Protein AF-A0A812S1U6-F1 (afdb_monomer_lite)

InterPro domains:
  IPR002081 Cryptochrome/DNA photolyase class 1 [PR00147] (109-125)
  IPR002081 Cryptochrome/DNA photolyase class 1 [PR00147] (294-310)
  IPR002081 Cryptochrome/DNA photolyase class 1 [PR00147] (314-332)
  IPR002081 Cryptochrome/DNA photolyase class 1 [PR00147] (353-367)
  IPR002081 Cryptochrome/DNA photolyase class 1 [PTHR11455] (5-426)
  IPR002347 Short-chain dehydrogenase/reductase SDR [PF00106] (707-896)
  IPR005101 Cryptochrome/DNA photolyase, FAD-binding domain [PF03441] (244-425)
  IPR006050 DNA photolyase, N-terminal [PF00875] (7-131)
  IPR006050 DNA photolyase, N-terminal [PS51645] (1-100)
  IPR006175 YjgF/YER057c/UK114 family [PF01042] (978-1086)
  IPR014729 Rossmann-like alpha/beta/alpha sandwich fold [G3DSA:3.40.50.620] (6-174)
  IPR018394 Cryptochrome/DNA photolyase class 1, conserved site, C-terminal [PS00394] (294-306)
  IPR019897 RidA, conserved site [PS01094] (1063-1081)
  IPR035959 RutC-like superfamily [G3DSA:3.30.1330.40] (964-1086)
  IPR035959 RutC-like superfamily [SSF55298] (967-1088)
  IPR036134 Cryptochrome/DNA photolyase, FAD-binding domain-like superfamily [SSF48173] (170-425)
  IPR036155 Cryptochrome/photolyase, N-terminal domain superfamily [SSF52425] (4-149)
  IPR036291 NAD(P)-binding domain superfamily [SSF51735] (706-931)

Organism: Symbiodinium pilosum (NCBI:txid2952)

Secondary structure (DSSP, 8-state):
--HHHHHHTT--HHHHHHHHHHHHHHHHHHHHTT-PPP----SSGGGHHHHHHHHHHHHT-SEEEEE---SHHHHHHHHHHHHHHHTTT-EEEEE--SSSS-TTTS--TTSS---SHHHHHHHHHHHHHHHHT-PPPPPPPPPPP---------SPPSEETTEETTTTTTTS--SHHHHHHHHHHHHHHTSTTHHHHTT-TTS--S---HHHHHHTSS-HHHHHHHHHHHHHH-SSSHHHHHHHHHHHHHHHHHHHHHHH-HHHHTT--SSGGGGG---B--HHHHHHHHHT-SS-HHHHHHHHHHHHHS---HHHHHHHHHIIIIIS-B-HHHHHHHHHHH-TT--HHHHHHHHHHHHT-STTPPPTT----HHHHHHHHSTTSHHHHHH-GGGTTS-GGGTT-GGGGT-SSSPPPSS-S-TTEETTEEEEEEETTTEEEEEEEEGGGTEEEEEEEEESS--EEPPPEEEEETTEEEEEEEEEEEEEEEEEEEEETTEEEEE-TTT-EEEEEEEEESS-TTPPPSS--S---S---EEEEEEEEE-SSEEEEEEEEEETT--EEEEEEEEEE-STTPPPEE-SEEEEEEEEPTTS--EEEEEEEEE-TTS-EEEEEEEEEEEEEEESSBTT-SSSBTT----SS--------GGG----TTEEEEEEEEEEEEETT--EEPPP---S--S--STTTTS-TTTTTT-EEEEETTTSHHHHHHHHHHHHTT-EEEEEES-HHHHHHHHHHHHHTT--EEEEE--TT-HHHHHHHHHHHHHHHS---EEEE---------GGG--HHHHHHHHIIIIIIHHHHHHHHHHHHHHTT-EEEEEE--GGGTTS--TT-HHHHHHHHHHHHHHHHHHHHHGGGTEEEEEEE--SB--HHIIIIITTT-SSTTHHHHHHHTSTTSSPBPHHHHHHHHHHHHHS--S--EEE-SSS---SSSTTS---PPPEEEE--HHHHHTT-SS-SEEEETTEEEEEEEESBPTTSS-BPSSSHHHHHHHHHHHHHHHHHHTT--GGGEEEEEEEES-GGGHHHHHHHHHHHTSS-PPEEEEEE-SS-GGG-SEEEEEEEEPP-

Foldseek 3Di:
DQQQACVVVLAALLQVLQLLLQVQQVQVVCVQLLHHAADFDQNHLVRLLVRVLVVCVQQVAQEDEEEDDFFDSSNVSVVSNCVSCVVVNHHYHYDHFLALDDFLPDADPVSHGDLAQPVLVVVSVVRLVVSLVDDDDDDHRDDNDDTRDDPDDRDRDCDDPNRGSCVQCVLNPYALVVLVVLLVCCLVPQLLCLVPQLLAQLDPNDSPNLLVSLSVRDHLSPSLSVLVVSCVVDVSSNVSSVVNNSVSSVVNSLSSCSNRPNVLSVVAQPQNVCSLQPADDDVVCLVCQCCLQQQFLLSSLQNLCLQVRLDGRLNSLLQSLLCVCPFNVHDLVSVLSSNSNRHSSRDNSNSSQSNSQSNVRGRNHDHNQDHDDSLVSCCPRVPQCSSSCVRVVVCVPPGSVCSRPVVVVVDDPGHHRNGDPQPAAFPQWGKADPDRQAKIWIWGDPVVQFKTWTKMWGFQFGWDKDDWDWDDQVPDTPDTKIKTKTKTFMFTWITGNRDIDGGDRVQGIDMDMDIDGSDDLADDDPDDDDDDDPDFDKDKDWDWADFPFWIKIWIFIGGPVRHTPDTWMKIFTGDDPTDIWTFPDKDKDFDADPPDNHGQKMWMWTATPVGKIKIKIKGFDDKDKDDDAEDQPPQRYHRHDPDDRDDDDDDDDPVPDDDDGRIDMDTDIFMWMDMDVHTTTGPPNPRDDPPPPFPLSVAAQQQQALAEEEFEVCLFFLNVLLQVSVLSSHYAYEYEEQDVVSRVVSQVSSVVSVHHYHYYNADLLDLVRLLVSVVVCCVVSVAHAEYEAPFADFAFDQPVPQDPVNLCVRLSGQAVSSVSNCVNNLVRLLVVLHHEYEYEAAPLLPPHADRRTNSSSVNRVNVLVVLLVVLVVCVRSHYAYEYEHEAAEDTPCCVPPHVVRDPDPCVLQVQLVQQPVSHHHYSSQVSSVSVVRGPDPDRYDYDYDRRHDPPPPVCVVDPPFFDKDFAADPLRVVVVDPGTQWIDGHQKTWGDKFWLADPSDPHHDDDALQSGLLSRLVVVQVSQVVQQHGLQQWAEKEKEFQDCVCVVNSVVSLCVSCVDHDHHYDYDYDHDDPPPTGMIMITMGGHDD

pLDDT: mean 84.88, std 14.78, range [29.39, 98.75]

Structure (mmCIF, N/CA/C/O backbone):
data_AF-A0A812S1U6-F1
#
_entry.id   AF-A0A812S1U6-F1
#
loop_
_atom_site.group_PDB
_atom_site.id
_atom_site.type_symbol
_atom_site.label_atom_id
_atom_site.label_alt_id
_atom_site.label_comp_id
_atom_site.label_asym_id
_atom_site.label_entity_id
_atom_site.label_seq_id
_atom_site.pdbx_PDB_ins_code
_atom_site.Cartn_x
_atom_site.Cartn_y
_atom_site.Cartn_z
_atom_site.occupancy
_atom_site.B_iso_or_equiv
_atom_site.auth_seq_id
_atom_site.auth_comp_id
_atom_site.auth_asym_id
_atom_site.auth_atom_id
_atom_site.pdbx_PDB_model_num
ATOM 1 N N . MET A 1 1 ? -35.216 -5.316 32.136 1.00 85.00 1 MET A N 1
ATOM 2 C CA . MET A 1 1 ? -34.779 -6.349 31.195 1.00 85.00 1 MET A CA 1
ATOM 3 C C . MET A 1 1 ? -35.297 -5.946 29.843 1.00 85.00 1 MET A C 1
ATOM 5 O O . MET A 1 1 ? -36.487 -5.712 29.728 1.00 85.00 1 MET A O 1
ATOM 9 N N . SER A 1 2 ? -34.408 -5.819 28.865 1.00 93.06 2 SER A N 1
ATOM 10 C CA . SER A 1 2 ? -34.763 -5.360 27.519 1.00 93.06 2 SER A CA 1
ATOM 11 C C . SER A 1 2 ? -34.349 -6.408 26.508 1.00 93.06 2 SER A C 1
ATOM 13 O O . SER A 1 2 ? -33.494 -6.173 25.661 1.00 93.06 2 SER A O 1
ATOM 15 N N . ALA A 1 3 ? -34.906 -7.610 26.670 1.00 91.38 3 ALA A N 1
ATOM 16 C CA . ALA A 1 3 ? -34.484 -8.787 25.921 1.00 91.38 3 ALA A CA 1
ATOM 17 C C . ALA A 1 3 ? -34.611 -8.584 24.403 1.00 91.38 3 ALA A C 1
ATOM 19 O O . ALA A 1 3 ? -33.665 -8.877 23.672 1.00 91.38 3 ALA A O 1
ATOM 20 N N . ALA A 1 4 ? -35.720 -7.995 23.940 1.00 94.62 4 ALA A N 1
ATOM 21 C CA . ALA A 1 4 ? -35.916 -7.695 22.523 1.00 94.62 4 ALA A CA 1
ATOM 22 C C . ALA A 1 4 ? -34.870 -6.690 22.007 1.00 94.62 4 ALA A C 1
ATOM 24 O O . ALA A 1 4 ? -34.263 -6.920 20.957 1.00 94.62 4 ALA A O 1
ATOM 25 N N . GLN A 1 5 ? -34.568 -5.636 22.780 1.00 96.25 5 GLN A N 1
ATOM 26 C CA . GLN A 1 5 ? -33.497 -4.699 22.430 1.00 96.25 5 GLN A CA 1
ATOM 27 C C . GLN A 1 5 ? -32.136 -5.395 22.341 1.00 96.25 5 GLN A C 1
ATOM 29 O O . GLN A 1 5 ? -31.415 -5.201 21.364 1.00 96.25 5 GLN A O 1
ATOM 34 N N . TRP A 1 6 ? -31.779 -6.213 23.333 1.00 95.19 6 TRP A N 1
ATOM 35 C CA . TRP A 1 6 ? -30.493 -6.911 23.365 1.00 95.19 6 TRP A CA 1
ATOM 36 C C . TRP A 1 6 ? -30.309 -7.819 22.147 1.00 95.19 6 TRP A C 1
ATOM 38 O O . TRP A 1 6 ? -29.231 -7.818 21.554 1.00 95.19 6 TRP A O 1
ATOM 48 N N . ARG A 1 7 ? -31.362 -8.519 21.708 1.00 94.00 7 ARG A N 1
ATOM 49 C CA . ARG A 1 7 ? -31.327 -9.311 20.468 1.00 94.00 7 ARG A CA 1
ATOM 50 C C . ARG A 1 7 ? -31.198 -8.457 19.217 1.00 94.00 7 ARG A C 1
ATOM 52 O O . ARG A 1 7 ? -30.423 -8.810 18.336 1.00 94.00 7 ARG A O 1
ATOM 59 N N . SER A 1 8 ? -31.883 -7.315 19.151 1.00 95.00 8 SER A N 1
ATOM 60 C CA . SER A 1 8 ? -31.707 -6.367 18.040 1.00 95.00 8 SER A CA 1
ATOM 61 C C . SER A 1 8 ? -30.284 -5.789 17.963 1.00 95.00 8 SER A C 1
ATOM 63 O O . SER A 1 8 ? -29.840 -5.382 16.894 1.00 95.00 8 SER A O 1
ATOM 65 N N . HIS A 1 9 ? -29.567 -5.775 19.093 1.00 95.62 9 HIS A N 1
ATOM 66 C CA . HIS A 1 9 ? -28.158 -5.391 19.210 1.00 95.62 9 HIS A CA 1
ATOM 67 C C . HIS A 1 9 ? -27.205 -6.588 19.077 1.00 95.62 9 HIS A C 1
ATOM 69 O O . HIS A 1 9 ? -26.040 -6.491 19.463 1.00 95.62 9 HIS A O 1
ATOM 75 N N . ASP A 1 10 ? -27.682 -7.714 18.537 1.00 96.12 10 ASP A N 1
ATOM 76 C CA . ASP A 1 10 ? -26.868 -8.890 18.243 1.00 96.12 10 ASP A CA 1
ATOM 77 C C . ASP A 1 10 ? -26.239 -9.543 19.502 1.00 96.12 10 ASP A C 1
ATOM 79 O O . ASP A 1 10 ? -25.242 -10.260 19.396 1.00 96.12 10 ASP A O 1
ATOM 83 N N . MET A 1 11 ? -26.795 -9.314 20.705 1.00 95.81 11 MET A N 1
ATOM 84 C CA . MET A 1 11 ? -26.271 -9.879 21.958 1.00 95.81 11 MET A CA 1
ATOM 85 C C . MET A 1 11 ? -26.411 -11.408 21.991 1.00 95.81 11 MET A C 1
ATOM 87 O O . MET A 1 11 ? -27.508 -11.968 21.882 1.00 95.81 11 MET A O 1
ATOM 91 N N . GLY A 1 12 ? -25.276 -12.075 22.204 1.00 94.44 12 GLY A N 1
ATOM 92 C CA . GLY A 1 12 ? -25.172 -13.526 22.310 1.00 94.44 12 GLY A CA 1
ATOM 93 C C . GLY A 1 12 ? -25.610 -14.141 23.640 1.00 94.44 12 GLY A C 1
ATOM 94 O O . GLY A 1 12 ? -25.616 -13.491 24.688 1.00 94.44 12 GLY A O 1
ATOM 95 N N . ASP A 1 13 ? -25.871 -15.449 23.609 1.00 96.19 13 ASP A N 1
ATOM 96 C CA . ASP A 1 13 ? -26.350 -16.223 24.764 1.00 96.19 13 ASP A CA 1
ATOM 97 C C . ASP A 1 13 ? -25.328 -16.266 25.911 1.00 96.19 13 ASP A C 1
ATOM 99 O O . ASP A 1 13 ? -25.693 -16.103 27.075 1.00 96.19 13 ASP A O 1
ATOM 103 N N . TRP A 1 14 ? -24.030 -16.400 25.600 1.00 96.88 14 TRP A N 1
ATOM 104 C CA . TRP A 1 14 ? -22.961 -16.379 26.608 1.00 96.88 14 TRP A CA 1
ATOM 105 C C . TRP A 1 14 ? -22.950 -15.070 27.409 1.00 96.88 14 TRP A C 1
ATOM 107 O O . TRP A 1 14 ? -22.846 -15.090 28.637 1.00 96.88 14 TRP A O 1
ATOM 117 N N . ARG A 1 15 ? -23.087 -13.929 26.717 1.00 96.69 15 ARG A N 1
ATOM 118 C CA . ARG A 1 15 ? -23.104 -12.589 27.322 1.00 96.69 15 ARG A CA 1
ATOM 119 C C . ARG A 1 15 ? -24.345 -12.378 28.183 1.00 96.69 15 ARG A C 1
ATOM 121 O O . ARG A 1 15 ? -24.223 -11.793 29.263 1.00 96.69 15 ARG A O 1
ATOM 128 N N . LEU A 1 16 ? -25.506 -12.842 27.716 1.00 96.12 16 LEU A N 1
ATOM 129 C CA . LEU A 1 16 ? -26.771 -12.741 28.442 1.00 96.12 16 LEU A CA 1
ATOM 130 C C . LEU A 1 16 ? -26.752 -13.599 29.712 1.00 96.12 16 LEU A C 1
ATOM 132 O O . LEU A 1 16 ? -27.008 -13.082 30.798 1.00 96.12 16 LEU A O 1
ATOM 136 N N . ALA A 1 17 ? -26.360 -14.872 29.613 1.00 96.62 17 ALA A N 1
ATOM 137 C CA . ALA A 1 17 ? -26.266 -15.760 30.770 1.00 96.62 17 ALA A CA 1
ATOM 138 C C . ALA A 1 17 ? -25.285 -15.221 31.826 1.00 96.62 17 ALA A C 1
ATOM 140 O O . ALA A 1 17 ? -25.606 -15.172 33.015 1.00 96.62 17 ALA A O 1
ATOM 141 N N . PHE A 1 18 ? -24.113 -14.734 31.398 1.00 97.81 18 PHE A N 1
ATOM 142 C CA . PHE A 1 18 ? -23.137 -14.112 32.295 1.00 97.81 18 PHE A CA 1
ATOM 143 C C . PHE A 1 18 ? -23.681 -12.846 32.979 1.00 97.81 18 PHE A C 1
ATOM 145 O O . PHE A 1 18 ? -23.430 -12.627 34.168 1.00 97.81 18 PHE A O 1
ATOM 152 N N . GLN A 1 19 ? -24.477 -12.038 32.269 1.00 96.25 19 GLN A N 1
ATOM 153 C CA . GLN A 1 19 ? -25.158 -10.876 32.845 1.00 96.25 19 GLN A CA 1
ATOM 154 C C . GLN A 1 19 ? -26.157 -11.273 33.930 1.00 96.25 19 GLN A C 1
ATOM 156 O O . GLN A 1 19 ? -26.154 -10.670 35.000 1.00 96.25 19 GLN A O 1
ATOM 161 N N . LEU A 1 20 ? -26.980 -12.295 33.680 1.00 95.81 20 LEU A N 1
ATOM 162 C CA . LEU A 1 20 ? -27.970 -12.780 34.645 1.00 95.81 20 LEU A CA 1
ATOM 163 C C . LEU A 1 20 ? -27.298 -13.324 35.910 1.00 95.81 20 LEU A C 1
ATOM 165 O O . LEU A 1 20 ? -27.711 -12.976 37.013 1.00 95.81 20 LEU A O 1
ATOM 169 N N . ARG A 1 21 ? -26.211 -14.096 35.778 1.00 97.00 21 ARG A N 1
ATOM 170 C CA . ARG A 1 21 ? -25.432 -14.551 36.947 1.00 97.00 21 ARG A CA 1
ATOM 171 C C . ARG A 1 21 ? -24.782 -13.396 37.704 1.00 97.00 21 ARG A C 1
ATOM 173 O O . ARG A 1 21 ? -24.730 -13.414 38.929 1.00 97.00 21 ARG A O 1
ATOM 180 N N . THR A 1 22 ? -24.298 -12.380 36.991 1.00 96.94 22 THR A N 1
ATOM 181 C CA . THR A 1 22 ? -23.740 -11.177 37.628 1.00 96.94 22 THR A CA 1
ATOM 182 C C . THR A 1 22 ? -24.820 -10.414 38.397 1.00 96.94 22 THR A C 1
ATOM 184 O O . THR A 1 22 ? -24.558 -9.926 39.493 1.00 96.94 22 THR A O 1
ATOM 187 N N . LEU A 1 23 ? -26.039 -10.352 37.859 1.00 95.56 23 LEU A N 1
ATOM 188 C CA . LEU A 1 23 ? -27.186 -9.720 38.505 1.00 95.56 23 LEU A CA 1
ATOM 189 C C . LEU A 1 23 ? -27.647 -10.487 39.754 1.00 95.56 23 LEU A C 1
ATOM 191 O O . LEU A 1 23 ? -27.971 -9.861 40.758 1.00 95.56 23 LEU A O 1
ATOM 195 N N . ASP A 1 24 ? -27.621 -11.821 39.719 1.00 95.19 24 ASP A N 1
ATOM 196 C CA . ASP A 1 24 ? -27.904 -12.692 40.873 1.00 95.19 24 ASP A CA 1
ATOM 197 C C . ASP A 1 24 ? -26.878 -12.472 42.001 1.00 95.19 24 ASP A C 1
ATOM 199 O O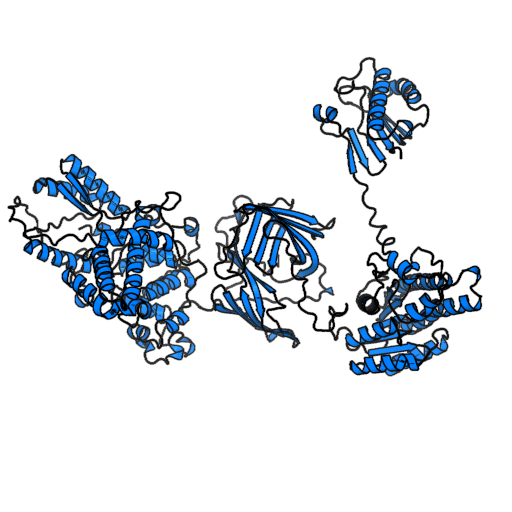 . ASP A 1 24 ? -27.241 -12.245 43.159 1.00 95.19 24 ASP A O 1
ATOM 203 N N . ALA A 1 25 ? -25.587 -12.399 41.653 1.00 95.69 25 ALA A N 1
ATOM 204 C CA . ALA A 1 25 ? -24.532 -12.046 42.601 1.00 95.69 25 ALA A CA 1
ATOM 205 C C . ALA A 1 25 ? -24.715 -10.627 43.177 1.00 95.69 25 ALA A C 1
ATOM 207 O O . ALA A 1 25 ? -24.569 -10.428 44.386 1.00 95.69 25 ALA A O 1
ATOM 208 N N . LEU A 1 26 ? -25.084 -9.651 42.337 1.00 95.56 26 LEU A N 1
ATOM 209 C CA . LEU A 1 26 ? -25.366 -8.278 42.762 1.00 95.56 26 LEU A CA 1
ATOM 210 C C . LEU A 1 26 ? -26.570 -8.214 43.711 1.00 95.56 26 LEU A C 1
ATOM 212 O O . LEU A 1 26 ? -26.511 -7.516 44.722 1.00 95.56 26 LEU A O 1
ATOM 216 N N . GLN A 1 27 ? -27.639 -8.967 43.439 1.00 95.31 27 GLN A N 1
ATOM 217 C CA . GLN A 1 27 ? -28.802 -9.054 44.322 1.00 95.31 27 GLN A CA 1
ATOM 218 C C . GLN A 1 27 ? -28.397 -9.512 45.726 1.00 95.31 27 GLN A C 1
ATOM 220 O O . GLN A 1 27 ? -28.757 -8.873 46.717 1.00 95.31 27 GLN A O 1
ATOM 225 N N . ALA A 1 28 ? -27.593 -10.573 45.817 1.00 94.31 28 ALA A N 1
ATOM 226 C CA . ALA A 1 28 ? -27.092 -11.071 47.093 1.00 94.31 28 ALA A CA 1
ATOM 227 C C . ALA A 1 28 ? -26.202 -10.042 47.819 1.00 94.31 28 ALA A C 1
ATOM 229 O O . ALA A 1 28 ? -26.248 -9.948 49.047 1.00 94.31 28 ALA A O 1
ATOM 230 N N . GLN A 1 29 ? -25.400 -9.255 47.092 1.00 93.94 29 GLN A N 1
ATOM 231 C CA . GLN A 1 29 ? -24.582 -8.184 47.674 1.00 93.94 29 GLN A CA 1
ATOM 232 C C . GLN A 1 29 ? -25.437 -7.022 48.203 1.00 93.94 29 GLN A C 1
ATOM 234 O O . GLN A 1 29 ? -25.225 -6.579 49.333 1.00 93.94 29 GLN A O 1
ATOM 239 N N . LEU A 1 30 ? -26.431 -6.564 47.438 1.00 93.38 30 LEU A N 1
ATOM 240 C CA . LEU A 1 30 ? -27.333 -5.478 47.837 1.00 93.38 30 LEU A CA 1
ATOM 241 C C . LEU A 1 30 ? -28.177 -5.854 49.062 1.00 93.38 30 LEU A C 1
ATOM 243 O O . LEU A 1 30 ? -28.321 -5.042 49.979 1.00 93.38 30 LEU A O 1
ATOM 247 N N . GLN A 1 31 ? -28.619 -7.110 49.161 1.00 92.25 31 GLN A N 1
ATOM 248 C CA . GLN A 1 31 ? -29.322 -7.617 50.344 1.00 92.25 31 GLN A CA 1
ATOM 249 C C . GLN A 1 31 ? -28.485 -7.488 51.628 1.00 92.25 31 GLN A C 1
ATOM 251 O O . GLN A 1 31 ? -29.019 -7.107 52.672 1.00 92.25 31 GLN A O 1
ATOM 256 N N . ARG A 1 32 ? -27.163 -7.724 51.570 1.00 93.06 32 ARG A N 1
ATOM 257 C CA . ARG A 1 32 ? -26.256 -7.516 52.725 1.00 93.06 32 ARG A CA 1
ATOM 258 C C . ARG A 1 32 ? -26.176 -6.043 53.144 1.00 93.06 32 ARG A C 1
ATOM 260 O O . ARG A 1 32 ? -25.856 -5.755 54.296 1.00 93.06 32 ARG A O 1
ATOM 267 N N . LEU A 1 33 ? -26.471 -5.122 52.227 1.00 93.62 33 LEU A N 1
ATOM 268 C CA . LEU A 1 33 ? -26.496 -3.679 52.456 1.00 93.62 33 LEU A CA 1
ATOM 269 C C . LEU A 1 33 ? -27.889 -3.146 52.826 1.00 93.62 33 LEU A C 1
ATOM 271 O O . LEU A 1 33 ? -28.038 -1.937 52.989 1.00 93.62 33 LEU A O 1
ATOM 275 N N . ASN A 1 34 ? -28.885 -4.024 52.994 1.00 92.50 34 ASN A N 1
ATOM 276 C CA . ASN A 1 34 ? -30.300 -3.674 53.157 1.00 92.50 34 ASN A CA 1
ATOM 277 C C . ASN A 1 34 ? -30.872 -2.861 51.976 1.00 92.50 34 ASN A C 1
ATOM 279 O O . ASN A 1 34 ? -31.746 -2.020 52.179 1.00 92.50 34 ASN A O 1
ATOM 283 N N . ILE A 1 35 ? -30.380 -3.102 50.757 1.00 91.50 35 ILE A N 1
ATOM 284 C CA . ILE A 1 35 ? -30.869 -2.478 49.523 1.00 91.50 35 ILE A CA 1
ATOM 285 C C . ILE A 1 35 ? -31.601 -3.544 48.700 1.00 91.50 35 ILE A C 1
ATOM 287 O O . ILE A 1 35 ? -31.062 -4.619 48.445 1.00 91.50 35 ILE A O 1
ATOM 291 N N . GLU A 1 36 ? -32.830 -3.245 48.289 1.00 90.50 36 GLU A N 1
ATOM 292 C CA . GLU A 1 36 ? -33.644 -4.132 47.454 1.00 90.50 36 GLU A CA 1
ATOM 293 C C . GLU A 1 36 ? -33.316 -3.919 45.967 1.00 90.50 36 GLU A C 1
ATOM 295 O O . GLU A 1 36 ? -33.215 -2.779 45.507 1.00 90.50 36 GLU A O 1
ATOM 300 N N . LEU A 1 37 ? -33.172 -5.007 45.203 1.00 92.25 37 LEU A N 1
ATOM 301 C CA . LEU A 1 37 ? -32.993 -4.956 43.750 1.00 92.25 37 LEU A CA 1
ATOM 302 C C . LEU A 1 37 ? -34.339 -5.163 43.049 1.00 92.25 37 LEU A C 1
ATOM 304 O O . LEU A 1 37 ? -34.934 -6.229 43.174 1.00 92.25 37 LEU A O 1
ATOM 308 N N . PHE A 1 38 ? -34.777 -4.183 42.259 1.00 92.38 38 PHE A N 1
ATOM 309 C CA . PHE A 1 38 ? -35.981 -4.294 41.434 1.00 92.38 38 PHE A CA 1
ATOM 310 C C . PHE A 1 38 ? -35.638 -4.711 40.002 1.00 92.38 38 PHE A C 1
ATOM 312 O O . PHE A 1 38 ? -34.837 -4.059 39.330 1.00 92.38 38 PHE A O 1
ATOM 319 N N . ILE A 1 39 ? -36.295 -5.764 39.509 1.00 91.06 39 ILE A N 1
ATOM 320 C CA . ILE A 1 39 ? -36.177 -6.225 38.121 1.00 91.06 39 ILE A CA 1
ATOM 321 C C . ILE A 1 39 ? -37.396 -5.747 37.335 1.00 91.06 39 ILE A C 1
ATOM 323 O O . ILE A 1 39 ? -38.483 -6.299 37.459 1.00 91.06 39 ILE A O 1
ATOM 327 N N . VAL A 1 40 ? -37.222 -4.699 36.531 1.00 91.56 40 VAL A N 1
ATOM 328 C CA . VAL A 1 40 ? -38.288 -4.130 35.689 1.00 91.56 40 VAL A CA 1
ATOM 329 C C . VAL A 1 40 ? -38.213 -4.735 34.300 1.00 91.56 40 VAL A C 1
ATOM 331 O O . VAL A 1 40 ? -37.145 -4.685 33.699 1.00 91.56 40 VAL A O 1
ATOM 334 N N . ASP A 1 41 ? -39.306 -5.274 33.769 1.00 89.81 41 ASP A N 1
ATOM 335 C CA . ASP A 1 41 ? -39.358 -5.750 32.384 1.00 89.81 41 ASP A CA 1
ATOM 336 C C . ASP A 1 41 ? -39.768 -4.620 31.426 1.00 89.81 41 ASP A C 1
ATOM 338 O O . ASP A 1 41 ? -40.722 -3.890 31.690 1.00 89.81 41 ASP A O 1
ATOM 342 N N . ALA A 1 42 ? -38.993 -4.435 30.360 1.00 95.00 42 ALA A N 1
ATOM 343 C CA . ALA A 1 42 ? -39.137 -3.360 29.378 1.00 95.00 42 ALA A CA 1
ATOM 344 C C . ALA A 1 42 ? -38.492 -3.829 28.060 1.00 95.00 42 ALA A C 1
ATOM 346 O O . ALA A 1 42 ? -37.295 -3.581 27.870 1.00 95.00 42 ALA A O 1
ATOM 347 N N . PRO A 1 43 ? -39.228 -4.563 27.201 1.00 94.31 43 PRO A N 1
ATOM 348 C CA . PRO A 1 43 ? -38.667 -5.321 26.081 1.00 94.31 43 PRO A CA 1
ATOM 349 C C . PRO A 1 43 ? -37.731 -4.516 25.173 1.00 94.31 43 PRO A C 1
ATOM 351 O O . PRO A 1 43 ? -36.640 -5.002 24.851 1.00 94.31 43 PRO A O 1
ATOM 354 N N . GLU A 1 44 ? -38.116 -3.290 24.817 1.00 97.19 44 GLU A N 1
ATOM 355 C CA . GLU A 1 44 ? -37.315 -2.356 24.025 1.00 97.19 44 GLU A CA 1
ATOM 356 C C . GLU A 1 44 ? -36.884 -1.131 24.847 1.00 97.19 44 GLU A C 1
ATOM 358 O O . GLU A 1 44 ? -37.488 -0.776 25.861 1.00 97.19 44 GLU A O 1
ATOM 363 N N . PHE A 1 45 ? -35.833 -0.429 24.408 1.00 97.88 45 PHE A N 1
ATOM 364 C CA . PHE A 1 45 ? -35.382 0.789 25.096 1.00 97.88 45 PHE A CA 1
ATOM 365 C C . PHE A 1 45 ? -36.421 1.915 25.090 1.00 97.88 45 PHE A C 1
ATOM 367 O O . PHE A 1 45 ? -36.414 2.745 25.999 1.00 97.88 45 PHE A O 1
ATOM 374 N N . SER A 1 46 ? -37.333 1.934 24.117 1.00 97.38 46 SER A N 1
ATOM 375 C CA . SER A 1 46 ? -38.460 2.871 24.082 1.00 97.38 46 SER A CA 1
ATOM 376 C C . SER A 1 46 ? -39.471 2.662 25.211 1.00 97.38 46 SER A C 1
ATOM 378 O O . SER A 1 46 ? -40.185 3.604 25.547 1.00 97.38 46 SER A O 1
ATOM 380 N N . ASP A 1 47 ? -39.517 1.473 25.818 1.00 97.81 47 ASP A N 1
ATOM 381 C CA . ASP A 1 47 ? -40.452 1.151 26.904 1.00 97.81 47 ASP A CA 1
ATOM 382 C C . ASP A 1 47 ? -39.911 1.571 28.281 1.00 97.81 47 ASP A C 1
ATOM 384 O O . ASP A 1 47 ? -40.670 1.761 29.236 1.00 97.81 47 ASP A O 1
ATOM 388 N N . VAL A 1 48 ? -38.589 1.749 28.392 1.00 97.81 48 VAL A N 1
ATOM 389 C CA . VAL A 1 48 ? -37.890 2.029 29.655 1.00 97.81 48 VAL A CA 1
ATOM 390 C C . VAL A 1 48 ? -38.376 3.316 30.341 1.00 97.81 48 VAL A C 1
ATOM 392 O O . VAL A 1 48 ? -38.622 3.251 31.548 1.00 97.81 48 VAL A O 1
ATOM 395 N N . PRO A 1 49 ? -38.577 4.461 29.649 1.00 97.75 49 PRO A N 1
ATOM 396 C CA . PRO A 1 49 ? -39.083 5.676 30.289 1.00 97.75 49 PRO A CA 1
ATOM 397 C C . PRO A 1 49 ? -40.431 5.459 30.983 1.00 97.75 49 PRO A C 1
ATOM 399 O O . PRO A 1 49 ? -40.584 5.818 32.147 1.00 97.75 49 PRO A O 1
ATOM 402 N N . GLY A 1 50 ? -41.388 4.809 30.310 1.00 97.06 50 GLY A N 1
ATOM 403 C CA . GLY A 1 50 ? -42.705 4.525 30.885 1.00 97.06 50 GLY A CA 1
ATOM 404 C C . GLY A 1 50 ? -42.621 3.582 32.086 1.00 97.06 50 GLY A C 1
ATOM 405 O O . GLY A 1 50 ? -43.163 3.883 33.151 1.00 97.06 50 GLY A O 1
ATOM 406 N N . ALA A 1 51 ? -41.870 2.487 31.945 1.00 95.88 51 ALA A N 1
ATOM 407 C CA . ALA A 1 51 ? -41.710 1.493 33.002 1.00 95.88 51 ALA A CA 1
ATOM 408 C C . ALA A 1 51 ? -41.034 2.069 34.263 1.00 95.88 51 ALA A C 1
ATOM 410 O O . ALA A 1 51 ? -41.455 1.773 35.387 1.00 95.88 51 ALA A O 1
ATOM 411 N N . LEU A 1 52 ? -40.019 2.927 34.099 1.00 96.31 52 LEU A N 1
ATOM 412 C CA . LEU A 1 52 ? -39.369 3.615 35.219 1.00 96.31 52 LEU A CA 1
ATOM 413 C C . LEU A 1 52 ? -40.266 4.688 35.836 1.00 96.31 52 LEU A C 1
ATOM 415 O O . LEU A 1 52 ? -40.339 4.760 37.060 1.00 96.31 52 LEU A O 1
ATOM 419 N N . THR A 1 53 ? -41.006 5.462 35.038 1.00 96.75 53 THR A N 1
ATOM 420 C CA . THR A 1 53 ? -41.991 6.428 35.551 1.00 96.75 53 THR A CA 1
ATOM 421 C C . THR A 1 53 ? -43.036 5.746 36.437 1.00 96.75 53 THR A C 1
ATOM 423 O O . THR A 1 53 ? -43.348 6.242 37.525 1.00 96.75 53 THR A O 1
ATOM 426 N N . ASP A 1 54 ? -43.550 4.587 36.024 1.00 94.19 54 ASP A N 1
ATOM 427 C CA . ASP A 1 54 ? -44.521 3.822 36.811 1.00 94.19 54 ASP A CA 1
ATOM 428 C C . ASP A 1 54 ? -43.907 3.239 38.090 1.00 94.19 54 ASP A C 1
ATOM 430 O O . ASP A 1 54 ? -44.536 3.264 39.154 1.00 94.19 54 ASP A O 1
ATOM 434 N N . LEU A 1 55 ? -42.663 2.755 38.032 1.00 93.38 55 LEU A N 1
ATOM 435 C CA . LEU A 1 55 ? -41.948 2.299 39.223 1.00 93.38 55 LEU A CA 1
ATOM 436 C C . LEU A 1 55 ? -41.693 3.452 40.208 1.00 93.38 55 LEU A C 1
ATOM 438 O O . LEU A 1 55 ? -42.009 3.315 41.391 1.00 93.38 55 LEU A O 1
ATOM 442 N N . CYS A 1 56 ? -41.190 4.593 39.734 1.00 94.31 56 CYS A N 1
ATOM 443 C CA . CYS A 1 56 ? -40.908 5.768 40.558 1.00 94.31 56 CYS A CA 1
ATOM 444 C C . CYS A 1 56 ? -42.163 6.286 41.269 1.00 94.31 56 CYS A C 1
ATOM 446 O O . CYS A 1 56 ? -42.098 6.601 42.458 1.00 94.31 56 CYS A O 1
ATOM 448 N N . LYS A 1 57 ? -43.324 6.301 40.597 1.00 92.69 57 LYS A N 1
ATOM 449 C CA . LYS A 1 57 ? -44.611 6.662 41.222 1.00 92.69 57 LYS A CA 1
ATOM 450 C C . LYS A 1 57 ? -45.020 5.688 42.325 1.00 92.69 57 LYS A C 1
ATOM 452 O O . LYS A 1 57 ? -45.444 6.127 43.394 1.00 92.69 57 LYS A O 1
ATOM 457 N N . ARG A 1 58 ? -44.902 4.375 42.081 1.00 90.94 58 ARG A N 1
ATOM 458 C CA . ARG A 1 58 ? -45.259 3.336 43.068 1.00 90.94 58 ARG A CA 1
ATOM 459 C C . ARG A 1 58 ? -44.367 3.398 44.305 1.00 90.94 58 ARG A C 1
ATOM 461 O O . ARG A 1 58 ? -44.868 3.305 45.423 1.00 90.94 58 ARG A O 1
ATOM 468 N N . LEU A 1 59 ? -43.067 3.593 44.099 1.00 91.19 59 LEU A N 1
ATOM 469 C CA . LEU A 1 59 ? -42.069 3.648 45.166 1.00 91.19 59 LEU A CA 1
ATOM 470 C C . LEU A 1 59 ? -41.928 5.029 45.819 1.00 91.19 59 LEU A C 1
ATOM 472 O O . LEU A 1 59 ? -41.308 5.121 46.873 1.00 91.19 59 LEU A O 1
ATOM 476 N N . ARG A 1 60 ? -42.529 6.079 45.238 1.00 91.56 60 ARG A N 1
ATOM 477 C CA . ARG A 1 60 ? -42.383 7.484 45.664 1.00 91.56 60 ARG A CA 1
ATOM 478 C C . ARG A 1 60 ? -40.916 7.922 45.697 1.00 91.56 60 ARG A C 1
ATOM 480 O O . ARG A 1 60 ? -40.431 8.423 46.703 1.00 91.56 60 ARG A O 1
ATOM 487 N N . VAL A 1 61 ? -40.213 7.670 44.598 1.00 93.88 61 VAL A N 1
ATOM 488 C CA . VAL A 1 61 ? -38.793 8.010 44.443 1.00 93.88 61 VAL A CA 1
ATOM 489 C C . VAL A 1 61 ? -38.627 9.526 44.338 1.00 93.88 61 VAL A C 1
ATOM 491 O O . VAL A 1 61 ? -39.321 10.145 43.541 1.00 93.88 61 VAL A O 1
ATOM 494 N N . ASP A 1 62 ? -37.692 10.106 45.092 1.00 94.38 62 ASP A N 1
ATOM 495 C CA . ASP A 1 62 ? -37.344 11.533 44.990 1.00 94.38 62 ASP A CA 1
ATOM 496 C C . ASP A 1 62 ? -36.272 11.797 43.917 1.00 94.38 62 ASP A C 1
ATOM 498 O O . ASP A 1 62 ? -36.302 12.822 43.232 1.00 94.38 62 ASP A O 1
ATOM 502 N N . ALA A 1 63 ? -35.323 10.867 43.756 1.00 96.88 63 ALA A N 1
ATOM 503 C CA . ALA A 1 63 ? -34.227 10.990 42.803 1.00 96.88 63 ALA A CA 1
ATOM 504 C C . ALA A 1 63 ? -33.802 9.644 42.191 1.00 96.88 63 ALA A C 1
ATOM 506 O O . ALA A 1 63 ? -33.801 8.615 42.867 1.00 96.88 63 ALA A O 1
ATOM 507 N N . LEU A 1 64 ? -33.397 9.675 40.920 1.00 97.00 64 LEU A N 1
ATOM 508 C CA . LEU A 1 64 ? -32.726 8.592 40.206 1.00 97.00 64 LEU A CA 1
ATOM 509 C C . LEU A 1 64 ? -31.239 8.930 40.047 1.00 97.00 64 LEU A C 1
ATOM 511 O O . LEU A 1 64 ? -30.890 9.927 39.418 1.00 97.00 64 LEU A O 1
ATOM 515 N N . GLU A 1 65 ? -30.374 8.061 40.561 1.00 95.88 65 GLU A N 1
ATOM 516 C CA . GLU A 1 65 ? -28.925 8.100 40.340 1.00 95.88 65 GLU A CA 1
ATOM 517 C C . GLU A 1 65 ? -28.566 7.084 39.245 1.00 95.88 65 GLU A C 1
ATOM 519 O O . GLU A 1 65 ? -28.864 5.897 39.389 1.00 95.88 65 GLU A O 1
ATOM 524 N N . THR A 1 66 ? -27.937 7.523 38.153 1.00 95.12 66 THR A N 1
ATOM 525 C CA . THR A 1 66 ? -27.582 6.646 37.021 1.00 95.12 66 THR A CA 1
ATOM 526 C C . THR A 1 66 ? -26.171 6.905 36.497 1.00 95.12 66 THR A C 1
ATOM 528 O O . THR A 1 66 ? -25.604 7.978 36.704 1.00 95.12 66 THR A O 1
ATOM 531 N N . ILE A 1 67 ? -25.596 5.918 35.811 1.00 93.56 67 ILE A N 1
ATOM 532 C CA . ILE A 1 67 ? -24.298 6.019 35.137 1.00 93.56 67 ILE A CA 1
ATOM 533 C C . ILE A 1 67 ? -24.541 6.153 33.636 1.00 93.56 67 ILE A C 1
ATOM 535 O O . ILE A 1 67 ? -25.355 5.421 33.080 1.00 93.56 67 ILE A O 1
ATOM 539 N N . ASP A 1 68 ? -23.813 7.057 32.985 1.00 92.44 68 ASP A N 1
ATOM 540 C CA . ASP A 1 68 ? -23.921 7.249 31.540 1.00 92.44 68 ASP A CA 1
ATOM 541 C C . ASP A 1 68 ? -23.386 6.056 30.742 1.00 92.44 68 ASP A C 1
ATOM 543 O O . ASP A 1 68 ? -22.254 5.600 30.942 1.00 92.44 68 ASP A O 1
ATOM 547 N N . GLU A 1 69 ? -24.177 5.625 29.760 1.00 93.88 69 GLU A N 1
ATOM 548 C CA . GLU A 1 69 ? -23.760 4.711 28.701 1.00 93.88 69 GLU A CA 1
ATOM 549 C C . GLU A 1 69 ? -23.537 5.481 27.389 1.00 93.88 69 GLU A C 1
ATOM 551 O O . GLU A 1 69 ? -24.294 6.376 27.017 1.00 93.88 69 GLU A O 1
ATOM 556 N N . TYR A 1 70 ? -22.460 5.156 26.672 1.00 94.50 70 TYR A N 1
ATOM 557 C CA . TYR A 1 70 ? -21.991 5.956 25.534 1.00 94.50 70 TYR A CA 1
ATOM 558 C C . TYR A 1 70 ? -22.544 5.618 24.143 1.00 94.50 70 TYR A C 1
ATOM 560 O O . TYR A 1 70 ? -22.577 6.540 23.316 1.00 94.50 70 TYR A O 1
ATOM 568 N N . PRO A 1 71 ? -22.934 4.370 23.814 1.00 95.75 71 PRO A N 1
ATOM 569 C CA . PRO A 1 71 ? -23.482 4.095 22.494 1.00 95.75 71 PRO A CA 1
ATOM 570 C C . PRO A 1 71 ? -24.807 4.838 22.257 1.00 95.75 71 PRO A C 1
ATOM 572 O O . PRO A 1 71 ? -25.495 5.280 23.179 1.00 95.75 71 PRO A O 1
ATOM 575 N N . LEU A 1 72 ? -25.133 5.063 20.983 1.00 96.62 72 LEU A N 1
ATOM 576 C CA . LEU A 1 72 ? -26.188 6.006 20.600 1.00 96.62 72 LEU A CA 1
ATOM 577 C C . LEU A 1 72 ? -27.567 5.659 21.184 1.00 96.62 72 LEU A C 1
ATOM 579 O O . LEU A 1 72 ? -28.254 6.566 21.652 1.00 96.62 72 LEU A O 1
ATOM 583 N N . ASN A 1 73 ? -27.973 4.391 21.142 1.00 97.31 73 ASN A N 1
ATOM 584 C CA . ASN A 1 73 ? -29.323 3.979 21.533 1.00 97.31 73 ASN A CA 1
ATOM 585 C C . ASN A 1 73 ? -29.534 4.112 23.048 1.00 97.31 73 ASN A C 1
ATOM 587 O O . ASN A 1 73 ? -30.583 4.574 23.489 1.00 97.31 73 ASN A O 1
ATOM 591 N N . GLU A 1 74 ? -28.513 3.793 23.832 1.00 96.88 74 GLU A N 1
ATOM 592 C CA . GLU A 1 74 ? -28.476 3.909 25.284 1.00 96.88 74 GLU A CA 1
ATOM 593 C C . GLU A 1 74 ? -28.527 5.381 25.711 1.00 96.88 74 GLU A C 1
ATOM 595 O O . GLU A 1 74 ? -29.350 5.746 26.544 1.00 96.88 74 GLU A O 1
ATOM 600 N N . ARG A 1 75 ? -27.775 6.277 25.053 1.00 95.56 75 ARG A N 1
ATOM 601 C CA . ARG A 1 75 ? -27.900 7.725 25.317 1.00 95.56 75 ARG A CA 1
ATOM 602 C C . ARG A 1 75 ? -29.299 8.258 25.016 1.00 95.56 75 ARG A C 1
ATOM 604 O O . ARG A 1 75 ? -29.802 9.111 25.744 1.00 95.56 75 ARG A O 1
ATOM 611 N N . LEU A 1 76 ? -29.917 7.805 23.921 1.00 97.12 76 LEU A N 1
ATOM 612 C CA . LEU A 1 76 ? -31.278 8.212 23.557 1.00 97.12 76 LEU A CA 1
ATOM 613 C C . LEU A 1 76 ? -32.297 7.715 24.587 1.00 97.12 76 LEU A C 1
ATOM 615 O O . LEU A 1 76 ? -33.169 8.486 24.987 1.00 97.12 76 LEU A O 1
ATOM 619 N N . ARG A 1 77 ? -32.148 6.468 25.051 1.00 97.81 77 ARG A N 1
ATOM 620 C CA . ARG A 1 77 ? -32.920 5.895 26.159 1.00 97.81 77 ARG A CA 1
ATOM 621 C C . ARG A 1 77 ? -32.775 6.745 27.420 1.00 97.81 77 ARG A C 1
ATOM 623 O O . ARG A 1 77 ? -33.783 7.160 27.980 1.00 97.81 77 ARG A O 1
ATOM 630 N N . ASP A 1 78 ? -31.549 7.049 27.831 1.00 96.88 78 ASP A N 1
ATOM 631 C CA . ASP A 1 78 ? -31.273 7.786 29.069 1.00 96.88 78 ASP A CA 1
ATOM 632 C C . ASP A 1 78 ? -31.843 9.206 29.027 1.00 96.88 78 ASP A C 1
ATOM 634 O O . ASP A 1 78 ? -32.477 9.648 29.982 1.00 96.88 78 ASP A O 1
ATOM 638 N N . ASN A 1 79 ? -31.711 9.894 27.888 1.00 96.88 79 ASN A N 1
ATOM 639 C CA . ASN A 1 79 ? -32.321 11.208 27.686 1.00 96.88 79 ASN A CA 1
ATOM 640 C C . ASN A 1 79 ? -33.856 11.147 27.770 1.00 96.88 79 ASN A C 1
ATOM 642 O O . ASN A 1 79 ? -34.477 12.054 28.319 1.00 96.88 79 ASN A O 1
ATOM 646 N N . ALA A 1 80 ? -34.479 10.097 27.227 1.00 97.94 80 ALA A N 1
ATOM 647 C CA . ALA A 1 80 ? -35.928 9.922 27.293 1.00 97.94 80 ALA A CA 1
ATOM 648 C C . ALA A 1 80 ? -36.408 9.619 28.723 1.00 97.94 80 ALA A C 1
ATOM 650 O O . ALA A 1 80 ? -37.433 10.153 29.144 1.00 97.94 80 ALA A O 1
ATOM 651 N N . VAL A 1 81 ? -35.653 8.817 29.482 1.00 98.06 81 VAL A N 1
ATOM 652 C CA . VAL A 1 81 ? -35.911 8.557 30.908 1.00 98.06 81 VAL A CA 1
ATOM 653 C C . VAL A 1 81 ? -35.802 9.849 31.714 1.00 98.06 81 VAL A C 1
ATOM 655 O O . VAL A 1 81 ? -36.702 10.160 32.488 1.00 98.06 81 VAL A O 1
ATOM 658 N N . GLU A 1 82 ? -34.734 10.622 31.509 1.00 97.62 82 GLU A N 1
ATOM 659 C CA . GLU A 1 82 ? -34.514 11.892 32.203 1.00 97.62 82 GLU A CA 1
ATOM 660 C C . GLU A 1 82 ? -35.680 12.861 31.987 1.00 97.62 82 GLU A C 1
ATOM 662 O O . GLU A 1 82 ? -36.237 13.381 32.953 1.00 97.62 82 GLU A O 1
ATOM 667 N N . GLN A 1 83 ? -36.122 13.036 30.738 1.00 97.31 83 GLN A N 1
ATOM 668 C CA . GLN A 1 83 ? -37.290 13.865 30.431 1.00 97.31 83 GLN A CA 1
ATOM 669 C C . GLN A 1 83 ? -38.568 13.341 31.107 1.00 97.31 83 GLN A C 1
ATOM 671 O O . GLN A 1 83 ? -39.258 14.105 31.779 1.00 97.31 83 GLN A O 1
ATOM 676 N N . ALA A 1 84 ? -38.859 12.041 30.994 1.00 97.69 84 ALA A N 1
ATOM 677 C CA . ALA A 1 84 ? -40.076 11.447 31.550 1.00 97.69 84 ALA A CA 1
ATOM 678 C C . ALA A 1 84 ? -40.149 11.521 33.088 1.00 97.69 84 ALA A C 1
ATOM 680 O O . ALA A 1 84 ? -41.237 11.652 33.654 1.00 97.69 84 ALA A O 1
ATOM 681 N N . LEU A 1 85 ? -39.007 11.445 33.775 1.00 97.56 85 LEU A N 1
ATOM 682 C CA . LEU A 1 85 ? -38.934 11.525 35.236 1.00 97.56 85 LEU A CA 1
ATOM 683 C C . LEU A 1 85 ? -38.982 12.968 35.753 1.00 97.56 85 LEU A C 1
ATOM 685 O O . LEU A 1 85 ? -39.637 13.229 36.766 1.00 97.56 85 LEU A O 1
ATOM 689 N N . LEU A 1 86 ? -38.389 13.922 35.028 1.00 95.25 86 LEU A N 1
ATOM 690 C CA . LEU A 1 86 ? -38.509 15.347 35.350 1.00 95.25 86 LEU A CA 1
ATOM 691 C C . LEU A 1 86 ? -39.970 15.824 35.299 1.00 95.25 86 LEU A C 1
ATOM 693 O O . LE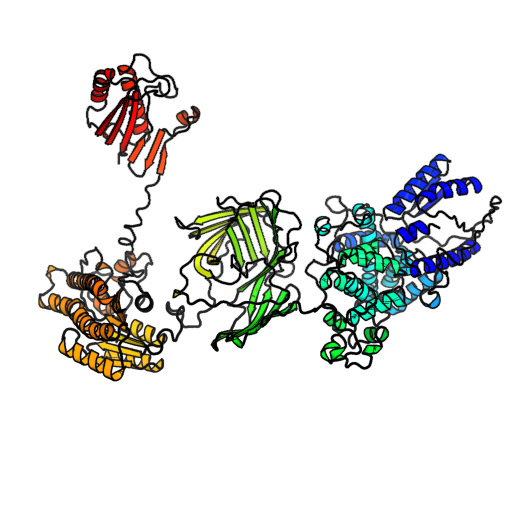U A 1 86 ? -40.384 16.616 36.146 1.00 95.25 86 LEU A O 1
ATOM 697 N N . GLU A 1 87 ? -40.778 15.304 34.368 1.00 96.06 87 GLU A N 1
ATOM 698 C CA . GLU A 1 87 ? -42.213 15.619 34.264 1.00 96.06 87 GLU A CA 1
ATOM 699 C C . GLU A 1 87 ? -43.025 15.214 35.504 1.00 96.06 87 GLU A C 1
ATOM 701 O O . GLU A 1 87 ? -44.041 15.843 35.811 1.00 96.06 87 GLU A O 1
ATOM 706 N N . ILE A 1 88 ? -42.582 14.191 36.239 1.00 96.81 88 ILE A N 1
ATOM 707 C CA . ILE A 1 88 ? -43.228 13.736 37.480 1.00 96.81 88 ILE A CA 1
ATOM 708 C C . ILE A 1 88 ? -42.515 14.237 38.744 1.00 96.81 88 ILE A C 1
ATOM 710 O O . ILE A 1 88 ? -42.862 13.814 39.845 1.00 96.81 88 ILE A O 1
ATOM 714 N N . GLY A 1 89 ? -41.558 15.159 38.595 1.00 95.94 89 GLY A N 1
ATOM 715 C CA . GLY A 1 89 ? -40.853 15.808 39.702 1.00 95.94 89 GLY A CA 1
ATOM 716 C C . GLY A 1 89 ? -39.740 14.975 40.340 1.00 95.94 89 GLY A C 1
ATOM 717 O O . GLY A 1 89 ? -39.301 15.322 41.433 1.00 95.94 89 GLY A O 1
ATOM 718 N N . VAL A 1 90 ? -39.282 13.906 39.685 1.00 97.88 90 VAL A N 1
ATOM 719 C CA . VAL A 1 90 ? -38.150 13.091 40.148 1.00 97.88 90 VAL A CA 1
ATOM 720 C C . VAL A 1 90 ? -36.853 13.702 39.624 1.00 97.88 90 VAL A C 1
ATOM 722 O O . VAL A 1 90 ? -36.702 13.913 38.420 1.00 97.88 90 VAL A O 1
ATOM 725 N N . GLN A 1 91 ? -35.903 13.987 40.514 1.00 97.25 91 GLN A N 1
ATOM 726 C CA . GLN A 1 91 ? -34.589 14.496 40.119 1.00 97.25 91 GLN A CA 1
ATOM 727 C C . GLN A 1 91 ? -33.769 13.381 39.460 1.00 97.25 91 GLN A C 1
ATOM 729 O O . GLN A 1 91 ? -33.698 12.278 39.987 1.00 97.25 91 GLN A O 1
ATOM 734 N N . VAL A 1 92 ? -33.106 13.655 38.337 1.00 97.38 92 VAL A N 1
ATOM 735 C CA . VAL A 1 92 ? -32.213 12.681 37.690 1.00 97.38 92 VAL A CA 1
ATOM 736 C C . VAL A 1 92 ? -30.779 13.187 37.756 1.00 97.38 92 VAL A C 1
ATOM 738 O O . VAL A 1 92 ? -30.474 14.282 37.290 1.00 97.38 92 VAL A O 1
ATOM 741 N N . ASN A 1 93 ? -29.906 12.385 38.358 1.00 96.56 93 ASN A N 1
ATOM 742 C CA . ASN A 1 93 ? -28.492 12.674 38.553 1.00 96.56 93 ASN A CA 1
ATOM 743 C C . ASN A 1 93 ? -27.666 11.650 37.765 1.00 96.56 93 ASN A C 1
ATOM 745 O O . ASN A 1 93 ? -27.732 10.444 38.017 1.00 96.56 93 ASN A O 1
ATOM 749 N N . ARG A 1 94 ? -26.902 12.136 36.785 1.00 93.94 94 ARG A N 1
ATOM 750 C CA . ARG A 1 94 ? -26.109 11.310 35.864 1.00 93.94 94 ARG A CA 1
ATOM 751 C C . ARG A 1 94 ? -24.630 11.377 36.227 1.00 93.94 94 ARG A C 1
ATOM 753 O O . ARG A 1 94 ? -24.106 12.458 36.499 1.00 93.94 94 ARG A O 1
ATOM 760 N N . HIS A 1 95 ? -23.961 10.226 36.217 1.00 92.00 95 HIS A N 1
ATOM 761 C CA . HIS A 1 95 ? -22.571 10.080 36.649 1.00 92.00 95 HIS A CA 1
ATOM 762 C C . HIS A 1 95 ? -21.690 9.433 35.587 1.00 92.00 95 HIS A C 1
ATOM 764 O O . HIS A 1 95 ? -22.083 8.495 34.896 1.00 92.00 95 HIS A O 1
ATOM 770 N N . VAL A 1 96 ? -20.428 9.856 35.549 1.00 88.75 96 VAL A N 1
ATOM 771 C CA . VAL A 1 96 ? -19.392 9.241 34.713 1.00 88.75 96 VAL A CA 1
ATOM 772 C C . VAL A 1 96 ? -18.578 8.257 35.549 1.00 88.75 96 VAL A C 1
ATOM 774 O O . VAL A 1 96 ? -17.739 8.650 36.364 1.00 88.75 96 VAL A O 1
ATOM 777 N N . ALA A 1 97 ? -18.813 6.962 35.339 1.00 85.62 97 ALA A N 1
ATOM 778 C CA . ALA A 1 97 ? -18.104 5.893 36.050 1.00 85.62 97 ALA A CA 1
ATOM 779 C C . ALA A 1 97 ? -17.497 4.825 35.128 1.00 85.62 97 ALA A C 1
ATOM 781 O O . ALA A 1 97 ? -16.534 4.158 35.509 1.00 85.62 97 ALA A O 1
ATOM 782 N N . ASP A 1 98 ? -18.033 4.681 33.918 1.00 88.19 98 ASP A N 1
ATOM 783 C CA . ASP A 1 98 ? -17.647 3.634 32.975 1.00 88.19 98 ASP A CA 1
ATOM 784 C C . ASP A 1 98 ? -16.262 3.860 32.328 1.00 88.19 98 ASP A C 1
ATOM 786 O O . ASP A 1 98 ? -15.520 2.907 32.079 1.00 88.19 98 ASP A O 1
ATOM 790 N N . VAL A 1 99 ? -15.868 5.118 32.119 1.00 92.50 99 VAL A N 1
ATOM 791 C CA . VAL A 1 99 ? -14.541 5.522 31.614 1.00 92.50 99 VAL A CA 1
ATOM 792 C C . VAL A 1 99 ? -13.772 6.312 32.673 1.00 92.50 99 VAL A C 1
ATOM 794 O O . VAL A 1 99 ? -14.363 6.927 33.564 1.00 92.50 99 VAL A O 1
ATOM 797 N N . LEU A 1 100 ? -12.438 6.332 32.586 1.00 92.38 100 LEU A N 1
ATOM 798 C CA . LEU A 1 100 ? -11.613 7.119 33.518 1.00 92.38 100 LEU A CA 1
ATOM 799 C C . LEU A 1 100 ? -11.633 8.613 33.203 1.00 92.38 100 LEU A C 1
ATOM 801 O O . LEU A 1 100 ? -11.450 9.438 34.097 1.00 92.38 100 LEU A O 1
ATOM 805 N N . VAL A 1 101 ? -11.806 8.954 31.930 1.00 92.88 101 VAL A N 1
ATOM 806 C CA . VAL A 1 101 ? -11.877 10.335 31.464 1.00 92.88 101 VAL A CA 1
ATOM 807 C C . VAL A 1 101 ? -13.110 10.465 30.593 1.00 92.88 101 VAL A C 1
ATOM 809 O O . VAL A 1 101 ? -13.264 9.711 29.641 1.00 92.88 101 VAL A O 1
ATOM 812 N N . GLU A 1 102 ? -13.976 11.417 30.912 1.00 92.69 102 GLU A N 1
ATOM 813 C CA . GLU A 1 102 ? -15.225 11.648 30.190 1.00 92.69 102 GLU A CA 1
ATOM 814 C C . GLU A 1 102 ? -14.979 12.054 28.717 1.00 92.69 102 GLU A C 1
ATOM 816 O O . GLU A 1 102 ? -14.049 12.829 28.434 1.00 92.69 102 GLU A O 1
ATOM 821 N N . PRO A 1 103 ? -15.786 11.566 27.753 1.00 93.75 103 PRO A N 1
ATOM 822 C CA . PRO A 1 103 ? -15.716 12.018 26.368 1.00 93.75 103 PRO A CA 1
ATOM 823 C C . PRO A 1 103 ? -15.915 13.533 26.237 1.00 93.75 103 PRO A C 1
ATOM 825 O O . PRO A 1 103 ? -16.727 14.145 26.916 1.00 93.75 103 PRO A O 1
ATOM 828 N N . GLY A 1 104 ? -15.151 14.169 25.347 1.00 91.38 104 GLY A N 1
ATOM 829 C CA . GLY A 1 104 ? -15.187 15.627 25.147 1.00 91.38 104 GLY A CA 1
ATOM 830 C C . GLY A 1 104 ? -14.275 16.434 26.079 1.00 91.38 104 GLY A C 1
ATOM 831 O O . GLY A 1 104 ? -13.920 17.567 25.737 1.00 91.38 104 GLY A O 1
ATOM 832 N N . VAL A 1 105 ? -13.810 15.850 27.189 1.00 93.06 105 VAL A N 1
ATOM 833 C CA . VAL A 1 105 ? -12.812 16.473 28.076 1.00 93.06 105 VAL A CA 1
ATOM 834 C C . VAL A 1 105 ? -11.425 16.508 27.430 1.00 93.06 105 VAL A C 1
ATOM 836 O O . VAL A 1 105 ? -10.697 17.497 27.555 1.00 93.06 105 VAL A O 1
ATOM 839 N N . LEU A 1 106 ? -11.046 15.438 26.728 1.00 93.94 106 LEU A N 1
ATOM 840 C CA . LEU A 1 106 ? -9.789 15.371 25.985 1.00 93.94 106 LEU A CA 1
ATOM 841 C C . LEU A 1 106 ? -9.982 15.970 24.590 1.00 93.94 106 LEU A C 1
ATOM 843 O O . LEU A 1 106 ? -10.772 15.467 23.793 1.00 93.94 106 LEU A O 1
ATOM 847 N N . LYS A 1 107 ? -9.229 17.033 24.292 1.00 92.75 107 LYS A N 1
ATOM 848 C CA . LYS A 1 107 ? -9.263 17.736 23.003 1.00 92.75 107 LYS A CA 1
ATOM 849 C C . LYS A 1 107 ? -7.873 17.816 22.377 1.00 92.75 107 LYS A C 1
ATOM 851 O O . LYS A 1 107 ? -6.862 17.862 23.087 1.00 92.75 107 LYS A O 1
ATOM 856 N N . THR A 1 108 ? -7.830 17.824 21.050 1.00 91.69 108 THR A N 1
ATOM 857 C CA . THR A 1 108 ? -6.619 18.067 20.259 1.00 91.69 108 THR A CA 1
ATOM 858 C C . THR A 1 108 ? -6.210 19.543 20.330 1.00 91.69 108 THR A C 1
ATOM 860 O O . THR A 1 108 ? -6.965 20.389 20.812 1.00 91.69 108 THR A O 1
ATOM 863 N N . GLY A 1 109 ? -5.029 19.886 19.801 1.00 83.94 109 GLY A N 1
ATOM 864 C CA . GLY A 1 109 ? -4.584 21.285 19.697 1.00 83.94 109 GLY A CA 1
ATOM 865 C C . GLY A 1 109 ? -5.508 22.180 18.855 1.00 83.94 109 GLY A C 1
ATOM 866 O O . GLY A 1 109 ? -5.519 23.389 19.051 1.00 83.94 109 GLY A O 1
ATOM 867 N N . SER A 1 110 ? -6.318 21.594 17.967 1.00 83.69 110 SER A N 1
ATOM 868 C CA . SER A 1 110 ? -7.345 22.289 17.180 1.00 83.69 110 SER A CA 1
ATOM 869 C C . SER A 1 110 ? -8.729 22.315 17.850 1.00 83.69 110 SER A C 1
ATOM 871 O O . SER A 1 110 ? -9.682 22.812 17.260 1.00 83.69 110 SER A O 1
ATOM 873 N N . GLY A 1 111 ? -8.863 21.782 19.071 1.00 89.75 111 GLY A N 1
ATOM 874 C CA . GLY A 1 111 ? -10.107 21.778 19.849 1.00 89.75 111 GLY A CA 1
ATOM 875 C C . GLY A 1 111 ? -11.081 20.631 19.544 1.00 89.75 111 GLY A C 1
ATOM 876 O O . GLY A 1 111 ? -12.109 20.533 20.213 1.00 89.75 111 GLY A O 1
ATOM 877 N N . GLY A 1 112 ? -10.768 19.761 18.578 1.00 91.50 112 GLY A N 1
ATOM 878 C CA . GLY A 1 112 ? -11.587 18.600 18.205 1.00 91.50 112 GLY A CA 1
ATOM 879 C C . GLY A 1 112 ? -11.304 17.334 19.033 1.00 91.50 112 GLY A C 1
ATOM 880 O O . GLY A 1 112 ? -10.375 17.323 19.846 1.00 91.50 112 GLY A O 1
ATOM 881 N N . PRO A 1 113 ? -12.087 16.256 18.836 1.00 94.25 113 PRO A N 1
ATOM 882 C CA . PRO A 1 113 ? -11.845 14.951 19.457 1.00 94.25 113 PRO A CA 1
ATOM 883 C C . PRO A 1 113 ? -10.565 14.285 18.930 1.00 94.25 113 PRO A C 1
ATOM 885 O O . PRO A 1 113 ? -10.124 14.553 17.810 1.00 94.25 113 PRO A O 1
ATOM 888 N N . TYR A 1 114 ? -9.971 13.386 19.719 1.00 94.94 114 TYR A N 1
ATOM 889 C CA . TYR A 1 114 ? -8.853 12.564 19.251 1.00 94.94 114 TYR A CA 1
ATOM 890 C C . TYR A 1 114 ? -9.342 11.423 18.354 1.00 94.94 114 TYR A C 1
ATOM 892 O O . TYR A 1 114 ? -10.281 10.714 18.694 1.00 94.94 114 TYR A O 1
ATOM 900 N N . THR A 1 115 ? -8.648 11.206 17.238 1.00 93.94 115 THR A N 1
ATOM 901 C CA . THR A 1 115 ? -8.925 10.123 16.272 1.00 93.94 115 THR A CA 1
ATOM 902 C C . THR A 1 115 ? -7.727 9.186 16.064 1.00 93.94 115 THR A C 1
ATOM 904 O O . THR A 1 115 ? -7.778 8.281 15.233 1.00 93.94 115 THR A O 1
ATOM 907 N N . VAL A 1 116 ? -6.650 9.395 16.832 1.00 94.00 116 VAL A N 1
ATOM 908 C CA . VAL A 1 116 ? -5.406 8.608 16.837 1.00 94.00 116 VAL A CA 1
ATOM 909 C C . VAL A 1 116 ? -5.079 8.238 18.285 1.00 94.00 116 VAL A C 1
ATOM 911 O O . VAL A 1 116 ? -5.148 9.107 19.162 1.00 94.00 116 VAL A O 1
ATOM 914 N N . PHE A 1 117 ? -4.708 6.980 18.548 1.00 95.94 117 PHE A N 1
ATOM 915 C CA . PHE A 1 117 ? -4.593 6.455 19.910 1.00 95.94 117 PHE A CA 1
ATOM 916 C C . PHE A 1 117 ? -3.388 7.006 20.666 1.00 95.94 117 PHE A C 1
ATOM 918 O O . PHE A 1 117 ? -3.520 7.404 21.815 1.00 95.94 117 PHE A O 1
ATOM 925 N N . THR A 1 118 ? -2.202 7.074 20.057 1.00 93.94 118 THR A N 1
ATOM 926 C CA . THR A 1 118 ? -0.987 7.524 20.765 1.00 93.94 118 THR A CA 1
ATOM 927 C C . THR A 1 118 ? -1.120 8.907 21.431 1.00 93.94 118 THR A C 1
ATOM 929 O O . THR A 1 118 ? -0.813 9.018 22.624 1.00 93.94 118 THR A O 1
ATOM 932 N N . PRO A 1 119 ? -1.579 9.973 20.739 1.00 94.50 119 PRO A N 1
ATOM 933 C CA . PRO A 1 119 ? -1.759 11.273 21.378 1.00 94.50 119 PRO A CA 1
ATOM 934 C C . PRO A 1 119 ? -2.935 11.286 22.368 1.00 94.50 119 PRO A C 1
ATOM 936 O O . PRO A 1 119 ? -2.836 11.963 23.394 1.00 94.50 119 PRO A O 1
ATOM 939 N N . PHE A 1 120 ? -3.991 10.498 22.120 1.00 96.44 120 PHE A N 1
ATOM 940 C CA . PHE A 1 120 ? -5.067 10.278 23.089 1.00 96.44 120 PHE A CA 1
ATOM 941 C C . PHE A 1 120 ? -4.522 9.667 24.381 1.00 96.44 120 PHE A C 1
ATOM 943 O O . PHE A 1 120 ? -4.681 10.261 25.439 1.00 96.44 120 PHE A O 1
ATOM 950 N N . TYR A 1 121 ? -3.807 8.543 24.296 1.00 96.44 121 TYR A N 1
ATOM 951 C CA . TYR A 1 121 ? -3.263 7.804 25.432 1.00 96.44 121 TYR A CA 1
ATOM 952 C C . TYR A 1 121 ? -2.348 8.670 26.291 1.00 96.44 121 TYR A C 1
ATOM 954 O O . TYR A 1 121 ? -2.461 8.658 27.514 1.00 96.44 121 TYR A O 1
ATOM 962 N N . LYS A 1 122 ? -1.482 9.480 25.667 1.00 94.06 122 LYS A N 1
ATOM 963 C CA . LYS A 1 122 ? -0.612 10.408 26.399 1.00 94.06 122 LYS A CA 1
ATOM 964 C C . LYS A 1 122 ? -1.424 11.354 27.290 1.00 94.06 122 LYS A C 1
ATOM 966 O O . LYS A 1 122 ? -1.082 11.526 28.456 1.00 94.06 122 LYS A O 1
ATOM 971 N N . LYS A 1 123 ? -2.500 11.941 26.756 1.00 94.25 123 LYS A N 1
ATOM 972 C CA . LYS A 1 123 ? -3.362 12.879 27.492 1.00 94.25 123 LYS A CA 1
ATOM 973 C C . LYS A 1 123 ? -4.344 12.204 28.436 1.00 94.25 123 LYS A C 1
ATOM 975 O O . LYS A 1 123 ? -4.621 12.737 29.507 1.00 94.25 123 LYS A O 1
ATOM 980 N N . TRP A 1 124 ? -4.829 11.033 28.059 1.00 96.00 124 TRP A N 1
ATOM 981 C CA . TRP A 1 124 ? -5.660 10.187 28.894 1.00 96.00 124 TRP A CA 1
ATOM 982 C C . TRP A 1 124 ? -4.890 9.768 30.146 1.00 96.00 124 TRP A C 1
ATOM 984 O O . TRP A 1 124 ? -5.396 9.970 31.242 1.00 96.00 124 TRP A O 1
ATOM 994 N N . ARG A 1 125 ? -3.633 9.319 30.015 1.00 93.06 125 ARG A N 1
ATOM 995 C CA . ARG A 1 125 ? -2.802 8.870 31.143 1.00 93.06 125 ARG A CA 1
ATOM 996 C C . ARG A 1 125 ? -2.577 9.965 32.188 1.00 93.06 125 ARG A C 1
ATOM 998 O O . ARG A 1 125 ? -2.794 9.711 33.366 1.00 93.06 125 ARG A O 1
ATOM 1005 N N . GLU A 1 126 ? -2.248 11.188 31.753 1.00 88.62 126 GLU A N 1
ATOM 1006 C CA . GLU A 1 126 ? -2.078 12.362 32.636 1.00 88.62 126 GLU A CA 1
ATOM 1007 C C . GLU A 1 126 ? -3.298 12.590 33.558 1.00 88.62 126 GLU A C 1
ATOM 1009 O O . GLU A 1 126 ? -3.159 13.058 34.688 1.00 88.62 126 GLU A O 1
ATOM 1014 N N . ARG A 1 127 ? -4.514 12.274 33.090 1.00 87.62 127 ARG A N 1
ATOM 1015 C CA . ARG A 1 127 ? -5.749 12.429 33.877 1.00 87.62 127 ARG A CA 1
ATOM 1016 C C . ARG A 1 127 ? -6.190 11.148 34.576 1.00 87.62 127 ARG A C 1
ATOM 1018 O O . ARG A 1 127 ? -6.710 11.221 35.687 1.00 87.62 127 ARG A O 1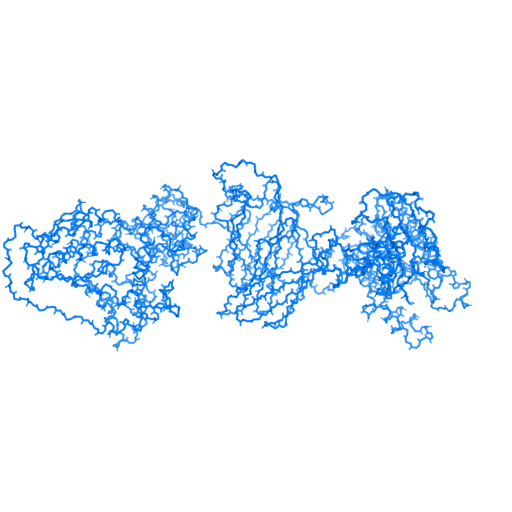
ATOM 1025 N N . ALA A 1 128 ? -5.964 10.000 33.948 1.00 85.38 128 ALA A N 1
ATOM 1026 C CA . ALA A 1 128 ? -6.312 8.687 34.466 1.00 85.38 128 ALA A CA 1
ATOM 1027 C C . ALA A 1 128 ? -5.598 8.392 35.788 1.00 85.38 128 ALA A C 1
ATOM 1029 O O . ALA A 1 128 ? -6.225 7.856 36.695 1.00 85.38 128 ALA A O 1
ATOM 1030 N N . GLU A 1 129 ? -4.336 8.805 35.940 1.00 83.81 129 GLU A N 1
ATOM 1031 C CA . GLU A 1 129 ? -3.591 8.663 37.201 1.00 83.81 129 GLU A CA 1
ATOM 1032 C C . GLU A 1 129 ? -4.280 9.398 38.364 1.00 83.81 129 GLU A C 1
ATOM 1034 O O . GLU A 1 129 ? -4.434 8.847 39.453 1.00 83.81 129 GLU A O 1
ATOM 1039 N N . ASN A 1 130 ? -4.788 10.610 38.122 1.00 81.44 130 ASN A N 1
ATOM 1040 C CA . ASN A 1 130 ? -5.530 11.368 39.131 1.00 81.44 130 ASN A CA 1
ATOM 1041 C C . ASN A 1 130 ? -6.886 10.726 39.452 1.00 81.44 130 ASN A C 1
ATOM 1043 O O . ASN A 1 130 ? -7.246 10.597 40.622 1.00 81.44 130 ASN A O 1
ATOM 1047 N N . ALA A 1 131 ? -7.623 10.291 38.427 1.00 78.44 131 ALA A N 1
ATOM 1048 C CA . ALA A 1 131 ? -8.911 9.620 38.601 1.00 78.44 131 ALA A CA 1
ATOM 1049 C C . ALA A 1 131 ? -8.769 8.278 39.344 1.00 78.44 131 ALA A C 1
ATOM 1051 O O . ALA A 1 131 ? -9.601 7.932 40.181 1.00 78.44 131 ALA A O 1
ATOM 1052 N N . ALA A 1 132 ? -7.692 7.535 39.087 1.00 78.00 132 ALA A N 1
ATOM 1053 C CA . ALA A 1 132 ? -7.404 6.253 39.723 1.00 78.00 132 ALA A CA 1
ATOM 1054 C C . ALA A 1 132 ? -7.075 6.373 41.222 1.00 78.00 132 ALA A C 1
ATOM 1056 O O . ALA A 1 132 ? -7.281 5.415 41.968 1.00 78.00 132 ALA A O 1
ATOM 1057 N N . ASN A 1 133 ? -6.632 7.545 41.683 1.00 74.44 133 ASN A N 1
ATOM 1058 C CA . ASN A 1 133 ? -6.444 7.836 43.108 1.00 74.44 133 ASN A CA 1
ATOM 1059 C C . ASN A 1 133 ? -7.760 8.166 43.838 1.00 74.44 133 ASN A C 1
ATOM 1061 O O . ASN A 1 133 ? -7.775 8.273 45.062 1.00 74.44 133 ASN A O 1
ATOM 1065 N N . GLN A 1 134 ? -8.870 8.302 43.108 1.00 73.19 134 GLN A N 1
ATOM 1066 C CA . GLN A 1 134 ? -10.194 8.639 43.633 1.00 73.19 134 GLN A CA 1
ATOM 1067 C C . GLN A 1 134 ? -11.154 7.448 43.482 1.00 73.19 134 GLN A C 1
ATOM 1069 O O . GLN A 1 134 ? -12.149 7.505 42.750 1.00 73.19 134 GLN A O 1
ATOM 1074 N N . THR A 1 135 ? -10.839 6.330 44.142 1.00 70.94 135 THR A N 1
ATOM 1075 C CA . THR A 1 135 ? -11.771 5.197 44.256 1.00 70.94 135 THR A CA 1
ATOM 1076 C C . THR A 1 135 ? -12.821 5.477 45.328 1.00 70.94 135 THR A C 1
ATOM 1078 O O . THR A 1 135 ? -12.480 5.932 46.420 1.00 70.94 135 THR A O 1
ATOM 1081 N N . CYS A 1 136 ? -14.087 5.178 45.037 1.00 76.75 136 CYS A N 1
ATOM 1082 C CA . CYS A 1 136 ? -15.169 5.283 46.012 1.00 76.75 136 CYS A CA 1
ATOM 1083 C C . CYS A 1 136 ? -15.007 4.233 47.120 1.00 76.75 136 CYS A C 1
ATOM 1085 O O . CYS A 1 136 ? -14.553 3.116 46.868 1.00 76.75 136 CYS A O 1
ATOM 1087 N N . ALA A 1 137 ? -15.379 4.594 48.348 1.00 78.94 137 ALA A N 1
ATOM 1088 C CA . ALA A 1 137 ? -15.446 3.639 49.446 1.00 78.94 137 ALA A CA 1
ATOM 1089 C C . ALA A 1 137 ? -16.593 2.644 49.219 1.00 78.94 137 ALA A C 1
ATOM 1091 O O . ALA A 1 137 ? -17.624 3.003 48.649 1.00 78.94 137 ALA A O 1
ATOM 1092 N N . VAL A 1 138 ? -16.426 1.412 49.708 1.00 80.88 138 VAL A N 1
ATOM 1093 C CA . VAL A 1 138 ? -17.507 0.419 49.719 1.00 80.88 138 VAL A CA 1
ATOM 1094 C C . VAL A 1 138 ? -18.665 0.969 50.566 1.00 80.88 138 VAL A C 1
ATOM 1096 O O . VAL A 1 138 ? -18.420 1.419 51.696 1.00 80.88 138 VAL A O 1
ATOM 1099 N N . PRO A 1 139 ? -19.908 0.973 50.049 1.00 86.88 139 PRO A N 1
ATOM 1100 C CA . PRO A 1 139 ? -21.059 1.473 50.789 1.00 86.88 139 PRO A CA 1
ATOM 1101 C C . PRO A 1 139 ? -21.265 0.679 52.082 1.00 86.88 139 PRO A C 1
ATOM 1103 O O . PRO A 1 139 ? -21.084 -0.537 52.129 1.00 86.88 139 PRO A O 1
ATOM 1106 N N . GLN A 1 140 ? -21.645 1.381 53.147 1.00 89.31 140 GLN A N 1
ATOM 1107 C CA . GLN A 1 140 ? -22.035 0.748 54.407 1.00 89.31 140 GLN A CA 1
ATOM 1108 C C . GLN A 1 140 ? -23.493 0.269 54.325 1.00 89.31 140 GLN A C 1
ATOM 1110 O O . GLN A 1 140 ? -24.276 0.880 53.590 1.00 89.31 140 GLN A O 1
ATOM 1115 N N . PRO A 1 141 ? -23.886 -0.776 55.081 1.00 91.56 141 PRO A N 1
ATOM 1116 C CA . PRO A 1 141 ? -25.281 -1.196 55.151 1.00 91.56 141 PRO A CA 1
ATOM 1117 C C . PRO A 1 141 ? -26.203 -0.034 55.530 1.00 91.56 141 PRO A C 1
ATOM 1119 O O . PRO A 1 141 ? -25.965 0.663 56.520 1.00 91.56 141 PRO A O 1
ATOM 1122 N N . GLN A 1 142 ? -27.255 0.171 54.741 1.00 88.88 142 GLN A N 1
ATOM 1123 C CA . GLN A 1 142 ? -28.236 1.225 54.971 1.00 88.88 142 GLN A CA 1
ATOM 1124 C C . GLN A 1 142 ? -29.225 0.822 56.071 1.00 88.88 142 GLN A C 1
ATOM 1126 O O . GLN A 1 142 ? -29.358 -0.356 56.421 1.00 88.88 142 GLN A O 1
ATOM 1131 N N . ALA A 1 143 ? -29.932 1.802 56.637 1.00 87.12 143 ALA A N 1
ATOM 1132 C CA . ALA A 1 143 ? -31.068 1.512 57.504 1.00 87.12 143 ALA A CA 1
ATOM 1133 C C . ALA A 1 143 ? -32.158 0.797 56.689 1.00 87.12 143 ALA A C 1
ATOM 1135 O O . ALA A 1 143 ? -32.420 1.176 55.550 1.00 87.12 143 ALA A O 1
ATOM 1136 N N . ARG A 1 144 ? -32.802 -0.224 57.269 1.00 80.06 144 ARG A N 1
ATOM 1137 C CA . ARG A 1 144 ? -33.919 -0.905 56.603 1.00 80.06 144 ARG A CA 1
ATOM 1138 C C . ARG A 1 144 ? -35.044 0.094 56.356 1.00 80.06 144 ARG A C 1
ATOM 1140 O O . ARG A 1 144 ? -35.584 0.658 57.305 1.00 80.06 144 ARG A O 1
ATOM 1147 N N . PHE A 1 145 ? -35.371 0.292 55.088 1.00 76.81 145 PHE A N 1
ATOM 1148 C CA . PHE A 1 145 ? -36.459 1.147 54.649 1.00 76.81 145 PHE A CA 1
ATOM 1149 C C . PHE A 1 145 ? -37.682 0.278 54.343 1.00 76.81 145 PHE A C 1
ATOM 1151 O O . PHE A 1 145 ? -37.583 -0.682 53.580 1.00 76.81 145 PHE A O 1
ATOM 1158 N N . GLU A 1 146 ? -38.829 0.585 54.953 1.00 79.06 146 GLU A N 1
ATOM 1159 C CA . GLU A 1 146 ? -40.088 -0.074 54.599 1.00 79.06 146 GLU A CA 1
ATOM 1160 C C . GLU A 1 146 ? -40.572 0.478 53.258 1.00 79.06 146 GLU A C 1
ATOM 1162 O O . GLU A 1 146 ? -41.121 1.577 53.171 1.00 79.06 146 GLU A O 1
ATOM 1167 N N . LEU A 1 147 ? -40.324 -0.287 52.197 1.00 78.12 147 LEU A N 1
ATOM 1168 C CA . LEU A 1 147 ? -40.818 0.032 50.866 1.00 78.12 147 LEU A CA 1
ATOM 1169 C C . LEU A 1 147 ? -42.357 -0.042 50.852 1.00 78.12 147 LEU A C 1
ATOM 1171 O O . LEU A 1 147 ? -42.934 -0.917 51.508 1.00 78.12 147 LEU A O 1
ATOM 1175 N N . PRO A 1 148 ? -43.044 0.834 50.093 1.00 80.12 148 PRO A N 1
ATOM 1176 C CA . PRO A 1 148 ? -44.462 0.655 49.799 1.00 80.12 148 PRO A CA 1
ATOM 1177 C C . PRO A 1 148 ? -44.713 -0.759 49.261 1.00 80.12 148 PRO A C 1
ATOM 1179 O O . PRO A 1 148 ? -43.881 -1.290 48.529 1.00 80.12 148 PRO A O 1
ATOM 1182 N N . VAL A 1 149 ? -45.846 -1.380 49.607 1.00 68.81 149 VAL A N 1
ATOM 1183 C CA . VAL A 1 149 ? -46.171 -2.721 49.096 1.00 68.81 149 VAL A CA 1
ATOM 1184 C C . VAL A 1 149 ? -46.306 -2.647 47.577 1.00 68.81 149 VAL A C 1
ATOM 1186 O O . VAL A 1 149 ? -47.233 -2.025 47.056 1.00 68.81 149 VAL A O 1
ATOM 1189 N N . VAL A 1 150 ? -45.369 -3.280 46.877 1.00 66.94 150 VAL A N 1
ATOM 1190 C CA . VAL A 1 150 ? -45.384 -3.442 45.427 1.00 66.94 150 VAL A CA 1
ATOM 1191 C C . VAL A 1 150 ? -45.533 -4.932 45.132 1.00 66.94 150 VAL A C 1
ATOM 1193 O O . VAL A 1 150 ? -44.669 -5.722 45.498 1.00 66.94 150 VAL A O 1
ATOM 1196 N N . GLU A 1 151 ? -46.630 -5.326 44.484 1.00 65.25 151 GLU A N 1
ATOM 1197 C CA . GLU A 1 151 ? -46.812 -6.692 43.978 1.00 65.25 151 GLU A CA 1
ATOM 1198 C C . GLU A 1 151 ? -45.912 -6.888 42.744 1.00 65.25 151 GLU A C 1
ATOM 1200 O O . GLU A 1 151 ? -46.317 -6.613 41.616 1.00 65.25 151 GLU A O 1
ATOM 1205 N N . GLN A 1 152 ? -44.651 -7.274 42.961 1.00 70.44 152 GLN A N 1
ATOM 1206 C CA . GLN A 1 152 ? -43.693 -7.589 41.897 1.00 70.44 152 GLN A CA 1
ATOM 1207 C C . GLN A 1 152 ? -42.702 -8.659 42.370 1.00 70.44 152 GLN A C 1
ATOM 1209 O O . GLN A 1 152 ? -42.178 -8.585 43.481 1.00 70.44 152 GLN A O 1
ATOM 1214 N N . GLU A 1 153 ? -42.438 -9.659 41.527 1.00 72.69 153 GLU A N 1
ATOM 1215 C CA . GLU A 1 153 ? -41.363 -10.622 41.767 1.00 72.69 153 GLU A CA 1
ATOM 1216 C C . GLU A 1 153 ? -40.013 -9.958 41.478 1.00 72.69 153 GLU A C 1
ATOM 1218 O O . GLU A 1 153 ? -39.690 -9.633 40.338 1.00 72.69 153 GLU A O 1
ATOM 1223 N N . ASN A 1 154 ? -39.219 -9.750 42.528 1.00 82.31 154 ASN A N 1
ATOM 1224 C CA . ASN A 1 154 ? -37.896 -9.129 42.434 1.00 82.31 154 ASN A CA 1
ATOM 1225 C C . ASN A 1 154 ? -36.766 -10.146 42.203 1.00 82.31 154 ASN A C 1
ATOM 1227 O O . ASN A 1 154 ? -35.596 -9.785 42.272 1.00 82.31 154 ASN A O 1
ATOM 1231 N N . GLN A 1 155 ? -37.069 -11.423 41.964 1.00 87.38 155 GLN A N 1
ATOM 1232 C CA . GLN A 1 155 ? -36.033 -12.436 41.747 1.00 87.38 155 GLN A CA 1
ATOM 1233 C C . GLN A 1 155 ? -35.438 -12.327 40.344 1.00 87.38 155 GLN A C 1
ATOM 1235 O O . GLN A 1 155 ? -36.146 -12.079 39.368 1.00 87.38 155 GLN A O 1
ATOM 1240 N N . VAL A 1 156 ? -34.125 -12.540 40.240 1.00 90.38 156 VAL A N 1
ATOM 1241 C CA . VAL A 1 156 ? -33.464 -12.639 38.937 1.00 90.38 156 VAL A CA 1
ATOM 1242 C C . VAL A 1 156 ? -33.983 -13.888 38.214 1.00 90.38 156 VAL A C 1
ATOM 1244 O O . VAL A 1 156 ? -33.904 -14.981 38.784 1.00 90.38 156 VAL A O 1
ATOM 1247 N N . PRO A 1 157 ? -34.494 -13.770 36.975 1.00 90.75 157 PRO A N 1
ATOM 1248 C CA . PRO A 1 157 ? -35.027 -14.916 36.252 1.00 90.75 157 PRO A CA 1
ATOM 1249 C C . PRO A 1 157 ? -33.984 -16.013 36.037 1.00 90.75 157 PRO A C 1
ATOM 1251 O O . PRO A 1 157 ? -32.801 -15.745 35.814 1.00 90.75 157 PRO A O 1
ATOM 1254 N N . VAL A 1 158 ? -34.446 -17.263 36.063 1.00 91.88 158 VAL A N 1
ATOM 1255 C CA . VAL A 1 158 ? -33.620 -18.431 35.717 1.00 91.88 158 VAL A CA 1
ATOM 1256 C C . VAL A 1 158 ? -33.328 -18.470 34.215 1.00 91.88 158 VAL A C 1
ATOM 1258 O O . VAL A 1 158 ? -32.249 -18.894 33.812 1.00 91.88 158 VAL A O 1
ATOM 1261 N N . GLU A 1 159 ? -34.260 -17.977 33.402 1.00 92.50 159 GLU A N 1
ATOM 1262 C CA . GLU A 1 159 ? -34.175 -17.961 31.946 1.00 92.50 159 GLU A CA 1
ATOM 1263 C C . GLU A 1 159 ? -34.700 -16.629 31.402 1.00 92.50 159 GLU A C 1
ATOM 1265 O O . GLU A 1 159 ? -35.693 -16.093 31.903 1.00 92.50 159 GLU A O 1
ATOM 1270 N N . VAL A 1 160 ? -34.042 -16.100 30.369 1.00 91.94 160 VAL A N 1
ATOM 1271 C CA . VAL A 1 160 ? -34.527 -14.959 29.580 1.00 91.94 160 VAL A CA 1
ATOM 1272 C C . VAL A 1 160 ? -34.323 -15.275 28.106 1.00 91.94 160 VAL A C 1
ATOM 1274 O O . VAL A 1 160 ? -33.217 -15.617 27.700 1.00 91.94 160 VAL A O 1
ATOM 1277 N N . ASP A 1 161 ? -35.386 -15.145 27.309 1.00 89.25 161 ASP A N 1
ATOM 1278 C CA . ASP A 1 161 ? -35.361 -15.365 25.856 1.00 89.25 161 ASP A CA 1
ATOM 1279 C C . ASP A 1 161 ? -34.725 -16.710 25.443 1.00 89.25 161 ASP A C 1
ATOM 1281 O O . ASP A 1 161 ? -33.851 -16.778 24.576 1.00 89.25 161 ASP A O 1
ATOM 1285 N N . GLY A 1 162 ? -35.123 -17.789 26.129 1.00 91.06 162 GLY A N 1
ATOM 1286 C CA . GLY A 1 162 ? -34.629 -19.146 25.876 1.00 91.06 162 GLY A CA 1
ATOM 1287 C C . GLY A 1 162 ? -33.223 -19.440 26.409 1.00 91.06 162 GLY A C 1
ATOM 1288 O O . GLY A 1 162 ? -32.718 -20.541 26.194 1.00 91.06 162 GLY A O 1
ATOM 1289 N N . VAL A 1 163 ? -32.567 -18.483 27.076 1.00 93.69 163 VAL A N 1
ATOM 1290 C CA . VAL A 1 163 ? -31.202 -18.639 27.600 1.00 93.69 163 VAL A CA 1
ATOM 1291 C C . VAL A 1 163 ? -31.227 -18.900 29.099 1.00 93.69 163 VAL A C 1
ATOM 1293 O O . VAL A 1 163 ? -31.560 -18.015 29.889 1.00 93.69 163 VAL A O 1
ATOM 1296 N N . ASP A 1 164 ? -30.815 -20.105 29.488 1.00 94.88 164 ASP A N 1
ATOM 1297 C CA . ASP A 1 164 ? -30.624 -20.493 30.886 1.00 94.88 164 ASP A CA 1
ATOM 1298 C C . ASP A 1 164 ? -29.414 -19.757 31.490 1.00 94.88 164 ASP A C 1
ATOM 1300 O O . ASP A 1 164 ? -28.302 -19.773 30.942 1.00 94.88 164 ASP A O 1
ATOM 1304 N N . ARG A 1 165 ? -29.607 -19.130 32.656 1.00 94.62 165 ARG A N 1
ATOM 1305 C CA . ARG A 1 165 ? -28.554 -18.392 33.368 1.00 94.62 165 ARG A CA 1
ATOM 1306 C C . ARG A 1 165 ? -27.343 -19.252 33.738 1.00 94.62 165 ARG A C 1
ATOM 1308 O O . ARG A 1 165 ? -26.271 -18.696 33.952 1.00 94.62 165 ARG A O 1
ATOM 1315 N N . SER A 1 166 ? -27.465 -20.574 33.823 1.00 94.56 166 SER A N 1
ATOM 1316 C CA . SER A 1 166 ? -26.365 -21.498 34.148 1.00 94.56 166 SER A CA 1
ATOM 1317 C C . SER A 1 166 ? -25.379 -21.723 32.991 1.00 94.56 166 SER A C 1
ATOM 1319 O O . SER A 1 166 ? -24.281 -22.247 33.203 1.00 94.56 166 SER A O 1
ATOM 1321 N N . LEU A 1 167 ? -25.702 -21.279 31.768 1.00 95.00 167 LEU A N 1
ATOM 1322 C CA . LEU A 1 167 ? -24.843 -21.448 30.593 1.00 95.00 167 LEU A CA 1
ATOM 1323 C C . LEU A 1 167 ? -23.435 -20.867 30.820 1.00 95.00 167 LEU A C 1
ATOM 1325 O O . LEU A 1 167 ? -23.244 -19.654 30.932 1.00 95.00 167 LEU A O 1
ATOM 1329 N N . GLY A 1 168 ? -22.421 -21.734 30.840 1.00 93.25 168 GLY A N 1
ATOM 1330 C CA . GLY A 1 168 ? -21.018 -21.327 30.967 1.00 93.25 168 GLY A CA 1
ATOM 1331 C C . GLY A 1 168 ? -20.581 -20.922 32.365 1.00 93.25 168 GLY A C 1
ATOM 1332 O O . GLY A 1 168 ? -19.545 -20.278 32.488 1.00 93.25 168 GLY A O 1
ATOM 1333 N N . GLU A 1 169 ? -21.332 -21.281 33.406 1.00 93.88 169 GLU A N 1
ATOM 1334 C CA . GLU A 1 169 ? -21.005 -20.959 34.801 1.00 93.88 169 GLU A CA 1
ATOM 1335 C C . GLU A 1 169 ? -19.584 -21.390 35.202 1.00 93.88 169 GLU A C 1
ATOM 1337 O O . GLU A 1 169 ? -18.871 -20.628 35.851 1.00 93.88 169 GLU A O 1
ATOM 1342 N N . SER A 1 170 ? -19.129 -22.562 34.746 1.00 93.81 170 SER A N 1
ATOM 1343 C CA . SER A 1 170 ? -17.778 -23.062 35.034 1.00 93.81 170 SER A CA 1
ATOM 1344 C C . SER A 1 170 ? -16.667 -22.343 34.265 1.00 93.81 170 SER A C 1
ATOM 1346 O O . SER A 1 170 ? -15.528 -22.323 34.721 1.00 93.81 170 SER A O 1
ATOM 1348 N N . LEU A 1 171 ? -16.972 -21.807 33.080 1.00 94.88 171 LEU A N 1
ATOM 1349 C CA . LEU A 1 171 ? -16.003 -21.101 32.234 1.00 94.88 171 LEU A CA 1
ATOM 1350 C C . LEU A 1 171 ? -15.899 -19.626 32.632 1.00 94.88 171 LEU A C 1
ATOM 1352 O O . LEU A 1 171 ? -14.807 -19.064 32.652 1.00 94.88 171 LEU A O 1
ATOM 1356 N N . TRP A 1 172 ? -17.040 -19.025 32.973 1.00 96.00 172 TRP A N 1
ATOM 1357 C CA . TRP A 1 172 ? -17.196 -17.605 33.267 1.00 96.00 172 TRP A CA 1
ATOM 1358 C C . TRP A 1 172 ? -17.941 -17.429 34.595 1.00 96.00 172 TRP A C 1
ATOM 1360 O O . TRP A 1 172 ? -19.149 -17.133 34.594 1.00 96.00 172 TRP A O 1
ATOM 1370 N N . PRO A 1 173 ? -17.244 -17.639 35.728 1.00 95.81 173 PRO A N 1
ATOM 1371 C CA . PRO A 1 173 ? -17.788 -17.349 37.047 1.00 95.81 173 PRO A CA 1
ATOM 1372 C C . PRO A 1 173 ? -18.074 -15.848 37.175 1.00 95.81 173 PRO A C 1
ATOM 1374 O O . PRO A 1 173 ? -17.262 -15.012 36.785 1.00 95.81 173 PRO A O 1
ATOM 1377 N N . ALA A 1 174 ? -19.253 -15.501 37.685 1.00 96.19 174 ALA A N 1
ATOM 1378 C CA . ALA A 1 174 ? -19.769 -14.133 37.679 1.00 96.19 174 ALA A CA 1
ATOM 1379 C C . ALA A 1 174 ? -19.640 -13.435 39.044 1.00 96.19 174 ALA A C 1
ATOM 1381 O O . ALA A 1 174 ? -19.432 -14.079 40.071 1.00 96.19 174 ALA A O 1
ATOM 1382 N N . GLY A 1 175 ? -19.816 -12.111 39.050 1.00 95.81 175 GLY A N 1
ATOM 1383 C CA . GLY A 1 175 ? -19.835 -11.286 40.263 1.00 95.81 175 GLY A CA 1
ATOM 1384 C C . GLY A 1 175 ? -18.541 -10.509 40.534 1.00 95.81 175 GLY A C 1
ATOM 1385 O O . GLY A 1 175 ? -17.479 -10.790 39.977 1.00 95.81 175 GLY A O 1
ATOM 1386 N N . GLU A 1 176 ? -18.646 -9.495 41.396 1.00 95.25 176 GLU A N 1
ATOM 1387 C CA . GLU A 1 176 ? -17.540 -8.586 41.730 1.00 95.25 176 GLU A CA 1
ATOM 1388 C C . GLU A 1 176 ? -16.404 -9.293 42.481 1.00 95.25 176 GLU A C 1
ATOM 1390 O O . GLU A 1 176 ? -15.238 -9.082 42.156 1.00 95.25 176 GLU A O 1
ATOM 1395 N N . GLU A 1 177 ? -16.719 -10.161 43.450 1.00 94.81 177 GLU A N 1
ATOM 1396 C CA . GLU A 1 177 ? -15.705 -10.870 44.250 1.00 94.81 177 GLU A CA 1
ATOM 1397 C C . GLU A 1 177 ? -14.768 -11.705 43.355 1.00 94.81 177 GLU A C 1
ATOM 1399 O O . GLU A 1 177 ? -13.548 -11.675 43.523 1.00 94.81 177 GLU A O 1
ATOM 1404 N N . VAL A 1 178 ? -15.327 -12.379 42.345 1.00 96.88 178 VAL A N 1
ATOM 1405 C CA . VAL A 1 178 ? -14.567 -13.137 41.339 1.00 96.88 178 VAL A CA 1
ATOM 1406 C C . VAL A 1 178 ? -13.708 -12.206 40.481 1.00 96.88 178 VAL A C 1
ATOM 1408 O O . VAL A 1 178 ? -12.529 -12.480 40.255 1.00 96.88 178 VAL A O 1
ATOM 1411 N N . ALA A 1 179 ? -14.265 -11.076 40.037 1.00 97.56 179 ALA A N 1
ATOM 1412 C CA . ALA A 1 179 ? -13.534 -10.101 39.235 1.00 97.56 179 ALA A CA 1
ATOM 1413 C C . ALA A 1 179 ? -12.315 -9.530 39.985 1.00 97.56 179 ALA A C 1
ATOM 1415 O O . ALA A 1 179 ? -11.239 -9.396 39.400 1.00 97.56 179 ALA A O 1
ATOM 1416 N N . GLN A 1 180 ? -12.456 -9.242 41.285 1.00 96.62 180 GLN A N 1
ATOM 1417 C CA . GLN A 1 180 ? -11.344 -8.791 42.129 1.00 96.62 180 GLN A CA 1
ATOM 1418 C C . GLN A 1 180 ? -10.271 -9.877 42.277 1.00 96.62 180 GLN A C 1
ATOM 1420 O O . GLN A 1 180 ? -9.091 -9.593 42.095 1.00 96.62 180 GLN A O 1
ATOM 1425 N N . GLN A 1 181 ? -10.660 -11.137 42.501 1.00 97.25 181 GLN A N 1
ATOM 1426 C CA . GLN A 1 181 ? -9.709 -12.255 42.581 1.00 97.25 181 GLN A CA 1
ATOM 1427 C C . GLN A 1 181 ? -8.919 -12.448 41.279 1.00 97.25 181 GLN A C 1
ATOM 1429 O O . GLN A 1 181 ? -7.712 -12.707 41.315 1.00 97.25 181 GLN A O 1
ATOM 1434 N N . LEU A 1 182 ? -9.575 -12.303 40.122 1.00 97.31 182 LEU A N 1
ATOM 1435 C CA . LEU A 1 182 ? -8.916 -12.357 38.815 1.00 97.31 182 LEU A CA 1
ATOM 1436 C C . LEU A 1 182 ? -7.920 -11.205 38.632 1.00 97.31 182 LEU A C 1
ATOM 1438 O O . LEU A 1 182 ? -6.810 -11.440 38.144 1.00 97.31 182 LEU A O 1
ATOM 1442 N N . LEU A 1 183 ? -8.292 -9.988 39.045 1.00 97.75 183 LEU A N 1
ATOM 1443 C CA . LEU A 1 183 ? -7.418 -8.815 39.013 1.00 97.75 183 LEU A CA 1
ATOM 1444 C C . LEU A 1 183 ? -6.187 -9.011 39.904 1.00 97.75 183 LEU A C 1
ATOM 1446 O O . LEU A 1 183 ? -5.064 -8.863 39.420 1.00 97.75 183 LEU A O 1
ATOM 1450 N N . ASP A 1 184 ? -6.387 -9.408 41.159 1.00 96.50 184 ASP A N 1
ATOM 1451 C CA . ASP A 1 184 ? -5.308 -9.644 42.120 1.00 96.50 184 ASP A CA 1
ATOM 1452 C C . ASP A 1 184 ? -4.364 -10.747 41.632 1.00 96.50 184 ASP A C 1
ATOM 1454 O O . ASP A 1 184 ? -3.141 -10.580 41.628 1.00 96.50 184 ASP A O 1
ATOM 1458 N N . THR A 1 185 ? -4.919 -11.855 41.131 1.00 96.50 185 THR A N 1
ATOM 1459 C CA . THR A 1 185 ? -4.129 -12.955 40.559 1.00 96.50 185 THR A CA 1
ATOM 1460 C C . THR A 1 185 ? -3.327 -12.479 39.353 1.00 96.50 185 THR A C 1
ATOM 1462 O O . THR A 1 185 ? -2.150 -12.806 39.223 1.00 96.50 185 THR A O 1
ATOM 1465 N N . PHE A 1 186 ? -3.929 -11.701 38.450 1.00 96.69 186 PHE A N 1
ATOM 1466 C CA . PHE A 1 186 ? -3.221 -11.165 37.289 1.00 96.69 186 PHE A CA 1
ATOM 1467 C C . PHE A 1 186 ? -2.057 -10.254 37.698 1.00 96.69 186 PHE A C 1
ATOM 1469 O O . PHE A 1 186 ? -0.935 -10.478 37.240 1.00 96.69 186 PHE A O 1
ATOM 1476 N N . ILE A 1 187 ? -2.306 -9.286 38.584 1.00 95.19 187 ILE A N 1
ATOM 1477 C CA . ILE A 1 187 ? -1.292 -8.337 39.063 1.00 95.19 187 ILE A CA 1
ATOM 1478 C C . ILE A 1 187 ? -0.119 -9.070 39.714 1.00 95.19 187 ILE A C 1
ATOM 1480 O O . ILE A 1 187 ? 1.029 -8.746 39.431 1.00 95.19 187 ILE A O 1
ATOM 1484 N N . THR A 1 188 ? -0.401 -10.072 40.547 1.00 92.25 188 THR A N 1
ATOM 1485 C CA . THR A 1 188 ? 0.625 -10.754 41.350 1.00 92.25 188 THR A CA 1
ATOM 1486 C C . THR A 1 188 ? 1.403 -11.835 40.602 1.00 92.25 188 THR A C 1
ATOM 1488 O O . THR A 1 188 ? 2.516 -12.148 41.009 1.00 92.25 188 THR A O 1
ATOM 1491 N N . THR A 1 189 ? 0.849 -12.427 39.536 1.00 92.12 189 THR A N 1
ATOM 1492 C CA . THR A 1 189 ? 1.454 -13.622 38.904 1.00 92.12 189 THR A CA 1
ATOM 1493 C C . THR A 1 189 ? 1.769 -13.487 37.417 1.00 92.12 189 THR A C 1
ATOM 1495 O O . THR A 1 189 ? 2.569 -14.264 36.901 1.00 92.12 189 THR A O 1
ATOM 1498 N N . ARG A 1 190 ? 1.136 -12.549 36.699 1.00 94.31 190 ARG A N 1
ATOM 1499 C CA . ARG A 1 190 ? 1.177 -12.500 35.222 1.00 94.31 190 ARG A CA 1
ATOM 1500 C C . ARG A 1 190 ? 1.525 -11.131 34.653 1.00 94.31 190 ARG A C 1
ATOM 1502 O O . ARG A 1 190 ? 2.043 -11.059 33.542 1.00 94.31 190 ARG A O 1
ATOM 1509 N N . ALA A 1 191 ? 1.251 -10.056 35.389 1.00 93.94 191 ALA A N 1
ATOM 1510 C CA . ALA A 1 191 ? 1.399 -8.696 34.888 1.00 93.94 191 ALA A CA 1
ATOM 1511 C C . ALA A 1 191 ? 2.839 -8.343 34.487 1.00 93.94 191 ALA A C 1
ATOM 1513 O O . ALA A 1 191 ? 3.015 -7.671 33.477 1.00 93.94 191 ALA A O 1
ATOM 1514 N N . GLU A 1 192 ? 3.850 -8.834 35.213 1.00 93.56 192 GLU A N 1
ATOM 1515 C CA . GLU A 1 192 ? 5.272 -8.609 34.900 1.00 93.56 192 GLU A CA 1
ATOM 1516 C C . GLU A 1 192 ? 5.623 -9.062 33.475 1.00 93.56 192 GLU A C 1
ATOM 1518 O O . GLU A 1 192 ? 6.144 -8.287 32.676 1.00 93.56 192 GLU A O 1
ATOM 1523 N N . ARG A 1 193 ? 5.246 -10.296 33.120 1.00 94.31 193 ARG A N 1
ATOM 1524 C CA . ARG A 1 193 ? 5.512 -10.898 31.805 1.00 94.31 193 ARG A CA 1
ATOM 1525 C C . ARG A 1 193 ? 4.460 -10.568 30.748 1.00 94.31 193 ARG A C 1
ATOM 1527 O O . ARG A 1 193 ? 4.535 -11.070 29.627 1.00 94.31 193 ARG A O 1
ATOM 1534 N N . TYR A 1 194 ? 3.489 -9.712 31.066 1.00 95.88 194 TYR A N 1
ATOM 1535 C CA . TYR A 1 194 ? 2.433 -9.328 30.133 1.00 95.88 194 TYR A CA 1
ATOM 1536 C C . TYR A 1 194 ? 2.962 -8.856 28.765 1.00 95.88 194 TYR A C 1
ATOM 1538 O O . TYR A 1 194 ? 2.382 -9.262 27.761 1.00 95.88 194 TYR A O 1
ATOM 1546 N N . PRO A 1 195 ? 4.045 -8.054 28.652 1.00 94.12 195 PRO A N 1
ATOM 1547 C CA . PRO A 1 195 ? 4.556 -7.620 27.352 1.00 94.12 195 PRO A CA 1
ATOM 1548 C C . PRO A 1 195 ? 4.939 -8.777 26.423 1.00 94.12 195 PRO A C 1
ATOM 1550 O O . PRO A 1 195 ? 4.697 -8.673 25.219 1.00 94.12 195 PRO A O 1
ATOM 1553 N N . ASP A 1 196 ? 5.474 -9.861 26.989 1.00 92.00 196 ASP A N 1
ATOM 1554 C CA . ASP A 1 196 ? 5.995 -11.015 26.256 1.00 92.00 196 ASP A CA 1
ATOM 1555 C C . ASP A 1 196 ? 4.921 -12.088 26.028 1.00 92.00 196 ASP A C 1
ATOM 1557 O O . ASP A 1 196 ? 4.793 -12.627 24.927 1.00 92.00 196 ASP A O 1
ATOM 1561 N N . ASP A 1 197 ? 4.114 -12.378 27.051 1.00 95.25 197 ASP A N 1
ATOM 1562 C CA . ASP A 1 197 ? 3.197 -13.521 27.038 1.00 95.25 197 ASP A CA 1
ATOM 1563 C C . ASP A 1 197 ? 1.828 -13.184 26.406 1.00 95.25 197 ASP A C 1
ATOM 1565 O O . ASP A 1 197 ? 1.144 -14.078 25.907 1.00 95.25 197 ASP A O 1
ATOM 1569 N N . ARG A 1 198 ? 1.421 -11.904 26.351 1.00 95.19 198 ARG A N 1
ATOM 1570 C CA . ARG A 1 198 ? 0.095 -11.465 25.841 1.00 95.19 198 ARG A CA 1
ATOM 1571 C C . ARG A 1 198 ? -0.189 -11.781 24.375 1.00 95.19 198 ARG A C 1
ATOM 1573 O O . ARG A 1 198 ? -1.311 -11.587 23.914 1.00 95.19 198 ARG A O 1
ATOM 1580 N N . ASP A 1 199 ? 0.839 -12.125 23.609 1.00 95.44 199 ASP A N 1
ATOM 1581 C CA . ASP A 1 199 ? 0.731 -12.427 22.186 1.00 95.44 199 ASP A CA 1
ATOM 1582 C C . ASP A 1 199 ? 0.642 -13.939 21.916 1.00 95.44 199 ASP A C 1
ATOM 1584 O O . ASP A 1 199 ? 0.381 -14.316 20.774 1.00 95.44 199 ASP A O 1
ATOM 1588 N N . LEU A 1 200 ? 0.820 -14.786 22.940 1.00 96.12 200 LEU A N 1
ATOM 1589 C CA . LEU A 1 200 ? 0.894 -16.247 22.844 1.00 96.12 200 LEU A CA 1
ATOM 1590 C C . LEU A 1 200 ? -0.425 -16.898 23.306 1.00 96.12 200 LEU A C 1
ATOM 1592 O O . LEU A 1 200 ? -0.646 -17.034 24.509 1.00 96.12 200 LEU A O 1
ATOM 1596 N N . PRO A 1 201 ? -1.302 -17.357 22.390 1.00 95.38 201 PRO A N 1
ATOM 1597 C CA . PRO A 1 201 ? -2.628 -17.867 22.755 1.00 95.38 201 PRO A CA 1
ATOM 1598 C C . PRO A 1 201 ? -2.605 -19.166 23.569 1.00 95.38 201 PRO A C 1
ATOM 1600 O O . PRO A 1 201 ? -3.581 -19.481 24.242 1.00 95.38 201 PRO A O 1
ATOM 1603 N N . SER A 1 202 ? -1.505 -19.922 23.514 1.00 93.38 202 SER A N 1
ATOM 1604 C CA . SER A 1 202 ? -1.309 -21.140 24.306 1.00 93.38 202 SER A CA 1
ATOM 1605 C C . SER A 1 202 ? -1.035 -20.861 25.788 1.00 93.38 202 SER A C 1
ATOM 1607 O O . SER A 1 202 ? -1.031 -21.792 26.590 1.00 93.38 202 SER A O 1
ATOM 1609 N N . LEU A 1 203 ? -0.749 -19.609 26.159 1.00 93.19 203 LEU A N 1
ATOM 1610 C CA . LEU A 1 203 ? -0.471 -19.206 27.533 1.00 93.19 203 LEU A CA 1
ATOM 1611 C C . LEU A 1 203 ? -1.654 -18.436 28.117 1.00 93.19 203 LEU A C 1
ATOM 1613 O O . LEU A 1 203 ? -2.272 -17.600 27.461 1.00 93.19 203 LEU A O 1
ATOM 1617 N N . ALA A 1 204 ? -1.905 -18.629 29.410 1.00 90.75 204 ALA A N 1
ATOM 1618 C CA . ALA A 1 204 ? -2.856 -17.820 30.169 1.00 90.75 204 ALA A CA 1
ATOM 1619 C C . ALA A 1 204 ? -2.275 -16.434 30.533 1.00 90.75 204 ALA A C 1
ATOM 1621 O O . ALA A 1 204 ? -2.378 -16.006 31.680 1.00 90.75 204 ALA A O 1
ATOM 1622 N N . GLY A 1 205 ? -1.645 -15.741 29.576 1.00 93.50 205 GLY A N 1
ATOM 1623 C CA . GLY A 1 205 ? -0.854 -14.519 29.788 1.00 93.50 205 GLY A CA 1
ATOM 1624 C C . GLY A 1 205 ? -1.652 -13.215 29.917 1.00 93.50 205 GLY A C 1
ATOM 1625 O O . GLY A 1 205 ? -1.070 -12.171 30.187 1.00 93.50 205 GLY A O 1
ATOM 1626 N N . THR A 1 206 ? -2.977 -13.242 29.736 1.00 96.56 206 THR A N 1
ATOM 1627 C CA . THR A 1 206 ? -3.850 -12.053 29.842 1.00 96.56 206 THR A CA 1
ATOM 1628 C C . THR A 1 206 ? -4.675 -12.056 31.132 1.00 96.56 206 THR A C 1
ATOM 1630 O O . THR A 1 206 ? -4.748 -13.070 31.823 1.00 96.56 206 THR A O 1
ATOM 1633 N N . SER A 1 207 ? -5.304 -10.929 31.486 1.00 96.94 207 SER A N 1
ATOM 1634 C CA . SER A 1 207 ? -6.024 -10.803 32.764 1.00 96.94 207 SER A CA 1
ATOM 1635 C C . SER A 1 207 ? -7.298 -11.647 32.861 1.00 96.94 207 SER A C 1
ATOM 1637 O O . SER A 1 207 ? -7.661 -12.057 33.958 1.00 96.94 207 SER A O 1
ATOM 1639 N N . GLY A 1 208 ? -7.973 -11.917 31.738 1.00 95.25 208 GLY A N 1
ATOM 1640 C CA . GLY A 1 208 ? -9.283 -12.585 31.726 1.00 95.25 208 GLY A CA 1
ATOM 1641 C C . GLY A 1 208 ? -10.446 -11.709 32.218 1.00 95.25 208 GLY A C 1
ATOM 1642 O O . GLY A 1 208 ? -11.534 -12.214 32.458 1.00 95.25 208 GLY A O 1
ATOM 1643 N N . LEU A 1 209 ? -10.241 -10.394 32.366 1.00 97.94 209 LEU A N 1
ATOM 1644 C CA . LEU A 1 209 ? -11.226 -9.471 32.956 1.00 97.94 209 LEU A CA 1
ATOM 1645 C C . LEU A 1 209 ? -12.234 -8.870 31.963 1.00 97.94 209 LEU A C 1
ATOM 1647 O O . LEU A 1 209 ? -13.089 -8.088 32.372 1.00 97.94 209 LEU A O 1
ATOM 1651 N N . SER A 1 210 ? -12.145 -9.180 30.667 1.00 97.69 210 SER A N 1
ATOM 1652 C CA . SER A 1 210 ? -12.934 -8.495 29.632 1.00 97.69 210 SER A CA 1
ATOM 1653 C C . SER A 1 210 ? -14.445 -8.669 29.812 1.00 97.69 210 SER A C 1
ATOM 1655 O O . SER A 1 210 ? -15.172 -7.687 29.701 1.00 97.69 210 SER A O 1
ATOM 1657 N N . ALA A 1 211 ? -14.913 -9.868 30.176 1.00 97.50 211 ALA A N 1
ATOM 1658 C CA . ALA A 1 211 ? -16.328 -10.119 30.464 1.00 97.50 211 ALA A CA 1
ATOM 1659 C C . ALA A 1 211 ? -16.825 -9.275 31.652 1.00 97.50 211 ALA A C 1
ATOM 1661 O O . ALA A 1 211 ? -17.852 -8.605 31.564 1.00 97.50 211 ALA A O 1
ATOM 1662 N N . HIS A 1 212 ? -16.050 -9.230 32.738 1.00 98.06 212 HIS A N 1
ATOM 1663 C CA . HIS A 1 212 ? -16.368 -8.445 33.934 1.00 98.06 212 HIS A CA 1
ATOM 1664 C C . HIS A 1 212 ? -16.384 -6.931 33.665 1.00 98.06 212 HIS A C 1
ATOM 1666 O O . HIS A 1 212 ? -17.261 -6.224 34.158 1.00 98.06 212 HIS A O 1
ATOM 1672 N N . LEU A 1 213 ? -15.453 -6.434 32.843 1.00 97.19 213 LEU A N 1
ATOM 1673 C CA . LEU A 1 213 ? -15.418 -5.034 32.403 1.00 97.19 213 LEU A CA 1
ATOM 1674 C C . LEU A 1 213 ? -16.583 -4.678 31.467 1.00 97.19 213 LEU A C 1
ATOM 1676 O O . LEU A 1 213 ? -17.024 -3.530 31.468 1.00 97.19 213 LEU A O 1
ATOM 1680 N N . ALA A 1 214 ? -17.066 -5.630 30.663 1.00 95.88 214 ALA A N 1
ATOM 1681 C CA . ALA A 1 214 ? -18.191 -5.431 29.748 1.00 95.88 214 ALA A CA 1
ATOM 1682 C C . ALA A 1 214 ? -19.548 -5.384 30.472 1.00 95.88 214 ALA A C 1
ATOM 1684 O O . ALA A 1 214 ? -20.471 -4.735 29.984 1.00 95.88 214 ALA A O 1
ATOM 1685 N N . VAL A 1 215 ? -19.681 -6.063 31.620 1.00 95.38 215 VAL A N 1
ATOM 1686 C CA . VAL A 1 215 ? -20.908 -6.044 32.449 1.00 95.38 215 VAL A CA 1
ATOM 1687 C C . VAL A 1 215 ? -20.846 -5.048 33.605 1.00 95.38 215 VAL A C 1
ATOM 1689 O O . VAL A 1 215 ? -21.846 -4.839 34.281 1.00 95.38 215 VAL A O 1
ATOM 1692 N N . GLY A 1 216 ? -19.672 -4.467 33.863 1.00 94.44 216 GLY A N 1
ATOM 1693 C CA . GLY A 1 216 ? -19.464 -3.508 34.945 1.00 94.44 216 GLY A CA 1
ATOM 1694 C C . GLY A 1 216 ? -19.316 -4.126 36.339 1.00 94.44 216 GLY A C 1
ATOM 1695 O O . GLY A 1 216 ? -19.400 -3.398 37.321 1.00 94.44 216 GLY A O 1
ATOM 1696 N N . SER A 1 217 ? -19.048 -5.435 36.465 1.00 95.38 217 SER A N 1
ATOM 1697 C CA . SER A 1 217 ? -18.782 -6.054 37.780 1.00 95.38 217 SER A CA 1
ATOM 1698 C C . SER A 1 217 ? -17.401 -5.693 38.340 1.00 95.38 217 SER A C 1
ATOM 1700 O O . SER A 1 217 ? -17.079 -6.031 39.473 1.00 95.38 217 SER A O 1
ATOM 1702 N N . ILE A 1 218 ? -16.558 -5.055 37.527 1.00 95.00 218 ILE A N 1
ATOM 1703 C CA . ILE A 1 218 ? -15.346 -4.360 37.949 1.00 95.00 218 ILE A CA 1
ATOM 1704 C C . ILE A 1 218 ? -15.186 -3.107 37.095 1.00 95.00 218 ILE A C 1
ATOM 1706 O O . ILE A 1 218 ? -15.419 -3.132 35.885 1.00 95.00 218 ILE A O 1
ATOM 1710 N N . SER A 1 219 ? -14.776 -2.000 37.708 1.00 93.50 219 SER A N 1
ATOM 1711 C CA . SER A 1 219 ? -14.542 -0.753 36.979 1.00 93.50 219 SER A CA 1
ATOM 1712 C C . SER A 1 219 ? -13.132 -0.693 36.387 1.00 93.50 219 SER A C 1
ATOM 1714 O O . SER A 1 219 ? -12.150 -1.161 36.978 1.00 93.50 219 SER A O 1
ATOM 1716 N N . ALA A 1 220 ? -12.995 -0.007 35.249 1.00 93.88 220 ALA A N 1
ATOM 1717 C CA . ALA A 1 220 ? -11.685 0.326 34.689 1.00 93.88 220 ALA A CA 1
ATOM 1718 C C . ALA A 1 220 ? -10.838 1.147 35.685 1.00 93.88 220 ALA A C 1
ATOM 1720 O O . ALA A 1 220 ? -9.620 0.980 35.760 1.00 93.88 220 ALA A O 1
ATOM 1721 N N . ARG A 1 221 ? -11.483 1.983 36.514 1.00 93.06 221 ARG A N 1
ATOM 1722 C CA . ARG A 1 221 ? -10.822 2.761 37.571 1.00 93.06 221 ARG A CA 1
ATOM 1723 C C . ARG A 1 221 ? -10.180 1.865 38.632 1.00 93.06 221 ARG A C 1
ATOM 1725 O O . ARG A 1 221 ? -9.042 2.126 39.011 1.00 93.06 221 ARG A O 1
ATOM 1732 N N . GLN A 1 222 ? -10.859 0.805 39.080 1.00 93.44 222 GLN A N 1
ATOM 1733 C CA . GLN A 1 222 ? -10.281 -0.183 40.004 1.00 93.44 222 GLN A CA 1
ATOM 1734 C C . GLN A 1 222 ? -9.070 -0.885 39.379 1.00 93.44 222 GLN A C 1
ATOM 1736 O O . GLN A 1 222 ? -8.033 -0.983 40.030 1.00 93.44 222 GLN A O 1
ATOM 1741 N N . CYS A 1 223 ? -9.164 -1.280 38.106 1.00 95.19 223 CYS A N 1
ATOM 1742 C CA . CYS A 1 223 ? -8.064 -1.915 37.375 1.00 95.19 223 CYS A CA 1
ATOM 1743 C C . CYS A 1 223 ? -6.810 -1.025 37.323 1.00 95.19 223 CYS A C 1
ATOM 1745 O O . CYS A 1 223 ? -5.717 -1.459 37.685 1.00 95.19 223 CYS A O 1
ATOM 1747 N N . VAL A 1 224 ? -6.967 0.240 36.917 1.00 94.50 224 VAL A N 1
ATOM 1748 C CA . VAL A 1 224 ? -5.848 1.192 36.824 1.00 94.50 224 VAL A CA 1
ATOM 1749 C C . VAL A 1 224 ? -5.320 1.564 38.210 1.00 94.50 224 VAL A C 1
ATOM 1751 O O . VAL A 1 224 ? -4.110 1.641 38.392 1.00 94.50 224 VAL A O 1
ATOM 1754 N N . SER A 1 225 ? -6.191 1.738 39.208 1.00 92.81 225 SER A N 1
ATOM 1755 C CA . SER A 1 225 ? -5.772 2.015 40.589 1.00 92.81 225 SER A CA 1
ATOM 1756 C C . SER A 1 225 ? -4.932 0.873 41.163 1.00 92.81 225 SER A C 1
ATOM 1758 O O . SER A 1 225 ? -3.881 1.116 41.753 1.00 92.81 225 SER A O 1
ATOM 1760 N N . ALA A 1 226 ? -5.349 -0.377 40.944 1.00 92.81 226 ALA A N 1
ATOM 1761 C CA . ALA A 1 226 ? -4.599 -1.548 41.378 1.00 92.81 226 ALA A CA 1
ATOM 1762 C C . ALA A 1 226 ? -3.245 -1.656 40.655 1.00 92.81 226 ALA A C 1
ATOM 1764 O O . ALA A 1 226 ? -2.226 -1.882 41.308 1.00 92.81 226 ALA A O 1
ATOM 1765 N N . ALA A 1 227 ? -3.208 -1.395 39.343 1.00 93.38 227 ALA A N 1
ATOM 1766 C CA . ALA A 1 227 ? -1.964 -1.364 38.576 1.00 93.38 227 ALA A CA 1
ATOM 1767 C C . ALA A 1 227 ? -0.991 -0.286 39.084 1.00 93.38 227 ALA A C 1
ATOM 1769 O O . ALA A 1 227 ? 0.169 -0.593 39.340 1.00 93.38 227 ALA A O 1
ATOM 1770 N N . LEU A 1 228 ? -1.459 0.948 39.305 1.00 89.75 228 LEU A N 1
ATOM 1771 C CA . LEU A 1 228 ? -0.623 2.041 39.816 1.00 89.75 228 LEU A CA 1
ATOM 1772 C C . LEU A 1 228 ? -0.068 1.739 41.211 1.00 89.75 228 LEU A C 1
ATOM 1774 O O . LEU A 1 228 ? 1.111 1.977 41.465 1.00 89.75 228 LEU A O 1
ATOM 1778 N N . ARG A 1 229 ? -0.890 1.177 42.108 1.00 89.19 229 ARG A N 1
ATOM 1779 C CA . ARG A 1 229 ? -0.429 0.747 43.437 1.00 89.19 229 ARG A CA 1
ATOM 1780 C C . ARG A 1 229 ? 0.647 -0.326 43.333 1.00 89.19 229 ARG A C 1
ATOM 1782 O O . ARG A 1 229 ? 1.679 -0.199 43.983 1.00 89.19 229 ARG A O 1
ATOM 1789 N N . ALA A 1 230 ? 0.439 -1.342 42.500 1.00 89.94 230 ALA A N 1
ATOM 1790 C CA . ALA A 1 230 ? 1.417 -2.404 42.304 1.00 89.94 230 ALA A CA 1
ATOM 1791 C C . ALA A 1 230 ? 2.736 -1.873 41.711 1.00 89.94 230 ALA A C 1
ATOM 1793 O O . ALA A 1 230 ? 3.802 -2.201 42.224 1.00 89.94 230 ALA A O 1
ATOM 1794 N N . SER A 1 231 ? 2.678 -0.971 40.724 1.00 87.50 231 SER A N 1
ATOM 1795 C CA . SER A 1 231 ? 3.873 -0.355 40.122 1.00 87.50 231 SER A CA 1
ATOM 1796 C C . SER A 1 231 ? 4.692 0.505 41.095 1.00 87.50 231 SER A C 1
ATOM 1798 O O . SER A 1 231 ? 5.886 0.687 40.879 1.00 87.50 231 SER A O 1
ATOM 1800 N N . MET A 1 232 ? 4.089 1.036 42.168 1.00 83.50 232 MET A N 1
ATOM 1801 C CA . MET A 1 232 ? 4.832 1.749 43.221 1.00 83.50 232 MET A CA 1
ATOM 1802 C C . MET A 1 232 ? 5.611 0.810 44.150 1.00 83.50 232 MET A C 1
ATOM 1804 O O . MET A 1 232 ? 6.588 1.237 44.766 1.00 83.50 232 MET A O 1
ATOM 1808 N N . HIS A 1 233 ? 5.168 -0.440 44.287 1.00 78.00 233 HIS A N 1
ATOM 1809 C CA . HIS A 1 233 ? 5.764 -1.421 45.194 1.00 78.00 233 HIS A CA 1
ATOM 1810 C C . HIS A 1 233 ? 6.760 -2.355 44.499 1.00 78.00 233 HIS A C 1
ATOM 1812 O O . HIS A 1 233 ? 7.700 -2.810 45.148 1.00 78.00 233 HIS A O 1
ATOM 1818 N N . ASP A 1 234 ? 6.577 -2.606 43.203 1.00 76.12 234 ASP A N 1
ATOM 1819 C CA . ASP A 1 234 ? 7.415 -3.498 42.406 1.00 76.12 234 ASP A CA 1
ATOM 1820 C C . ASP A 1 234 ? 7.809 -2.838 41.076 1.00 76.12 234 ASP A C 1
ATOM 1822 O O . ASP A 1 234 ? 6.999 -2.676 40.158 1.00 76.12 234 ASP A O 1
ATOM 1826 N N . THR A 1 235 ? 9.082 -2.452 40.973 1.00 72.06 235 THR A N 1
ATOM 1827 C CA . THR A 1 235 ? 9.635 -1.818 39.773 1.00 72.06 235 THR A CA 1
ATOM 1828 C C . THR A 1 235 ? 9.858 -2.797 38.622 1.00 72.06 235 THR A C 1
ATOM 1830 O O . THR A 1 235 ? 9.920 -2.342 37.482 1.00 72.06 235 THR A O 1
ATOM 1833 N N . GLN A 1 236 ? 9.954 -4.110 38.873 1.00 72.00 236 GLN A N 1
ATOM 1834 C CA . GLN A 1 236 ? 10.109 -5.113 37.810 1.00 72.00 236 GLN A CA 1
ATOM 1835 C C . GLN A 1 236 ? 8.791 -5.318 37.056 1.00 72.00 236 GLN A C 1
ATOM 1837 O O . GLN A 1 236 ? 8.784 -5.373 35.828 1.00 72.00 236 GLN A O 1
ATOM 1842 N N . ALA A 1 237 ? 7.660 -5.319 37.768 1.00 79.19 237 ALA A N 1
ATOM 1843 C CA . ALA A 1 237 ? 6.335 -5.447 37.159 1.00 79.19 237 ALA A CA 1
ATOM 1844 C C . ALA A 1 237 ? 5.810 -4.154 36.497 1.00 79.19 237 ALA A C 1
ATOM 1846 O O . ALA A 1 237 ? 4.798 -4.189 35.789 1.00 79.19 237 ALA A O 1
ATOM 1847 N N . ALA A 1 238 ? 6.468 -3.009 36.714 1.00 85.94 238 ALA A N 1
ATOM 1848 C CA . ALA A 1 238 ? 5.986 -1.696 36.286 1.00 85.94 238 ALA A CA 1
ATOM 1849 C C . ALA A 1 238 ? 5.791 -1.584 34.762 1.00 85.94 238 ALA A C 1
ATOM 1851 O O . ALA A 1 238 ? 4.748 -1.099 34.316 1.00 85.94 238 ALA A O 1
ATOM 1852 N N . ASP A 1 239 ? 6.733 -2.088 33.961 1.00 86.62 239 ASP A N 1
ATOM 1853 C CA . ASP A 1 239 ? 6.643 -2.037 32.494 1.00 86.62 239 ASP A CA 1
ATOM 1854 C C . ASP A 1 239 ? 5.469 -2.875 31.965 1.00 86.62 239 ASP A C 1
ATOM 1856 O O . ASP A 1 239 ? 4.718 -2.443 31.080 1.00 86.62 239 ASP A O 1
ATOM 1860 N N . GLY A 1 240 ? 5.268 -4.061 32.544 1.00 92.00 240 GLY A N 1
ATOM 1861 C CA . GLY A 1 240 ? 4.172 -4.954 32.186 1.00 92.00 240 GLY A CA 1
ATOM 1862 C C . GLY A 1 240 ? 2.799 -4.401 32.561 1.00 92.00 240 GLY A C 1
ATOM 1863 O O . GLY A 1 240 ? 1.883 -4.386 31.729 1.00 92.00 240 GLY A O 1
ATOM 1864 N N . LEU A 1 241 ? 2.678 -3.825 33.758 1.00 94.12 241 LEU A N 1
ATOM 1865 C CA . LEU A 1 241 ? 1.476 -3.123 34.212 1.00 94.12 241 LEU A CA 1
ATOM 1866 C C . LEU A 1 241 ? 1.178 -1.889 33.359 1.00 94.12 241 LEU A C 1
ATOM 1868 O O . LEU A 1 241 ? 0.037 -1.704 32.934 1.00 94.12 241 LEU A O 1
ATOM 1872 N N . GLN A 1 242 ? 2.186 -1.078 33.029 1.00 92.88 242 GLN A N 1
ATOM 1873 C CA . GLN A 1 242 ? 2.018 0.069 32.137 1.00 92.88 242 GLN A CA 1
ATOM 1874 C C . GLN A 1 242 ? 1.530 -0.372 30.752 1.00 92.88 242 GLN A C 1
ATOM 1876 O O . GLN A 1 242 ? 0.672 0.285 30.147 1.00 92.88 242 GLN A O 1
ATOM 1881 N N . LYS A 1 243 ? 2.048 -1.494 30.237 1.00 94.94 243 LYS A N 1
ATOM 1882 C CA . LYS A 1 243 ? 1.580 -2.050 28.969 1.00 94.94 243 LYS A CA 1
ATOM 1883 C C . LYS A 1 243 ? 0.125 -2.504 29.062 1.00 94.94 243 LYS A C 1
ATOM 1885 O O . LYS A 1 243 ? -0.646 -2.202 28.153 1.00 94.94 243 LYS A O 1
ATOM 1890 N N . TRP A 1 244 ? -0.270 -3.161 30.147 1.00 96.88 244 TRP A N 1
ATOM 1891 C CA . TRP A 1 244 ? -1.656 -3.570 30.373 1.00 96.88 244 TRP A CA 1
ATOM 1892 C C . TRP A 1 244 ? -2.615 -2.378 30.534 1.00 96.88 244 TRP A C 1
ATOM 1894 O O . TRP A 1 244 ? -3.671 -2.356 29.904 1.00 96.88 244 TRP A O 1
ATOM 1904 N N . VAL A 1 245 ? -2.218 -1.328 31.261 1.00 96.06 245 VAL A N 1
ATOM 1905 C CA . VAL A 1 245 ? -2.989 -0.075 31.389 1.00 96.06 245 VAL A CA 1
ATOM 1906 C C . VAL A 1 245 ? -3.234 0.577 30.026 1.00 96.06 245 VAL A C 1
ATOM 1908 O O . VAL A 1 245 ? -4.311 1.125 29.796 1.00 96.06 245 VAL A O 1
ATOM 1911 N N . SER A 1 246 ? -2.290 0.476 29.083 1.00 96.69 246 SER A N 1
ATOM 1912 C CA . SER A 1 246 ? -2.519 0.970 27.718 1.00 96.69 246 SER A CA 1
ATOM 1913 C C . SER A 1 246 ? -3.644 0.228 26.982 1.00 96.69 246 SER A C 1
ATOM 1915 O O . SER A 1 246 ? -4.324 0.831 26.159 1.00 96.69 246 SER A O 1
ATOM 1917 N N . GLU A 1 247 ? -3.910 -1.039 27.313 1.00 97.25 247 GLU A N 1
ATOM 1918 C CA . GLU A 1 247 ? -5.036 -1.798 26.750 1.00 97.25 247 GLU A CA 1
ATOM 1919 C C . GLU A 1 247 ? -6.379 -1.367 27.373 1.00 97.25 247 GLU A C 1
ATOM 1921 O O . GLU A 1 247 ? -7.389 -1.290 26.677 1.00 97.25 247 GLU A O 1
ATOM 1926 N N . ILE A 1 248 ? -6.395 -0.973 28.655 1.00 96.94 248 ILE A N 1
ATOM 1927 C CA . ILE A 1 248 ? -7.566 -0.312 29.266 1.00 96.94 248 ILE A CA 1
ATOM 1928 C C . ILE A 1 248 ? -7.818 1.054 28.611 1.00 96.94 248 ILE A C 1
ATOM 1930 O O . ILE A 1 248 ? -8.962 1.419 28.348 1.00 96.94 248 ILE A O 1
ATOM 1934 N N . ALA A 1 249 ? -6.762 1.792 28.269 1.00 97.19 249 ALA A N 1
ATOM 1935 C CA . ALA A 1 249 ? -6.910 3.040 27.530 1.00 97.19 249 ALA A CA 1
ATOM 1936 C C . ALA A 1 249 ? -7.475 2.827 26.114 1.00 97.19 249 ALA A C 1
ATOM 1938 O O . ALA A 1 249 ? -8.184 3.700 25.620 1.00 97.19 249 ALA A O 1
ATOM 1939 N N . TRP A 1 250 ? -7.197 1.693 25.455 1.00 97.75 250 TRP A N 1
ATOM 1940 C CA . TRP A 1 250 ? -7.818 1.349 24.166 1.00 97.75 250 TRP A CA 1
ATOM 1941 C C . TRP A 1 250 ? -9.333 1.158 24.290 1.00 97.75 250 TRP A C 1
ATOM 1943 O O . TRP A 1 250 ? -10.073 1.643 23.434 1.00 97.75 250 TRP A O 1
ATOM 1953 N N . ARG A 1 251 ? -9.804 0.523 25.372 1.00 97.31 251 ARG A N 1
ATOM 1954 C CA . ARG A 1 251 ? -11.240 0.432 25.693 1.00 97.31 251 ARG A CA 1
ATOM 1955 C C . ARG A 1 251 ? -11.862 1.825 25.806 1.00 97.31 251 ARG A C 1
ATOM 1957 O O . ARG A 1 251 ? -12.859 2.104 25.143 1.00 97.31 251 ARG A O 1
ATOM 1964 N N . ASP A 1 252 ? -11.261 2.709 26.603 1.00 96.75 252 ASP A N 1
ATOM 1965 C CA . ASP A 1 252 ? -11.750 4.084 26.760 1.00 96.75 252 ASP A CA 1
ATOM 1966 C C . ASP A 1 252 ? -11.695 4.858 25.434 1.00 96.75 252 ASP A C 1
ATOM 1968 O O . ASP A 1 252 ? -12.640 5.567 25.100 1.00 96.75 252 ASP A O 1
ATOM 1972 N N . PHE A 1 253 ? -10.639 4.683 24.635 1.00 97.62 253 PHE A N 1
ATOM 1973 C CA . PHE A 1 253 ? -10.522 5.309 23.318 1.00 97.62 253 PHE A CA 1
ATOM 1974 C C . PHE A 1 253 ? -11.705 4.947 22.418 1.00 97.62 253 PHE A C 1
ATOM 1976 O O . PHE A 1 253 ? -12.350 5.842 21.875 1.00 97.62 253 PHE A O 1
ATOM 1983 N N . TYR A 1 254 ? -12.051 3.661 22.303 1.00 97.69 254 TYR A N 1
ATOM 1984 C CA . TYR A 1 254 ? -13.198 3.250 21.492 1.00 97.69 254 TYR A CA 1
ATOM 1985 C C . TYR A 1 254 ? -14.532 3.777 22.036 1.00 97.69 254 TYR A C 1
ATOM 1987 O O . TYR A 1 254 ? -15.382 4.187 21.243 1.00 97.69 254 TYR A O 1
ATOM 1995 N N . ARG A 1 255 ? -14.702 3.864 23.364 1.00 96.75 255 ARG A N 1
ATOM 1996 C CA . ARG A 1 255 ? -15.883 4.499 23.984 1.00 96.75 255 ARG A CA 1
ATOM 1997 C C . ARG A 1 255 ? -15.989 5.988 23.643 1.00 96.75 255 ARG A C 1
ATOM 1999 O O . ARG A 1 255 ? -17.076 6.470 23.332 1.00 96.75 255 ARG A O 1
ATOM 2006 N N . HIS A 1 256 ? -14.865 6.705 23.609 1.00 96.88 256 HIS A N 1
ATOM 2007 C CA . HIS A 1 256 ? -14.825 8.104 23.161 1.00 96.88 256 HIS A CA 1
ATOM 2008 C C . HIS A 1 256 ? -15.215 8.234 21.689 1.00 96.88 256 HIS A C 1
ATOM 2010 O O . HIS A 1 256 ? -15.988 9.129 21.349 1.00 96.88 256 HIS A O 1
ATOM 2016 N N . ILE A 1 257 ? -14.748 7.326 20.823 1.00 96.88 257 ILE A N 1
ATOM 2017 C CA . ILE A 1 257 ? -15.124 7.337 19.404 1.00 96.88 257 ILE A CA 1
ATOM 2018 C C . ILE A 1 257 ? -16.638 7.165 19.237 1.00 96.88 257 ILE A C 1
ATOM 2020 O O . ILE A 1 257 ? -17.271 7.993 18.582 1.00 96.88 257 ILE A O 1
ATOM 2024 N N . VAL A 1 258 ? -17.256 6.152 19.849 1.00 96.31 258 VAL A N 1
ATOM 2025 C CA . VAL A 1 258 ? -18.708 5.951 19.683 1.00 96.31 258 VAL A CA 1
ATOM 2026 C C . VAL A 1 258 ? -19.533 7.085 20.300 1.00 96.31 258 VAL A C 1
ATOM 2028 O O . VAL A 1 258 ? -20.557 7.453 19.729 1.00 96.31 258 VAL A O 1
ATOM 2031 N N . ALA A 1 259 ? -19.066 7.704 21.391 1.00 95.50 259 ALA A N 1
ATOM 2032 C CA . ALA A 1 259 ? -19.740 8.843 22.015 1.00 95.50 259 ALA A CA 1
ATOM 2033 C C . ALA A 1 259 ? -19.716 10.110 21.140 1.00 95.50 259 ALA A C 1
ATOM 2035 O O . ALA A 1 259 ? -20.652 10.911 21.170 1.00 95.50 259 ALA A O 1
ATOM 2036 N N . GLN A 1 260 ? -18.635 10.321 20.385 1.00 95.06 260 GLN A N 1
ATOM 2037 C CA . GLN A 1 260 ? -18.393 11.561 19.638 1.00 95.06 260 GLN A CA 1
ATOM 2038 C C . GLN A 1 260 ? -18.768 11.463 18.153 1.00 95.06 260 GLN A C 1
ATOM 2040 O O . GLN A 1 260 ? -18.875 12.491 17.483 1.00 95.06 260 GLN A O 1
ATOM 2045 N N . PHE A 1 261 ? -18.982 10.252 17.630 1.00 96.12 261 PHE A N 1
ATOM 2046 C CA . PHE A 1 261 ? -19.226 10.007 16.209 1.00 96.12 261 PHE A CA 1
ATOM 2047 C C . PHE A 1 261 ? -20.442 9.094 15.979 1.00 96.12 261 PHE A C 1
ATOM 2049 O O . PHE A 1 261 ? -20.315 7.905 15.693 1.00 96.12 261 PHE A O 1
ATOM 2056 N N . ASP A 1 262 ? -21.647 9.671 16.007 1.00 95.25 262 ASP A N 1
ATOM 2057 C CA . ASP A 1 262 ? -22.925 8.949 15.859 1.00 95.25 262 ASP A CA 1
ATOM 2058 C C . ASP A 1 262 ? -23.007 8.021 14.639 1.00 95.25 262 ASP A C 1
ATOM 2060 O O . ASP A 1 262 ? -23.666 6.988 14.694 1.00 95.25 262 ASP A O 1
ATOM 2064 N N . HIS A 1 263 ? -22.361 8.367 13.524 1.00 95.19 263 HIS A N 1
ATOM 2065 C CA . HIS A 1 263 ? -22.406 7.545 12.313 1.00 95.19 263 HIS A CA 1
ATOM 2066 C C . HIS A 1 263 ? -21.748 6.169 12.500 1.00 95.19 263 HIS A C 1
ATOM 2068 O O . HIS A 1 263 ? -22.192 5.212 11.871 1.00 95.19 263 HIS A O 1
ATOM 2074 N N . VAL A 1 264 ? -20.758 6.051 13.391 1.00 96.25 264 VAL A N 1
ATOM 2075 C CA . VAL A 1 264 ? -20.119 4.772 13.738 1.00 96.25 264 VAL A CA 1
ATOM 2076 C C . VAL A 1 264 ? -21.124 3.823 14.392 1.00 96.25 264 VAL A C 1
ATOM 2078 O O . VAL A 1 264 ? -21.177 2.646 14.054 1.00 96.25 264 VAL A O 1
ATOM 2081 N N . ASN A 1 265 ? -22.006 4.358 15.242 1.00 95.75 265 ASN A N 1
ATOM 2082 C CA . ASN A 1 265 ? -23.099 3.606 15.868 1.00 95.75 265 ASN A CA 1
ATOM 2083 C C . ASN A 1 265 ? -24.144 3.115 14.852 1.00 95.75 265 ASN A C 1
ATOM 2085 O O . ASN A 1 265 ? -24.910 2.205 15.137 1.00 95.75 265 ASN A O 1
ATOM 2089 N N . LYS A 1 266 ? -24.193 3.719 13.659 1.00 95.38 266 LYS A N 1
ATOM 2090 C CA . LYS A 1 266 ? -25.183 3.431 12.608 1.00 95.38 266 LYS A CA 1
ATOM 2091 C C . LYS A 1 266 ? -24.628 2.488 11.534 1.00 95.38 266 LYS A C 1
ATOM 2093 O O . LYS A 1 266 ? -25.061 2.537 10.385 1.00 95.38 266 LYS A O 1
ATOM 2098 N N . GLY A 1 267 ? -23.626 1.682 11.887 1.00 92.00 267 GLY A N 1
ATOM 2099 C CA . GLY A 1 267 ? -22.997 0.709 10.994 1.00 92.00 267 GLY A CA 1
ATOM 2100 C C . GLY A 1 267 ? -22.119 1.319 9.896 1.00 92.00 267 GLY A C 1
ATOM 2101 O O . GLY A 1 267 ? -21.681 0.596 9.001 1.00 92.00 267 GLY A O 1
ATOM 2102 N N . ALA A 1 268 ? -21.844 2.625 9.916 1.00 95.00 268 ALA A N 1
ATOM 2103 C CA . ALA A 1 268 ? -20.920 3.226 8.960 1.00 95.00 268 ALA A CA 1
ATOM 2104 C C . ALA A 1 268 ? -19.464 3.016 9.393 1.00 95.00 268 ALA A C 1
ATOM 2106 O O . ALA A 1 268 ? -19.144 3.029 10.583 1.00 95.00 268 ALA A O 1
ATOM 2107 N N . ALA A 1 269 ? -18.571 2.893 8.415 1.00 93.50 269 ALA A N 1
ATOM 2108 C CA . ALA A 1 269 ? -17.147 3.051 8.648 1.00 93.50 269 ALA A CA 1
ATOM 2109 C C . ALA A 1 269 ? -16.867 4.441 9.243 1.00 93.50 269 ALA A C 1
ATOM 2111 O O . ALA A 1 269 ? -17.464 5.439 8.828 1.00 93.50 269 ALA A O 1
ATOM 2112 N N . PHE A 1 270 ? -15.920 4.518 10.179 1.00 95.19 270 PHE A N 1
ATOM 2113 C CA . PHE A 1 270 ? -15.418 5.792 10.692 1.00 95.19 270 PHE A CA 1
ATOM 2114 C C . PHE A 1 270 ? -14.843 6.633 9.544 1.00 95.19 270 PHE A C 1
ATOM 2116 O O . PHE A 1 270 ? -15.136 7.818 9.391 1.00 95.19 270 PHE A O 1
ATOM 2123 N N . ARG A 1 271 ? -14.047 5.990 8.685 1.00 89.12 271 ARG A N 1
ATOM 2124 C CA . ARG A 1 271 ? -13.584 6.545 7.414 1.00 89.12 271 ARG A CA 1
ATOM 2125 C C . ARG A 1 271 ? -14.664 6.353 6.358 1.00 89.12 271 ARG A C 1
ATOM 2127 O O . ARG A 1 271 ? -14.720 5.312 5.704 1.00 89.12 271 ARG A O 1
ATOM 2134 N N . ARG A 1 272 ? -15.535 7.350 6.210 1.00 87.00 272 ARG A N 1
ATOM 2135 C CA . ARG A 1 272 ? -16.727 7.318 5.340 1.00 87.00 272 ARG A CA 1
ATOM 2136 C C . ARG A 1 272 ? -16.429 6.903 3.900 1.00 87.00 272 ARG A C 1
ATOM 2138 O O . ARG A 1 272 ? -17.226 6.214 3.277 1.00 87.00 272 ARG A O 1
ATOM 2145 N N . GLU A 1 273 ? -15.267 7.259 3.369 1.00 77.56 273 GLU A N 1
ATOM 2146 C CA . GLU A 1 273 ? -14.835 6.858 2.030 1.00 77.56 273 GLU A CA 1
ATOM 2147 C C . GLU A 1 273 ? -14.656 5.337 1.865 1.00 77.56 273 GLU A C 1
ATOM 2149 O O . GLU A 1 273 ? -14.670 4.835 0.740 1.00 77.56 273 GLU A O 1
ATOM 2154 N N . LYS A 1 274 ? -14.497 4.597 2.970 1.00 78.31 274 LYS A N 1
ATOM 2155 C CA . LYS A 1 274 ? -14.348 3.137 2.996 1.00 78.31 274 LYS A CA 1
ATOM 2156 C C . LYS A 1 274 ? -15.680 2.387 3.083 1.00 78.31 274 LYS A C 1
ATOM 2158 O O . LYS A 1 274 ? -15.676 1.169 2.929 1.00 78.31 274 LYS A O 1
ATOM 2163 N N . ASP A 1 275 ? -16.809 3.079 3.254 1.00 78.81 275 ASP A N 1
ATOM 2164 C CA . ASP A 1 275 ? -18.137 2.448 3.166 1.00 78.81 275 ASP A CA 1
ATOM 2165 C C . ASP A 1 275 ? -18.408 1.849 1.778 1.00 78.81 275 ASP A C 1
ATOM 2167 O O . ASP A 1 275 ? -19.205 0.927 1.645 1.00 78.81 275 ASP A O 1
ATOM 2171 N N . HIS A 1 276 ? -17.712 2.343 0.751 1.00 76.12 276 HIS A N 1
ATOM 2172 C CA . HIS A 1 276 ? -17.865 1.925 -0.641 1.00 76.12 276 HIS A CA 1
ATOM 2173 C C . HIS A 1 276 ? -16.853 0.858 -1.085 1.00 76.12 276 HIS A C 1
ATOM 2175 O O . HIS A 1 276 ? -16.673 0.656 -2.286 1.00 76.12 276 HIS A O 1
ATOM 2181 N N . LEU A 1 277 ? -16.152 0.205 -0.151 1.00 67.44 277 LEU A N 1
ATOM 2182 C CA . LEU A 1 277 ? -15.281 -0.919 -0.496 1.00 67.44 277 LEU A CA 1
ATOM 2183 C C . LEU A 1 277 ? -16.115 -2.072 -1.098 1.00 67.44 277 LEU A C 1
ATOM 2185 O O . LEU A 1 277 ? -17.179 -2.390 -0.564 1.00 67.44 277 LEU A O 1
ATOM 2189 N N . PRO A 1 278 ? -15.655 -2.704 -2.195 1.00 63.97 278 PRO A N 1
ATOM 2190 C CA . PRO A 1 278 ? -16.401 -3.747 -2.898 1.00 63.97 278 PRO A CA 1
ATOM 2191 C C . PRO A 1 278 ? -16.288 -5.099 -2.173 1.00 63.97 278 PRO A C 1
ATOM 2193 O O . PRO A 1 278 ? -15.565 -5.996 -2.610 1.00 63.97 278 PRO A O 1
ATOM 2196 N N . TRP A 1 279 ? -16.974 -5.252 -1.043 1.00 77.06 279 TRP A N 1
ATOM 2197 C CA . TRP A 1 279 ? -16.979 -6.514 -0.301 1.00 77.06 279 TRP A CA 1
ATOM 2198 C C . TRP A 1 279 ? -17.602 -7.652 -1.126 1.00 77.06 279 TRP A C 1
ATOM 2200 O O . TRP A 1 279 ? -18.630 -7.476 -1.784 1.00 77.06 279 TRP A O 1
ATOM 2210 N N . ARG A 1 280 ? -16.991 -8.838 -1.076 1.00 80.94 280 ARG A N 1
ATOM 2211 C CA . ARG A 1 280 ? -17.511 -10.065 -1.685 1.00 80.94 280 ARG A CA 1
ATOM 2212 C C . ARG A 1 280 ? -18.713 -10.573 -0.902 1.00 80.94 280 ARG A C 1
ATOM 2214 O O . ARG A 1 280 ? -18.684 -10.691 0.322 1.00 80.94 280 ARG A O 1
ATOM 2221 N N . HIS A 1 281 ? -19.749 -10.953 -1.639 1.00 85.12 281 HIS A N 1
ATOM 2222 C CA . HIS A 1 281 ? -20.841 -11.747 -1.100 1.00 85.12 281 HIS A CA 1
ATOM 2223 C C . HIS A 1 281 ? -20.529 -13.234 -1.306 1.00 85.12 281 HIS A C 1
ATOM 2225 O O . HIS A 1 281 ? -20.717 -13.760 -2.399 1.00 85.12 281 HIS A O 1
ATOM 2231 N N . ALA A 1 282 ? -20.011 -13.886 -0.264 1.00 85.75 282 ALA A N 1
ATOM 2232 C CA . ALA A 1 282 ? -19.616 -15.295 -0.279 1.00 85.75 282 ALA A CA 1
ATOM 2233 C C . ALA A 1 282 ? -20.170 -16.011 0.972 1.00 85.75 282 ALA A C 1
ATOM 2235 O O . ALA A 1 282 ? -19.451 -16.165 1.962 1.00 85.75 282 ALA A O 1
ATOM 2236 N N . PRO A 1 283 ? -21.464 -16.388 0.979 1.00 93.69 283 PRO A N 1
ATOM 2237 C CA . PRO A 1 283 ? -22.118 -16.956 2.161 1.00 93.69 283 PRO A CA 1
ATOM 2238 C C . PRO A 1 283 ? -21.487 -18.277 2.625 1.00 93.69 283 PRO A C 1
ATOM 2240 O O . PRO A 1 283 ? -21.333 -18.469 3.829 1.00 93.69 283 PRO A O 1
ATOM 2243 N N . ASP A 1 284 ? -21.050 -19.134 1.700 1.00 95.69 284 ASP A N 1
ATOM 2244 C CA . ASP A 1 284 ? -20.432 -20.426 2.033 1.00 95.69 284 ASP A CA 1
ATOM 2245 C C . ASP A 1 284 ? -19.057 -20.246 2.702 1.00 95.69 284 ASP A C 1
ATOM 2247 O O . ASP A 1 284 ? -18.740 -20.910 3.687 1.00 95.69 284 ASP A O 1
ATOM 2251 N N . GLU A 1 285 ? -18.250 -19.290 2.228 1.00 92.25 285 GLU A N 1
ATOM 2252 C CA . GLU A 1 285 ? -16.956 -18.958 2.840 1.00 92.25 285 GLU A CA 1
ATOM 2253 C C . GLU A 1 285 ? -17.124 -18.271 4.200 1.00 92.25 285 GLU A C 1
ATOM 2255 O O . GLU A 1 285 ? -16.364 -18.550 5.131 1.00 92.25 285 GLU A O 1
ATOM 2260 N N . LEU A 1 286 ? -18.138 -17.406 4.346 1.00 97.75 286 LEU A N 1
ATOM 2261 C CA . LEU A 1 286 ? -18.505 -16.837 5.644 1.00 97.75 286 LEU A CA 1
ATOM 2262 C C . LEU A 1 286 ? -18.887 -17.951 6.622 1.00 97.75 286 LEU A C 1
ATOM 2264 O O . LEU A 1 286 ? -18.420 -17.941 7.758 1.00 97.75 286 LEU A O 1
ATOM 2268 N N . GLN A 1 287 ? -19.697 -18.918 6.190 1.00 98.31 287 GLN A N 1
ATOM 2269 C CA . GLN A 1 287 ? -20.091 -20.054 7.016 1.00 98.31 287 GLN A CA 1
ATOM 2270 C C . GLN A 1 287 ? -18.883 -20.927 7.392 1.00 98.31 287 GLN A C 1
ATOM 2272 O O . GLN A 1 287 ? -18.741 -21.293 8.559 1.00 98.31 287 GLN A O 1
ATOM 2277 N N . ALA A 1 288 ? -17.979 -21.204 6.448 1.00 98.00 288 ALA A N 1
ATOM 2278 C CA . ALA A 1 288 ? -16.746 -21.947 6.712 1.00 98.00 288 ALA A CA 1
ATOM 2279 C C . ALA A 1 288 ? -15.851 -21.232 7.739 1.00 98.00 288 ALA A C 1
ATOM 2281 O O . ALA A 1 288 ? -15.304 -21.868 8.643 1.00 98.00 288 ALA A O 1
ATOM 2282 N N . TRP A 1 289 ? -15.744 -19.902 7.646 1.00 98.50 289 TRP A N 1
ATOM 2283 C CA . TRP A 1 289 ? -15.068 -19.081 8.649 1.00 98.50 289 TRP A CA 1
ATOM 2284 C C . TRP A 1 289 ? -15.770 -19.151 10.009 1.00 98.50 289 TRP A C 1
ATOM 2286 O O . TRP A 1 289 ? -15.121 -19.441 11.008 1.00 98.50 289 TRP A O 1
ATOM 2296 N N . GLN A 1 290 ? -17.094 -18.979 10.062 1.00 98.62 290 GLN A N 1
ATOM 2297 C CA . GLN A 1 290 ? -17.878 -19.061 11.303 1.00 98.62 290 GLN A CA 1
ATOM 2298 C C . GLN A 1 290 ? -17.711 -20.411 12.015 1.00 98.62 290 GLN A C 1
ATOM 2300 O O . GLN A 1 290 ? -17.631 -20.451 13.242 1.00 98.62 290 GLN A O 1
ATOM 2305 N N . GLN A 1 291 ? -17.629 -21.506 11.258 1.00 98.06 291 GLN A N 1
ATOM 2306 C CA . GLN A 1 291 ? -17.493 -22.870 11.778 1.00 98.06 291 GLN A CA 1
ATOM 2307 C C . GLN A 1 291 ? -16.046 -23.272 12.108 1.00 98.06 291 GLN A C 1
ATOM 2309 O O . GLN A 1 291 ? -15.842 -24.266 12.802 1.00 98.06 291 GLN A O 1
ATOM 2314 N N . GLY A 1 292 ? -15.043 -22.524 11.639 1.00 98.00 292 GLY A N 1
ATOM 2315 C CA . GLY A 1 292 ? -13.635 -22.900 11.787 1.00 98.00 292 GLY A CA 1
ATOM 2316 C C . GLY A 1 292 ? -13.258 -24.121 10.943 1.00 98.00 292 GLY A C 1
ATOM 2317 O O . GLY A 1 292 ? -12.703 -25.093 11.465 1.00 98.00 292 GLY A O 1
ATOM 2318 N N . VAL A 1 293 ? -13.602 -24.077 9.651 1.00 97.44 293 VAL A N 1
ATOM 2319 C CA . VAL A 1 293 ? -13.269 -25.093 8.630 1.00 97.44 293 VAL A CA 1
ATOM 2320 C C . VAL A 1 293 ? -12.699 -24.459 7.350 1.00 97.44 293 VAL A C 1
ATOM 2322 O O . VAL A 1 293 ? -12.958 -24.901 6.234 1.00 97.44 293 VAL A O 1
ATOM 2325 N N . THR A 1 294 ? -11.917 -23.393 7.502 1.00 96.25 294 THR A N 1
ATOM 2326 C CA . THR A 1 294 ? -11.292 -22.631 6.409 1.00 96.25 294 THR A CA 1
ATOM 2327 C C . THR A 1 294 ? -10.084 -23.329 5.783 1.00 96.25 294 THR A C 1
ATOM 2329 O O . THR A 1 294 ? -9.587 -22.885 4.746 1.00 96.25 294 THR A O 1
ATOM 2332 N N . GLY A 1 295 ? -9.560 -24.379 6.420 1.00 94.88 295 GLY A N 1
ATOM 2333 C CA . GLY A 1 295 ? -8.313 -25.024 6.005 1.00 94.88 295 GLY A CA 1
ATOM 2334 C C . GLY A 1 295 ? -7.057 -24.250 6.430 1.00 94.88 295 GLY A C 1
ATOM 2335 O O . GLY A 1 295 ? -5.946 -24.623 6.041 1.00 94.88 295 GLY A O 1
ATOM 2336 N N . TYR A 1 296 ? -7.213 -23.193 7.240 1.00 95.62 296 TYR A N 1
ATOM 2337 C CA . TYR A 1 296 ? -6.128 -22.463 7.896 1.00 95.62 296 TYR A CA 1
ATOM 2338 C C . TYR A 1 296 ? -6.114 -22.770 9.401 1.00 95.62 296 TYR A C 1
ATOM 2340 O O . TYR A 1 296 ? -6.883 -22.165 10.149 1.00 95.62 296 TYR A O 1
ATOM 2348 N N . PRO A 1 297 ? -5.200 -23.635 9.881 1.00 97.00 297 PRO A N 1
ATOM 2349 C CA . PRO A 1 297 ? -5.267 -24.214 11.226 1.00 97.00 297 PRO A CA 1
ATOM 2350 C C . PRO A 1 297 ? -5.414 -23.216 12.373 1.00 97.00 297 PRO A C 1
ATOM 2352 O O . PRO A 1 297 ? -6.264 -23.403 13.236 1.00 97.00 297 PRO A O 1
ATOM 2355 N N . LEU A 1 298 ? -4.650 -22.116 12.369 1.00 97.50 298 LEU A N 1
ATOM 2356 C CA . LEU A 1 298 ? -4.756 -21.115 13.436 1.00 97.50 298 LEU A CA 1
ATOM 2357 C C . LEU A 1 298 ? -6.080 -20.329 13.382 1.00 97.50 298 LEU A C 1
ATOM 2359 O O . LEU A 1 298 ? -6.611 -19.956 14.426 1.00 97.50 298 LEU A O 1
ATOM 2363 N N . VAL A 1 299 ? -6.612 -20.064 12.183 1.00 98.06 299 VAL A N 1
ATOM 2364 C CA . VAL A 1 299 ? -7.915 -19.393 12.011 1.00 98.06 299 VAL A CA 1
ATOM 2365 C C . VAL A 1 299 ? -9.027 -20.322 12.483 1.00 98.06 299 VAL A C 1
ATOM 2367 O O . VAL A 1 299 ? -9.894 -19.904 13.243 1.00 98.06 299 VAL A O 1
ATOM 2370 N N . ASP A 1 300 ? -8.958 -21.594 12.106 1.00 98.44 300 ASP A N 1
ATOM 2371 C CA . ASP A 1 300 ? -9.936 -22.603 12.502 1.00 98.44 300 ASP A CA 1
ATOM 2372 C C . ASP A 1 300 ? -9.926 -22.830 14.015 1.00 98.44 300 ASP A C 1
ATOM 2374 O O . ASP A 1 300 ? -10.980 -22.785 14.645 1.00 98.44 300 ASP A O 1
ATOM 2378 N N . ALA A 1 301 ? -8.741 -22.951 14.621 1.00 98.44 301 ALA A N 1
ATOM 2379 C CA . ALA A 1 301 ? -8.583 -23.037 16.070 1.00 98.44 301 ALA A CA 1
ATOM 2380 C C . ALA A 1 301 ? -9.153 -21.806 16.791 1.00 98.44 301 ALA A C 1
ATOM 2382 O O . ALA A 1 301 ? -9.830 -21.942 17.807 1.00 98.44 301 ALA A O 1
ATOM 2383 N N . ALA A 1 302 ? -8.922 -20.604 16.254 1.00 98.44 302 ALA A N 1
ATOM 2384 C CA . ALA A 1 302 ? -9.478 -19.371 16.805 1.00 98.44 302 ALA A CA 1
ATOM 2385 C C . ALA A 1 302 ? -11.011 -19.373 16.781 1.00 98.44 302 ALA A C 1
ATOM 2387 O O . ALA A 1 302 ? -11.651 -19.084 17.793 1.00 98.44 302 ALA A O 1
ATOM 2388 N N . MET A 1 303 ? -11.607 -19.717 15.639 1.00 98.75 303 MET A N 1
ATOM 2389 C CA . MET A 1 303 ? -13.061 -19.726 15.474 1.00 98.75 303 MET A CA 1
ATOM 2390 C C . MET A 1 303 ? -13.725 -20.815 16.320 1.00 98.75 303 MET A C 1
ATOM 2392 O O . MET A 1 303 ? -14.773 -20.570 16.918 1.00 98.75 303 MET A O 1
ATOM 2396 N N . ARG A 1 304 ? -13.083 -21.977 16.471 1.00 98.56 304 ARG A N 1
ATOM 2397 C CA . ARG A 1 304 ? -13.529 -23.030 17.394 1.00 98.56 304 ARG A CA 1
ATOM 2398 C C . ARG A 1 304 ? -13.425 -22.598 18.857 1.00 98.56 304 ARG A C 1
ATOM 2400 O O . ARG A 1 304 ? -14.404 -22.755 19.577 1.00 98.56 304 ARG A O 1
ATOM 2407 N N . GLN A 1 305 ? -12.342 -21.927 19.268 1.00 98.12 305 GLN A N 1
ATOM 2408 C CA . GLN A 1 305 ? -12.240 -21.334 20.610 1.00 98.12 305 GLN A CA 1
ATOM 2409 C C . GLN A 1 305 ? -13.414 -20.389 20.899 1.00 98.12 305 GLN A C 1
ATOM 2411 O O . GLN A 1 305 ? -14.049 -20.501 21.951 1.00 98.12 305 GLN A O 1
ATOM 2416 N N . LEU A 1 306 ? -13.732 -19.489 19.963 1.00 98.44 306 LEU A N 1
ATOM 2417 C CA . LEU A 1 306 ? -14.865 -18.573 20.101 1.00 98.44 306 LEU A CA 1
ATOM 2418 C C . LEU A 1 306 ? -16.189 -19.323 20.260 1.00 98.44 306 LEU A C 1
ATOM 2420 O O . LEU A 1 306 ? -16.988 -18.980 21.128 1.00 98.44 306 LEU A O 1
ATOM 2424 N N . ASN A 1 307 ? -16.427 -20.335 19.429 1.00 98.19 307 ASN A N 1
ATOM 2425 C CA . ASN A 1 307 ? -17.685 -21.073 19.430 1.00 98.19 307 ASN A CA 1
ATOM 2426 C C . ASN A 1 307 ? -17.865 -21.935 20.687 1.00 98.19 307 ASN A C 1
ATOM 2428 O O . ASN A 1 307 ? -18.972 -22.000 21.216 1.00 98.19 307 ASN A O 1
ATOM 2432 N N . GLU A 1 308 ? -16.795 -22.576 21.157 1.00 96.88 308 GLU A N 1
ATOM 2433 C CA . GLU A 1 308 ? -16.823 -23.505 22.291 1.00 96.88 308 GLU A CA 1
ATOM 2434 C C . GLU A 1 308 ? -16.799 -22.793 23.645 1.00 96.88 308 GLU A C 1
ATOM 2436 O O . GLU A 1 308 ? -17.396 -23.279 24.604 1.00 96.88 308 GLU A O 1
ATOM 2441 N N . THR A 1 309 ? -16.117 -21.647 23.738 1.00 96.62 309 THR A N 1
ATOM 2442 C CA . THR A 1 309 ? -15.900 -20.961 25.022 1.00 96.62 309 THR A CA 1
ATOM 2443 C C . THR A 1 309 ? -16.622 -19.627 25.135 1.00 96.62 309 THR A C 1
ATOM 2445 O O . THR A 1 309 ? -16.717 -19.081 26.228 1.00 96.62 309 THR A O 1
ATOM 2448 N N . GLY A 1 310 ? -17.105 -19.061 24.029 1.00 97.12 310 GLY A N 1
ATOM 2449 C CA . GLY A 1 310 ? -17.638 -17.702 24.003 1.00 97.12 310 GLY A CA 1
ATOM 2450 C C . GLY A 1 310 ? -16.569 -16.617 24.172 1.00 97.12 310 GLY A C 1
ATOM 2451 O O . GLY A 1 310 ? -16.898 -15.453 24.360 1.00 97.12 310 GLY A O 1
ATOM 2452 N N . TRP A 1 311 ? -15.280 -16.946 24.114 1.00 98.06 311 TRP A N 1
ATOM 2453 C CA . TRP A 1 311 ? -14.192 -15.974 24.189 1.00 98.06 311 TRP A CA 1
ATOM 2454 C C . TRP A 1 311 ? -13.111 -16.313 23.175 1.00 98.06 311 TRP A C 1
ATOM 2456 O O . TRP A 1 311 ? -12.916 -17.464 22.805 1.00 98.06 311 TRP A O 1
ATOM 2466 N N . MET A 1 312 ? -12.383 -15.301 22.718 1.00 98.19 312 MET A N 1
ATOM 2467 C CA . MET A 1 312 ? -11.247 -15.497 21.824 1.00 98.19 312 MET A CA 1
ATOM 2468 C C . MET A 1 312 ? -10.086 -14.611 22.261 1.00 98.19 312 MET A C 1
ATOM 2470 O O . MET A 1 312 ? -10.284 -13.430 22.569 1.00 98.19 312 MET A O 1
ATOM 2474 N N . HIS A 1 313 ? -8.870 -15.155 22.243 1.00 98.00 313 HIS A N 1
ATOM 2475 C CA . HIS A 1 313 ? -7.660 -14.394 22.548 1.00 98.00 313 HIS A CA 1
ATOM 2476 C C . HIS A 1 313 ? -7.489 -13.205 21.584 1.00 98.00 313 HIS A C 1
ATOM 2478 O O . HIS A 1 313 ? -7.704 -13.346 20.381 1.00 98.00 313 HIS A O 1
ATOM 2484 N N . ASN A 1 314 ? -7.053 -12.033 22.066 1.00 97.19 314 ASN A N 1
ATOM 2485 C CA . ASN A 1 314 ? -7.006 -10.807 21.250 1.00 97.19 314 ASN A CA 1
ATOM 2486 C C . ASN A 1 314 ? -6.181 -10.966 19.956 1.00 97.19 314 ASN A C 1
ATOM 2488 O O . ASN A 1 314 ? -6.637 -10.601 18.874 1.00 97.19 314 ASN A O 1
ATOM 2492 N N . ARG A 1 315 ? -4.998 -11.594 20.039 1.00 96.44 315 ARG A N 1
ATOM 2493 C CA . ARG A 1 315 ? -4.173 -11.906 18.854 1.00 96.44 315 ARG A CA 1
ATOM 2494 C C . ARG A 1 315 ? -4.948 -12.712 17.805 1.00 96.44 315 ARG A C 1
ATOM 2496 O O . ARG A 1 315 ? -4.803 -12.458 16.613 1.00 96.44 315 ARG A O 1
ATOM 2503 N N . LEU A 1 316 ? -5.777 -13.653 18.246 1.00 97.94 316 LEU A N 1
ATOM 2504 C CA . LEU A 1 316 ? -6.586 -14.494 17.372 1.00 97.94 316 LEU A CA 1
ATOM 2505 C C . LEU A 1 316 ? -7.783 -13.734 16.798 1.00 97.94 316 LEU A C 1
ATOM 2507 O O . LEU A 1 316 ? -8.064 -13.902 15.617 1.00 97.94 316 LEU A O 1
ATOM 2511 N N . ARG A 1 317 ? -8.403 -12.821 17.565 1.00 98.38 317 ARG A N 1
ATOM 2512 C CA . ARG A 1 317 ? -9.446 -11.912 17.047 1.00 98.38 317 ARG A CA 1
ATOM 2513 C C . ARG A 1 317 ? -8.930 -11.119 15.852 1.00 98.38 317 ARG A C 1
ATOM 2515 O O . ARG A 1 317 ? -9.580 -11.086 14.813 1.00 98.38 317 ARG A O 1
ATOM 2522 N N . MET A 1 318 ? -7.726 -10.553 15.968 1.00 97.31 318 MET A N 1
ATOM 2523 C CA . MET A 1 318 ? -7.075 -9.823 14.872 1.00 97.31 318 MET A CA 1
ATOM 2524 C C . MET A 1 318 ? -6.832 -10.718 13.648 1.00 97.31 318 MET A C 1
ATOM 2526 O O . MET A 1 318 ? -7.063 -10.295 12.519 1.00 97.31 318 MET A O 1
ATOM 2530 N N . ILE A 1 319 ? -6.362 -11.952 13.860 1.00 96.75 319 ILE A N 1
ATOM 2531 C CA . ILE A 1 319 ? -6.068 -12.911 12.785 1.00 96.75 319 ILE A CA 1
ATOM 2532 C C . ILE A 1 319 ? -7.352 -13.349 12.077 1.00 96.75 319 ILE A C 1
ATOM 2534 O O . ILE A 1 319 ? -7.415 -13.271 10.853 1.00 96.75 319 ILE A O 1
ATOM 2538 N N . ALA A 1 320 ? -8.382 -13.747 12.824 1.00 98.19 320 ALA A N 1
ATOM 2539 C CA . ALA A 1 320 ? -9.664 -14.177 12.278 1.00 98.19 320 ALA A CA 1
ATOM 2540 C C . ALA A 1 320 ? -10.386 -13.035 11.544 1.00 98.19 320 ALA A C 1
ATOM 2542 O O . ALA A 1 320 ? -10.893 -13.246 10.441 1.00 98.19 320 ALA A O 1
ATOM 2543 N N . ALA A 1 321 ? -10.379 -11.819 12.102 1.00 97.81 321 ALA A N 1
ATOM 2544 C CA . ALA A 1 321 ? -10.994 -10.647 11.479 1.00 97.81 321 ALA A CA 1
ATOM 2545 C C . ALA A 1 321 ? -10.254 -10.197 10.209 1.00 97.81 321 ALA A C 1
ATOM 2547 O O . ALA A 1 321 ? -10.889 -9.878 9.199 1.00 97.81 321 ALA A O 1
ATOM 2548 N N . MET A 1 322 ? -8.915 -10.199 10.212 1.00 93.00 322 MET A N 1
ATOM 2549 C CA . MET A 1 322 ? -8.139 -9.914 9.000 1.00 93.00 322 MET A CA 1
ATOM 2550 C C . MET A 1 322 ? -8.296 -11.013 7.952 1.00 93.00 322 MET A C 1
ATOM 2552 O O . MET A 1 322 ? -8.369 -10.688 6.775 1.00 93.00 322 MET A O 1
ATOM 2556 N N . PHE A 1 323 ? -8.408 -12.281 8.346 1.00 94.25 323 PHE A N 1
ATOM 2557 C CA . PHE A 1 323 ? -8.691 -13.355 7.397 1.00 94.25 323 PHE A CA 1
ATOM 2558 C C . PHE A 1 323 ? -10.028 -13.125 6.679 1.00 94.25 323 PHE A C 1
ATOM 2560 O O . PHE A 1 323 ? -10.078 -13.111 5.449 1.00 94.25 323 PHE A O 1
ATOM 2567 N N . LEU A 1 324 ? -11.094 -12.826 7.429 1.00 95.25 324 LEU A N 1
ATOM 2568 C CA . LEU A 1 324 ? -12.406 -12.532 6.846 1.00 95.25 324 LEU A CA 1
ATOM 2569 C C . LEU A 1 324 ? -12.361 -11.320 5.896 1.00 95.25 324 LEU A C 1
ATOM 2571 O O . LEU A 1 324 ? -12.844 -11.382 4.767 1.00 95.25 324 LEU A O 1
ATOM 2575 N N . THR A 1 325 ? -11.748 -10.220 6.333 1.00 87.50 325 THR A N 1
ATOM 2576 C CA . THR A 1 325 ? -11.810 -8.935 5.613 1.00 87.50 325 THR A CA 1
ATOM 2577 C C . THR A 1 325 ? -10.747 -8.770 4.529 1.00 87.50 325 THR A C 1
ATOM 2579 O O . THR A 1 325 ? -10.950 -7.995 3.597 1.00 87.50 325 THR A O 1
ATOM 2582 N N . LYS A 1 326 ? -9.604 -9.460 4.622 1.00 80.44 326 LYS A N 1
ATOM 2583 C CA . LYS A 1 326 ? -8.455 -9.280 3.716 1.00 80.44 326 LYS A CA 1
ATOM 2584 C C . LYS A 1 326 ? -8.160 -10.497 2.848 1.00 80.44 326 LYS A C 1
ATOM 2586 O O . LYS A 1 326 ? -7.578 -10.310 1.784 1.00 80.44 326 LYS A O 1
ATOM 2591 N N . HIS A 1 327 ? -8.552 -11.703 3.265 1.00 79.62 327 HIS A N 1
ATOM 2592 C CA . HIS A 1 327 ? -8.380 -12.915 2.453 1.00 79.62 327 HIS A CA 1
ATOM 2593 C C . HIS A 1 327 ? -9.672 -13.283 1.746 1.00 79.62 327 HIS A C 1
ATOM 2595 O O . HIS A 1 327 ? -9.669 -13.456 0.532 1.00 79.62 327 HIS A O 1
ATOM 2601 N N . LEU A 1 328 ? -10.784 -13.333 2.480 1.00 81.25 328 LEU A N 1
ATOM 2602 C CA . LEU A 1 328 ? -12.096 -13.622 1.890 1.00 81.25 328 LEU A CA 1
ATOM 2603 C C . LEU A 1 328 ? -12.747 -12.372 1.275 1.00 81.25 328 LEU A C 1
ATOM 2605 O O . LEU A 1 328 ? -13.632 -12.480 0.429 1.00 81.25 328 LEU A O 1
ATOM 2609 N N . LEU A 1 329 ? -12.269 -11.180 1.659 1.00 81.38 329 LEU A N 1
ATOM 2610 C CA . LEU A 1 329 ? -12.812 -9.878 1.255 1.00 81.38 329 LEU A CA 1
ATOM 2611 C C . LEU A 1 329 ? -14.308 -9.738 1.595 1.00 81.38 329 LEU A C 1
ATOM 2613 O O . LEU A 1 329 ? -15.052 -9.079 0.874 1.00 81.38 329 LEU A O 1
ATOM 2617 N N . ILE A 1 330 ? -14.758 -10.359 2.685 1.00 88.12 330 ILE A N 1
ATOM 2618 C CA . ILE A 1 330 ? -16.147 -10.303 3.158 1.00 88.12 330 ILE A CA 1
ATOM 2619 C C . ILE A 1 330 ? -16.324 -9.083 4.071 1.00 88.12 330 ILE A C 1
ATOM 2621 O O . ILE A 1 330 ? -15.400 -8.702 4.794 1.00 88.12 330 ILE A O 1
ATOM 2625 N N . ASP A 1 331 ? -17.508 -8.459 4.026 1.00 94.50 331 ASP A N 1
ATOM 2626 C CA . ASP A 1 331 ? -17.810 -7.254 4.808 1.00 94.50 331 ASP A CA 1
ATOM 2627 C C . ASP A 1 331 ? -17.592 -7.510 6.307 1.00 94.50 331 ASP A C 1
ATOM 2629 O O . ASP A 1 331 ? -18.156 -8.435 6.901 1.00 94.50 331 ASP A O 1
ATOM 2633 N N . TRP A 1 332 ? -16.778 -6.652 6.921 1.00 96.94 332 TRP A N 1
ATOM 2634 C CA . TRP A 1 332 ? -16.412 -6.706 8.333 1.00 96.94 332 TRP A CA 1
ATOM 2635 C C . TRP A 1 332 ? -17.624 -6.691 9.267 1.00 96.94 332 TRP A C 1
ATOM 2637 O O . TRP A 1 332 ? -17.560 -7.289 10.337 1.00 96.94 332 TRP A O 1
ATOM 2647 N N . ARG A 1 333 ? -18.744 -6.086 8.855 1.00 97.44 333 ARG A N 1
ATOM 2648 C CA . ARG A 1 333 ? -19.995 -6.043 9.633 1.00 97.44 333 ARG A CA 1
ATOM 2649 C C . ARG A 1 333 ? -20.604 -7.424 9.858 1.00 97.44 333 ARG A C 1
ATOM 2651 O O . ARG A 1 333 ? -21.243 -7.664 10.878 1.00 97.44 333 ARG A O 1
ATOM 2658 N N . ALA A 1 334 ? -20.416 -8.351 8.915 1.00 97.88 334 ALA A N 1
ATOM 2659 C CA . ALA A 1 334 ? -20.877 -9.728 9.081 1.00 97.88 334 ALA A CA 1
ATOM 2660 C C . ALA A 1 334 ? -20.085 -10.443 10.187 1.00 97.88 334 ALA A C 1
ATOM 2662 O O . ALA A 1 334 ? -20.656 -11.167 11.003 1.00 97.88 334 ALA A O 1
ATOM 2663 N N . GLY A 1 335 ? -18.776 -10.194 10.237 1.00 98.00 335 GLY A N 1
ATOM 2664 C CA . GLY A 1 335 ? -17.905 -10.687 11.294 1.00 98.00 335 GLY A CA 1
ATOM 2665 C C . GLY A 1 335 ? -18.165 -10.016 12.643 1.00 98.00 335 GLY A C 1
ATOM 2666 O O . GLY A 1 335 ? -18.242 -10.708 13.656 1.00 98.00 335 GLY A O 1
ATOM 2667 N N . GLU A 1 336 ? -18.374 -8.697 12.652 1.00 98.31 336 GLU A N 1
ATOM 2668 C CA . GLU A 1 336 ? -18.744 -7.911 13.836 1.00 98.31 336 GLU A CA 1
ATOM 2669 C C . GLU A 1 336 ? -19.986 -8.476 14.517 1.00 98.31 336 GLU A C 1
ATOM 2671 O O . GLU A 1 336 ? -19.944 -8.777 15.714 1.00 98.31 336 GLU A O 1
ATOM 2676 N N . ARG A 1 337 ? -21.049 -8.690 13.734 1.00 97.88 337 ARG A N 1
ATOM 2677 C CA . ARG A 1 337 ? -22.292 -9.310 14.192 1.00 97.88 337 ARG A CA 1
ATOM 2678 C C . ARG A 1 337 ? -22.053 -10.700 14.763 1.00 97.88 337 ARG A C 1
ATOM 2680 O O . ARG A 1 337 ? -22.535 -11.003 15.851 1.00 97.88 337 ARG A O 1
ATOM 2687 N N . TYR A 1 338 ? -21.302 -11.542 14.050 1.00 98.50 338 TYR A N 1
ATOM 2688 C CA . TYR A 1 338 ? -21.021 -12.906 14.501 1.00 98.50 338 TYR A CA 1
ATOM 2689 C C . TYR A 1 338 ? -20.247 -12.927 15.823 1.00 98.50 338 TYR A C 1
ATOM 2691 O O . TYR A 1 338 ? -20.569 -13.701 16.721 1.00 98.50 338 TYR A O 1
ATOM 2699 N N . PHE A 1 339 ? -19.259 -12.043 15.971 1.00 98.50 339 PHE A N 1
ATOM 2700 C CA . PHE A 1 339 ? -18.527 -11.882 17.223 1.00 98.50 339 PHE A CA 1
ATOM 2701 C C . PHE A 1 339 ? -19.458 -11.436 18.350 1.00 98.50 339 PHE A C 1
ATOM 2703 O O . PHE A 1 339 ? -19.406 -12.023 19.424 1.00 98.50 339 PHE A O 1
ATOM 2710 N N . MET A 1 340 ? -20.362 -10.484 18.113 1.00 97.94 340 MET A N 1
ATOM 2711 C CA . MET A 1 340 ? -21.305 -10.037 19.146 1.00 97.94 340 MET A CA 1
ATOM 2712 C C . MET A 1 340 ? -22.263 -11.139 19.617 1.00 97.94 340 MET A C 1
ATOM 2714 O O . MET A 1 340 ? -22.517 -11.270 20.815 1.00 97.94 340 MET A O 1
ATOM 2718 N N . HIS A 1 341 ? -22.669 -12.022 18.703 1.00 96.88 341 HIS A N 1
ATOM 2719 C CA . HIS A 1 341 ? -23.496 -13.189 19.023 1.00 96.88 341 HIS A CA 1
ATOM 2720 C C . HIS A 1 341 ? -22.766 -14.278 19.816 1.00 96.88 341 HIS A C 1
ATOM 2722 O O . HIS A 1 341 ? -23.411 -15.151 20.400 1.00 96.88 341 HIS A O 1
ATOM 2728 N N . LYS A 1 342 ? -21.430 -14.304 19.794 1.00 97.62 342 LYS A N 1
ATOM 2729 C CA . LYS A 1 342 ? -20.640 -15.378 20.413 1.00 97.62 342 LYS A CA 1
ATOM 2730 C C . LYS A 1 342 ? -19.862 -14.926 21.638 1.00 97.62 342 LYS A C 1
ATOM 2732 O O . LYS A 1 342 ? -19.613 -15.743 22.514 1.00 97.62 342 LYS A O 1
ATOM 2737 N N . LEU A 1 343 ? -19.475 -13.660 21.718 1.00 98.38 343 LEU A N 1
ATOM 2738 C CA . LEU A 1 343 ? -18.585 -13.174 22.762 1.00 98.38 343 LEU A CA 1
ATOM 2739 C C . LEU A 1 343 ? -19.308 -12.983 24.098 1.00 98.38 343 LEU A C 1
ATOM 2741 O O . LEU A 1 343 ? -20.211 -12.161 24.209 1.00 98.38 343 LEU A O 1
ATOM 2745 N N . VAL A 1 344 ? -18.824 -13.646 25.149 1.00 98.19 344 VAL A N 1
ATOM 2746 C CA . VAL A 1 344 ? -19.181 -13.380 26.553 1.00 98.19 344 VAL A CA 1
ATOM 2747 C C . VAL A 1 344 ? -18.779 -11.969 26.990 1.00 98.19 344 VAL A C 1
ATOM 2749 O O . VAL A 1 344 ? -19.408 -11.384 27.865 1.00 98.19 344 VAL A O 1
ATOM 2752 N N . ASP A 1 345 ? -17.749 -11.409 26.353 1.00 97.94 345 ASP A N 1
ATOM 2753 C CA . ASP A 1 345 ? -17.275 -10.038 26.539 1.00 97.94 345 ASP A CA 1
ATOM 2754 C C . ASP A 1 345 ? -17.733 -9.089 25.426 1.00 97.94 345 ASP A C 1
ATOM 2756 O O . ASP A 1 345 ? -17.091 -8.067 25.180 1.00 97.94 345 ASP A O 1
ATOM 2760 N N . GLY A 1 346 ? -18.840 -9.427 24.753 1.00 97.12 346 GLY A N 1
ATOM 2761 C CA . GLY A 1 346 ? -19.458 -8.592 23.732 1.00 97.12 346 GLY A CA 1
ATOM 2762 C C . GLY A 1 346 ? -19.736 -7.178 24.250 1.00 97.12 346 GLY A C 1
ATOM 2763 O O . GLY A 1 346 ? -20.652 -6.964 25.044 1.00 97.12 346 GLY A O 1
ATOM 2764 N N . ASP A 1 347 ? -18.918 -6.229 23.796 1.00 96.38 347 ASP A N 1
ATOM 2765 C CA . ASP A 1 347 ? -19.004 -4.789 24.045 1.00 96.38 347 ASP A CA 1
ATOM 2766 C C . ASP A 1 347 ? -18.992 -4.069 22.695 1.00 96.38 347 ASP A C 1
ATOM 2768 O O . ASP A 1 347 ? -18.070 -4.264 21.897 1.00 96.38 347 ASP A O 1
ATOM 2772 N N . PHE A 1 348 ? -20.008 -3.242 22.431 1.00 97.06 348 PHE A N 1
ATOM 2773 C CA . PHE A 1 348 ? -20.188 -2.609 21.122 1.00 97.06 348 PHE A CA 1
ATOM 2774 C C . PHE A 1 348 ? -18.969 -1.775 20.709 1.00 97.06 348 PHE A C 1
ATOM 2776 O O . PHE A 1 348 ? -18.434 -1.972 19.620 1.00 97.06 348 PHE A O 1
ATOM 2783 N N . ALA A 1 349 ? -18.490 -0.886 21.584 1.00 97.19 349 ALA A N 1
ATOM 2784 C CA . ALA A 1 349 ? -17.396 0.027 21.264 1.00 97.19 349 ALA A CA 1
ATOM 2785 C C . ALA A 1 349 ? -16.097 -0.727 20.941 1.00 97.19 349 ALA A C 1
ATOM 2787 O O . ALA A 1 349 ? -15.470 -0.480 19.909 1.00 97.19 349 ALA A O 1
ATOM 2788 N N . SER A 1 350 ? -15.713 -1.678 21.794 1.00 96.88 350 SER A N 1
ATOM 2789 C CA . SER A 1 350 ? -14.479 -2.450 21.630 1.00 96.88 350 SER A CA 1
ATOM 2790 C C . SER A 1 350 ? -14.551 -3.407 20.437 1.00 96.88 350 SER A C 1
ATOM 2792 O O . SER A 1 350 ? -13.570 -3.542 19.703 1.00 96.88 350 SER A O 1
ATOM 2794 N N . ASN A 1 351 ? -15.703 -4.048 20.205 1.00 97.94 351 ASN A N 1
ATOM 2795 C CA . ASN A 1 351 ? -15.897 -4.941 19.062 1.00 97.94 351 ASN A CA 1
ATOM 2796 C C . ASN A 1 351 ? -15.897 -4.160 17.743 1.00 97.94 351 ASN A C 1
ATOM 2798 O O . ASN A 1 351 ? -15.111 -4.484 16.852 1.00 97.94 351 ASN A O 1
ATOM 2802 N N . ASN A 1 352 ? -16.694 -3.091 17.640 1.00 98.00 352 ASN A N 1
ATOM 2803 C CA . ASN A 1 352 ? -16.732 -2.229 16.461 1.00 98.00 352 ASN A CA 1
ATOM 2804 C C . ASN A 1 352 ? -15.343 -1.654 16.158 1.00 98.00 352 ASN A C 1
ATOM 2806 O O . ASN A 1 352 ? -14.844 -1.778 15.039 1.00 98.00 352 ASN A O 1
ATOM 2810 N N . GLY A 1 353 ? -14.672 -1.110 17.177 1.00 96.75 353 GLY A N 1
ATOM 2811 C CA . GLY A 1 353 ? -13.312 -0.595 17.074 1.00 96.75 353 GLY A CA 1
ATOM 2812 C C . GLY A 1 353 ? -12.315 -1.631 16.549 1.00 96.75 353 GLY A C 1
ATOM 2813 O O . GLY A 1 353 ? -11.586 -1.358 15.596 1.00 96.75 353 GLY A O 1
ATOM 2814 N N . GLY A 1 354 ? -12.321 -2.845 17.108 1.00 97.00 354 GLY A N 1
ATOM 2815 C CA . GLY A 1 354 ? -11.443 -3.940 16.682 1.00 97.00 354 GLY A CA 1
ATOM 2816 C C . GLY A 1 354 ? -11.702 -4.429 15.251 1.00 97.00 354 GLY A C 1
ATOM 2817 O O . GLY A 1 354 ? -10.753 -4.686 14.496 1.00 97.00 354 GLY A O 1
ATOM 2818 N N . TRP A 1 355 ? -12.969 -4.516 14.839 1.00 98.19 355 TRP A N 1
ATOM 2819 C CA . TRP A 1 355 ? -13.342 -4.876 13.468 1.00 98.19 355 TRP A CA 1
ATOM 2820 C C . TRP A 1 355 ? -12.954 -3.792 12.470 1.00 98.19 355 TRP A C 1
ATOM 2822 O O . TRP A 1 355 ? -12.319 -4.090 11.456 1.00 98.19 355 TRP A O 1
ATOM 2832 N N . GLN A 1 356 ? -13.233 -2.529 12.787 1.00 97.00 356 GLN A N 1
ATOM 2833 C CA . GLN A 1 356 ? -12.835 -1.406 11.948 1.00 97.00 356 GLN A CA 1
ATOM 2834 C C . GLN A 1 356 ? -11.311 -1.231 11.873 1.00 97.00 356 GLN A C 1
ATOM 2836 O O . GLN A 1 356 ? -10.777 -0.855 10.822 1.00 97.00 356 GLN A O 1
ATOM 2841 N N . TRP A 1 357 ? -10.590 -1.549 12.953 1.00 95.62 357 TRP A N 1
ATOM 2842 C CA . TRP A 1 357 ? -9.130 -1.608 12.959 1.00 95.62 357 TRP A CA 1
ATOM 2843 C C . TRP A 1 357 ? -8.614 -2.671 11.983 1.00 95.62 357 TRP A C 1
ATOM 2845 O O . TRP A 1 357 ? -7.745 -2.373 11.161 1.00 95.62 357 TRP A O 1
ATOM 2855 N N . SER A 1 358 ? -9.181 -3.881 12.030 1.00 92.50 358 SER A N 1
ATOM 2856 C CA . SER A 1 358 ? -8.777 -5.018 11.187 1.00 92.50 358 SER A CA 1
ATOM 2857 C C . SER A 1 358 ? -9.122 -4.799 9.710 1.00 92.50 358 SER A C 1
ATOM 2859 O O . SER A 1 358 ? -8.325 -5.117 8.826 1.00 92.50 358 SER A O 1
ATOM 2861 N N . ALA A 1 359 ? -10.281 -4.194 9.439 1.00 87.69 359 ALA A N 1
ATOM 2862 C CA . ALA A 1 359 ? -10.776 -3.901 8.097 1.00 87.69 359 ALA A CA 1
ATOM 2863 C C . ALA A 1 359 ? -10.133 -2.658 7.457 1.00 87.69 359 ALA A C 1
ATOM 2865 O O . ALA A 1 359 ? -10.274 -2.446 6.249 1.00 87.69 359 ALA A O 1
ATOM 2866 N N . SER A 1 360 ? -9.382 -1.862 8.228 1.00 88.94 360 SER A N 1
ATOM 2867 C CA . SER A 1 360 ? -8.790 -0.583 7.798 1.00 88.94 360 SER A CA 1
ATOM 2868 C C . SER A 1 360 ? -9.818 0.518 7.516 1.00 88.94 360 SER A C 1
ATOM 2870 O O . SER A 1 360 ? -9.577 1.411 6.698 1.00 88.94 360 SER A O 1
ATOM 2872 N N . THR A 1 361 ? -10.969 0.446 8.180 1.00 90.56 361 THR A N 1
ATOM 2873 C CA . THR A 1 361 ? -12.093 1.383 8.042 1.00 90.56 361 THR A CA 1
ATOM 2874 C C . THR A 1 361 ? -12.206 2.350 9.229 1.00 90.56 361 THR A C 1
ATOM 2876 O O . THR A 1 361 ? -12.904 3.357 9.128 1.00 90.56 361 THR A O 1
ATOM 2879 N N . GLY A 1 362 ? -11.480 2.080 10.321 1.00 89.25 362 GLY A N 1
ATOM 2880 C CA . GLY A 1 362 ? -11.574 2.781 11.606 1.00 89.25 362 GLY A CA 1
ATOM 2881 C C . GLY A 1 362 ? -10.627 3.964 11.838 1.00 89.25 362 GLY A C 1
ATOM 2882 O O . GLY A 1 362 ? -9.825 4.364 10.979 1.00 89.25 362 GLY A O 1
ATOM 2883 N N . THR A 1 363 ? -10.693 4.489 13.064 1.00 87.44 363 THR A N 1
ATOM 2884 C CA . THR A 1 363 ? -9.674 5.358 13.675 1.00 87.44 363 THR A CA 1
ATOM 2885 C C . THR A 1 363 ? -8.410 4.572 13.973 1.00 87.44 363 THR A C 1
ATOM 2887 O O . THR A 1 363 ? -8.486 3.425 14.401 1.00 87.44 363 THR A O 1
ATOM 2890 N N . ASP A 1 364 ? -7.245 5.177 13.727 1.00 86.25 364 ASP A N 1
ATOM 2891 C CA . ASP A 1 364 ? -5.929 4.552 13.959 1.00 86.25 364 ASP A CA 1
ATOM 2892 C C . ASP A 1 364 ? -5.821 3.085 13.478 1.00 86.25 364 ASP A C 1
ATOM 2894 O O . ASP A 1 364 ? -5.160 2.233 14.076 1.00 86.25 364 ASP A O 1
ATOM 2898 N N . ALA A 1 365 ? -6.558 2.774 12.407 1.00 80.75 365 ALA A N 1
ATOM 2899 C CA . ALA A 1 365 ? -6.747 1.416 11.936 1.00 80.75 365 ALA A CA 1
ATOM 2900 C C . ALA A 1 365 ? -5.468 0.863 11.303 1.00 80.75 365 ALA A C 1
ATOM 2902 O O . ALA A 1 365 ? -4.618 1.615 10.812 1.00 80.75 365 ALA A O 1
ATOM 2903 N N . ALA A 1 366 ? -5.358 -0.468 11.242 1.00 69.06 366 ALA A N 1
ATOM 2904 C CA . ALA A 1 366 ? -4.311 -1.100 10.457 1.00 69.06 366 ALA A CA 1
ATOM 2905 C C . ALA A 1 366 ? -4.355 -0.540 9.024 1.00 69.06 366 ALA A C 1
ATOM 2907 O O . ALA A 1 366 ? -5.439 -0.483 8.438 1.00 69.06 366 ALA A O 1
ATOM 2908 N N . PRO A 1 367 ? -3.220 -0.135 8.431 1.00 61.78 367 PRO A N 1
ATOM 2909 C CA . PRO A 1 367 ? -3.221 0.332 7.052 1.00 61.78 367 PRO A CA 1
ATOM 2910 C C . PRO A 1 367 ? -3.802 -0.727 6.109 1.00 61.78 367 PRO A C 1
ATOM 2912 O O . PRO A 1 367 ? -3.580 -1.917 6.323 1.00 61.78 367 PRO A O 1
ATOM 2915 N N . TYR A 1 368 ? -4.515 -0.317 5.056 1.00 53.94 368 TYR A N 1
ATOM 2916 C CA . TYR A 1 368 ? -5.267 -1.241 4.187 1.00 53.94 368 TYR A CA 1
ATOM 2917 C C . TYR A 1 368 ? -4.435 -2.404 3.627 1.00 53.94 368 TYR A C 1
ATOM 2919 O O . TYR A 1 368 ? -4.926 -3.527 3.538 1.00 53.94 368 TYR A O 1
ATOM 2927 N N . PHE A 1 369 ? -3.166 -2.143 3.315 1.00 54.66 369 PHE A N 1
ATOM 2928 C CA . PHE A 1 369 ? -2.197 -3.106 2.786 1.00 54.66 369 PHE A CA 1
ATOM 2929 C C . PHE A 1 369 ? -1.609 -4.065 3.838 1.00 54.66 369 PHE A C 1
ATOM 2931 O O . PHE A 1 369 ? -0.839 -4.961 3.487 1.00 54.66 369 PHE A O 1
ATOM 2938 N N . ARG A 1 370 ? -1.895 -3.876 5.131 1.00 65.62 370 ARG A N 1
ATOM 2939 C CA . ARG A 1 370 ? -1.412 -4.753 6.202 1.00 65.62 370 ARG A CA 1
ATOM 2940 C C . ARG A 1 370 ? -2.285 -6.004 6.250 1.00 65.62 370 ARG A C 1
ATOM 2942 O O . ARG A 1 370 ? -3.327 -6.015 6.893 1.00 65.62 370 ARG A O 1
ATOM 2949 N N . ILE A 1 371 ? -1.825 -7.059 5.584 1.00 70.62 371 ILE A N 1
ATOM 2950 C CA . ILE A 1 371 ? -2.499 -8.359 5.523 1.00 70.62 371 ILE A CA 1
ATOM 2951 C C . ILE A 1 371 ? -1.675 -9.371 6.320 1.00 70.62 371 ILE A C 1
ATOM 2953 O O . ILE A 1 371 ? -0.483 -9.551 6.068 1.00 70.62 371 ILE A O 1
ATOM 2957 N N . PHE A 1 372 ? -2.288 -10.021 7.307 1.00 79.88 372 PHE A N 1
ATOM 2958 C CA . PHE A 1 372 ? -1.625 -11.075 8.072 1.00 79.88 372 PHE A CA 1
ATOM 2959 C C . PHE A 1 372 ? -1.522 -12.356 7.251 1.00 79.88 372 PHE A C 1
ATOM 2961 O O . PHE A 1 372 ? -2.512 -12.849 6.735 1.00 79.88 372 PHE A O 1
ATOM 2968 N N . ASN A 1 373 ? -0.327 -12.932 7.158 1.00 81.88 373 ASN A N 1
ATOM 2969 C CA . ASN A 1 373 ? -0.171 -14.287 6.644 1.00 81.88 373 ASN A CA 1
ATOM 2970 C C . ASN A 1 373 ? -0.573 -15.277 7.753 1.00 81.88 373 ASN A C 1
ATOM 2972 O O . ASN A 1 373 ? 0.144 -15.341 8.754 1.00 81.88 373 ASN A O 1
ATOM 2976 N N . PRO A 1 374 ? -1.683 -16.032 7.625 1.00 85.50 374 PRO A N 1
ATOM 2977 C CA . PRO A 1 374 ? -2.181 -16.874 8.712 1.00 85.50 374 PRO A CA 1
ATOM 2978 C C . PRO A 1 374 ? -1.158 -17.932 9.140 1.00 85.50 374 PRO A C 1
ATOM 2980 O O . PRO A 1 374 ? -0.994 -18.185 10.332 1.00 85.50 374 PRO A O 1
ATOM 2983 N N . THR A 1 375 ? -0.397 -18.474 8.185 1.00 85.94 375 THR A N 1
ATOM 2984 C CA . THR A 1 375 ? 0.680 -19.435 8.437 1.00 85.94 375 THR A CA 1
ATOM 2985 C C . THR A 1 375 ? 1.813 -18.814 9.249 1.00 85.94 375 THR A C 1
ATOM 2987 O O . THR A 1 375 ? 2.230 -19.381 10.259 1.00 85.94 375 THR A O 1
ATOM 2990 N N . SER A 1 376 ? 2.299 -17.628 8.861 1.00 84.81 376 SER A N 1
ATOM 2991 C CA . SER A 1 376 ? 3.395 -16.971 9.588 1.00 84.81 376 SER A CA 1
ATOM 2992 C C . SER A 1 376 ? 2.963 -16.482 10.970 1.00 84.81 376 SER A C 1
ATOM 2994 O O . SER A 1 376 ? 3.760 -16.528 11.909 1.00 84.81 376 SER A O 1
ATOM 2996 N N . GLN A 1 377 ? 1.701 -16.063 11.126 1.00 91.25 377 GLN A N 1
ATOM 2997 C CA . GLN A 1 377 ? 1.124 -15.777 12.440 1.00 91.25 377 GLN A CA 1
ATOM 2998 C C . GLN A 1 377 ? 1.092 -17.045 13.307 1.00 91.25 377 GLN A C 1
ATOM 3000 O O . GLN A 1 377 ? 1.527 -16.984 14.453 1.00 91.25 377 GLN A O 1
ATOM 3005 N N . GLY A 1 378 ? 0.685 -18.189 12.746 1.00 90.69 378 GLY A N 1
ATOM 3006 C CA . GLY A 1 378 ? 0.799 -19.513 13.371 1.00 90.69 378 GLY A CA 1
ATOM 3007 C C . GLY A 1 378 ? 2.202 -19.810 13.874 1.00 90.69 378 GLY A C 1
ATOM 3008 O O . GLY A 1 378 ? 2.419 -19.977 15.071 1.00 90.69 378 GLY A O 1
ATOM 3009 N N . THR A 1 379 ? 3.186 -19.778 12.976 1.00 88.69 379 THR A N 1
ATOM 3010 C CA . THR A 1 379 ? 4.584 -20.078 13.325 1.00 88.69 379 THR A CA 1
ATOM 3011 C C . THR A 1 379 ? 5.138 -19.146 14.407 1.00 88.69 379 THR A C 1
ATOM 3013 O O . THR A 1 379 ? 5.958 -19.573 15.221 1.00 88.69 379 THR A O 1
ATOM 3016 N N . LYS A 1 380 ? 4.708 -17.877 14.419 1.00 90.56 380 LYS A N 1
ATOM 3017 C CA . LYS A 1 380 ? 5.189 -16.869 15.367 1.00 90.56 380 LYS A CA 1
ATOM 3018 C C . LYS A 1 380 ? 4.526 -16.965 16.743 1.00 90.56 380 LYS A C 1
ATOM 3020 O O . LYS A 1 380 ? 5.230 -16.833 17.739 1.00 90.56 380 LYS A O 1
ATOM 3025 N N . PHE A 1 381 ? 3.207 -17.135 16.797 1.00 93.31 381 PHE A N 1
ATOM 3026 C CA . PHE A 1 381 ? 2.424 -16.976 18.030 1.00 93.31 381 PHE A CA 1
ATOM 3027 C C . PHE A 1 381 ? 1.953 -18.296 18.644 1.00 93.31 381 PHE A C 1
ATOM 3029 O O . PHE A 1 381 ? 1.635 -18.328 19.826 1.00 93.31 381 PHE A O 1
ATOM 3036 N N . ASP A 1 382 ? 1.957 -19.384 17.878 1.00 94.38 382 ASP A N 1
ATOM 3037 C CA . ASP A 1 382 ? 1.644 -20.734 18.348 1.00 94.38 382 ASP A CA 1
ATOM 3038 C C . ASP A 1 382 ? 2.724 -21.712 17.863 1.00 94.38 382 ASP A C 1
ATOM 3040 O O . ASP A 1 382 ? 2.491 -22.665 17.119 1.00 94.38 382 ASP A O 1
ATOM 3044 N N . ARG A 1 383 ? 3.979 -21.423 18.224 1.00 88.50 383 ARG A N 1
ATOM 3045 C CA . ARG A 1 383 ? 5.132 -22.198 17.760 1.00 88.50 383 ARG A CA 1
ATOM 3046 C C . ARG A 1 383 ? 4.982 -23.670 18.162 1.00 88.50 383 ARG A C 1
ATOM 3048 O O . ARG A 1 383 ? 5.011 -24.002 19.339 1.00 88.50 383 ARG A O 1
ATOM 3055 N N . GLY A 1 384 ? 4.886 -24.549 17.166 1.00 84.56 384 GLY A N 1
ATOM 3056 C CA . GLY A 1 384 ? 4.677 -25.986 17.370 1.00 84.56 384 GLY A CA 1
ATOM 3057 C C . GLY A 1 384 ? 3.209 -26.425 17.410 1.00 84.56 384 GLY A C 1
ATOM 3058 O O . GLY A 1 384 ? 2.965 -27.625 17.379 1.00 84.56 384 GLY A O 1
ATOM 3059 N N . GLY A 1 385 ? 2.246 -25.496 17.407 1.00 92.88 385 GLY A N 1
ATOM 3060 C CA . GLY A 1 385 ? 0.821 -25.808 17.267 1.00 92.88 385 GLY A CA 1
ATOM 3061 C C . GLY A 1 385 ? 0.109 -26.237 18.545 1.00 92.88 385 GLY A C 1
ATOM 3062 O O . GLY A 1 385 ? -0.898 -26.937 18.456 1.00 92.88 385 GLY A O 1
ATOM 3063 N N . ALA A 1 386 ? 0.622 -25.897 19.728 1.00 94.00 386 ALA A N 1
ATOM 3064 C CA . ALA A 1 386 ? 0.037 -26.350 20.991 1.00 94.00 386 ALA A CA 1
ATOM 3065 C C . ALA A 1 386 ? -1.397 -25.828 21.176 1.00 94.00 386 ALA A C 1
ATOM 3067 O O . ALA A 1 386 ? -2.295 -26.598 21.505 1.00 94.00 386 ALA A O 1
ATOM 3068 N N . PHE A 1 387 ? -1.630 -24.541 20.901 1.00 96.56 387 PHE A N 1
ATOM 3069 C CA . PHE A 1 387 ? -2.978 -23.975 20.916 1.00 96.56 387 PHE A CA 1
ATOM 3070 C C . PHE A 1 387 ? -3.829 -24.542 19.774 1.00 96.56 387 PHE A C 1
ATOM 3072 O O . PHE A 1 387 ? -4.977 -24.929 19.975 1.00 96.56 387 PHE A O 1
ATOM 3079 N N . THR A 1 388 ? -3.265 -24.626 18.570 1.00 96.69 388 THR A N 1
ATOM 3080 C CA . THR A 1 388 ? -3.989 -25.092 17.383 1.00 96.69 388 THR A CA 1
ATOM 3081 C C . THR A 1 388 ? -4.507 -26.513 17.564 1.00 96.69 388 THR A C 1
ATOM 3083 O O . THR A 1 388 ? -5.673 -26.773 17.297 1.00 96.69 388 THR A O 1
ATOM 3086 N N . THR A 1 389 ? -3.687 -27.423 18.085 1.00 96.25 389 THR A N 1
ATOM 3087 C CA . THR A 1 389 ? -4.072 -28.825 18.322 1.00 96.25 389 THR A CA 1
ATOM 3088 C C . THR A 1 389 ? -5.052 -29.009 19.478 1.00 96.25 389 THR A C 1
ATOM 3090 O O . THR A 1 389 ? -5.744 -30.022 19.511 1.00 96.25 389 THR A O 1
ATOM 3093 N N . GLN A 1 390 ? -5.171 -28.038 20.390 1.00 96.44 390 GLN A N 1
ATOM 3094 C CA . GLN A 1 390 ? -6.206 -28.054 21.425 1.00 96.44 390 GLN A CA 1
ATOM 3095 C C . GLN A 1 390 ? -7.612 -27.916 20.819 1.00 96.44 390 GLN A C 1
ATOM 3097 O O . GLN A 1 390 ? -8.521 -28.622 21.247 1.00 96.44 390 GLN A O 1
ATOM 3102 N N . TYR A 1 391 ? -7.783 -27.037 19.826 1.00 97.62 391 TYR A N 1
ATOM 3103 C CA . TYR A 1 391 ? -9.084 -26.756 19.195 1.00 97.62 391 TYR A CA 1
ATOM 3104 C C . TYR A 1 391 ? -9.269 -27.446 17.833 1.00 97.62 391 TYR A C 1
ATOM 3106 O O . TYR A 1 391 ? -10.384 -27.581 17.333 1.00 97.62 391 TYR A O 1
ATOM 3114 N N . VAL A 1 392 ? -8.184 -27.928 17.229 1.00 97.12 392 VAL A N 1
ATOM 3115 C CA . VAL A 1 392 ? -8.172 -28.714 15.988 1.00 97.12 392 VAL A CA 1
ATOM 3116 C C . VAL A 1 392 ? -7.462 -30.049 16.264 1.00 97.12 392 VAL A C 1
ATOM 3118 O O . VAL A 1 392 ? -6.353 -30.288 15.772 1.00 97.12 392 VAL A O 1
ATOM 3121 N N . PRO A 1 393 ? -8.050 -30.918 17.113 1.00 96.50 393 PRO A N 1
ATOM 3122 C CA . PRO A 1 393 ? -7.405 -32.144 17.588 1.00 96.50 393 PRO A CA 1
ATOM 3123 C C . PRO A 1 393 ? -7.073 -33.133 16.468 1.00 96.50 393 PRO A C 1
ATOM 3125 O O . PRO A 1 393 ? -6.149 -33.937 16.615 1.00 96.50 393 PRO A O 1
ATOM 3128 N N . GLU A 1 394 ? -7.757 -33.052 15.326 1.00 95.19 394 GLU A N 1
ATOM 3129 C CA . GLU A 1 394 ? -7.437 -33.832 14.132 1.00 95.19 394 GLU A CA 1
ATOM 3130 C C . GLU A 1 394 ? -6.014 -33.570 13.592 1.00 95.19 394 GLU A C 1
ATOM 3132 O O . GLU A 1 394 ? -5.450 -34.441 12.934 1.00 95.19 394 GLU A O 1
ATOM 3137 N N . LEU A 1 395 ? -5.382 -32.432 13.920 1.00 95.12 395 LEU A N 1
ATOM 3138 C CA . LEU A 1 395 ? -4.000 -32.102 13.536 1.00 95.12 395 LEU A CA 1
ATOM 3139 C C . LEU A 1 395 ? -2.938 -32.556 14.555 1.00 95.12 395 LEU A C 1
ATOM 3141 O O . LEU A 1 395 ? -1.747 -32.392 14.301 1.00 95.12 395 LEU A O 1
ATOM 3145 N N . SER A 1 396 ? -3.326 -33.145 15.691 1.00 91.88 396 SER A N 1
ATOM 3146 C CA . SER A 1 396 ? -2.404 -33.501 16.790 1.00 91.88 396 SER A CA 1
ATOM 3147 C C . SER A 1 396 ? -1.277 -34.470 16.399 1.00 91.88 396 SER A C 1
ATOM 3149 O O . SER A 1 396 ? -0.190 -34.412 16.970 1.00 91.88 396 SER A O 1
ATOM 3151 N N . GLY A 1 397 ? -1.508 -35.339 15.410 1.00 87.50 397 GLY A N 1
ATOM 3152 C CA . GLY A 1 397 ? -0.510 -36.280 14.883 1.00 87.50 397 GLY A CA 1
ATOM 3153 C C . GLY A 1 397 ? 0.372 -35.721 13.761 1.00 87.50 397 GLY A C 1
ATOM 3154 O O . GLY A 1 397 ? 1.219 -36.447 13.238 1.00 87.50 397 GLY A O 1
ATOM 3155 N N . LEU A 1 398 ? 0.160 -34.469 13.344 1.00 91.44 398 LEU A N 1
ATOM 3156 C CA . LEU A 1 398 ? 0.889 -33.858 12.238 1.00 91.44 398 LEU A CA 1
ATOM 3157 C C . LEU A 1 398 ? 2.256 -33.343 12.704 1.00 91.44 398 LEU A C 1
ATOM 3159 O O . LEU A 1 398 ? 2.375 -32.704 13.746 1.00 91.44 398 LEU A O 1
ATOM 3163 N N . ASP A 1 399 ? 3.297 -33.582 11.902 1.00 89.00 399 ASP A N 1
ATOM 3164 C CA . ASP A 1 399 ? 4.624 -33.013 12.151 1.00 89.00 399 ASP A CA 1
ATOM 3165 C C . ASP A 1 399 ? 4.528 -31.481 12.256 1.00 89.00 399 ASP A C 1
ATOM 3167 O O . ASP A 1 399 ? 3.942 -30.823 11.389 1.00 89.00 399 ASP A O 1
ATOM 3171 N N . ALA A 1 400 ? 5.139 -30.910 13.298 1.00 87.38 400 ALA A N 1
ATOM 3172 C CA . ALA A 1 400 ? 5.125 -29.480 13.586 1.00 87.38 400 ALA A CA 1
ATOM 3173 C C . ALA A 1 400 ? 5.545 -28.614 12.384 1.00 87.38 400 ALA A C 1
ATOM 3175 O O . ALA A 1 400 ? 5.065 -27.486 12.252 1.00 87.38 400 ALA A O 1
ATOM 3176 N N . LYS A 1 401 ? 6.387 -29.130 11.471 1.00 88.00 401 LYS A N 1
ATOM 3177 C CA . LYS A 1 401 ? 6.763 -28.412 10.236 1.00 88.00 401 LYS A CA 1
ATOM 3178 C C . LYS A 1 401 ? 5.586 -28.148 9.287 1.00 88.00 401 LYS A C 1
ATOM 3180 O O . LYS A 1 401 ? 5.651 -27.206 8.506 1.00 88.00 401 LYS A O 1
ATOM 3185 N N . TYR A 1 402 ? 4.543 -28.979 9.333 1.00 91.00 402 TYR A N 1
ATOM 3186 C CA . TYR A 1 402 ? 3.348 -28.881 8.489 1.00 91.00 402 TYR A CA 1
ATOM 3187 C C . TYR A 1 402 ? 2.122 -28.367 9.249 1.00 91.00 402 TYR A C 1
ATOM 3189 O O . TYR A 1 402 ? 1.081 -28.175 8.630 1.00 91.00 402 TYR A O 1
ATOM 3197 N N . MET A 1 403 ? 2.237 -28.102 10.556 1.00 92.88 403 MET A N 1
ATOM 3198 C CA . MET A 1 403 ? 1.132 -27.693 11.435 1.00 92.88 403 MET A CA 1
ATOM 3199 C C . MET A 1 403 ? 0.248 -26.591 10.843 1.00 92.88 403 MET A C 1
ATOM 3201 O O . MET A 1 403 ? -0.968 -26.672 10.925 1.00 92.88 403 MET A O 1
ATOM 3205 N N . PHE A 1 404 ? 0.857 -25.575 10.228 1.00 92.56 404 PHE A N 1
ATOM 3206 C CA . PHE A 1 404 ? 0.150 -24.417 9.670 1.00 92.56 404 PHE A CA 1
ATOM 3207 C C . PHE A 1 404 ? -0.027 -24.467 8.147 1.00 92.56 404 PHE A C 1
ATOM 3209 O O . PHE A 1 404 ? -0.518 -23.505 7.556 1.00 92.56 404 PHE A O 1
ATOM 3216 N N . GLU A 1 405 ? 0.375 -25.571 7.513 1.00 90.81 405 GLU A N 1
ATOM 3217 C CA . GLU A 1 405 ? 0.190 -25.858 6.085 1.00 90.81 405 GLU A CA 1
ATOM 3218 C C . GLU A 1 405 ? -0.071 -27.366 5.866 1.00 90.81 405 GLU A C 1
ATOM 3220 O O . GLU A 1 405 ? 0.683 -28.031 5.148 1.00 90.81 405 GLU A O 1
ATOM 3225 N N . PRO A 1 406 ? -1.125 -27.940 6.481 1.00 91.44 406 PRO A N 1
ATOM 3226 C CA . PRO A 1 406 ? -1.356 -29.387 6.506 1.00 91.44 406 PRO A CA 1
ATOM 3227 C C . PRO A 1 406 ? -1.496 -29.990 5.106 1.00 91.44 406 PRO A C 1
ATOM 3229 O O . PRO A 1 406 ? -1.001 -31.085 4.848 1.00 91.44 406 PRO A O 1
ATOM 3232 N N . HIS A 1 407 ? -2.071 -29.241 4.163 1.00 87.25 407 HIS A N 1
ATOM 3233 C CA . HIS A 1 407 ? -2.189 -29.639 2.760 1.00 87.25 407 HIS A CA 1
ATOM 3234 C C . HIS A 1 407 ? -0.832 -29.992 2.113 1.00 87.25 407 HIS A C 1
ATOM 3236 O O . HIS A 1 407 ? -0.781 -30.870 1.253 1.00 87.25 407 HIS A O 1
ATOM 3242 N N . LYS A 1 408 ? 0.291 -29.396 2.555 1.00 86.69 408 LYS A N 1
ATOM 3243 C CA . LYS A 1 408 ? 1.642 -29.730 2.053 1.00 86.69 408 LYS A CA 1
ATOM 3244 C C . LYS A 1 408 ? 2.147 -31.095 2.515 1.00 86.69 408 LYS A C 1
ATOM 3246 O O . LYS A 1 408 ? 3.068 -31.635 1.908 1.00 86.69 408 LYS A O 1
ATOM 3251 N N . ALA A 1 409 ? 1.555 -31.656 3.566 1.00 87.44 409 ALA A N 1
ATOM 3252 C CA . ALA A 1 409 ? 1.796 -33.031 3.987 1.00 87.44 409 ALA A CA 1
ATOM 3253 C C . ALA A 1 409 ? 0.920 -34.047 3.228 1.00 87.44 409 ALA A C 1
ATOM 3255 O O . ALA A 1 409 ? 1.048 -35.245 3.465 1.00 87.44 409 ALA A O 1
ATOM 3256 N N . GLY A 1 410 ? 0.035 -33.591 2.331 1.00 84.44 410 GLY A N 1
ATOM 3257 C CA . GLY A 1 410 ? -0.872 -34.457 1.574 1.00 84.44 410 GLY A CA 1
ATOM 3258 C C . GLY A 1 410 ? -1.986 -35.078 2.420 1.00 84.44 410 GLY A C 1
ATOM 3259 O O . GLY A 1 410 ? -2.510 -36.130 2.057 1.00 84.44 410 GLY A O 1
ATOM 3260 N N . VAL A 1 411 ? -2.333 -34.469 3.560 1.00 86.88 411 VAL A N 1
ATOM 3261 C CA . VAL A 1 411 ? -3.417 -34.970 4.414 1.00 86.88 411 VAL A CA 1
ATOM 3262 C C . VAL A 1 411 ? -4.783 -34.668 3.802 1.00 86.88 411 VAL A C 1
ATOM 3264 O O . VAL A 1 411 ? -4.999 -33.593 3.249 1.00 86.88 411 VAL A O 1
ATOM 3267 N N . THR A 1 412 ? -5.714 -35.611 3.930 1.00 87.50 412 THR A N 1
ATOM 3268 C CA . THR A 1 412 ? -7.097 -35.491 3.431 1.00 87.50 412 THR A CA 1
ATOM 3269 C C . THR A 1 412 ? -8.141 -35.420 4.546 1.00 87.50 412 THR A C 1
ATOM 3271 O O . THR A 1 412 ? -9.314 -35.198 4.271 1.00 87.50 412 THR A O 1
ATOM 3274 N N . PHE A 1 413 ? -7.731 -35.610 5.805 1.00 90.81 413 PHE A N 1
ATOM 3275 C CA . PHE A 1 413 ? -8.621 -35.596 6.972 1.00 90.81 413 PHE A CA 1
ATOM 3276 C C . PHE A 1 413 ? -8.949 -34.183 7.482 1.00 90.81 413 PHE A C 1
ATOM 3278 O O . PHE A 1 413 ? -9.789 -34.037 8.363 1.00 90.81 413 PHE A O 1
ATOM 3285 N N . TYR A 1 414 ? -8.281 -33.155 6.956 1.00 94.62 414 TYR A N 1
ATOM 3286 C CA . TYR A 1 414 ? -8.475 -31.752 7.311 1.00 94.62 414 TYR A CA 1
ATOM 3287 C C . TYR A 1 414 ? -8.790 -30.950 6.035 1.00 94.62 414 TYR A C 1
ATOM 3289 O O . TYR A 1 414 ? -8.231 -31.287 4.984 1.00 94.62 414 TYR A O 1
ATOM 3297 N N . PRO A 1 415 ? -9.676 -29.933 6.081 1.00 92.38 415 PRO A N 1
ATOM 3298 C CA . PRO A 1 415 ? -10.094 -29.199 4.890 1.00 92.38 415 PRO A CA 1
ATOM 3299 C C . PRO A 1 415 ? -8.921 -28.594 4.116 1.00 92.38 415 PRO A C 1
ATOM 3301 O O . PRO A 1 415 ? -7.946 -28.107 4.695 1.00 92.38 415 PRO A O 1
ATOM 3304 N N . ALA A 1 416 ? -9.036 -28.593 2.788 1.00 90.06 416 ALA A N 1
ATOM 3305 C CA . ALA A 1 416 ? -8.145 -27.802 1.952 1.00 90.06 416 ALA A CA 1
ATOM 3306 C C . ALA A 1 416 ? -8.383 -26.299 2.213 1.00 90.06 416 ALA A C 1
ATOM 3308 O O . ALA A 1 416 ? -9.516 -25.918 2.519 1.00 90.06 416 ALA A O 1
ATOM 3309 N N . PRO A 1 417 ? -7.353 -25.440 2.084 1.00 90.69 417 PRO A N 1
ATOM 3310 C CA . PRO A 1 417 ? -7.522 -23.994 2.201 1.00 90.69 417 PRO A CA 1
ATOM 3311 C C . PRO A 1 417 ? -8.629 -23.473 1.272 1.00 90.69 417 PRO A C 1
ATOM 3313 O O . PRO A 1 417 ? -8.560 -23.678 0.062 1.00 90.69 417 PRO A O 1
ATOM 3316 N N . ILE A 1 418 ? -9.632 -22.782 1.826 1.00 87.38 418 ILE A N 1
ATOM 3317 C CA . ILE A 1 418 ? -10.782 -22.248 1.061 1.00 87.38 418 ILE A CA 1
ATOM 3318 C C . ILE A 1 418 ? -10.418 -21.062 0.158 1.00 87.38 418 ILE A C 1
ATOM 3320 O O . ILE A 1 418 ? -11.187 -20.667 -0.708 1.00 87.38 418 ILE A O 1
ATOM 3324 N N . VAL A 1 419 ? -9.244 -20.480 0.380 1.00 78.38 419 VAL A N 1
ATOM 3325 C CA . VAL A 1 419 ? -8.653 -19.410 -0.421 1.00 78.38 419 VAL A CA 1
ATOM 3326 C C . VAL A 1 419 ? -7.152 -19.644 -0.443 1.00 78.38 419 VAL A C 1
ATOM 3328 O O . VAL A 1 419 ? -6.593 -20.052 0.577 1.00 78.38 419 VAL A O 1
ATOM 3331 N N . ASP A 1 420 ? -6.478 -19.400 -1.562 1.00 66.81 420 ASP A N 1
ATOM 3332 C CA . ASP A 1 420 ? -5.019 -19.478 -1.603 1.00 66.81 420 ASP A CA 1
ATOM 3333 C C . ASP A 1 420 ? -4.409 -18.214 -0.973 1.00 66.81 420 ASP A C 1
ATOM 3335 O O . ASP A 1 420 ? -4.697 -17.085 -1.372 1.00 66.81 420 ASP A O 1
ATOM 3339 N N . HIS A 1 421 ? -3.555 -18.382 0.039 1.00 59.19 421 HIS A N 1
ATOM 3340 C CA . HIS A 1 421 ? -2.797 -17.266 0.598 1.00 59.19 421 HIS A CA 1
ATOM 3341 C C . HIS A 1 421 ? -1.699 -16.797 -0.372 1.00 59.19 421 HIS A C 1
ATOM 3343 O O . HIS A 1 421 ? -1.242 -15.652 -0.289 1.00 59.19 421 HIS A O 1
ATOM 3349 N N . GLN A 1 422 ? -1.289 -17.653 -1.315 1.00 50.03 422 GLN A N 1
ATOM 3350 C CA . GLN A 1 422 ? -0.390 -17.313 -2.406 1.00 50.03 422 GLN A CA 1
ATOM 3351 C C . GLN A 1 422 ? -1.111 -16.507 -3.493 1.00 50.03 422 GLN A C 1
ATOM 3353 O O . GLN A 1 422 ? -1.151 -16.896 -4.653 1.00 50.03 422 GLN A O 1
ATOM 3358 N N . PHE A 1 423 ? -1.445 -15.250 -3.204 1.00 50.94 423 PHE A N 1
ATOM 3359 C CA . PHE A 1 423 ? -1.484 -14.210 -4.253 1.00 50.94 423 PHE A CA 1
ATOM 3360 C C . PHE A 1 423 ? -0.074 -13.881 -4.799 1.00 50.94 423 PHE A C 1
ATOM 3362 O O . PHE A 1 423 ? 0.222 -12.766 -5.223 1.00 50.94 423 PHE A O 1
ATOM 3369 N N . ALA A 1 424 ? 0.833 -14.851 -4.734 1.00 54.75 424 ALA A N 1
ATOM 3370 C CA . ALA A 1 424 ? 2.261 -14.727 -4.912 1.00 54.75 424 ALA A CA 1
ATOM 3371 C C . ALA A 1 424 ? 2.747 -15.529 -6.111 1.00 54.75 424 ALA A C 1
ATOM 3373 O O . ALA A 1 424 ? 3.953 -15.586 -6.292 1.00 54.75 424 ALA A O 1
ATOM 3374 N N . ARG A 1 425 ? 1.879 -16.175 -6.901 1.00 62.72 425 ARG A N 1
ATOM 3375 C CA . ARG A 1 425 ? 2.300 -16.865 -8.120 1.00 62.72 425 ARG A CA 1
ATOM 3376 C C . ARG A 1 425 ? 1.252 -16.752 -9.220 1.00 62.72 425 ARG A C 1
ATOM 3378 O O . ARG A 1 425 ? 0.091 -17.067 -9.004 1.00 62.72 425 ARG A O 1
ATOM 3385 N N . VAL A 1 426 ? 1.686 -16.319 -10.398 1.00 67.06 426 VAL A N 1
ATOM 3386 C CA . VAL A 1 426 ? 0.886 -16.263 -11.626 1.00 67.06 426 VAL A CA 1
ATOM 3387 C C . VAL A 1 426 ? 1.754 -16.855 -12.733 1.00 67.06 426 VAL A C 1
ATOM 3389 O O . VAL A 1 426 ? 2.790 -16.292 -13.093 1.00 67.06 426 VAL A O 1
ATOM 3392 N N . GLY A 1 427 ? 1.390 -18.051 -13.200 1.00 74.88 427 GLY A N 1
ATOM 3393 C CA . GLY A 1 427 ? 2.205 -18.830 -14.133 1.00 74.88 427 GLY A CA 1
ATOM 3394 C C . GLY A 1 427 ? 3.661 -19.021 -13.645 1.00 74.88 427 GLY A C 1
ATOM 3395 O O . GLY A 1 427 ? 3.882 -19.563 -12.550 1.00 74.88 427 GLY A O 1
ATOM 3396 N N . PRO A 1 428 ? 4.674 -18.602 -14.431 1.00 83.31 428 PRO A N 1
ATOM 3397 C CA . PRO A 1 428 ? 6.086 -18.736 -14.069 1.00 83.31 428 PRO A CA 1
ATOM 3398 C C . PRO A 1 428 ? 6.588 -17.658 -13.094 1.00 83.31 428 PRO A C 1
ATOM 3400 O O . PRO A 1 428 ? 7.734 -17.725 -12.655 1.00 83.31 428 PRO A O 1
ATOM 3403 N N . ILE A 1 429 ? 5.771 -16.656 -12.763 1.00 84.19 429 ILE A N 1
ATOM 3404 C CA . ILE A 1 429 ? 6.171 -15.498 -11.958 1.00 84.19 429 ILE A CA 1
ATOM 3405 C C . ILE A 1 429 ? 5.702 -15.702 -10.524 1.00 84.19 429 ILE A C 1
ATOM 3407 O O . ILE A 1 429 ? 4.540 -16.029 -10.302 1.00 84.19 429 ILE A O 1
ATOM 3411 N N . SER A 1 430 ? 6.571 -15.455 -9.545 1.00 78.94 430 SER A N 1
ATOM 3412 C CA . SER A 1 430 ? 6.212 -15.459 -8.132 1.00 78.94 430 SER A CA 1
ATOM 3413 C C . SER A 1 430 ? 6.785 -14.282 -7.342 1.00 78.94 430 SER A C 1
ATOM 3415 O O . SER A 1 430 ? 7.884 -13.810 -7.615 1.00 78.94 430 SER A O 1
ATOM 3417 N N . VAL A 1 431 ? 6.034 -13.790 -6.356 1.00 78.62 431 VAL A N 1
ATOM 3418 C CA . VAL A 1 431 ? 6.384 -12.645 -5.509 1.00 78.62 431 VAL A CA 1
ATOM 3419 C C . VAL A 1 431 ? 6.253 -13.021 -4.039 1.00 78.62 431 VAL A C 1
ATOM 3421 O O . VAL A 1 431 ? 5.156 -13.169 -3.511 1.00 78.62 431 VAL A O 1
ATOM 3424 N N . GLN A 1 432 ? 7.374 -13.096 -3.336 1.00 68.75 432 GLN A N 1
ATOM 3425 C CA . GLN A 1 432 ? 7.433 -13.307 -1.898 1.00 68.75 432 GLN A CA 1
ATOM 3426 C C . GLN A 1 432 ? 7.615 -11.970 -1.171 1.00 68.75 432 GLN A C 1
ATOM 3428 O O . GLN A 1 432 ? 8.592 -11.253 -1.384 1.00 68.75 432 GLN A O 1
ATO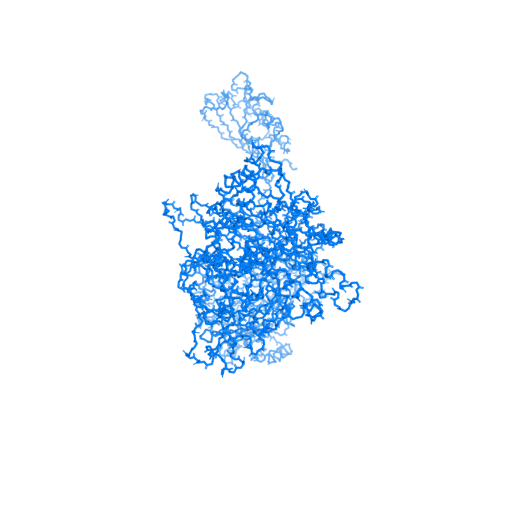M 3433 N N . VAL A 1 433 ? 6.707 -11.635 -0.257 1.00 68.88 433 VAL A N 1
ATOM 3434 C CA . VAL A 1 433 ? 6.898 -10.495 0.651 1.00 68.88 433 VAL A CA 1
ATOM 3435 C C . VAL A 1 433 ? 7.864 -10.917 1.761 1.00 68.88 433 VAL A C 1
ATOM 3437 O O . VAL A 1 433 ? 7.520 -11.769 2.577 1.00 68.88 433 VAL A O 1
ATOM 3440 N N . LEU A 1 434 ? 9.070 -10.342 1.782 1.00 67.00 434 LEU A N 1
ATOM 3441 C CA . LEU A 1 434 ? 10.087 -10.621 2.806 1.00 67.00 434 LEU A CA 1
ATOM 3442 C C . LEU A 1 434 ? 9.878 -9.741 4.043 1.00 67.00 434 LEU A C 1
ATOM 3444 O O . LEU A 1 434 ? 9.893 -10.228 5.168 1.00 67.00 434 LEU A O 1
ATOM 3448 N N . GLU A 1 435 ? 9.621 -8.452 3.819 1.00 66.44 435 GLU A N 1
ATOM 3449 C CA . GLU A 1 435 ? 9.256 -7.477 4.845 1.00 66.44 435 GLU A CA 1
ATOM 3450 C C . GLU A 1 435 ? 8.111 -6.613 4.291 1.00 66.44 435 GLU A C 1
ATOM 3452 O O . GLU A 1 435 ? 8.289 -5.960 3.253 1.00 66.44 435 GLU A O 1
ATOM 3457 N N . PRO A 1 436 ? 6.920 -6.605 4.919 1.00 64.88 436 PRO A N 1
ATOM 3458 C CA . PRO A 1 436 ? 5.766 -5.865 4.413 1.00 64.88 436 PRO A CA 1
ATOM 3459 C C . PRO A 1 436 ? 6.100 -4.404 4.114 1.00 64.88 436 PRO A C 1
ATOM 3461 O O . PRO A 1 436 ? 6.667 -3.710 4.950 1.00 64.88 436 PRO A O 1
ATOM 3464 N N . LEU A 1 437 ? 5.758 -3.953 2.903 1.00 68.56 437 LEU A N 1
ATOM 3465 C CA . LEU A 1 437 ? 6.062 -2.611 2.394 1.00 68.56 437 LEU A CA 1
ATOM 3466 C C . LEU A 1 437 ? 7.533 -2.177 2.416 1.00 68.56 437 LEU A C 1
ATOM 3468 O O . LEU A 1 437 ? 7.811 -1.042 2.051 1.00 68.56 437 LEU A O 1
ATOM 3472 N N . GLN A 1 438 ? 8.480 -3.067 2.697 1.00 77.25 438 GLN A N 1
ATOM 3473 C CA . GLN A 1 438 ? 9.900 -2.720 2.729 1.00 77.25 438 GLN A CA 1
ATOM 3474 C C . GLN A 1 438 ? 10.718 -3.590 1.781 1.00 77.25 438 GLN A C 1
ATOM 3476 O O . GLN A 1 438 ? 11.500 -3.066 0.992 1.00 77.25 438 GLN A O 1
ATOM 3481 N N . LYS A 1 439 ? 10.485 -4.904 1.776 1.00 82.38 439 LYS A N 1
ATOM 3482 C CA . LYS A 1 439 ? 11.307 -5.853 1.026 1.00 82.38 439 LYS A CA 1
ATOM 3483 C C . LYS A 1 439 ? 10.465 -6.946 0.379 1.00 82.38 439 LYS A C 1
ATOM 3485 O O . LYS A 1 439 ? 9.624 -7.560 1.034 1.00 82.38 439 LYS A O 1
ATOM 3490 N N . LEU A 1 440 ? 10.676 -7.200 -0.909 1.00 84.12 440 LEU A N 1
ATOM 3491 C CA . LEU A 1 440 ? 10.055 -8.325 -1.619 1.00 84.12 440 LEU A CA 1
ATOM 3492 C C . LEU A 1 440 ? 11.076 -9.049 -2.484 1.00 84.12 440 LEU A C 1
ATOM 3494 O O . LEU A 1 440 ? 12.073 -8.458 -2.888 1.00 84.12 440 LEU A O 1
ATOM 3498 N N . ARG A 1 441 ? 10.808 -10.316 -2.771 1.00 87.38 441 ARG A N 1
ATOM 3499 C CA . ARG A 1 441 ? 11.565 -11.144 -3.698 1.00 87.38 441 ARG A CA 1
ATOM 3500 C C . ARG A 1 441 ? 10.658 -11.548 -4.853 1.00 87.38 441 ARG A C 1
ATOM 3502 O O . ARG A 1 441 ? 9.588 -12.093 -4.622 1.00 87.38 441 ARG A O 1
ATOM 3509 N N . LEU A 1 442 ? 11.073 -11.252 -6.073 1.00 88.56 442 LEU A N 1
ATOM 3510 C CA . LEU A 1 442 ? 10.444 -11.641 -7.325 1.00 88.56 442 LEU A CA 1
ATOM 3511 C C . LEU A 1 442 ? 11.261 -12.787 -7.922 1.00 88.56 442 LEU A C 1
ATOM 3513 O O . LEU A 1 442 ? 12.458 -12.630 -8.152 1.00 88.56 442 LEU A O 1
ATOM 3517 N N . GLN A 1 443 ? 10.623 -13.917 -8.189 1.00 90.50 443 GLN A N 1
ATOM 3518 C CA . GLN A 1 443 ? 11.237 -15.029 -8.902 1.00 90.50 443 GLN A CA 1
ATOM 3519 C C . GLN A 1 443 ? 10.463 -15.294 -10.187 1.00 90.50 443 GLN A C 1
ATOM 3521 O O . GLN A 1 443 ? 9.236 -15.344 -10.175 1.00 90.50 443 GLN A O 1
ATOM 3526 N N . ILE A 1 444 ? 11.180 -15.469 -11.289 1.00 92.06 444 ILE A N 1
ATOM 3527 C CA . ILE A 1 444 ? 10.617 -15.857 -12.581 1.00 92.06 444 ILE A CA 1
ATOM 3528 C C . ILE A 1 444 ? 11.292 -17.164 -12.976 1.00 92.06 444 ILE A C 1
ATOM 3530 O O . ILE A 1 444 ? 12.519 -17.249 -12.956 1.00 92.06 444 ILE A O 1
ATOM 3534 N N . ASP A 1 445 ? 10.505 -18.172 -13.323 1.00 90.50 445 ASP A N 1
ATOM 3535 C CA . ASP A 1 445 ? 10.993 -19.438 -13.869 1.00 90.50 445 ASP A CA 1
ATOM 3536 C C . ASP A 1 445 ? 10.155 -19.837 -15.086 1.00 90.50 445 ASP A C 1
ATOM 3538 O O . ASP A 1 445 ? 9.298 -20.719 -15.034 1.00 90.50 445 ASP A O 1
ATOM 3542 N N . ASP A 1 446 ? 10.376 -19.124 -16.189 1.00 88.75 446 ASP A N 1
ATOM 3543 C CA . ASP A 1 446 ? 9.780 -19.410 -17.488 1.00 88.75 446 ASP A CA 1
ATOM 3544 C C . ASP A 1 446 ? 10.812 -20.093 -18.388 1.00 88.75 446 ASP A C 1
ATOM 3546 O O . ASP A 1 446 ? 11.334 -19.535 -19.359 1.00 88.75 446 ASP A O 1
ATOM 3550 N N . THR A 1 447 ? 11.142 -21.334 -18.033 1.00 83.81 447 THR A N 1
ATOM 3551 C CA . THR A 1 447 ? 12.109 -22.141 -18.787 1.00 83.81 447 THR A CA 1
ATOM 3552 C C . THR A 1 447 ? 11.666 -22.350 -20.245 1.00 83.81 447 THR A C 1
ATOM 3554 O O . THR A 1 447 ? 12.515 -22.403 -21.133 1.00 83.81 447 THR A O 1
ATOM 3557 N N . ALA A 1 448 ? 10.355 -22.398 -20.519 1.00 84.44 448 ALA A N 1
ATOM 3558 C CA . ALA A 1 448 ? 9.815 -22.556 -21.872 1.00 84.44 448 ALA A CA 1
ATOM 3559 C C . ALA A 1 448 ? 10.172 -21.375 -22.789 1.00 84.44 448 ALA A C 1
ATOM 3561 O O . ALA A 1 448 ? 10.426 -21.572 -23.977 1.00 84.44 448 ALA A O 1
ATOM 3562 N N . ARG A 1 449 ? 10.235 -20.160 -22.232 1.00 84.62 449 ARG A N 1
ATOM 3563 C CA . ARG A 1 449 ? 10.596 -18.927 -22.951 1.00 84.62 449 ARG A CA 1
ATOM 3564 C C . ARG A 1 449 ? 12.035 -18.475 -22.679 1.00 84.62 449 ARG A C 1
ATOM 3566 O O . ARG A 1 449 ? 12.471 -17.433 -23.161 1.00 84.62 449 ARG A O 1
ATOM 3573 N N . GLY A 1 450 ? 12.794 -19.276 -21.928 1.00 88.19 450 GLY A N 1
ATOM 3574 C CA . GLY A 1 450 ? 14.185 -19.018 -21.574 1.00 88.19 450 GLY A CA 1
ATOM 3575 C C . GLY A 1 450 ? 14.382 -17.827 -20.635 1.00 88.19 450 GLY A C 1
ATOM 3576 O O . GLY A 1 450 ? 15.469 -17.259 -20.645 1.00 88.19 450 GLY A O 1
ATOM 3577 N N . LEU A 1 451 ? 13.370 -17.425 -19.860 1.00 91.38 451 LEU A N 1
ATOM 3578 C CA . LEU A 1 451 ? 13.450 -16.302 -18.923 1.00 91.38 451 LEU A CA 1
ATOM 3579 C C . LEU A 1 451 ? 13.447 -16.816 -17.483 1.00 91.38 451 LEU A C 1
ATOM 3581 O O . LEU A 1 451 ? 12.485 -17.433 -17.030 1.00 91.38 451 LEU A O 1
ATOM 3585 N N . ARG A 1 452 ? 14.514 -16.523 -16.744 1.00 94.62 452 ARG A N 1
ATOM 3586 C CA . ARG A 1 452 ? 14.631 -16.826 -15.317 1.00 94.62 452 ARG A CA 1
ATOM 3587 C C . ARG A 1 452 ? 15.107 -15.594 -14.568 1.00 94.62 452 ARG A C 1
ATOM 3589 O O . ARG A 1 452 ? 15.923 -14.840 -15.080 1.00 94.62 452 ARG A O 1
ATOM 3596 N N . ALA A 1 453 ? 14.621 -15.367 -13.362 1.00 95.25 453 ALA A N 1
ATOM 3597 C CA . ALA A 1 453 ? 15.093 -14.264 -12.538 1.00 95.25 453 ALA A CA 1
ATOM 3598 C C . ALA A 1 453 ? 14.926 -14.585 -11.059 1.00 95.25 453 ALA A C 1
ATOM 3600 O O . ALA A 1 453 ? 13.979 -15.264 -10.665 1.00 95.25 453 ALA A O 1
ATOM 3601 N N . ASP A 1 454 ? 15.818 -14.042 -10.244 1.00 95.38 454 ASP A N 1
ATOM 3602 C CA . ASP A 1 454 ? 15.676 -14.016 -8.795 1.00 95.38 454 ASP A CA 1
ATOM 3603 C C . ASP A 1 454 ? 16.133 -12.649 -8.307 1.00 95.38 454 ASP A C 1
ATOM 3605 O O . ASP A 1 454 ? 17.326 -12.342 -8.289 1.00 95.38 454 ASP A O 1
ATOM 3609 N N . LEU A 1 455 ? 15.161 -11.802 -7.996 1.00 95.31 455 LEU A N 1
ATOM 3610 C CA . LEU A 1 455 ? 15.360 -10.392 -7.718 1.00 95.31 455 LEU A CA 1
ATOM 3611 C C . LEU A 1 455 ? 14.790 -10.050 -6.355 1.00 95.31 455 LEU A C 1
ATOM 3613 O O . LEU A 1 455 ? 13.670 -10.415 -6.027 1.00 95.31 455 LEU A O 1
ATOM 3617 N N . THR A 1 456 ? 15.529 -9.291 -5.563 1.00 94.19 456 THR A N 1
ATOM 3618 C CA . THR A 1 456 ? 15.049 -8.711 -4.312 1.00 94.19 456 THR A CA 1
ATOM 3619 C C . THR A 1 456 ? 14.977 -7.202 -4.457 1.00 94.19 456 THR A C 1
ATOM 3621 O O . THR A 1 456 ? 15.976 -6.565 -4.777 1.00 94.19 456 THR A O 1
ATOM 3624 N N . PHE A 1 457 ? 13.806 -6.635 -4.189 1.00 92.88 457 PHE A N 1
ATOM 3625 C CA . PHE A 1 457 ? 13.606 -5.196 -4.065 1.00 92.88 457 PHE A CA 1
ATOM 3626 C C . PHE A 1 457 ? 13.667 -4.791 -2.595 1.00 92.88 457 PHE A C 1
ATOM 3628 O O . PHE A 1 457 ? 12.982 -5.401 -1.768 1.00 92.88 457 PHE A O 1
ATOM 3635 N N . THR A 1 458 ? 14.407 -3.726 -2.289 1.00 91.69 458 THR A N 1
ATOM 3636 C CA . THR A 1 458 ? 14.451 -3.088 -0.965 1.00 91.69 458 THR A CA 1
ATOM 3637 C C . THR A 1 458 ? 14.088 -1.610 -1.093 1.00 91.69 458 THR A C 1
ATOM 3639 O O . THR A 1 458 ? 14.745 -0.862 -1.814 1.00 91.69 458 THR A O 1
ATOM 3642 N N . GLY A 1 459 ? 13.038 -1.172 -0.399 1.00 88.81 459 GLY A N 1
ATOM 3643 C CA . GLY A 1 459 ? 12.583 0.216 -0.406 1.00 88.81 459 GLY A CA 1
ATOM 3644 C C . GLY A 1 459 ? 13.600 1.161 0.238 1.00 88.81 459 GLY A C 1
ATOM 3645 O O . GLY A 1 459 ? 14.107 0.890 1.323 1.00 88.81 459 GLY A O 1
ATOM 3646 N N . ARG A 1 460 ? 13.876 2.298 -0.407 1.00 88.50 460 ARG A N 1
ATOM 3647 C CA . ARG A 1 460 ? 14.690 3.391 0.165 1.00 88.50 460 ARG A CA 1
ATOM 3648 C C . ARG A 1 460 ? 13.866 4.330 1.045 1.00 88.50 460 ARG A C 1
ATOM 3650 O O . ARG A 1 460 ? 14.407 5.022 1.899 1.00 88.50 460 ARG A O 1
ATOM 3657 N N . ILE A 1 461 ? 12.562 4.351 0.803 1.00 85.06 461 ILE A N 1
ATOM 3658 C CA . ILE A 1 461 ? 11.558 5.156 1.493 1.00 85.06 461 ILE A CA 1
ATOM 3659 C C . ILE A 1 461 ? 10.350 4.279 1.815 1.00 85.06 461 ILE A C 1
ATOM 3661 O O . ILE A 1 461 ? 10.191 3.224 1.204 1.00 85.06 461 ILE A O 1
ATOM 3665 N N . ALA A 1 462 ? 9.467 4.719 2.712 1.00 81.06 462 ALA A N 1
ATOM 3666 C CA . ALA A 1 462 ? 8.167 4.076 2.900 1.00 81.06 462 ALA A CA 1
ATOM 3667 C C . ALA A 1 462 ? 7.327 4.130 1.608 1.00 81.06 462 ALA A C 1
ATOM 3669 O O . ALA A 1 462 ? 7.463 5.066 0.814 1.00 81.06 462 ALA A O 1
ATOM 3670 N N . ALA A 1 463 ? 6.455 3.139 1.396 1.00 81.94 463 ALA A N 1
ATOM 3671 C CA . ALA A 1 463 ? 5.524 3.156 0.270 1.00 81.94 463 ALA A CA 1
ATOM 3672 C C . ALA A 1 463 ? 4.551 4.336 0.389 1.00 81.94 463 ALA A C 1
ATOM 3674 O O . ALA A 1 463 ? 3.991 4.578 1.458 1.00 81.94 463 ALA A O 1
ATOM 3675 N N . GLN A 1 464 ? 4.355 5.045 -0.715 1.00 82.94 464 GLN A N 1
ATOM 3676 C CA . GLN A 1 464 ? 3.543 6.250 -0.797 1.00 82.94 464 GLN A CA 1
ATOM 3677 C C . GLN A 1 464 ? 2.216 5.945 -1.469 1.00 82.94 464 GLN A C 1
ATOM 3679 O O . GLN A 1 464 ? 2.195 5.420 -2.581 1.00 82.94 464 GLN A O 1
ATOM 3684 N N . GLU A 1 465 ? 1.118 6.287 -0.801 1.00 77.75 465 GLU A N 1
ATOM 3685 C CA . GLU A 1 465 ? -0.202 6.318 -1.426 1.00 77.75 465 GLU A CA 1
ATOM 3686 C C . GLU A 1 465 ? -0.319 7.591 -2.261 1.00 77.75 465 GLU A C 1
ATOM 3688 O O . GLU A 1 465 ? -0.237 8.708 -1.749 1.00 77.75 465 GLU A O 1
ATOM 3693 N N . GLU A 1 466 ? -0.464 7.417 -3.570 1.00 71.25 466 GLU A N 1
ATOM 3694 C CA . GLU A 1 466 ? -0.799 8.515 -4.461 1.00 71.25 466 GLU A CA 1
ATOM 3695 C C . GLU A 1 466 ? -2.258 8.937 -4.238 1.00 71.25 466 GLU A C 1
ATOM 3697 O O . GLU A 1 466 ? -3.094 8.094 -3.904 1.00 71.25 466 GLU A O 1
ATOM 3702 N N . PRO A 1 467 ? -2.613 10.217 -4.445 1.00 66.94 467 PRO A N 1
ATOM 3703 C CA . PRO A 1 467 ? -4.004 10.634 -4.379 1.00 66.94 467 PRO A CA 1
ATOM 3704 C C . PRO A 1 467 ? -4.881 9.794 -5.300 1.00 66.94 467 PRO A C 1
ATOM 3706 O O . PRO A 1 467 ? -4.519 9.507 -6.443 1.00 66.94 467 PRO A O 1
ATOM 3709 N N . ARG A 1 468 ? -6.064 9.437 -4.801 1.00 66.94 468 ARG A N 1
ATOM 3710 C CA . ARG A 1 468 ? -7.090 8.778 -5.603 1.00 66.94 468 ARG A CA 1
ATOM 3711 C C . ARG A 1 468 ? -7.487 9.689 -6.760 1.00 66.94 468 ARG A C 1
ATOM 3713 O O . ARG A 1 468 ? -7.877 10.833 -6.536 1.00 66.94 468 ARG A O 1
ATOM 3720 N N . PHE A 1 469 ? -7.460 9.162 -7.976 1.00 71.12 469 PHE A N 1
ATOM 3721 C CA . PHE A 1 469 ? -7.925 9.868 -9.163 1.00 71.12 469 PHE A CA 1
ATOM 3722 C C . PHE A 1 469 ? -9.181 9.201 -9.706 1.00 71.12 469 PHE A C 1
ATOM 3724 O O . PHE A 1 469 ? -9.260 7.978 -9.840 1.00 71.12 469 PHE A O 1
ATOM 3731 N N . THR A 1 470 ? -10.173 10.034 -10.019 1.00 68.25 470 THR A N 1
ATOM 3732 C CA . THR A 1 470 ? -11.425 9.600 -10.636 1.00 68.25 470 THR A CA 1
ATOM 3733 C C . THR A 1 470 ? -11.660 10.396 -11.913 1.00 68.25 470 THR A C 1
ATOM 3735 O O . THR A 1 470 ? -11.481 11.613 -11.923 1.00 68.25 470 THR A O 1
ATOM 3738 N N . ARG A 1 471 ? -12.047 9.723 -13.002 1.00 69.00 471 ARG A N 1
ATOM 3739 C CA . ARG A 1 471 ? -12.461 10.371 -14.254 1.00 69.00 471 ARG A CA 1
ATOM 3740 C C . ARG A 1 471 ? -13.799 9.823 -14.706 1.00 69.00 471 ARG A C 1
ATOM 3742 O O . ARG A 1 471 ? -14.031 8.616 -14.672 1.00 69.00 471 ARG A O 1
ATOM 3749 N N . ARG A 1 472 ? -14.674 10.732 -15.131 1.00 66.75 472 ARG A N 1
ATOM 3750 C CA . ARG A 1 472 ? -15.984 10.412 -15.693 1.00 66.75 472 ARG A CA 1
ATOM 3751 C C . ARG A 1 472 ? -16.076 10.894 -17.135 1.00 66.75 472 ARG A C 1
ATOM 3753 O O . ARG A 1 472 ? -15.527 11.942 -17.471 1.00 66.75 472 ARG A O 1
ATOM 3760 N N . VAL A 1 473 ? -16.790 10.139 -17.962 1.00 62.00 473 VAL A N 1
ATOM 3761 C CA . VAL A 1 473 ? -17.227 10.536 -19.306 1.00 62.00 473 VAL A CA 1
ATOM 3762 C C . VAL A 1 473 ? -18.750 10.436 -19.311 1.00 62.00 473 VAL A C 1
ATOM 3764 O O . VAL A 1 473 ? -19.308 9.343 -19.232 1.00 62.00 473 VAL A O 1
ATOM 3767 N N . GLY A 1 474 ? -19.434 11.583 -19.311 1.00 66.81 474 GLY A N 1
ATOM 3768 C CA . GLY A 1 474 ? -20.868 11.629 -19.011 1.00 66.81 474 GLY A CA 1
ATOM 3769 C C . GLY A 1 474 ? -21.157 11.150 -17.581 1.00 66.81 474 GLY A C 1
ATOM 3770 O O . GLY A 1 474 ? -20.498 11.577 -16.631 1.00 66.81 474 GLY A O 1
ATOM 3771 N N . SER A 1 475 ? -22.130 10.251 -17.418 1.00 60.94 475 SER A N 1
ATOM 3772 C CA . SER A 1 475 ? -22.424 9.600 -16.131 1.00 60.94 475 SER A CA 1
ATOM 3773 C C . SER A 1 475 ? -21.469 8.446 -15.798 1.00 60.94 475 SER A C 1
ATOM 3775 O O . SER A 1 475 ? -21.345 8.091 -14.623 1.00 60.94 475 SER A O 1
ATOM 3777 N N . ALA A 1 476 ? -20.771 7.889 -16.793 1.00 56.09 476 ALA A N 1
ATOM 3778 C CA . ALA A 1 476 ? -19.917 6.717 -16.636 1.00 56.09 476 ALA A CA 1
ATOM 3779 C C . ALA A 1 476 ? -18.588 7.068 -15.953 1.00 56.09 476 ALA A C 1
ATOM 3781 O O . ALA A 1 476 ? -17.914 8.029 -16.326 1.00 56.09 476 ALA A O 1
ATOM 3782 N N . LEU A 1 477 ? -18.198 6.271 -14.959 1.00 62.12 477 LEU A N 1
ATOM 3783 C CA . LEU A 1 477 ? -16.887 6.345 -14.314 1.00 62.12 477 LEU A CA 1
ATOM 3784 C C . LEU A 1 477 ? -15.893 5.517 -15.133 1.00 62.12 477 LEU A C 1
ATOM 3786 O O . LEU A 1 477 ? -15.996 4.295 -15.166 1.00 62.12 477 LEU A O 1
ATOM 3790 N N . THR A 1 478 ? -14.951 6.179 -15.804 1.00 60.97 478 THR A N 1
ATOM 3791 C CA . THR A 1 478 ? -13.987 5.526 -16.704 1.00 60.97 478 THR A CA 1
ATOM 3792 C C . THR A 1 478 ? -12.666 5.195 -16.020 1.00 60.97 478 THR A C 1
ATOM 3794 O O . THR A 1 478 ? -11.992 4.255 -16.425 1.00 60.97 478 THR A O 1
ATOM 3797 N N . MET A 1 479 ? -12.300 5.923 -14.961 1.00 64.25 479 MET A N 1
ATOM 3798 C CA . MET A 1 479 ? -11.147 5.610 -14.112 1.00 64.25 479 MET A CA 1
ATOM 3799 C C . MET A 1 479 ? -11.484 5.894 -12.649 1.00 64.25 479 MET A C 1
ATOM 3801 O O . MET A 1 479 ? -12.067 6.933 -12.343 1.00 64.25 479 MET A O 1
ATOM 3805 N N . ASP A 1 480 ? -11.104 4.978 -11.760 1.00 67.31 480 ASP A N 1
ATOM 3806 C CA . ASP A 1 480 ? -11.170 5.133 -10.305 1.00 67.31 480 ASP A CA 1
ATOM 3807 C C . ASP A 1 480 ? -10.099 4.265 -9.649 1.00 67.31 480 ASP A C 1
ATOM 3809 O O . ASP A 1 480 ? -10.287 3.066 -9.408 1.00 67.31 480 ASP A O 1
ATOM 3813 N N . SER A 1 481 ? -8.946 4.874 -9.405 1.00 63.50 481 SER A N 1
ATOM 3814 C CA . SER A 1 481 ? -7.807 4.163 -8.843 1.00 63.50 481 SER A CA 1
ATOM 3815 C C . SER A 1 481 ? -6.981 5.035 -7.915 1.00 63.50 481 SER A C 1
ATOM 3817 O O . SER A 1 481 ? -6.919 6.258 -8.033 1.00 63.50 481 SER A O 1
ATOM 3819 N N . THR A 1 482 ? -6.337 4.360 -6.976 1.00 64.44 482 THR A N 1
ATOM 3820 C CA . THR A 1 482 ? -5.236 4.863 -6.163 1.00 64.44 482 THR A CA 1
ATOM 3821 C C . THR A 1 482 ? -4.027 3.963 -6.405 1.00 64.44 482 THR A C 1
ATOM 3823 O O . THR A 1 482 ? -4.173 2.820 -6.845 1.00 64.44 482 THR A O 1
ATOM 3826 N N . ARG A 1 483 ? -2.812 4.452 -6.169 1.00 70.12 483 ARG A N 1
ATOM 3827 C CA . ARG A 1 483 ? -1.590 3.665 -6.386 1.00 70.12 483 ARG A CA 1
ATOM 3828 C C . ARG A 1 483 ? -0.710 3.716 -5.156 1.00 70.12 483 ARG A C 1
ATOM 3830 O O . ARG A 1 483 ? -0.641 4.739 -4.485 1.00 70.12 483 ARG A O 1
ATOM 3837 N N . LEU A 1 484 ? -0.033 2.608 -4.875 1.00 75.12 484 LEU A N 1
ATOM 3838 C CA . LEU A 1 484 ? 1.093 2.598 -3.951 1.00 75.12 484 LEU A CA 1
ATOM 3839 C C . LEU A 1 484 ? 2.375 2.618 -4.764 1.00 75.12 484 LEU A C 1
ATOM 3841 O O . LEU A 1 484 ? 2.625 1.673 -5.506 1.00 75.12 484 LEU A O 1
ATOM 3845 N N . THR A 1 485 ? 3.183 3.650 -4.581 1.00 81.94 485 THR A N 1
ATOM 3846 C CA . THR A 1 485 ? 4.455 3.838 -5.276 1.00 81.94 485 THR A CA 1
ATOM 3847 C C . THR A 1 485 ? 5.591 3.844 -4.267 1.00 81.94 485 THR A C 1
ATOM 3849 O O . THR A 1 485 ? 5.491 4.439 -3.195 1.00 81.94 485 THR A O 1
ATOM 3852 N N . GLN A 1 486 ? 6.696 3.179 -4.586 1.00 86.62 486 GLN A N 1
ATOM 3853 C CA . GLN A 1 486 ? 7.860 3.147 -3.714 1.00 86.62 486 GLN A CA 1
ATOM 3854 C C . GLN A 1 486 ? 9.150 3.008 -4.506 1.00 86.62 486 GLN A C 1
ATOM 3856 O O . GLN A 1 486 ? 9.320 2.071 -5.285 1.00 86.62 486 GLN A O 1
ATOM 3861 N N . ASN A 1 487 ? 10.095 3.901 -4.237 1.00 89.94 487 ASN A N 1
ATOM 3862 C CA . ASN A 1 487 ? 11.431 3.822 -4.806 1.00 89.94 487 ASN A CA 1
ATOM 3863 C C . ASN A 1 487 ? 12.349 2.989 -3.909 1.00 89.94 487 ASN A C 1
ATOM 3865 O O . ASN A 1 487 ? 12.250 3.013 -2.678 1.00 89.94 487 ASN A O 1
ATOM 3869 N N . GLY A 1 488 ? 13.244 2.241 -4.537 1.00 89.00 488 GLY A N 1
ATOM 3870 C CA . GLY A 1 488 ? 14.123 1.294 -3.876 1.00 89.00 488 GLY A CA 1
ATOM 3871 C C . GLY A 1 488 ? 15.310 0.898 -4.737 1.00 89.00 488 GLY A C 1
ATOM 3872 O O . GLY A 1 488 ? 15.550 1.472 -5.799 1.00 89.00 488 GLY A O 1
ATOM 3873 N N . SER A 1 489 ? 16.041 -0.096 -4.260 1.00 90.62 489 SER A N 1
ATOM 3874 C CA . SER A 1 489 ? 17.121 -0.753 -4.983 1.00 90.62 489 SER A CA 1
ATOM 3875 C C . SER A 1 489 ? 16.774 -2.214 -5.249 1.00 90.62 489 SER A C 1
ATOM 3877 O O . SER A 1 489 ? 16.049 -2.855 -4.479 1.00 90.62 489 SER A O 1
ATOM 3879 N N . TRP A 1 490 ? 17.289 -2.735 -6.355 1.00 92.25 490 TRP A N 1
ATOM 3880 C CA . TRP A 1 490 ? 17.165 -4.129 -6.753 1.00 92.25 490 TRP A CA 1
ATOM 3881 C C . TRP A 1 490 ? 18.498 -4.855 -6.585 1.00 92.25 490 TRP A C 1
ATOM 3883 O O . TRP A 1 490 ? 19.563 -4.278 -6.782 1.00 92.25 490 TRP A O 1
ATOM 3893 N N . GLN A 1 491 ? 18.440 -6.143 -6.260 1.00 95.06 491 GLN A N 1
ATOM 3894 C CA . GLN A 1 491 ? 19.600 -7.032 -6.248 1.00 95.06 491 GLN A CA 1
ATOM 3895 C C . GLN A 1 491 ? 19.229 -8.443 -6.697 1.00 95.06 491 GLN A C 1
ATOM 3897 O O . GLN A 1 491 ? 18.079 -8.845 -6.535 1.00 95.06 491 GLN A O 1
ATOM 3902 N N . GLY A 1 492 ? 20.196 -9.216 -7.180 1.00 95.75 492 GLY A N 1
ATOM 3903 C CA . GLY A 1 492 ? 20.001 -10.599 -7.606 1.00 95.75 492 GLY A CA 1
ATOM 3904 C C . GLY A 1 492 ? 20.455 -10.802 -9.043 1.00 95.75 492 GLY A C 1
ATOM 3905 O O . GLY A 1 492 ? 21.508 -10.302 -9.422 1.00 95.75 492 GLY A O 1
ATOM 3906 N N . TRP A 1 493 ? 19.689 -11.529 -9.849 1.00 96.12 493 TRP A N 1
ATOM 3907 C CA . TRP A 1 493 ? 20.072 -11.814 -11.232 1.00 96.12 493 TRP A CA 1
ATOM 3908 C C . TRP A 1 493 ? 18.865 -12.006 -12.150 1.00 96.12 493 TRP A C 1
ATOM 3910 O O . TRP A 1 493 ? 17.784 -12.417 -11.724 1.00 96.12 493 TRP A O 1
ATOM 3920 N N . ILE A 1 494 ? 19.087 -11.735 -13.434 1.00 95.00 494 ILE A N 1
ATOM 3921 C CA . ILE A 1 494 ? 18.158 -12.011 -14.533 1.00 95.00 494 ILE A CA 1
ATOM 3922 C C . ILE A 1 494 ? 18.905 -12.853 -15.559 1.00 95.00 494 ILE A C 1
ATOM 3924 O O . ILE A 1 494 ? 20.033 -12.538 -15.923 1.00 95.00 494 ILE A O 1
ATOM 3928 N N . GLU A 1 495 ? 18.287 -13.914 -16.046 1.00 93.00 495 GLU A N 1
ATOM 3929 C CA . GLU A 1 495 ? 18.786 -14.743 -17.127 1.00 93.00 495 GLU A CA 1
ATOM 3930 C C . GLU A 1 495 ? 17.755 -14.794 -18.254 1.00 93.00 495 GLU A C 1
ATOM 3932 O O . GLU A 1 495 ? 16.593 -15.125 -18.033 1.00 93.00 495 GLU A O 1
ATOM 3937 N N . HIS A 1 496 ? 18.180 -14.479 -19.473 1.00 90.31 496 HIS A N 1
ATOM 3938 C CA . HIS A 1 496 ? 17.339 -14.567 -20.659 1.00 90.31 496 HIS A CA 1
ATOM 3939 C C . HIS A 1 496 ? 18.090 -15.300 -21.772 1.00 90.31 496 HIS A C 1
ATOM 3941 O O . HIS A 1 496 ? 19.207 -14.921 -22.130 1.00 90.31 496 HIS A O 1
ATOM 3947 N N . LYS A 1 497 ? 17.491 -16.374 -22.297 1.00 88.06 497 LYS A N 1
ATOM 3948 C CA . LYS A 1 497 ? 18.037 -17.243 -23.354 1.00 88.06 497 LYS A CA 1
ATOM 3949 C C . LYS A 1 497 ? 19.491 -17.672 -23.075 1.00 88.06 497 LYS A C 1
ATOM 3951 O O . LYS A 1 497 ? 20.339 -17.658 -23.960 1.00 88.06 497 LYS A O 1
ATOM 3956 N N . GLY A 1 498 ? 19.779 -18.030 -21.819 1.00 84.75 498 GLY A N 1
ATOM 3957 C CA . GLY A 1 498 ? 21.093 -18.498 -21.356 1.00 84.75 498 GLY A CA 1
ATOM 3958 C C . GLY A 1 498 ? 22.113 -17.399 -21.028 1.00 84.75 498 GLY A C 1
ATOM 3959 O O . GLY A 1 498 ? 23.195 -17.711 -20.532 1.00 84.75 498 GLY A O 1
ATOM 3960 N N . ARG A 1 499 ? 21.791 -16.118 -21.254 1.00 89.44 499 ARG A N 1
ATOM 3961 C CA . ARG A 1 499 ? 22.636 -14.985 -20.854 1.00 89.44 499 ARG A CA 1
ATOM 3962 C C . ARG A 1 499 ? 22.187 -14.443 -19.504 1.00 89.44 499 ARG A C 1
ATOM 3964 O O . ARG A 1 499 ? 21.051 -13.995 -19.373 1.00 89.44 499 ARG A O 1
ATOM 3971 N N . ARG A 1 500 ? 23.097 -14.429 -18.529 1.00 89.88 500 ARG A N 1
ATOM 3972 C CA . ARG A 1 500 ? 22.849 -13.945 -17.167 1.00 89.88 500 ARG A CA 1
ATOM 3973 C C . ARG A 1 500 ? 23.421 -12.543 -16.935 1.00 89.88 500 ARG A C 1
ATOM 3975 O O . ARG A 1 500 ? 24.553 -12.262 -17.322 1.00 89.88 500 ARG A O 1
ATOM 3982 N N . THR A 1 501 ? 22.637 -11.697 -16.277 1.00 90.75 501 THR A N 1
ATOM 3983 C CA . THR A 1 501 ? 22.961 -10.330 -15.861 1.00 90.75 501 THR A CA 1
ATOM 3984 C C . THR A 1 501 ? 22.794 -10.229 -14.351 1.00 90.75 501 THR A C 1
ATOM 3986 O O . THR A 1 501 ? 21.719 -10.520 -13.824 1.00 90.75 501 THR A O 1
ATOM 3989 N N . GLU A 1 502 ? 23.849 -9.811 -13.657 1.00 91.62 502 GLU A N 1
ATOM 3990 C CA . GLU A 1 502 ? 23.797 -9.551 -12.217 1.00 91.62 502 GLU A CA 1
ATOM 3991 C C . GLU A 1 502 ? 23.193 -8.168 -11.936 1.00 91.62 502 GLU A C 1
ATOM 3993 O O . GLU A 1 502 ? 23.448 -7.190 -12.646 1.00 91.62 502 GLU A O 1
ATOM 3998 N N . VAL A 1 503 ? 22.388 -8.101 -10.882 1.00 90.19 503 VAL A N 1
ATOM 3999 C CA . VAL A 1 503 ? 21.663 -6.918 -10.423 1.00 90.19 503 VAL A CA 1
ATOM 4000 C C . VAL A 1 503 ? 22.205 -6.555 -9.046 1.00 90.19 503 VAL A C 1
ATOM 4002 O O . VAL A 1 503 ? 22.185 -7.381 -8.132 1.00 90.19 503 VAL A O 1
ATOM 4005 N N . THR A 1 504 ? 22.697 -5.328 -8.886 1.00 86.31 504 THR A N 1
ATOM 4006 C CA . THR A 1 504 ? 23.295 -4.846 -7.632 1.00 86.31 504 THR A CA 1
ATOM 4007 C C . THR A 1 504 ? 22.614 -3.571 -7.120 1.00 86.31 504 THR A C 1
ATOM 4009 O O . THR A 1 504 ? 22.227 -2.720 -7.930 1.00 86.31 504 THR A O 1
ATOM 4012 N N . PRO A 1 505 ? 22.478 -3.391 -5.792 1.00 79.62 505 PRO A N 1
ATOM 4013 C CA . PRO A 1 505 ? 21.742 -2.264 -5.218 1.00 79.62 505 PRO A CA 1
ATOM 4014 C C . PRO A 1 505 ? 22.255 -0.879 -5.621 1.00 79.62 505 PRO A C 1
ATOM 4016 O O . PRO A 1 505 ? 21.480 0.076 -5.649 1.00 79.62 505 PRO A O 1
ATOM 4019 N N . GLU A 1 506 ? 23.553 -0.764 -5.904 1.00 75.50 506 GLU A N 1
ATOM 4020 C CA . GLU A 1 506 ? 24.241 0.498 -6.188 1.00 75.50 506 GLU A CA 1
ATOM 4021 C C . GLU A 1 506 ? 23.933 1.008 -7.598 1.00 75.50 506 GLU A C 1
ATOM 4023 O O . GLU A 1 506 ? 23.916 2.213 -7.833 1.00 75.50 506 GLU A O 1
ATOM 4028 N N . LEU A 1 507 ? 23.687 0.087 -8.534 1.00 70.69 507 LEU A N 1
ATOM 4029 C CA . LEU A 1 507 ? 23.504 0.388 -9.955 1.00 70.69 507 LEU A CA 1
ATOM 4030 C C . LEU A 1 507 ? 22.041 0.266 -10.395 1.00 70.69 507 LEU A C 1
ATOM 4032 O O . LEU A 1 507 ? 21.654 0.848 -11.407 1.00 70.69 507 LEU A O 1
ATOM 4036 N N . TRP A 1 508 ? 21.225 -0.477 -9.644 1.00 82.44 508 TRP A N 1
ATOM 4037 C CA . TRP A 1 508 ? 19.854 -0.822 -10.013 1.00 82.44 508 TRP A CA 1
ATOM 4038 C C . TRP A 1 508 ? 18.849 -0.196 -9.054 1.00 82.44 508 TRP A C 1
ATOM 4040 O O . TRP A 1 508 ? 18.148 -0.872 -8.297 1.00 82.44 508 TRP A O 1
ATOM 4050 N N . LEU A 1 509 ? 18.765 1.131 -9.104 1.00 83.38 509 LEU A N 1
ATOM 4051 C CA . LEU A 1 509 ? 17.666 1.865 -8.491 1.00 83.38 509 LEU A CA 1
ATOM 4052 C C . LEU A 1 509 ? 16.410 1.708 -9.344 1.00 83.38 509 LEU A C 1
ATOM 4054 O O . LEU A 1 509 ? 16.461 1.747 -10.571 1.00 83.38 509 LEU A O 1
ATOM 4058 N N . GLY A 1 510 ? 15.267 1.558 -8.692 1.00 83.31 510 GLY A N 1
ATOM 4059 C CA . GLY A 1 510 ? 14.006 1.399 -9.393 1.00 83.31 510 GLY A CA 1
ATOM 4060 C C . GLY A 1 510 ? 12.821 1.842 -8.563 1.00 83.31 510 GLY A C 1
ATOM 4061 O O . GLY A 1 510 ? 12.928 2.157 -7.376 1.00 83.31 510 GLY A O 1
ATOM 4062 N N . THR A 1 511 ? 11.671 1.837 -9.213 1.00 83.81 511 THR A N 1
ATOM 4063 C CA . THR A 1 511 ? 10.387 2.088 -8.577 1.00 83.81 511 THR A CA 1
ATOM 4064 C C . THR A 1 511 ? 9.561 0.820 -8.681 1.00 83.81 511 THR A C 1
ATOM 4066 O O . THR A 1 511 ? 9.517 0.193 -9.737 1.00 83.81 511 THR A O 1
ATOM 4069 N N . ARG A 1 512 ? 8.926 0.433 -7.576 1.00 82.12 512 ARG A N 1
ATOM 4070 C CA . ARG A 1 512 ? 7.794 -0.487 -7.604 1.00 82.12 512 ARG A CA 1
ATOM 4071 C C . ARG A 1 512 ? 6.521 0.322 -7.444 1.00 82.12 512 ARG A C 1
ATOM 4073 O O . ARG A 1 512 ? 6.450 1.187 -6.570 1.00 82.12 512 ARG A O 1
ATOM 4080 N N . ASP A 1 513 ? 5.518 0.009 -8.239 1.00 72.88 513 ASP A N 1
ATOM 4081 C CA . ASP A 1 513 ? 4.184 0.556 -8.090 1.00 72.88 513 ASP A CA 1
ATOM 4082 C C . ASP A 1 513 ? 3.131 -0.557 -8.129 1.00 72.88 513 ASP A C 1
ATOM 4084 O O . ASP A 1 513 ? 3.312 -1.612 -8.737 1.00 72.88 513 ASP A O 1
ATOM 4088 N N . ARG A 1 514 ? 2.038 -0.350 -7.396 1.00 65.75 514 ARG A N 1
ATOM 4089 C CA . ARG A 1 514 ? 0.858 -1.216 -7.408 1.00 65.75 514 ARG A CA 1
ATOM 4090 C C . ARG A 1 514 ? -0.377 -0.352 -7.574 1.00 65.75 514 ARG A C 1
ATOM 4092 O O . ARG A 1 514 ? -0.711 0.429 -6.681 1.00 65.75 514 ARG A O 1
ATOM 4099 N N . SER A 1 515 ? -1.072 -0.539 -8.689 1.00 52.97 515 SER A N 1
ATOM 4100 C CA . SER A 1 515 ? -2.368 0.085 -8.931 1.00 52.97 515 SER A CA 1
ATOM 4101 C C . SER A 1 515 ? -3.464 -0.653 -8.164 1.00 52.97 515 SER A C 1
ATOM 4103 O O . SER A 1 515 ? -3.644 -1.859 -8.321 1.00 52.97 515 SER A O 1
ATOM 4105 N N . TRP A 1 516 ? -4.190 0.072 -7.317 1.00 41.97 516 TRP A N 1
ATOM 4106 C CA . TRP A 1 516 ? -5.384 -0.392 -6.618 1.00 41.97 516 TRP A CA 1
ATOM 4107 C C . TRP A 1 516 ? -6.599 0.316 -7.222 1.00 41.97 516 TRP A C 1
ATOM 4109 O O . TRP A 1 516 ? -6.780 1.522 -7.059 1.00 41.97 516 TRP A O 1
ATOM 4119 N N . GLY A 1 517 ? -7.444 -0.427 -7.930 1.00 36.97 517 GLY A N 1
ATOM 4120 C CA . GLY A 1 517 ? -8.794 0.033 -8.247 1.00 36.97 517 GLY A CA 1
ATOM 4121 C C . GLY A 1 517 ? -9.713 -0.172 -7.044 1.00 36.97 517 GLY A C 1
ATOM 4122 O O . GLY A 1 517 ? -9.556 -1.138 -6.300 1.00 36.97 517 GLY A O 1
ATOM 4123 N N . VAL A 1 518 ? -10.707 0.702 -6.859 1.00 35.34 518 VAL A N 1
ATOM 4124 C CA . VAL A 1 518 ? -11.840 0.441 -5.937 1.00 35.34 518 VAL A CA 1
ATOM 4125 C C . VAL A 1 518 ? -12.784 -0.634 -6.504 1.00 35.34 518 VAL A C 1
ATOM 4127 O O . VAL A 1 518 ? -13.717 -1.068 -5.845 1.00 35.34 518 VAL A O 1
ATOM 4130 N N . ARG A 1 519 ? -12.503 -1.130 -7.710 1.00 42.84 519 ARG A N 1
ATOM 4131 C CA . ARG A 1 519 ? -13.053 -2.359 -8.279 1.00 42.84 519 ARG A CA 1
ATOM 4132 C C . ARG A 1 519 ? -11.925 -3.380 -8.390 1.00 42.84 519 ARG A C 1
ATOM 4134 O O . ARG A 1 519 ? -10.782 -2.991 -8.644 1.00 42.84 519 ARG A O 1
ATOM 4141 N N . ASN A 1 520 ? -12.247 -4.672 -8.290 1.00 39.47 520 ASN A N 1
ATOM 4142 C CA . ASN A 1 520 ? -11.358 -5.687 -8.854 1.00 39.47 520 ASN A CA 1
ATOM 4143 C C . ASN A 1 520 ? -11.038 -5.264 -10.293 1.00 39.47 520 ASN A C 1
ATOM 4145 O O . ASN A 1 520 ? -11.943 -4.836 -11.018 1.00 39.47 520 ASN A O 1
ATOM 4149 N N . ILE A 1 521 ? -9.761 -5.331 -10.675 1.00 38.50 521 ILE A N 1
ATOM 4150 C CA . ILE A 1 521 ? -9.341 -5.158 -12.070 1.00 38.50 521 ILE A CA 1
ATOM 4151 C C . ILE A 1 521 ? -10.313 -5.987 -12.925 1.00 38.50 521 ILE A C 1
ATOM 4153 O O . ILE A 1 521 ? -10.511 -7.155 -12.615 1.00 38.50 521 ILE A O 1
ATOM 4157 N N . GLY A 1 522 ? -10.993 -5.351 -13.890 1.00 42.84 522 GLY A N 1
ATOM 4158 C CA . GLY A 1 522 ? -11.982 -5.955 -14.796 1.00 42.84 522 GLY A CA 1
ATOM 4159 C C . GLY A 1 522 ? -13.401 -6.278 -14.284 1.00 42.84 522 GLY A C 1
ATOM 4160 O O . GLY A 1 522 ? -14.133 -6.950 -15.007 1.00 42.84 522 GLY A O 1
ATOM 4161 N N . ALA A 1 523 ? -13.855 -5.806 -13.115 1.00 41.06 523 ALA A N 1
ATOM 4162 C CA . ALA A 1 523 ? -15.280 -5.922 -12.756 1.00 41.06 523 ALA A CA 1
ATOM 4163 C C . ALA A 1 523 ? -16.162 -4.993 -13.622 1.00 41.06 523 ALA A C 1
ATOM 4165 O O . ALA A 1 523 ? -15.922 -3.782 -13.687 1.00 41.06 523 ALA A O 1
ATOM 4166 N N . ALA A 1 524 ? -17.189 -5.559 -14.270 1.00 43.62 524 ALA A N 1
ATOM 4167 C CA . ALA A 1 524 ? -18.100 -4.832 -15.155 1.00 43.62 524 ALA A CA 1
ATOM 4168 C C . ALA A 1 524 ? -18.854 -3.711 -14.419 1.00 43.62 524 ALA A C 1
ATOM 4170 O O . ALA A 1 524 ? -19.270 -3.869 -13.269 1.00 43.62 524 ALA A O 1
ATOM 4171 N N . ASP A 1 525 ? -19.051 -2.573 -15.090 1.00 49.22 525 ASP A N 1
ATOM 4172 C CA . ASP A 1 525 ? -19.911 -1.515 -14.566 1.00 49.22 525 ASP A CA 1
ATOM 4173 C C . ASP A 1 525 ? -21.375 -1.979 -14.620 1.00 49.22 525 ASP A C 1
ATOM 4175 O O . ASP A 1 525 ? -21.888 -2.323 -15.682 1.00 49.22 525 ASP A O 1
ATOM 4179 N N . SER A 1 526 ? -22.042 -2.025 -13.465 1.00 50.81 526 SER A N 1
ATOM 4180 C CA . SER A 1 526 ? -23.440 -2.473 -13.358 1.00 50.81 526 SER A CA 1
ATOM 4181 C C . SER A 1 526 ? -24.448 -1.521 -14.017 1.00 50.81 526 SER A C 1
ATOM 4183 O O . SER A 1 526 ? -25.619 -1.873 -14.160 1.00 50.81 526 SER A O 1
ATOM 4185 N N . GLN A 1 527 ? -24.023 -0.312 -14.400 1.00 51.88 527 GLN A N 1
ATOM 4186 C CA . GLN A 1 527 ? -24.893 0.657 -15.058 1.00 51.88 527 GLN A CA 1
ATOM 4187 C C . GLN A 1 527 ? -24.911 0.436 -16.581 1.00 51.88 527 GLN A C 1
ATOM 4189 O O . GLN A 1 527 ? -23.853 0.462 -17.213 1.00 51.88 527 GLN A O 1
ATOM 4194 N N . PRO A 1 528 ? -26.089 0.275 -17.212 1.00 48.06 528 PRO A N 1
ATOM 4195 C CA . PRO A 1 528 ? -26.184 0.272 -18.667 1.00 48.06 528 PRO A CA 1
ATOM 4196 C C . PRO A 1 528 ? -25.775 1.648 -19.208 1.00 48.06 528 PRO A C 1
ATOM 4198 O O . PRO A 1 528 ? -26.320 2.670 -18.793 1.00 48.06 528 PRO A O 1
ATOM 4201 N N . ASN A 1 529 ? -24.801 1.674 -20.121 1.00 52.41 529 ASN A N 1
ATOM 4202 C CA . ASN A 1 529 ? -24.196 2.906 -20.625 1.00 52.41 529 ASN A CA 1
ATOM 4203 C C . ASN A 1 529 ? -24.654 3.205 -22.066 1.00 52.41 529 ASN A C 1
ATOM 4205 O O . ASN A 1 529 ? -24.174 2.561 -23.003 1.00 52.41 529 ASN A O 1
ATOM 4209 N N . PRO A 1 530 ? -25.571 4.162 -22.284 1.00 49.47 530 PRO A N 1
ATOM 4210 C CA . PRO A 1 530 ? -25.914 4.606 -23.621 1.00 49.47 530 PRO A CA 1
ATOM 4211 C C . PRO A 1 530 ? -24.841 5.593 -24.104 1.00 49.47 530 PRO A C 1
ATOM 4213 O O . PRO A 1 530 ? -24.807 6.740 -23.675 1.00 49.47 530 PRO A O 1
ATOM 4216 N N . MET A 1 531 ? -23.988 5.143 -25.029 1.00 52.12 531 MET A N 1
ATOM 4217 C CA . MET A 1 531 ? -23.073 5.977 -25.829 1.00 52.12 531 MET A CA 1
ATOM 4218 C C . MET A 1 531 ? -21.947 6.691 -25.052 1.00 52.12 531 MET A C 1
ATOM 4220 O O . MET A 1 531 ? -21.933 7.916 -24.939 1.00 52.12 531 MET A O 1
ATOM 4224 N N . ALA A 1 532 ? -20.924 5.957 -24.605 1.00 48.84 532 ALA A N 1
ATOM 4225 C CA . ALA A 1 532 ? -19.606 6.578 -24.433 1.00 48.84 532 ALA A CA 1
ATOM 4226 C C . ALA A 1 532 ? -18.913 6.680 -25.811 1.00 48.84 532 ALA A C 1
ATOM 4228 O O . ALA A 1 532 ? -18.971 5.711 -26.570 1.00 48.84 532 ALA A O 1
ATOM 4229 N N . PRO A 1 533 ? -18.285 7.817 -26.169 1.00 51.88 533 PRO A N 1
ATOM 4230 C CA . PRO A 1 533 ? -17.543 7.941 -27.423 1.00 51.88 533 PRO A CA 1
ATOM 4231 C C . PRO A 1 533 ? -16.365 6.954 -27.478 1.00 51.88 533 PRO A C 1
ATOM 4233 O O . PRO A 1 533 ? -15.725 6.689 -26.462 1.00 51.88 533 PRO A O 1
ATOM 4236 N N . GLU A 1 534 ? -16.072 6.436 -28.676 1.00 52.94 534 GLU A N 1
ATOM 4237 C CA . GLU A 1 534 ? -15.146 5.312 -28.923 1.00 52.94 534 GLU A CA 1
ATOM 4238 C C . GLU A 1 534 ? -13.668 5.583 -28.582 1.00 52.94 534 GLU A C 1
ATOM 4240 O O . GLU A 1 534 ? -12.866 4.650 -28.557 1.00 52.94 534 GLU A O 1
ATOM 4245 N N . HIS A 1 535 ? -13.274 6.827 -28.290 1.00 53.53 535 HIS A N 1
ATOM 4246 C CA . HIS A 1 535 ? -11.865 7.182 -28.115 1.00 53.53 535 HIS A CA 1
ATOM 4247 C C . HIS A 1 535 ? -11.617 7.981 -26.833 1.00 53.53 535 HIS A C 1
ATOM 4249 O O . HIS A 1 535 ? -11.929 9.166 -26.727 1.00 53.53 535 HIS A O 1
ATOM 4255 N N . PHE A 1 536 ? -11.019 7.304 -25.852 1.00 60.38 536 PHE A N 1
ATOM 4256 C CA . PHE A 1 536 ? -10.472 7.888 -24.634 1.00 60.38 536 PHE A CA 1
ATOM 4257 C C . PHE A 1 536 ? -8.980 8.174 -24.851 1.00 60.38 536 PHE A C 1
ATOM 4259 O O . PHE A 1 536 ? -8.175 7.246 -24.898 1.00 60.38 536 PHE A O 1
ATOM 4266 N N . GLN A 1 537 ? -8.609 9.449 -25.002 1.00 63.41 537 GLN A N 1
ATOM 4267 C CA . GLN A 1 537 ? -7.212 9.878 -25.102 1.00 63.41 537 GLN A CA 1
ATOM 4268 C C . GLN A 1 537 ? -6.876 10.811 -23.934 1.00 63.41 537 GLN A C 1
ATOM 4270 O O . GLN A 1 537 ? -7.551 11.806 -23.691 1.00 63.41 537 GLN A O 1
ATOM 4275 N N . PHE A 1 538 ? -5.836 10.475 -23.180 1.00 70.38 538 PHE A N 1
ATOM 4276 C CA . PHE A 1 538 ? -5.280 11.314 -22.122 1.00 70.38 538 PHE A CA 1
ATOM 4277 C C . PHE A 1 538 ? -3.783 11.033 -22.042 1.00 70.38 538 PHE A C 1
ATOM 4279 O O . PHE A 1 538 ? -3.362 9.916 -22.360 1.00 70.38 538 PHE A O 1
ATOM 4286 N N . TYR A 1 539 ? -2.979 12.014 -21.639 1.00 76.31 539 TYR A N 1
ATOM 4287 C CA . TYR A 1 539 ? -1.560 11.767 -21.412 1.00 76.31 539 TYR A CA 1
ATOM 4288 C C . TYR A 1 539 ? -1.301 11.621 -19.926 1.00 76.31 539 TYR A C 1
ATOM 4290 O O . TYR A 1 539 ? -1.927 12.255 -19.075 1.00 76.31 539 TYR A O 1
ATOM 4298 N N . TRP A 1 540 ? -0.383 10.718 -19.617 1.00 78.62 540 TRP A N 1
ATOM 4299 C CA . TRP A 1 540 ? 0.023 10.444 -18.260 1.00 78.62 540 TRP A CA 1
ATOM 4300 C C . TRP A 1 540 ? 1.531 10.598 -18.161 1.00 78.62 540 TRP A C 1
ATOM 4302 O O . TRP A 1 540 ? 2.305 9.858 -18.764 1.00 78.62 540 TRP A O 1
ATOM 4312 N N . LEU A 1 541 ? 1.931 11.612 -17.408 1.00 81.94 541 LEU A N 1
ATOM 4313 C CA . LEU A 1 541 ? 3.310 11.943 -17.126 1.00 81.94 541 LEU A CA 1
ATOM 4314 C C . LEU A 1 541 ? 3.597 11.581 -15.677 1.00 81.94 541 LEU A C 1
ATOM 4316 O O . LEU A 1 541 ? 2.877 1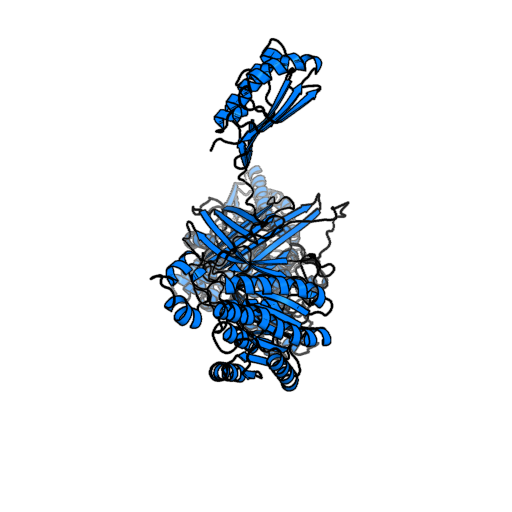1.984 -14.763 1.00 81.94 541 LEU A O 1
ATOM 4320 N N . TRP A 1 542 ? 4.648 10.800 -15.472 1.00 85.44 542 TRP A N 1
ATOM 4321 C CA . TRP A 1 542 ? 5.047 10.312 -14.163 1.00 85.44 542 TRP A CA 1
ATOM 4322 C C . TRP A 1 542 ? 6.564 10.379 -14.050 1.00 85.44 542 TRP A C 1
ATOM 4324 O O . TRP A 1 542 ? 7.278 9.874 -14.914 1.00 85.44 542 TRP A O 1
ATOM 4334 N N . ALA A 1 543 ? 7.052 11.043 -13.005 1.00 88.75 543 ALA A N 1
ATOM 4335 C CA . ALA A 1 543 ? 8.476 11.251 -12.779 1.00 88.75 543 ALA A CA 1
ATOM 4336 C C . ALA A 1 543 ? 8.852 10.847 -11.346 1.00 88.75 543 ALA A C 1
ATOM 4338 O O . ALA A 1 543 ? 8.819 11.683 -10.438 1.00 88.75 543 ALA A O 1
ATOM 4339 N N . PRO A 1 544 ? 9.198 9.567 -11.122 1.00 88.62 544 PRO A N 1
ATOM 4340 C CA . PRO A 1 544 ? 9.852 9.134 -9.899 1.00 88.62 544 PRO A CA 1
ATOM 4341 C C . PRO A 1 544 ? 11.347 9.475 -9.960 1.00 88.62 544 PRO A C 1
ATOM 4343 O O . PRO A 1 544 ? 12.048 9.088 -10.893 1.00 88.62 544 PRO A O 1
ATOM 4346 N N . ILE A 1 545 ? 11.855 10.189 -8.957 1.00 89.19 545 ILE A N 1
ATOM 4347 C CA . ILE A 1 545 ? 13.237 10.679 -8.930 1.00 89.19 545 ILE A CA 1
ATOM 4348 C C . ILE A 1 545 ? 13.905 10.273 -7.621 1.00 89.19 545 ILE A C 1
ATOM 4350 O O . ILE A 1 545 ? 13.391 10.533 -6.536 1.00 89.19 545 ILE A O 1
ATOM 4354 N N . ASN A 1 546 ? 15.071 9.642 -7.736 1.00 87.12 546 ASN A N 1
ATOM 4355 C CA . ASN A 1 546 ? 15.917 9.267 -6.611 1.00 87.12 546 ASN A CA 1
ATOM 4356 C C . ASN A 1 546 ? 16.961 10.363 -6.353 1.00 87.12 546 ASN A C 1
ATOM 4358 O O . ASN A 1 546 ? 17.812 10.610 -7.205 1.00 87.12 546 ASN A O 1
ATOM 4362 N N . TRP A 1 547 ? 16.928 10.962 -5.165 1.00 87.44 547 TRP A N 1
ATOM 4363 C CA . TRP A 1 547 ? 17.976 11.842 -4.643 1.00 87.44 547 TRP A CA 1
ATOM 4364 C C . TRP A 1 547 ? 18.835 11.082 -3.630 1.00 87.44 547 TRP A C 1
ATOM 4366 O O . TRP A 1 547 ? 18.513 9.948 -3.260 1.00 87.44 547 TRP A O 1
ATOM 4376 N N . GLU A 1 548 ? 19.937 11.681 -3.189 1.00 83.56 548 GLU A N 1
ATOM 4377 C CA . GLU A 1 548 ? 20.790 11.109 -2.140 1.00 83.56 548 GLU A CA 1
ATOM 4378 C C . GLU A 1 548 ? 20.032 10.995 -0.809 1.00 83.56 548 GLU A C 1
ATOM 4380 O O . GLU A 1 548 ? 19.994 9.920 -0.215 1.00 83.56 548 GLU A O 1
ATOM 4385 N N . ASP A 1 549 ? 19.344 12.069 -0.417 1.00 86.56 549 ASP A N 1
ATOM 4386 C CA . ASP A 1 549 ? 18.660 12.247 0.869 1.00 86.56 549 ASP A CA 1
ATOM 4387 C C . ASP A 1 549 ? 17.127 12.149 0.784 1.00 86.56 549 ASP A C 1
ATOM 4389 O O . ASP A 1 549 ? 16.415 12.482 1.733 1.00 86.56 549 ASP A O 1
ATOM 4393 N N . GLY A 1 550 ? 16.585 11.711 -0.353 1.00 88.75 550 GLY A N 1
ATOM 4394 C CA . GLY A 1 550 ? 15.142 11.644 -0.538 1.00 88.75 550 GLY A CA 1
ATOM 4395 C C . GLY A 1 550 ? 14.695 11.118 -1.892 1.00 88.75 550 GLY A C 1
ATOM 4396 O O . GLY A 1 550 ? 15.487 10.718 -2.743 1.00 88.75 550 GLY A O 1
ATOM 4397 N N . VAL A 1 551 ? 13.385 11.133 -2.098 1.00 90.31 551 VAL A N 1
ATOM 4398 C CA . VAL A 1 551 ? 12.713 10.743 -3.337 1.00 90.31 551 VAL A CA 1
ATOM 4399 C C . VAL A 1 551 ? 11.648 11.784 -3.649 1.00 90.31 551 VAL A C 1
ATOM 4401 O O . VAL A 1 551 ? 10.833 12.102 -2.786 1.00 90.31 551 VAL A O 1
ATOM 4404 N N . SER A 1 552 ? 11.620 12.276 -4.886 1.00 91.06 552 SER A N 1
ATOM 4405 C CA . SER A 1 552 ? 10.484 13.054 -5.392 1.00 91.06 552 SER A CA 1
ATOM 4406 C C . SER A 1 552 ? 9.613 12.170 -6.268 1.00 91.06 552 SER A C 1
ATOM 4408 O O . SER A 1 552 ? 10.130 11.472 -7.139 1.00 91.06 552 SER A O 1
ATOM 4410 N N . LEU A 1 553 ? 8.299 12.236 -6.087 1.00 89.75 553 LEU A N 1
ATOM 4411 C CA . LEU A 1 553 ? 7.340 11.660 -7.025 1.00 89.75 553 LEU A CA 1
ATOM 4412 C C . LEU A 1 553 ? 6.495 12.796 -7.588 1.00 89.75 553 LEU A C 1
ATOM 4414 O O . LEU A 1 553 ? 5.989 13.622 -6.832 1.00 89.75 553 LEU A O 1
ATOM 4418 N N . TYR A 1 554 ? 6.348 12.827 -8.905 1.00 90.31 554 TYR A N 1
ATOM 4419 C CA . TYR A 1 554 ? 5.484 13.763 -9.614 1.00 90.31 554 TYR A CA 1
ATOM 4420 C C . TYR A 1 554 ? 4.555 12.995 -10.549 1.00 90.31 554 TYR A C 1
ATOM 4422 O O . TYR A 1 554 ? 5.004 12.078 -11.244 1.00 90.31 554 TYR A O 1
ATOM 4430 N N . HIS A 1 555 ? 3.283 13.387 -10.596 1.00 87.38 555 HIS A N 1
ATOM 4431 C CA . HIS A 1 555 ? 2.374 12.953 -11.648 1.00 87.38 555 HIS A CA 1
ATOM 4432 C C . HIS A 1 555 ? 1.602 14.119 -12.263 1.00 87.38 555 HIS A C 1
ATOM 4434 O O . HIS A 1 555 ? 1.326 15.130 -11.611 1.00 87.38 555 HIS A O 1
ATOM 4440 N N . LEU A 1 556 ? 1.202 13.920 -13.514 1.00 85.94 556 LEU A N 1
ATOM 4441 C CA . LEU A 1 556 ? 0.268 14.752 -14.252 1.00 85.94 556 LEU A CA 1
ATOM 4442 C C . LEU A 1 556 ? -0.557 13.871 -15.192 1.00 85.94 556 LEU A C 1
ATOM 4444 O O . LEU A 1 556 ? -0.005 13.094 -15.973 1.00 85.94 556 LEU A O 1
ATOM 4448 N N . ASN A 1 557 ? -1.875 14.023 -15.135 1.00 83.31 557 ASN A N 1
ATOM 4449 C CA . ASN A 1 557 ? -2.785 13.596 -16.179 1.00 83.31 557 ASN A CA 1
ATOM 4450 C C . ASN A 1 557 ? -3.424 14.827 -16.813 1.00 83.31 557 ASN A C 1
ATOM 4452 O O . ASN A 1 557 ? -4.067 15.629 -16.127 1.00 83.31 557 ASN A O 1
ATOM 4456 N N . ASP A 1 558 ? -3.274 14.950 -18.125 1.00 83.00 558 ASP A N 1
ATOM 4457 C CA . ASP A 1 558 ? -3.939 15.964 -18.930 1.00 83.00 558 ASP A CA 1
ATOM 4458 C C . ASP A 1 558 ? -4.839 15.311 -19.988 1.00 83.00 558 ASP A C 1
ATOM 4460 O O . ASP A 1 558 ? -4.813 14.098 -20.220 1.00 83.00 558 ASP A O 1
ATOM 4464 N N . ASP A 1 559 ? -5.756 16.095 -20.537 1.00 78.50 559 ASP A N 1
ATOM 4465 C CA . ASP A 1 559 ? -6.599 15.664 -21.648 1.00 78.50 559 ASP A CA 1
ATOM 4466 C C . ASP A 1 559 ? -5.889 15.838 -23.002 1.00 78.50 559 ASP A C 1
ATOM 4468 O O . ASP A 1 559 ? -4.738 16.272 -23.090 1.00 78.50 559 ASP A O 1
ATOM 4472 N N . GLU A 1 560 ? -6.571 15.497 -24.089 1.00 73.19 560 GLU A N 1
ATOM 4473 C CA . GLU A 1 560 ? -6.058 15.622 -25.452 1.00 73.19 560 GLU A CA 1
ATOM 4474 C C . GLU A 1 560 ? -5.622 17.056 -25.822 1.00 73.19 560 GLU A C 1
ATOM 4476 O O . GLU A 1 560 ? -4.733 17.235 -26.662 1.00 73.19 560 GLU A O 1
ATOM 4481 N N . LEU A 1 561 ? -6.181 18.072 -25.151 1.00 75.00 561 LEU A N 1
ATOM 4482 C CA . LEU A 1 561 ? -5.843 19.488 -25.319 1.00 75.00 561 LEU A CA 1
ATOM 4483 C C . LEU A 1 561 ? -4.705 19.946 -24.390 1.00 75.00 561 LEU A C 1
ATOM 4485 O O . LEU A 1 561 ? -4.311 21.111 -24.433 1.00 75.00 561 LEU A O 1
ATOM 4489 N N . GLY A 1 562 ? -4.145 19.047 -23.576 1.00 74.56 562 GLY A N 1
ATOM 4490 C CA . GLY A 1 562 ? -3.086 19.351 -22.617 1.00 74.56 562 GLY A CA 1
ATOM 4491 C C . GLY A 1 562 ? -3.573 20.074 -21.360 1.00 74.56 562 GLY A C 1
ATOM 4492 O O . GLY A 1 562 ? -2.769 20.704 -20.672 1.00 74.56 562 GLY A O 1
ATOM 4493 N N . ARG A 1 563 ? -4.876 20.029 -21.052 1.00 79.44 563 ARG A N 1
ATOM 4494 C CA . ARG A 1 563 ? -5.414 20.626 -19.822 1.00 79.44 563 ARG A CA 1
ATOM 4495 C C . ARG A 1 563 ? -5.255 19.639 -18.663 1.00 79.44 563 ARG A C 1
ATOM 4497 O O . ARG A 1 563 ? -5.816 18.542 -18.735 1.00 79.44 563 ARG A O 1
ATOM 4504 N N . PRO A 1 564 ? -4.523 20.001 -17.594 1.00 82.38 564 PRO A N 1
ATOM 4505 C CA . PRO A 1 564 ? -4.346 19.130 -16.441 1.00 82.38 564 PRO A CA 1
ATOM 4506 C C . PRO A 1 564 ? -5.683 18.931 -15.721 1.00 82.38 564 PRO A C 1
ATOM 4508 O O . PRO A 1 564 ? -6.387 19.898 -15.432 1.00 82.38 564 PRO A O 1
ATOM 4511 N N . TRP A 1 565 ? -6.016 17.687 -15.396 1.00 77.75 565 TRP A N 1
ATOM 4512 C CA . TRP A 1 565 ? -7.179 17.343 -14.564 1.00 77.75 565 TRP A CA 1
ATOM 4513 C C . TRP A 1 565 ? -6.787 16.558 -13.309 1.00 77.75 565 TRP A C 1
ATOM 4515 O O . TRP A 1 565 ? -7.593 16.436 -12.389 1.00 77.75 565 TRP A O 1
ATOM 4525 N N . ASN A 1 566 ? -5.547 16.066 -13.244 1.00 80.25 566 ASN A N 1
ATOM 4526 C CA . ASN A 1 566 ? -4.958 15.493 -12.042 1.00 80.25 566 ASN A CA 1
ATOM 4527 C C . ASN A 1 566 ? -3.458 15.820 -11.998 1.00 80.25 566 ASN A C 1
ATOM 4529 O O . ASN A 1 566 ? -2.725 15.444 -12.909 1.00 80.25 566 ASN A O 1
ATOM 4533 N N . THR A 1 567 ? -3.000 16.503 -10.952 1.00 86.50 567 THR A N 1
ATOM 4534 C CA . THR A 1 567 ? -1.589 16.867 -10.767 1.00 86.50 567 THR A CA 1
ATOM 4535 C C . THR A 1 567 ? -1.249 16.739 -9.294 1.00 86.50 567 THR A C 1
ATOM 4537 O O . THR A 1 567 ? -1.942 17.316 -8.459 1.00 86.50 567 THR A O 1
ATOM 4540 N N . ASN A 1 568 ? -0.165 16.038 -8.971 1.00 87.19 568 ASN A N 1
ATOM 4541 C CA . ASN A 1 568 ? 0.327 15.963 -7.603 1.00 87.19 568 ASN A CA 1
ATOM 4542 C C . ASN A 1 568 ? 1.843 15.770 -7.557 1.00 87.19 568 ASN A C 1
ATOM 4544 O O . ASN A 1 568 ? 2.471 15.322 -8.521 1.00 87.19 568 ASN A O 1
ATOM 4548 N N . GLY A 1 569 ? 2.424 16.083 -6.406 1.00 90.06 569 GLY A N 1
ATOM 4549 C CA . GLY A 1 569 ? 3.827 15.862 -6.124 1.00 90.06 569 GLY A CA 1
ATOM 4550 C C . GLY A 1 569 ? 4.075 15.666 -4.639 1.00 90.06 569 GLY A C 1
ATOM 4551 O O . GLY A 1 569 ? 3.383 16.221 -3.789 1.00 90.06 569 GLY A O 1
ATOM 4552 N N . VAL A 1 570 ? 5.080 14.859 -4.333 1.00 90.81 570 VAL A N 1
ATOM 4553 C CA . VAL A 1 570 ? 5.489 14.539 -2.966 1.00 90.81 570 VAL A CA 1
ATOM 4554 C C . VAL A 1 570 ? 7.008 14.456 -2.906 1.00 90.81 570 VAL A C 1
ATOM 4556 O O . VAL A 1 570 ? 7.652 13.987 -3.849 1.00 90.81 570 VAL A O 1
ATOM 4559 N N . PHE A 1 571 ? 7.572 14.906 -1.790 1.00 90.94 571 PHE A N 1
ATOM 4560 C CA . PHE A 1 571 ? 8.963 14.678 -1.429 1.00 90.94 571 PHE A CA 1
ATOM 4561 C C . PHE A 1 571 ? 9.020 13.792 -0.185 1.00 90.94 571 PHE A C 1
ATOM 4563 O O . PHE A 1 571 ? 8.360 14.055 0.821 1.00 90.94 571 PHE A O 1
ATOM 4570 N N . VAL A 1 572 ? 9.810 12.727 -0.253 1.00 90.38 572 VAL A N 1
ATOM 4571 C CA . VAL A 1 572 ? 9.973 11.755 0.828 1.00 90.38 572 VAL A CA 1
ATOM 4572 C C . VAL A 1 572 ? 11.445 11.713 1.220 1.00 90.38 572 VAL A C 1
ATOM 4574 O O . VAL A 1 572 ? 12.244 11.173 0.453 1.00 90.38 572 VAL A O 1
ATOM 4577 N N . PRO A 1 573 ? 11.837 12.265 2.378 1.00 88.50 573 PRO A N 1
ATOM 4578 C CA . PRO A 1 573 ? 13.220 12.190 2.827 1.00 88.50 573 PRO A CA 1
ATOM 4579 C C . PRO A 1 573 ? 13.609 10.745 3.174 1.00 88.50 573 PRO A C 1
ATOM 4581 O O . PRO A 1 573 ? 12.778 9.952 3.622 1.00 88.50 573 PRO A O 1
ATOM 4584 N N . THR A 1 574 ? 14.880 10.396 2.987 1.00 84.44 574 THR A N 1
ATOM 4585 C CA . THR A 1 574 ? 15.443 9.125 3.466 1.00 84.44 574 THR A CA 1
ATOM 4586 C C . THR A 1 574 ? 15.906 9.266 4.914 1.00 84.44 574 THR A C 1
ATOM 4588 O O . THR A 1 574 ? 16.530 10.266 5.261 1.00 84.44 574 THR A O 1
ATOM 4591 N N . GLY A 1 575 ? 15.658 8.256 5.749 1.00 75.62 575 GLY A N 1
ATOM 4592 C CA . GLY A 1 575 ? 16.098 8.233 7.148 1.00 75.62 575 GLY A CA 1
ATOM 4593 C C . GLY A 1 575 ? 15.010 7.744 8.100 1.00 75.62 575 GLY A C 1
ATOM 4594 O O . GLY A 1 575 ? 13.816 7.833 7.815 1.00 75.62 575 GLY A O 1
ATOM 4595 N N . GLU A 1 576 ? 15.424 7.198 9.238 1.00 64.81 576 GLU A N 1
ATOM 4596 C CA . GLU A 1 576 ? 14.502 6.681 10.247 1.00 64.81 576 GLU A CA 1
ATOM 4597 C C . GLU A 1 576 ? 13.720 7.842 10.892 1.00 64.81 576 GLU A C 1
ATOM 4599 O O . GLU A 1 576 ? 14.306 8.815 11.362 1.00 64.81 576 GLU A O 1
ATOM 4604 N N . GLY A 1 577 ? 12.384 7.782 10.860 1.00 63.91 577 GLY A N 1
ATOM 4605 C CA . GLY A 1 577 ? 11.517 8.860 11.360 1.00 63.91 577 GLY A CA 1
ATOM 4606 C C . GLY A 1 577 ? 11.303 10.044 10.404 1.00 63.91 577 GLY A C 1
ATOM 4607 O O . GLY A 1 577 ? 10.659 11.018 10.796 1.00 63.91 577 GLY A O 1
ATOM 4608 N N . ALA A 1 578 ? 11.795 9.976 9.161 1.00 74.19 578 ALA A N 1
ATOM 4609 C CA . ALA A 1 578 ? 11.528 10.990 8.143 1.00 74.19 578 ALA A CA 1
ATOM 4610 C C . ALA A 1 578 ? 10.026 11.096 7.816 1.00 74.19 578 ALA A C 1
ATOM 4612 O O . ALA A 1 578 ? 9.337 10.093 7.615 1.00 74.19 578 ALA A O 1
ATOM 4613 N N . VAL A 1 579 ? 9.516 12.327 7.739 1.00 79.44 579 VAL A N 1
ATOM 4614 C CA . VAL A 1 579 ? 8.102 12.608 7.456 1.00 79.44 579 VAL A CA 1
ATOM 4615 C C . VAL A 1 579 ? 7.933 12.927 5.975 1.00 79.44 579 VAL A C 1
ATOM 4617 O O . VAL A 1 579 ? 8.653 13.752 5.420 1.00 79.44 579 VAL A O 1
ATOM 4620 N N . THR A 1 580 ? 6.970 12.267 5.336 1.00 87.19 580 THR A N 1
ATOM 4621 C CA . THR A 1 580 ? 6.576 12.548 3.949 1.00 87.19 580 THR A CA 1
ATOM 4622 C C . THR A 1 580 ? 5.973 13.947 3.838 1.00 87.19 580 THR A C 1
ATOM 4624 O O . THR A 1 580 ? 5.064 14.286 4.595 1.00 87.19 580 THR A O 1
ATOM 4627 N N . GLU A 1 581 ? 6.425 14.735 2.863 1.00 88.06 581 GLU A N 1
ATOM 4628 C CA . GLU A 1 581 ? 5.889 16.064 2.576 1.00 88.06 581 GLU A CA 1
ATOM 4629 C C . GLU A 1 581 ? 5.103 16.040 1.258 1.00 88.06 581 GLU A C 1
ATOM 4631 O O . GLU A 1 581 ? 5.678 15.899 0.178 1.00 88.06 581 GLU A O 1
ATOM 4636 N N . GLN A 1 582 ? 3.778 16.183 1.340 1.00 89.19 582 GLN A N 1
ATOM 4637 C CA . GLN A 1 582 ? 2.937 16.441 0.166 1.00 89.19 582 GLN A CA 1
ATOM 4638 C C . GLN A 1 582 ? 3.122 17.892 -0.281 1.00 89.19 582 GLN A C 1
ATOM 4640 O O . GLN A 1 582 ? 3.304 18.779 0.550 1.00 89.19 582 GLN A O 1
ATOM 4645 N N . MET A 1 583 ? 3.103 18.149 -1.583 1.00 90.62 583 MET A N 1
ATOM 4646 C CA . MET A 1 583 ? 3.242 19.511 -2.093 1.00 90.62 583 MET A CA 1
ATOM 4647 C C . MET A 1 583 ? 1.880 20.214 -2.101 1.00 90.62 583 MET A C 1
ATOM 4649 O O . MET A 1 583 ? 0.879 19.636 -2.515 1.00 90.62 583 MET A O 1
ATOM 4653 N N . VAL A 1 584 ? 1.846 21.478 -1.670 1.00 88.38 584 VAL A N 1
ATOM 4654 C CA . VAL A 1 584 ? 0.634 22.321 -1.634 1.00 88.38 584 VAL A CA 1
ATOM 4655 C C . VAL A 1 584 ? 0.117 22.577 -3.039 1.00 88.38 584 VAL A C 1
ATOM 4657 O O . VAL A 1 584 ? -1.082 22.538 -3.303 1.00 88.38 584 VAL A O 1
ATOM 4660 N N . GLN A 1 585 ? 1.049 22.871 -3.936 1.00 88.31 585 GLN A N 1
ATOM 4661 C CA . GLN A 1 585 ? 0.778 23.140 -5.329 1.00 88.31 585 GLN A CA 1
ATOM 4662 C C . GLN A 1 585 ? 1.903 22.555 -6.161 1.00 88.31 585 GLN A C 1
ATOM 4664 O O . GLN A 1 585 ? 3.078 22.595 -5.787 1.00 88.31 585 GLN A O 1
ATOM 4669 N N . VAL A 1 586 ? 1.521 22.010 -7.309 1.00 90.50 586 VAL A N 1
ATOM 4670 C CA . VAL A 1 586 ? 2.451 21.446 -8.268 1.00 90.50 586 VAL A CA 1
ATOM 4671 C C . VAL A 1 586 ? 2.083 21.925 -9.658 1.00 90.50 586 VAL A C 1
ATOM 4673 O O . VAL A 1 586 ? 0.915 21.930 -10.041 1.00 90.50 586 VAL A O 1
ATOM 4676 N N . SER A 1 587 ? 3.089 22.326 -10.425 1.00 90.31 587 SER A N 1
ATOM 4677 C CA . SER A 1 587 ? 2.932 22.674 -11.835 1.00 90.31 587 SER A CA 1
ATOM 4678 C C . SER A 1 587 ? 4.119 22.171 -12.643 1.00 90.31 587 SER A C 1
ATOM 4680 O O . SER A 1 587 ? 5.185 21.894 -12.094 1.00 90.31 587 SER A O 1
ATOM 4682 N N . SER A 1 588 ? 3.947 22.054 -13.956 1.00 90.12 588 SER A N 1
ATOM 4683 C CA . SER A 1 588 ? 5.050 21.744 -14.857 1.00 90.12 588 SER A CA 1
ATOM 4684 C C . SER A 1 588 ? 4.977 22.568 -16.127 1.00 90.12 588 SER A C 1
ATOM 4686 O O . SER A 1 588 ? 3.898 22.749 -16.688 1.00 90.12 588 SER A O 1
ATOM 4688 N N . LEU A 1 589 ? 6.135 22.979 -16.625 1.00 89.56 589 LEU A N 1
ATOM 4689 C CA . LEU A 1 589 ? 6.314 23.460 -17.983 1.00 89.56 589 LEU A CA 1
ATOM 4690 C C . LEU A 1 589 ? 7.067 22.390 -18.766 1.00 89.56 589 LEU A C 1
ATOM 4692 O O . LEU A 1 589 ? 8.221 22.090 -18.457 1.00 89.56 589 LEU A O 1
ATOM 4696 N N . ILE A 1 590 ? 6.416 21.813 -19.768 1.00 86.62 590 ILE A N 1
ATOM 4697 C CA . ILE A 1 590 ? 7.010 20.771 -20.602 1.00 86.62 590 ILE A CA 1
ATOM 4698 C C . ILE A 1 590 ? 7.215 21.346 -21.988 1.00 86.62 590 ILE A C 1
ATOM 4700 O O . ILE A 1 590 ? 6.278 21.767 -22.661 1.00 86.62 590 ILE A O 1
ATOM 4704 N N . ASP A 1 591 ? 8.471 21.370 -22.394 1.00 86.06 591 ASP A N 1
ATOM 4705 C CA . ASP A 1 591 ? 8.888 21.798 -23.711 1.00 86.06 591 ASP A CA 1
ATOM 4706 C C . ASP A 1 591 ? 8.927 20.567 -24.611 1.00 86.06 591 ASP A C 1
ATOM 4708 O O . ASP A 1 591 ? 9.809 19.718 -24.477 1.00 86.06 591 ASP A O 1
ATOM 4712 N N . PHE A 1 592 ? 7.938 20.424 -25.486 1.00 81.38 592 PHE A N 1
ATOM 4713 C CA . PHE A 1 592 ? 7.842 19.292 -26.402 1.00 81.38 592 PHE A CA 1
ATOM 4714 C C . PHE A 1 592 ? 8.647 19.539 -27.683 1.00 81.38 592 PHE A C 1
ATOM 4716 O O . PHE A 1 592 ? 8.742 20.657 -28.187 1.00 81.38 592 PHE A O 1
ATOM 4723 N N . LYS A 1 593 ? 9.201 18.475 -28.272 1.00 77.75 593 LYS A N 1
ATOM 4724 C CA . LYS A 1 593 ? 9.777 18.547 -29.621 1.00 77.75 593 LYS A CA 1
ATOM 4725 C C . LYS A 1 593 ? 8.644 18.847 -30.619 1.00 77.75 593 LYS A C 1
ATOM 4727 O O . LYS A 1 593 ? 7.654 18.109 -30.598 1.00 77.75 593 LYS A O 1
ATOM 4732 N N . PRO A 1 594 ? 8.780 19.861 -31.498 1.00 74.62 594 PRO A N 1
ATOM 4733 C CA . PRO A 1 594 ? 7.723 20.255 -32.430 1.00 74.62 594 PRO A CA 1
ATOM 4734 C C . PRO A 1 594 ? 7.140 19.073 -33.210 1.00 74.62 594 PRO A C 1
ATOM 4736 O O . PRO A 1 594 ? 7.882 18.215 -33.687 1.00 74.62 594 PRO A O 1
ATOM 4739 N N . GLY A 1 595 ? 5.811 19.024 -33.317 1.00 68.31 595 GLY A N 1
ATOM 4740 C CA . GLY A 1 595 ? 5.089 17.940 -33.993 1.00 68.31 595 GLY A CA 1
ATOM 4741 C C . GLY A 1 595 ? 5.025 16.616 -33.219 1.00 68.31 595 GLY A C 1
ATOM 4742 O O . GLY A 1 595 ? 4.513 15.637 -33.749 1.00 68.31 595 GLY A O 1
ATOM 4743 N N . THR A 1 596 ? 5.524 16.559 -31.979 1.00 70.94 596 THR A N 1
ATOM 4744 C CA . THR A 1 596 ? 5.493 15.351 -31.138 1.00 70.94 596 THR A CA 1
ATOM 4745 C C . THR A 1 596 ? 5.088 15.685 -29.701 1.00 70.94 596 THR A C 1
ATOM 4747 O O . THR A 1 596 ? 5.156 16.836 -29.280 1.00 70.94 596 THR A O 1
ATOM 4750 N N . ARG A 1 597 ? 4.748 14.662 -28.908 1.00 70.94 597 ARG A N 1
ATOM 4751 C CA . ARG A 1 597 ? 4.625 14.762 -27.441 1.00 70.94 597 ARG A CA 1
ATOM 4752 C C . ARG A 1 597 ? 5.867 14.247 -26.703 1.00 70.94 597 ARG A C 1
ATOM 4754 O O . ARG A 1 597 ? 5.805 13.905 -25.529 1.00 70.94 597 ARG A O 1
ATOM 4761 N N . HIS A 1 598 ? 7.024 14.223 -27.366 1.00 76.19 598 HIS A N 1
ATOM 4762 C CA . HIS A 1 598 ? 8.292 13.913 -26.708 1.00 76.19 598 HIS A CA 1
ATOM 4763 C C . HIS A 1 598 ? 8.835 15.153 -26.007 1.00 76.19 598 HIS A C 1
ATOM 4765 O O . HIS A 1 598 ? 9.113 16.157 -26.666 1.00 76.19 598 HIS A O 1
ATOM 4771 N N . ALA A 1 599 ? 9.036 15.080 -24.692 1.00 79.88 599 ALA A N 1
ATOM 4772 C CA . ALA A 1 599 ? 9.689 16.154 -23.959 1.00 79.88 599 ALA A CA 1
ATOM 4773 C C . ALA A 1 599 ? 11.123 16.361 -24.493 1.00 79.88 599 ALA A C 1
ATOM 4775 O O . ALA A 1 599 ? 11.919 15.428 -24.616 1.00 79.88 599 ALA A O 1
ATOM 4776 N N . ARG A 1 600 ? 11.447 17.600 -24.855 1.00 83.56 600 ARG A N 1
ATOM 4777 C CA . ARG A 1 600 ? 12.811 18.099 -25.061 1.00 83.56 600 ARG A CA 1
ATOM 4778 C C . ARG A 1 600 ? 13.421 18.516 -23.725 1.00 83.56 600 ARG A C 1
ATOM 4780 O O . ARG A 1 600 ? 14.595 18.248 -23.493 1.00 83.56 600 ARG A O 1
ATOM 4787 N N . ALA A 1 601 ? 12.614 19.125 -22.865 1.00 89.75 601 ALA A N 1
ATOM 4788 C CA . ALA A 1 601 ? 12.930 19.434 -21.480 1.00 89.75 601 ALA A CA 1
ATOM 4789 C C . ALA A 1 601 ? 11.626 19.534 -20.676 1.00 89.75 601 ALA A C 1
ATOM 4791 O O . ALA A 1 601 ? 10.553 19.759 -21.238 1.00 89.75 601 ALA A O 1
ATOM 4792 N N . ALA A 1 602 ? 11.714 19.388 -19.361 1.00 90.94 602 ALA A N 1
ATOM 4793 C CA . ALA A 1 602 ? 10.610 19.668 -18.456 1.00 90.94 602 ALA A CA 1
ATOM 4794 C C . ALA A 1 602 ? 11.117 20.435 -17.236 1.00 90.94 602 ALA A C 1
ATOM 4796 O O . ALA A 1 602 ? 12.237 20.224 -16.777 1.00 90.94 602 ALA A O 1
ATOM 4797 N N . LYS A 1 603 ? 10.285 21.323 -16.708 1.00 94.50 603 LYS A N 1
ATOM 4798 C CA . LYS A 1 603 ? 10.487 21.978 -15.419 1.00 94.50 603 LYS A CA 1
ATOM 4799 C C . LYS A 1 603 ? 9.279 21.701 -14.553 1.00 94.50 603 LYS A C 1
ATOM 4801 O O . LYS A 1 603 ? 8.169 21.998 -14.976 1.00 94.50 603 LYS A O 1
ATOM 4806 N N . ILE A 1 604 ? 9.486 21.157 -13.367 1.00 94.81 604 ILE A N 1
ATOM 4807 C CA . ILE A 1 604 ? 8.438 20.904 -12.379 1.00 94.81 604 ILE A CA 1
ATOM 4808 C C . ILE A 1 604 ? 8.643 21.890 -11.234 1.00 94.81 604 ILE A C 1
ATOM 4810 O O . ILE A 1 604 ? 9.759 22.020 -10.741 1.00 94.81 604 ILE A O 1
ATOM 4814 N N . ARG A 1 605 ? 7.583 22.573 -10.807 1.00 94.75 605 ARG A N 1
ATOM 4815 C CA . ARG A 1 605 ? 7.594 23.436 -9.623 1.00 94.75 605 ARG A CA 1
ATOM 4816 C C . ARG A 1 605 ? 6.739 22.837 -8.528 1.00 94.75 605 ARG A C 1
ATOM 4818 O O . ARG A 1 605 ? 5.582 22.495 -8.770 1.00 94.75 605 ARG A O 1
ATOM 4825 N N . PHE A 1 606 ? 7.326 22.735 -7.347 1.00 94.06 606 PHE A N 1
ATOM 4826 C CA . PHE A 1 606 ? 6.738 22.212 -6.123 1.00 94.06 606 PHE A CA 1
ATOM 4827 C C . PHE A 1 606 ? 6.665 23.332 -5.086 1.00 94.06 606 PHE A C 1
ATOM 4829 O O . PHE A 1 606 ? 7.688 23.917 -4.733 1.00 94.06 606 PHE A O 1
ATOM 4836 N N . THR A 1 607 ? 5.470 23.600 -4.571 1.00 93.19 607 THR A N 1
ATOM 4837 C CA . THR A 1 607 ? 5.242 24.540 -3.468 1.00 93.19 607 THR A CA 1
ATOM 4838 C C . THR A 1 607 ? 5.059 23.759 -2.171 1.00 93.19 607 THR A C 1
ATOM 4840 O O . THR A 1 607 ? 4.212 22.867 -2.094 1.00 93.19 607 THR A O 1
ATOM 4843 N N . ARG A 1 608 ? 5.848 24.081 -1.145 1.00 90.25 608 ARG A N 1
ATOM 4844 C CA . ARG A 1 608 ? 5.937 23.328 0.120 1.00 90.25 608 ARG A CA 1
ATOM 4845 C C . ARG A 1 608 ? 4.970 23.830 1.195 1.00 90.25 608 ARG A C 1
ATOM 4847 O O . ARG A 1 608 ? 4.586 24.998 1.190 1.00 90.25 608 ARG A O 1
ATOM 4854 N N . HIS A 1 609 ? 4.625 22.980 2.170 1.00 79.06 609 HIS A N 1
ATOM 4855 C CA . HIS A 1 609 ? 3.748 23.366 3.293 1.00 79.06 609 HIS A CA 1
ATOM 4856 C C . HIS A 1 609 ? 4.460 24.240 4.331 1.00 79.06 609 HIS A C 1
ATOM 4858 O O . HIS A 1 609 ? 3.850 25.138 4.905 1.00 79.06 609 HIS A O 1
ATOM 4864 N N . GLN A 1 610 ? 5.742 23.971 4.593 1.00 66.25 610 GLN A N 1
ATOM 4865 C CA . GLN A 1 610 ? 6.517 24.624 5.658 1.00 66.25 610 GLN A CA 1
ATOM 4866 C C . GLN A 1 610 ? 7.250 25.901 5.186 1.00 66.25 610 GLN A C 1
ATOM 4868 O O . GLN A 1 610 ? 8.138 26.385 5.881 1.00 66.25 610 GLN A O 1
ATOM 4873 N N . ALA A 1 611 ? 6.785 26.468 4.059 1.00 65.75 611 ALA A N 1
ATOM 4874 C CA . ALA A 1 611 ? 7.297 27.598 3.272 1.00 65.75 611 ALA A CA 1
ATOM 4875 C C . ALA A 1 611 ? 8.419 27.248 2.275 1.00 65.75 611 ALA A C 1
ATOM 4877 O O . ALA A 1 611 ? 9.390 26.574 2.620 1.00 65.75 611 ALA A O 1
ATOM 4878 N N . GLY A 1 612 ? 8.256 27.727 1.033 1.00 80.88 612 GLY A N 1
ATOM 4879 C CA . GLY A 1 612 ? 9.262 27.638 -0.023 1.00 80.88 612 GLY A CA 1
ATOM 4880 C C . GLY A 1 612 ? 8.808 27.054 -1.367 1.00 80.88 612 GLY A C 1
ATOM 4881 O O . GLY A 1 612 ? 7.772 26.386 -1.449 1.00 80.88 612 GLY A O 1
ATOM 4882 N N . GLU A 1 613 ? 9.610 27.270 -2.411 1.00 90.12 613 GLU A N 1
ATOM 4883 C CA . GLU A 1 613 ? 9.456 26.662 -3.741 1.00 90.12 613 GLU A CA 1
ATOM 4884 C C . GLU A 1 613 ? 10.684 25.822 -4.112 1.00 90.12 613 GLU A C 1
ATOM 4886 O O . GLU A 1 613 ? 11.831 26.149 -3.801 1.00 90.12 613 GLU A O 1
ATOM 4891 N N . ILE A 1 614 ? 10.434 24.721 -4.814 1.00 93.06 614 ILE A N 1
ATOM 4892 C CA . ILE A 1 614 ? 11.459 23.886 -5.435 1.00 93.06 614 ILE A CA 1
ATOM 4893 C C . ILE A 1 614 ? 11.179 23.843 -6.936 1.00 93.06 614 ILE A C 1
ATOM 4895 O O . ILE A 1 614 ? 10.048 23.586 -7.350 1.00 93.06 614 ILE A O 1
ATOM 4899 N N . GLU A 1 615 ? 12.209 24.029 -7.758 1.00 95.62 615 GLU A N 1
ATOM 4900 C CA . GLU A 1 615 ? 12.158 23.784 -9.200 1.00 95.62 615 GLU A CA 1
ATOM 4901 C C . GLU A 1 615 ? 13.033 22.570 -9.540 1.00 95.62 615 GLU A C 1
ATOM 4903 O O . GLU A 1 615 ? 14.214 22.529 -9.203 1.00 95.62 615 GLU A O 1
ATOM 4908 N N . ILE A 1 616 ? 12.457 21.578 -10.218 1.00 95.44 616 ILE A N 1
ATOM 4909 C CA . ILE A 1 616 ? 13.158 20.414 -10.762 1.00 95.44 616 ILE A CA 1
ATOM 4910 C C . ILE A 1 616 ? 13.198 20.566 -12.281 1.00 95.44 616 ILE A C 1
ATOM 4912 O O . ILE A 1 616 ? 12.179 20.449 -12.959 1.00 95.44 616 ILE A O 1
ATOM 4916 N N . SER A 1 617 ? 14.381 20.813 -12.829 1.00 94.56 617 SER A N 1
ATOM 4917 C CA . SER A 1 617 ? 14.642 20.780 -14.266 1.00 94.56 617 SER A CA 1
ATOM 4918 C C . SER A 1 617 ? 15.020 19.366 -14.698 1.00 94.56 617 SER A C 1
ATOM 4920 O O . SER A 1 617 ? 15.857 18.721 -14.072 1.00 94.56 617 SER A O 1
ATOM 4922 N N . MET A 1 618 ? 14.430 18.895 -15.791 1.00 92.69 618 MET A N 1
ATOM 4923 C CA . MET A 1 618 ? 14.638 17.568 -16.358 1.00 92.69 618 MET A CA 1
ATOM 4924 C C . MET A 1 618 ? 14.980 17.684 -17.842 1.00 92.69 618 MET A C 1
ATOM 4926 O O . MET A 1 618 ? 14.274 18.350 -18.601 1.00 92.69 618 MET A O 1
ATOM 4930 N N . THR A 1 619 ? 16.039 17.004 -18.271 1.00 90.25 619 THR A N 1
ATOM 4931 C CA . THR A 1 619 ? 16.437 16.920 -19.682 1.00 90.25 619 THR A CA 1
ATOM 4932 C C . THR A 1 619 ? 16.545 15.454 -20.096 1.00 90.25 619 THR A C 1
ATOM 4934 O O . THR A 1 619 ? 17.479 14.773 -19.665 1.00 90.25 619 THR A O 1
ATOM 4937 N N . PRO A 1 620 ? 15.618 14.943 -20.926 1.00 85.12 620 PRO A N 1
ATOM 4938 C CA . PRO A 1 620 ? 15.691 13.587 -21.459 1.00 85.12 620 PRO A CA 1
ATOM 4939 C C . PRO A 1 620 ? 17.012 13.317 -22.191 1.00 85.12 620 PRO A C 1
ATOM 4941 O O . PRO A 1 620 ? 17.365 14.012 -23.145 1.00 85.12 620 PRO A O 1
ATOM 4944 N N . ARG A 1 621 ? 17.728 12.275 -21.764 1.00 79.69 621 ARG A N 1
ATOM 4945 C CA . ARG A 1 621 ? 18.965 11.779 -22.386 1.00 79.69 621 ARG A CA 1
ATOM 4946 C C . ARG A 1 621 ? 18.703 10.624 -23.329 1.00 79.69 621 ARG A C 1
ATOM 4948 O O . ARG A 1 621 ? 19.137 10.644 -24.478 1.00 79.69 621 ARG A O 1
ATOM 4955 N N . TYR A 1 622 ? 17.948 9.648 -22.845 1.00 77.25 622 TYR A N 1
ATOM 4956 C CA . TYR A 1 622 ? 17.616 8.432 -23.570 1.00 77.25 622 TYR A CA 1
ATOM 4957 C C . TYR A 1 622 ? 16.115 8.224 -23.516 1.00 77.25 622 TYR A C 1
ATOM 4959 O O . TYR A 1 622 ? 15.503 8.455 -22.478 1.00 77.25 622 TYR A O 1
ATOM 4967 N N . HIS A 1 623 ? 15.536 7.807 -24.637 1.00 74.00 623 HIS A N 1
ATOM 4968 C CA . HIS A 1 623 ? 14.154 7.351 -24.690 1.00 74.00 623 HIS A CA 1
ATOM 4969 C C . HIS A 1 623 ? 14.180 5.840 -24.874 1.00 74.00 623 HIS A C 1
ATOM 4971 O O . HIS A 1 623 ? 14.908 5.338 -25.733 1.00 74.00 623 HIS A O 1
ATOM 4977 N N . TRP A 1 624 ? 13.389 5.137 -24.079 1.00 74.00 624 TRP A N 1
ATOM 4978 C CA . TRP A 1 624 ? 13.105 3.726 -24.260 1.00 74.00 624 TRP A CA 1
ATOM 4979 C C . TRP A 1 624 ? 11.634 3.583 -24.641 1.00 74.00 624 TRP A C 1
ATOM 4981 O O . TRP A 1 624 ? 10.737 4.076 -23.960 1.00 74.00 624 TRP A O 1
ATOM 4991 N N . TYR A 1 625 ? 11.418 2.926 -25.774 1.00 74.00 625 TYR A N 1
ATOM 4992 C CA . TYR A 1 625 ? 10.115 2.570 -26.301 1.00 74.00 625 TYR A CA 1
ATOM 4993 C C . TYR A 1 625 ? 9.764 1.147 -25.869 1.00 74.00 625 TYR A C 1
ATOM 4995 O O . TYR A 1 625 ? 10.488 0.203 -26.191 1.00 74.00 625 TYR A O 1
ATOM 5003 N N . MET A 1 626 ? 8.665 1.000 -25.142 1.00 73.44 626 MET A N 1
ATOM 5004 C CA . MET A 1 626 ? 8.106 -0.289 -24.757 1.00 73.44 626 MET A CA 1
ATOM 5005 C C . MET A 1 626 ? 6.851 -0.549 -25.579 1.00 73.44 626 MET A C 1
ATOM 5007 O O . MET A 1 626 ? 5.912 0.247 -25.548 1.00 73.44 626 MET A O 1
ATOM 5011 N N . LYS A 1 627 ? 6.845 -1.671 -26.295 1.00 77.69 627 LYS A N 1
ATOM 5012 C CA . LYS A 1 627 ? 5.680 -2.210 -26.995 1.00 77.69 627 LYS A CA 1
ATOM 5013 C C . LYS A 1 627 ? 5.422 -3.613 -26.461 1.00 77.69 627 LYS A C 1
ATOM 5015 O O . LYS A 1 627 ? 6.370 -4.380 -26.296 1.00 77.69 627 LYS A O 1
ATOM 5020 N N . GLY A 1 628 ? 4.161 -3.910 -26.175 1.00 77.75 628 GLY A N 1
ATOM 5021 C CA . GLY A 1 628 ? 3.708 -5.238 -25.788 1.00 77.75 628 GLY A CA 1
ATOM 5022 C C . GLY A 1 628 ? 2.536 -5.219 -24.810 1.00 77.75 628 GLY A C 1
ATOM 5023 O O . GLY A 1 628 ? 1.859 -4.201 -24.659 1.00 77.75 628 GLY A O 1
ATOM 5024 N N . VAL A 1 629 ? 2.321 -6.356 -24.149 1.00 78.88 629 VAL A N 1
ATOM 5025 C CA . VAL A 1 629 ? 1.341 -6.601 -23.074 1.00 78.88 629 VAL A CA 1
ATOM 5026 C C . VAL A 1 629 ? 1.183 -5.391 -22.138 1.00 78.88 629 VAL A C 1
ATOM 5028 O O . VAL A 1 629 ? 2.161 -4.901 -21.568 1.00 78.88 629 VAL A O 1
ATOM 5031 N N . GLY A 1 630 ? -0.054 -4.925 -21.932 1.00 75.69 630 GLY A N 1
ATOM 5032 C CA . GLY A 1 630 ? -0.358 -3.784 -21.065 1.00 75.69 630 GLY A CA 1
ATOM 5033 C C . GLY A 1 630 ? -1.084 -2.636 -21.772 1.00 75.69 630 GLY A C 1
ATOM 5034 O O . GLY A 1 630 ? -2.186 -2.807 -22.282 1.00 75.69 630 GLY A O 1
ATOM 5035 N N . TYR A 1 631 ? -0.551 -1.413 -21.696 1.00 67.81 631 TYR A N 1
ATOM 5036 C CA . TYR A 1 631 ? -1.279 -0.183 -22.053 1.00 67.81 631 TYR A CA 1
ATOM 5037 C C . TYR A 1 631 ? -1.753 -0.162 -23.516 1.00 67.81 631 TYR A C 1
ATOM 5039 O O . TYR A 1 631 ? -0.956 0.017 -24.430 1.00 67.81 631 TYR A O 1
ATOM 5047 N N . GLY A 1 632 ? -3.069 -0.302 -23.710 1.00 68.06 632 GLY A N 1
ATOM 5048 C CA . GLY A 1 632 ? -3.733 -0.305 -25.018 1.00 68.06 632 GLY A CA 1
ATOM 5049 C C . GLY A 1 632 ? -3.706 -1.648 -25.763 1.00 68.06 632 GLY A C 1
ATOM 5050 O O . GLY A 1 632 ? -4.339 -1.765 -26.811 1.00 68.06 632 GLY A O 1
ATOM 5051 N N . HIS A 1 633 ? -3.019 -2.668 -25.236 1.00 80.00 633 HIS A N 1
ATOM 5052 C CA . HIS A 1 633 ? -2.953 -3.995 -25.853 1.00 80.00 633 HIS A CA 1
ATOM 5053 C C . HIS A 1 633 ? -4.371 -4.544 -26.134 1.00 80.00 633 HIS A C 1
ATOM 5055 O O . HIS A 1 633 ? -5.219 -4.472 -25.241 1.00 80.00 633 HIS A O 1
ATOM 5061 N N . PRO A 1 634 ? -4.650 -5.091 -27.338 1.00 76.62 634 PRO A N 1
ATOM 5062 C CA . PRO A 1 634 ? -6.013 -5.432 -27.765 1.00 76.62 634 PRO A CA 1
ATOM 5063 C C . PRO A 1 634 ? -6.666 -6.522 -26.908 1.00 76.62 634 PRO A C 1
ATOM 5065 O O . PRO A 1 634 ? -7.865 -6.464 -26.658 1.00 76.62 634 PRO A O 1
ATOM 5068 N N . GLU A 1 635 ? -5.876 -7.492 -26.443 1.00 79.00 635 GLU A N 1
ATOM 5069 C CA . GLU A 1 635 ? -6.351 -8.577 -25.574 1.00 79.00 635 GLU A CA 1
ATOM 5070 C C . GLU A 1 635 ? -5.974 -8.306 -24.107 1.00 79.00 635 GLU A C 1
ATOM 5072 O O . GLU A 1 635 ? -6.824 -7.940 -23.310 1.00 79.00 635 GLU A O 1
ATOM 5077 N N . PHE A 1 636 ? -4.688 -8.341 -23.753 1.00 79.06 636 PHE A N 1
ATOM 5078 C CA . PHE A 1 636 ? -4.154 -8.063 -22.409 1.00 79.06 636 PHE A CA 1
ATOM 5079 C C . PHE A 1 636 ? -3.963 -6.571 -22.068 1.00 79.06 636 PHE A C 1
ATOM 5081 O O . PHE A 1 636 ? -2.884 -6.134 -21.651 1.00 79.06 636 PHE A O 1
ATOM 5088 N N . GLY A 1 637 ? -5.017 -5.775 -22.248 1.00 71.25 637 GLY A N 1
ATOM 5089 C CA . GLY A 1 637 ? -5.032 -4.347 -21.922 1.00 71.25 637 GLY A CA 1
ATOM 5090 C C . GLY A 1 637 ? -4.817 -4.055 -20.426 1.00 71.25 637 GLY A C 1
ATOM 5091 O O . GLY A 1 637 ? -5.356 -4.740 -19.556 1.00 71.25 637 GLY A O 1
ATOM 5092 N N . HIS A 1 638 ? -4.078 -2.999 -20.075 1.00 67.38 638 HIS A N 1
ATOM 5093 C CA . HIS A 1 638 ? -3.916 -2.596 -18.669 1.00 67.38 638 HIS A CA 1
ATOM 5094 C C . HIS A 1 638 ? -5.286 -2.367 -17.991 1.00 67.38 638 HIS A C 1
ATOM 5096 O O . HIS A 1 638 ? -6.112 -1.617 -18.505 1.00 67.38 638 HIS A O 1
ATOM 5102 N N . GLY A 1 639 ? -5.531 -2.992 -16.833 1.00 58.28 639 GLY A N 1
ATOM 5103 C CA . GLY A 1 639 ? -6.790 -2.840 -16.087 1.00 58.28 639 GLY A CA 1
ATOM 5104 C C . GLY A 1 639 ? -7.923 -3.812 -16.467 1.00 58.28 639 GLY A C 1
ATOM 5105 O O . GLY A 1 639 ? -9.001 -3.724 -15.875 1.00 58.28 639 GLY A O 1
ATOM 5106 N N . THR A 1 640 ? -7.690 -4.756 -17.387 1.00 61.31 640 THR A N 1
ATOM 5107 C CA . THR A 1 640 ? -8.662 -5.811 -17.740 1.00 61.31 640 THR A CA 1
ATOM 5108 C C . THR A 1 640 ? -8.402 -7.128 -17.000 1.00 61.31 640 THR A C 1
ATOM 5110 O O . THR A 1 640 ? -7.259 -7.473 -16.705 1.00 61.31 640 THR A O 1
ATOM 5113 N N . TYR A 1 641 ? -9.479 -7.841 -16.652 1.00 62.19 641 TYR A N 1
ATOM 5114 C CA . TYR A 1 641 ? -9.425 -9.156 -16.008 1.00 62.19 641 TYR A CA 1
ATOM 5115 C C . TYR A 1 641 ? -9.385 -10.255 -17.064 1.00 62.19 641 TYR A C 1
ATOM 5117 O O . TYR A 1 641 ? -10.295 -10.330 -17.885 1.00 62.19 641 TYR A O 1
ATOM 5125 N N . HIS A 1 642 ? -8.375 -11.121 -16.990 1.00 66.44 642 HIS A N 1
ATOM 5126 C CA . HIS A 1 642 ? -8.168 -12.243 -17.920 1.00 66.44 642 HIS A CA 1
ATOM 5127 C C . HIS A 1 642 ? -8.311 -13.614 -17.246 1.00 66.44 642 HIS A C 1
ATOM 5129 O O . HIS A 1 642 ? -7.996 -14.643 -17.824 1.00 66.44 642 HIS A O 1
ATOM 5135 N N . GLY A 1 643 ? -8.816 -13.639 -16.010 1.00 60.06 643 GLY A N 1
ATOM 5136 C CA . GLY A 1 643 ? -8.858 -14.831 -15.167 1.00 60.06 643 GLY A CA 1
ATOM 5137 C C . GLY A 1 643 ? -7.954 -14.704 -13.942 1.00 60.06 643 GLY A C 1
ATOM 5138 O O . GLY A 1 643 ? -7.219 -13.733 -13.776 1.00 60.06 643 GLY A O 1
ATOM 5139 N N . GLU A 1 644 ? -8.052 -15.677 -13.040 1.00 50.03 644 GLU A N 1
ATOM 5140 C CA . GLU A 1 644 ? -7.433 -15.620 -11.709 1.00 50.03 644 GLU A CA 1
ATOM 5141 C C . GLU A 1 644 ? -5.899 -15.754 -11.733 1.00 50.03 644 GLU A C 1
ATOM 5143 O O . GLU A 1 644 ? -5.217 -15.127 -10.926 1.00 50.03 644 GLU A O 1
ATOM 5148 N N . PHE A 1 645 ? -5.346 -16.500 -12.698 1.00 66.25 645 PHE A N 1
ATOM 5149 C CA . PHE A 1 645 ? -3.910 -16.809 -12.787 1.00 66.25 645 PHE A CA 1
ATOM 5150 C C . PHE A 1 645 ? -3.355 -16.705 -14.212 1.00 66.25 645 PHE A C 1
ATOM 5152 O O . PHE A 1 645 ? -2.420 -17.427 -14.568 1.00 66.25 645 PHE A O 1
ATOM 5159 N N . ASP A 1 646 ? -3.938 -15.842 -15.041 1.00 70.38 646 ASP A N 1
ATOM 5160 C CA . ASP A 1 646 ? -3.525 -15.745 -16.437 1.00 70.38 646 ASP A CA 1
ATOM 5161 C C . ASP A 1 646 ? -2.223 -14.943 -16.609 1.00 70.38 646 ASP A C 1
ATOM 5163 O O . ASP A 1 646 ? -1.969 -13.956 -15.912 1.00 70.38 646 ASP A O 1
ATOM 5167 N N . SER A 1 647 ? -1.375 -15.383 -17.537 1.00 75.62 647 SER A N 1
ATOM 5168 C CA . SER A 1 647 ? -0.107 -14.730 -17.870 1.00 75.62 647 SER A CA 1
ATOM 5169 C C . SER A 1 647 ? 0.174 -14.856 -19.356 1.00 75.62 647 SER A C 1
ATOM 5171 O O . SER A 1 647 ? 0.041 -15.932 -19.938 1.00 75.62 647 SER A O 1
ATOM 5173 N N . THR A 1 648 ? 0.651 -13.771 -19.953 1.00 81.00 648 THR A N 1
ATOM 5174 C CA . THR A 1 648 ? 1.011 -13.734 -21.368 1.00 81.00 648 THR A CA 1
ATOM 5175 C C . THR A 1 648 ? 2.455 -13.266 -21.555 1.00 81.00 648 THR A C 1
ATOM 5177 O O . THR A 1 648 ? 3.101 -12.779 -20.623 1.00 81.00 648 THR A O 1
ATOM 5180 N N . TYR A 1 649 ? 2.978 -13.465 -22.758 1.00 82.38 649 TYR A N 1
ATOM 5181 C CA . TYR A 1 649 ? 4.327 -13.099 -23.162 1.00 82.38 649 TYR A CA 1
ATOM 5182 C C . TYR A 1 649 ? 4.314 -12.686 -24.625 1.00 82.38 649 TYR A C 1
ATOM 5184 O O . TYR A 1 649 ? 3.746 -13.388 -25.460 1.00 82.38 649 TYR A O 1
ATOM 5192 N N . GLU A 1 650 ? 5.025 -11.607 -24.930 1.00 80.56 650 GLU A N 1
ATOM 5193 C CA . GLU A 1 650 ? 5.270 -11.166 -26.294 1.00 80.56 650 GLU A CA 1
ATOM 5194 C C . GLU A 1 650 ? 6.750 -10.847 -26.481 1.00 80.56 650 GLU A C 1
ATOM 5196 O O . GLU A 1 650 ? 7.410 -10.311 -25.588 1.00 80.56 650 GLU A O 1
ATOM 5201 N N . GLU A 1 651 ? 7.263 -11.162 -27.665 1.00 78.50 651 GLU A N 1
ATOM 5202 C CA . GLU A 1 651 ? 8.610 -10.814 -28.093 1.00 78.50 651 GLU A CA 1
ATOM 5203 C C . GLU A 1 651 ? 8.529 -10.198 -29.486 1.00 78.50 651 GLU A C 1
ATOM 5205 O O . GLU A 1 651 ? 7.883 -10.740 -30.382 1.00 78.50 651 GLU A O 1
ATOM 5210 N N . TYR A 1 652 ? 9.205 -9.067 -29.660 1.00 74.25 652 TYR A N 1
ATOM 5211 C CA . TYR A 1 652 ? 9.235 -8.326 -30.912 1.00 74.25 652 TYR A CA 1
ATOM 5212 C C . TYR A 1 652 ? 10.679 -8.194 -31.384 1.00 74.25 652 TYR A C 1
ATOM 5214 O O . TYR A 1 652 ? 11.557 -7.792 -30.614 1.00 74.25 652 TYR A O 1
ATOM 5222 N N . ALA A 1 653 ? 10.933 -8.459 -32.665 1.00 73.56 653 ALA A N 1
ATOM 5223 C CA . ALA A 1 653 ? 12.146 -7.963 -33.294 1.00 73.56 653 ALA A CA 1
ATOM 5224 C C . ALA A 1 653 ? 11.956 -6.472 -33.590 1.00 73.56 653 ALA A C 1
ATOM 5226 O O . ALA A 1 653 ? 10.962 -6.065 -34.184 1.00 73.56 653 ALA A O 1
ATOM 5227 N N . LEU A 1 654 ? 12.915 -5.636 -33.183 1.00 61.84 654 LEU A N 1
ATOM 5228 C CA . LEU A 1 654 ? 12.784 -4.179 -33.312 1.00 61.84 654 LEU A CA 1
ATOM 5229 C C . LEU A 1 654 ? 12.573 -3.721 -34.768 1.00 61.84 654 LEU A C 1
ATOM 5231 O O . LEU A 1 654 ? 11.962 -2.684 -34.997 1.00 61.84 654 LEU A O 1
ATOM 5235 N N . CYS A 1 655 ? 13.084 -4.476 -35.745 1.00 70.81 655 CYS A N 1
ATOM 5236 C CA . CYS A 1 655 ? 12.902 -4.190 -37.169 1.00 70.81 655 CYS A CA 1
ATOM 5237 C C . CYS A 1 655 ? 11.482 -4.445 -37.685 1.00 70.81 655 CYS A C 1
ATOM 5239 O O . CYS A 1 655 ? 11.140 -3.908 -38.735 1.00 70.81 655 CYS A O 1
ATOM 5241 N N . ASP A 1 656 ? 10.683 -5.224 -36.957 1.00 67.88 656 ASP A N 1
ATOM 5242 C CA . ASP A 1 656 ? 9.353 -5.666 -37.381 1.00 67.88 656 ASP A CA 1
ATOM 5243 C C . ASP A 1 656 ? 8.236 -4.795 -36.779 1.00 67.88 656 ASP A C 1
ATOM 5245 O O . ASP A 1 656 ? 7.065 -4.990 -37.083 1.00 67.88 656 ASP A O 1
ATOM 5249 N N . VAL A 1 657 ? 8.583 -3.823 -35.925 1.00 70.69 657 VAL A N 1
ATOM 5250 C CA . VAL A 1 657 ? 7.633 -2.868 -35.340 1.00 70.69 657 VAL A CA 1
ATOM 5251 C C . VAL A 1 657 ? 7.467 -1.671 -36.280 1.00 70.69 657 VAL A C 1
ATOM 5253 O O . VAL A 1 657 ? 8.360 -0.825 -36.368 1.00 70.69 657 VAL A O 1
ATOM 5256 N N . ASP A 1 658 ? 6.321 -1.576 -36.956 1.00 73.69 658 ASP A N 1
ATOM 5257 C CA . ASP A 1 658 ? 6.006 -0.521 -37.931 1.00 73.69 658 ASP A CA 1
ATOM 5258 C C . ASP A 1 658 ? 4.868 0.431 -37.502 1.00 73.69 658 ASP A C 1
ATOM 5260 O O . ASP A 1 658 ? 4.640 1.451 -38.157 1.00 73.69 658 ASP A O 1
ATOM 5264 N N . ASP A 1 659 ? 4.206 0.166 -36.370 1.00 70.88 659 ASP A N 1
ATOM 5265 C CA . ASP A 1 659 ? 3.088 0.958 -35.853 1.00 70.88 659 ASP A CA 1
ATOM 5266 C C . ASP A 1 659 ? 3.335 1.536 -34.438 1.00 70.88 659 ASP A C 1
ATOM 5268 O O . ASP A 1 659 ? 4.065 0.980 -33.611 1.00 70.88 659 ASP A O 1
ATOM 5272 N N . ALA A 1 660 ? 2.675 2.661 -34.137 1.00 67.62 660 ALA A N 1
ATOM 5273 C CA . ALA A 1 660 ? 2.782 3.368 -32.855 1.00 67.62 660 ALA A CA 1
ATOM 5274 C C . ALA A 1 660 ? 1.691 2.992 -31.831 1.00 67.62 660 ALA A C 1
ATOM 5276 O O . ALA A 1 660 ? 1.574 3.650 -30.794 1.00 67.62 660 ALA A O 1
ATOM 5277 N N . THR A 1 661 ? 0.869 1.973 -32.102 1.00 70.12 661 THR A N 1
ATOM 5278 C CA . THR A 1 661 ? -0.175 1.548 -31.164 1.00 70.12 661 THR A CA 1
ATOM 5279 C C . THR A 1 661 ? 0.453 0.889 -29.940 1.00 70.12 661 THR A C 1
ATOM 5281 O O . THR A 1 661 ? 1.445 0.156 -30.040 1.00 70.12 661 THR A O 1
ATOM 5284 N N . ASN A 1 662 ? -0.127 1.182 -28.773 1.00 70.88 662 ASN A N 1
ATOM 5285 C CA . ASN A 1 662 ? 0.225 0.573 -27.483 1.00 70.88 662 ASN A CA 1
ATOM 5286 C C . ASN A 1 662 ? 1.687 0.798 -27.081 1.00 70.88 662 ASN A C 1
ATOM 5288 O O . ASN A 1 662 ? 2.310 -0.011 -26.395 1.00 70.88 662 ASN A O 1
ATOM 5292 N N . LEU A 1 663 ? 2.240 1.918 -27.551 1.00 73.12 663 LEU A N 1
ATOM 5293 C CA . LEU A 1 663 ? 3.613 2.318 -27.316 1.00 73.12 663 LEU A CA 1
ATOM 5294 C C . LEU A 1 663 ? 3.699 3.142 -26.031 1.00 73.12 663 LEU A C 1
ATOM 5296 O O . LEU A 1 663 ? 3.247 4.287 -25.973 1.00 73.12 663 LEU A O 1
ATOM 5300 N N . HIS A 1 664 ? 4.324 2.578 -25.005 1.00 76.25 664 HIS A N 1
ATOM 5301 C CA . HIS A 1 664 ? 4.663 3.293 -23.781 1.00 76.25 664 HIS A CA 1
ATOM 5302 C C . HIS A 1 664 ? 6.093 3.828 -23.897 1.00 76.25 664 HIS A C 1
ATOM 5304 O O . HIS A 1 664 ? 7.041 3.081 -24.133 1.00 76.25 664 HIS A O 1
ATOM 5310 N N . ILE A 1 665 ? 6.255 5.141 -23.752 1.00 76.12 665 ILE A N 1
ATOM 5311 C CA . ILE A 1 665 ? 7.541 5.821 -23.916 1.00 76.12 665 ILE A CA 1
ATOM 5312 C C . ILE A 1 665 ? 8.054 6.242 -22.545 1.00 76.12 665 ILE A C 1
ATOM 5314 O O . ILE A 1 665 ? 7.409 7.027 -21.853 1.00 76.12 665 ILE A O 1
ATOM 5318 N N . GLN A 1 666 ? 9.237 5.762 -22.179 1.00 82.62 666 GLN A N 1
ATOM 5319 C CA . GLN A 1 666 ? 9.956 6.199 -20.988 1.00 82.62 666 GLN A CA 1
ATOM 5320 C C . GLN A 1 666 ? 11.195 6.996 -21.375 1.00 82.62 666 GLN A C 1
ATOM 5322 O O . GLN A 1 666 ? 11.769 6.808 -22.450 1.00 82.62 666 GLN A O 1
ATOM 5327 N N . ALA A 1 667 ? 11.623 7.887 -20.485 1.00 81.12 667 ALA A N 1
ATOM 5328 C CA . ALA A 1 667 ? 12.842 8.654 -20.665 1.00 81.12 667 ALA A CA 1
ATOM 5329 C C . ALA A 1 667 ? 13.710 8.610 -19.409 1.00 81.12 667 ALA A C 1
ATOM 5331 O O . ALA A 1 667 ? 13.227 8.817 -18.298 1.00 81.12 667 ALA A O 1
ATOM 5332 N N . ILE A 1 668 ? 15.008 8.392 -19.610 1.00 83.31 668 ILE A N 1
ATOM 5333 C CA . ILE A 1 668 ? 16.022 8.623 -18.582 1.00 83.31 668 ILE A CA 1
ATOM 5334 C C . ILE A 1 668 ? 16.455 10.076 -18.718 1.00 83.31 668 ILE A C 1
ATOM 5336 O O . ILE A 1 668 ? 16.884 10.497 -19.797 1.00 83.31 668 ILE A O 1
ATOM 5340 N N . CYS A 1 669 ? 16.331 10.839 -17.639 1.00 84.69 669 CYS A N 1
ATOM 5341 C CA . CYS A 1 669 ? 16.561 12.278 -17.633 1.00 84.69 669 CYS A CA 1
ATOM 5342 C C . CYS A 1 669 ? 17.765 12.638 -16.766 1.00 84.69 669 CYS A C 1
ATOM 5344 O O . CYS A 1 669 ? 17.902 12.126 -15.656 1.00 84.69 669 CYS A O 1
ATOM 5346 N N . ASP A 1 670 ? 18.567 13.596 -17.230 1.00 86.94 670 ASP A N 1
ATOM 5347 C CA . ASP A 1 670 ? 19.377 14.392 -16.312 1.00 86.94 670 ASP A CA 1
ATOM 5348 C C . ASP A 1 670 ? 18.416 15.278 -15.518 1.00 86.94 670 ASP A C 1
ATOM 5350 O O . ASP A 1 670 ? 17.557 15.944 -16.106 1.00 86.94 670 ASP A O 1
ATOM 5354 N N . VAL A 1 671 ? 18.546 15.276 -14.193 1.00 90.62 671 VAL A N 1
ATOM 5355 C CA . VAL A 1 671 ? 17.670 16.041 -13.301 1.00 90.62 671 VAL A CA 1
ATOM 5356 C C . VAL A 1 671 ? 18.478 16.971 -12.409 1.00 90.62 671 VAL A C 1
ATOM 5358 O O . VAL A 1 671 ? 19.547 16.615 -11.909 1.00 90.62 671 VAL A O 1
ATOM 5361 N N . HIS A 1 672 ? 17.959 18.176 -12.211 1.00 93.06 672 HIS A N 1
ATOM 5362 C CA . HIS A 1 672 ? 18.560 19.203 -11.377 1.00 93.06 672 HIS A CA 1
ATOM 5363 C C . HIS A 1 672 ? 17.473 19.898 -10.566 1.00 93.06 672 HIS A C 1
ATOM 5365 O O . HIS A 1 672 ? 16.524 20.425 -11.139 1.00 93.06 672 HIS A O 1
ATOM 5371 N N . MET A 1 673 ? 17.611 19.887 -9.248 1.00 93.62 673 MET A N 1
ATOM 5372 C CA . MET A 1 673 ? 16.698 20.522 -8.313 1.00 93.62 673 MET A CA 1
ATOM 5373 C C . MET A 1 673 ? 17.351 21.761 -7.707 1.00 93.62 673 MET A C 1
ATOM 5375 O O . MET A 1 673 ? 18.493 21.689 -7.260 1.00 93.62 673 MET A O 1
ATOM 5379 N N . THR A 1 674 ? 16.617 22.867 -7.639 1.00 93.75 674 THR A N 1
ATOM 5380 C CA . THR A 1 674 ? 17.010 24.083 -6.915 1.00 93.75 674 THR A CA 1
ATOM 5381 C C . THR A 1 674 ? 15.862 24.576 -6.042 1.00 93.75 674 THR A C 1
ATOM 5383 O O . THR A 1 674 ? 14.701 24.335 -6.370 1.00 93.75 674 THR A O 1
ATOM 5386 N N . GLY A 1 675 ? 16.163 25.308 -4.970 1.00 90.50 675 GLY A N 1
ATOM 5387 C CA . GLY A 1 675 ? 15.162 25.887 -4.068 1.00 90.50 675 GLY A CA 1
ATOM 5388 C C . GLY A 1 675 ? 15.429 25.541 -2.607 1.00 90.50 675 GLY A C 1
ATOM 5389 O O . GLY A 1 675 ? 16.565 25.260 -2.224 1.00 90.50 675 GLY A O 1
ATOM 5390 N N . ASP A 1 676 ? 14.377 25.529 -1.793 1.00 85.62 676 ASP A N 1
ATOM 5391 C CA . ASP A 1 676 ? 14.495 25.498 -0.325 1.00 85.62 676 ASP A CA 1
ATOM 5392 C C . ASP A 1 676 ? 14.914 24.146 0.278 1.00 85.62 676 ASP A C 1
ATOM 5394 O O . ASP A 1 676 ? 15.191 24.055 1.473 1.00 85.62 676 ASP A O 1
ATOM 5398 N N . LEU A 1 677 ? 15.000 23.090 -0.536 1.00 85.81 677 LEU A N 1
ATOM 5399 C CA . LEU A 1 677 ? 15.642 21.818 -0.169 1.00 85.81 677 LEU A CA 1
ATOM 5400 C C . LEU A 1 677 ? 17.110 21.732 -0.640 1.00 85.81 677 LEU A C 1
ATOM 5402 O O . LEU A 1 677 ? 17.717 20.660 -0.601 1.00 85.81 677 LEU A O 1
ATOM 5406 N N . GLY A 1 678 ? 17.686 22.857 -1.073 1.00 85.50 678 GLY A N 1
ATOM 5407 C CA . GLY A 1 678 ? 19.052 22.966 -1.578 1.00 85.50 678 GLY A CA 1
ATOM 5408 C C . GLY A 1 678 ? 19.197 22.602 -3.058 1.00 85.50 678 GLY A C 1
ATOM 5409 O O . GLY A 1 678 ? 18.265 22.119 -3.705 1.00 85.50 678 GLY A O 1
ATOM 5410 N N . GLU A 1 679 ? 20.391 22.849 -3.601 1.00 90.62 679 GLU A N 1
ATOM 5411 C CA . GLU A 1 679 ? 20.762 22.424 -4.955 1.00 90.62 679 GLU A CA 1
ATOM 5412 C C . GLU A 1 679 ? 21.097 20.925 -4.951 1.00 90.62 679 GLU A C 1
ATOM 5414 O O . GLU A 1 679 ? 21.975 20.483 -4.208 1.00 90.62 679 GLU A O 1
ATOM 5419 N N . LYS A 1 680 ? 20.406 20.131 -5.777 1.00 87.50 680 LYS A N 1
ATOM 5420 C CA . LYS A 1 680 ? 20.659 18.688 -5.930 1.00 87.50 680 LYS A CA 1
ATOM 5421 C C . LYS A 1 680 ? 20.755 18.326 -7.398 1.00 87.50 680 LYS A C 1
ATOM 5423 O O . LYS A 1 680 ? 19.883 18.673 -8.191 1.00 87.50 680 LYS A O 1
ATOM 5428 N N . LYS A 1 681 ? 21.775 17.560 -7.766 1.00 83.06 681 LYS A N 1
ATOM 5429 C CA . LYS A 1 681 ? 21.888 16.959 -9.099 1.00 83.06 681 LYS A CA 1
ATOM 5430 C C . LYS A 1 681 ? 21.574 15.481 -8.969 1.00 83.06 681 LYS A C 1
ATOM 5432 O O . LYS A 1 681 ? 22.065 14.830 -8.050 1.00 83.06 681 LYS A O 1
ATOM 5437 N N . GLY A 1 682 ? 20.725 14.968 -9.855 1.00 70.56 682 GLY A N 1
ATOM 5438 C CA . GLY A 1 682 ? 20.497 13.531 -9.923 1.00 70.56 682 GLY A CA 1
ATOM 5439 C C . GLY A 1 682 ? 21.822 12.822 -10.199 1.00 70.56 682 GLY A C 1
ATOM 5440 O O . GLY A 1 682 ? 22.670 13.392 -10.896 1.00 70.56 682 GLY A O 1
ATOM 5441 N N . PRO A 1 683 ? 22.028 11.606 -9.667 1.00 58.72 683 PRO A N 1
ATOM 5442 C CA . PRO A 1 683 ? 23.208 10.832 -10.011 1.00 58.72 683 PRO A CA 1
ATOM 5443 C C . PRO A 1 683 ? 23.260 10.704 -11.536 1.00 58.72 683 PRO A C 1
ATOM 5445 O O . PRO A 1 683 ? 22.271 10.312 -12.159 1.00 58.72 683 PRO A O 1
ATOM 5448 N N . HIS A 1 684 ? 24.390 11.074 -12.149 1.00 49.22 684 HIS A N 1
ATOM 5449 C CA . HIS A 1 684 ? 24.642 10.731 -13.546 1.00 49.22 684 HIS A CA 1
ATOM 5450 C C . HIS A 1 684 ? 24.401 9.229 -13.657 1.00 49.22 684 HIS A C 1
ATOM 5452 O O . HIS A 1 684 ? 25.025 8.486 -12.905 1.00 49.22 684 HIS A O 1
ATOM 5458 N N . GLY A 1 685 ? 23.448 8.799 -14.487 1.00 42.81 685 GLY A N 1
ATOM 5459 C CA . GLY A 1 685 ? 23.041 7.399 -14.590 1.00 42.81 685 GLY A CA 1
ATOM 5460 C C . GLY A 1 685 ? 24.213 6.504 -14.991 1.00 42.81 685 GLY A C 1
ATOM 5461 O O . GLY A 1 685 ? 24.404 6.218 -16.166 1.00 42.81 685 GLY A O 1
ATOM 5462 N N . TYR A 1 686 ? 25.006 6.085 -14.010 1.00 35.03 686 TYR A N 1
ATOM 5463 C CA . TYR A 1 686 ? 26.080 5.115 -14.115 1.00 35.03 686 TYR A CA 1
ATOM 5464 C C . TYR A 1 686 ? 25.545 3.820 -13.522 1.00 35.03 686 TYR A C 1
ATOM 5466 O O . TYR A 1 686 ? 25.804 3.481 -12.375 1.00 35.03 686 TYR A O 1
ATOM 5474 N N . GLY A 1 687 ? 24.741 3.120 -14.311 1.00 34.66 687 GLY A N 1
ATOM 5475 C CA . GLY A 1 687 ? 24.315 1.757 -14.042 1.00 34.66 687 GLY A CA 1
ATOM 5476 C C . GLY A 1 687 ? 24.412 0.985 -15.347 1.00 34.66 687 GLY A C 1
ATOM 5477 O O . GLY A 1 687 ? 23.655 1.271 -16.265 1.00 34.66 687 GLY A O 1
ATOM 5478 N N . ALA A 1 688 ? 25.358 0.045 -15.414 1.00 30.19 688 ALA A N 1
ATOM 5479 C CA . ALA A 1 688 ? 25.692 -0.824 -16.552 1.00 30.19 688 ALA A CA 1
ATOM 5480 C C . ALA A 1 688 ? 26.671 -0.277 -17.612 1.00 30.19 688 ALA A C 1
ATOM 5482 O O . ALA A 1 688 ? 26.363 -0.281 -18.797 1.00 30.19 688 ALA A O 1
ATOM 5483 N N . VAL A 1 689 ? 27.907 0.055 -17.219 1.00 33.47 689 VAL A N 1
ATOM 5484 C CA . VAL A 1 689 ? 29.077 -0.223 -18.077 1.00 33.47 689 VAL A CA 1
ATOM 5485 C C . VAL A 1 689 ? 30.255 -0.634 -17.189 1.00 33.47 689 VAL A C 1
ATOM 5487 O O . VAL A 1 689 ? 30.910 0.209 -16.589 1.00 33.47 689 VAL A O 1
ATOM 5490 N N . SER A 1 690 ? 30.511 -1.937 -17.075 1.00 31.97 690 SER A N 1
ATOM 5491 C CA . SER A 1 690 ? 31.763 -2.478 -16.526 1.00 31.97 690 SER A CA 1
ATOM 5492 C C . SER A 1 690 ? 32.952 -1.971 -17.348 1.00 31.97 690 SER A C 1
ATOM 5494 O O . SER A 1 690 ? 32.890 -2.180 -18.556 1.00 31.97 690 SER A O 1
ATOM 5496 N N . ASP A 1 691 ? 33.965 -1.346 -16.729 1.00 33.75 691 ASP A N 1
ATOM 5497 C CA . ASP A 1 691 ? 35.386 -1.091 -17.112 1.00 33.75 691 ASP A CA 1
ATOM 5498 C C . ASP A 1 691 ? 35.825 -0.939 -18.598 1.00 33.75 691 ASP A C 1
ATOM 5500 O O . ASP A 1 691 ? 37.007 -0.807 -18.897 1.00 33.75 691 ASP A O 1
ATOM 5504 N N . ASN A 1 692 ? 34.893 -0.859 -19.543 1.00 40.94 692 ASN A N 1
ATOM 5505 C CA . ASN A 1 692 ? 35.041 -0.656 -20.984 1.00 40.94 692 ASN A CA 1
ATOM 5506 C C . ASN A 1 692 ? 34.192 0.562 -21.382 1.00 40.94 692 ASN A C 1
ATOM 5508 O O . ASN A 1 692 ? 33.375 0.508 -22.303 1.00 40.94 692 ASN A O 1
ATOM 5512 N N . SER A 1 693 ? 34.342 1.663 -20.643 1.00 42.72 693 SER A N 1
ATOM 5513 C CA . SER A 1 693 ? 33.532 2.888 -20.719 1.00 42.72 693 SER A CA 1
ATOM 5514 C C . SER A 1 693 ? 33.794 3.739 -21.973 1.00 42.72 693 SER A C 1
ATOM 5516 O O . SER A 1 693 ? 33.951 4.954 -21.885 1.00 42.72 693 SER A O 1
ATOM 5518 N N . GLY A 1 694 ? 33.872 3.106 -23.143 1.00 49.56 694 GLY A N 1
ATOM 5519 C CA . GLY A 1 694 ? 33.886 3.770 -24.443 1.00 49.56 694 GLY A CA 1
ATOM 5520 C C . GLY A 1 694 ? 32.490 3.786 -25.088 1.00 49.56 694 GLY A C 1
ATOM 5521 O O . GLY A 1 694 ? 31.606 3.024 -24.685 1.00 49.56 694 GLY A O 1
ATOM 5522 N N . PRO A 1 695 ? 32.277 4.582 -26.151 1.00 53.12 695 PRO A N 1
ATOM 5523 C CA . PRO A 1 695 ? 30.998 4.730 -26.864 1.00 53.12 695 PRO A CA 1
ATOM 5524 C C . PRO A 1 695 ? 30.436 3.434 -27.493 1.00 53.12 695 PRO A C 1
ATOM 5526 O O . PRO A 1 695 ? 29.362 3.448 -28.092 1.00 53.12 695 PRO A O 1
ATOM 5529 N N . LEU A 1 696 ? 31.143 2.308 -27.363 1.00 54.22 696 LEU A N 1
ATOM 5530 C CA . LEU A 1 696 ? 30.755 0.987 -27.861 1.00 54.22 696 LEU A CA 1
ATOM 5531 C C . LEU A 1 696 ? 29.989 0.135 -26.838 1.00 54.22 696 LEU A C 1
ATOM 5533 O O . LEU A 1 696 ? 29.412 -0.875 -27.230 1.00 54.22 696 LEU A O 1
ATOM 5537 N N . ALA A 1 697 ? 29.954 0.528 -25.560 1.00 53.56 697 ALA A N 1
ATOM 5538 C CA . ALA A 1 697 ? 29.348 -0.260 -24.480 1.00 53.56 697 ALA A CA 1
ATOM 5539 C C . ALA A 1 697 ? 27.844 -0.549 -24.656 1.00 53.56 697 ALA A C 1
ATOM 5541 O O . ALA A 1 697 ? 27.310 -1.467 -24.041 1.00 53.56 697 ALA A O 1
ATOM 5542 N N . ILE A 1 698 ? 27.168 0.217 -25.516 1.00 53.47 698 ILE A N 1
ATOM 5543 C CA . ILE A 1 698 ? 25.754 0.030 -25.864 1.00 53.47 698 ILE A CA 1
ATOM 5544 C C . ILE A 1 698 ? 25.501 -1.171 -26.793 1.00 53.47 698 ILE A C 1
ATOM 5546 O O . ILE A 1 698 ? 24.348 -1.541 -27.005 1.00 53.47 698 ILE A O 1
ATOM 5550 N N . TYR A 1 699 ? 26.547 -1.755 -27.385 1.00 58.50 699 TYR A N 1
ATOM 5551 C CA . TYR A 1 699 ? 26.435 -2.837 -28.362 1.00 58.50 699 TYR A CA 1
ATOM 5552 C C . TYR A 1 699 ? 26.793 -4.195 -27.745 1.00 58.50 699 TYR A C 1
ATOM 5554 O O . TYR A 1 699 ? 27.658 -4.297 -26.877 1.00 58.50 699 TYR A O 1
ATOM 5562 N N . ALA A 1 700 ? 26.130 -5.259 -28.206 1.00 63.25 700 ALA A N 1
ATOM 5563 C CA . ALA A 1 700 ? 26.446 -6.620 -27.780 1.00 63.25 700 ALA A CA 1
ATOM 5564 C C . ALA A 1 700 ? 27.853 -7.034 -28.252 1.00 63.25 700 ALA A C 1
ATOM 5566 O O . ALA A 1 700 ? 28.239 -6.747 -29.383 1.00 63.25 700 ALA A O 1
ATOM 5567 N N . ALA A 1 701 ? 28.607 -7.733 -27.398 1.00 71.19 701 ALA A N 1
ATOM 5568 C CA . ALA A 1 701 ? 29.986 -8.147 -27.682 1.00 71.19 701 ALA A CA 1
ATOM 5569 C C . ALA A 1 701 ? 30.119 -9.122 -28.874 1.00 71.19 701 ALA A C 1
ATOM 5571 O O . ALA A 1 701 ? 31.204 -9.306 -29.412 1.00 71.19 701 ALA A O 1
ATOM 5572 N N . ASP A 1 702 ? 29.023 -9.743 -29.296 1.00 79.19 702 ASP A N 1
ATOM 5573 C CA . ASP A 1 702 ? 28.922 -10.699 -30.399 1.00 79.19 702 ASP A CA 1
ATOM 5574 C C . ASP A 1 702 ? 28.084 -10.174 -31.577 1.00 79.19 702 ASP A C 1
ATOM 5576 O O . ASP A 1 702 ? 27.738 -10.936 -32.478 1.00 79.19 702 ASP A O 1
ATOM 5580 N N . LEU A 1 703 ? 27.781 -8.873 -31.603 1.00 83.50 703 LEU A N 1
ATOM 5581 C CA . LEU A 1 703 ? 26.954 -8.217 -32.623 1.00 83.50 703 LEU A CA 1
ATOM 5582 C C . LEU A 1 703 ? 27.347 -8.573 -34.072 1.00 83.50 703 LEU A C 1
ATOM 5584 O O . LEU A 1 703 ? 26.490 -8.683 -34.947 1.00 83.50 703 LEU A O 1
ATOM 5588 N N . PHE A 1 704 ? 28.639 -8.750 -34.333 1.00 91.69 704 PHE A N 1
ATOM 5589 C CA . PHE A 1 704 ? 29.204 -9.086 -35.637 1.00 91.69 704 PHE A CA 1
ATOM 5590 C C . PHE A 1 704 ? 29.830 -10.484 -35.671 1.00 91.69 704 PHE A C 1
ATOM 5592 O O . PHE A 1 704 ? 30.694 -10.753 -36.508 1.00 91.69 704 PHE A O 1
ATOM 5599 N N . ALA A 1 705 ? 29.396 -11.391 -34.794 1.00 90.50 705 ALA A N 1
ATOM 5600 C CA . ALA A 1 705 ? 29.844 -12.776 -34.810 1.00 90.50 705 ALA A CA 1
ATOM 5601 C C . ALA A 1 705 ? 29.661 -13.403 -36.202 1.00 90.50 705 ALA A C 1
ATOM 5603 O O . ALA A 1 705 ? 28.608 -13.314 -36.837 1.00 90.50 705 ALA A O 1
ATOM 5604 N N . GLY A 1 706 ? 30.733 -14.020 -36.703 1.00 90.44 706 GLY A N 1
ATOM 5605 C CA . GLY A 1 706 ? 30.756 -14.635 -38.028 1.00 90.44 706 GLY A CA 1
ATOM 5606 C C . GLY A 1 706 ? 30.735 -13.640 -39.191 1.00 90.44 706 GLY A C 1
ATOM 5607 O O . GLY A 1 706 ? 30.533 -14.071 -40.326 1.00 90.44 706 GLY A O 1
ATOM 5608 N N . LYS A 1 707 ? 30.916 -12.334 -38.958 1.00 96.25 707 LYS A N 1
ATOM 5609 C CA . LYS A 1 707 ? 31.105 -11.314 -40.001 1.00 96.25 707 LYS A CA 1
ATOM 5610 C C . LYS A 1 707 ? 32.585 -10.980 -40.177 1.00 96.25 707 LYS A C 1
ATOM 5612 O O . LYS A 1 707 ? 33.367 -11.140 -39.244 1.00 96.25 707 LYS A O 1
ATOM 5617 N N . CYS A 1 708 ? 32.959 -10.495 -41.360 1.00 97.81 708 CYS A N 1
ATOM 5618 C CA . CYS A 1 708 ? 34.322 -10.039 -41.641 1.00 97.81 708 CYS A CA 1
ATOM 5619 C C . CYS A 1 708 ? 34.365 -8.573 -42.095 1.00 97.81 708 CYS A C 1
ATOM 5621 O O . CYS A 1 708 ? 33.628 -8.182 -43.005 1.00 97.81 708 CYS A O 1
ATOM 5623 N N . VAL A 1 709 ? 35.245 -7.772 -41.484 1.00 98.31 709 VAL A N 1
ATOM 5624 C CA . VAL A 1 709 ? 35.494 -6.369 -41.848 1.00 98.31 709 VAL A CA 1
ATOM 5625 C C . VAL A 1 709 ? 36.877 -6.188 -42.472 1.00 98.31 709 VAL A C 1
ATOM 5627 O O . VAL A 1 709 ? 37.875 -6.632 -41.915 1.00 98.31 709 VAL A O 1
ATOM 5630 N N . LEU A 1 710 ? 36.954 -5.484 -43.603 1.00 98.38 710 LEU A N 1
ATOM 5631 C CA . LEU A 1 710 ? 38.207 -5.011 -44.191 1.00 98.38 710 LEU A CA 1
ATOM 5632 C C . LEU A 1 710 ? 38.404 -3.525 -43.877 1.00 98.38 710 LEU A C 1
ATOM 5634 O O . LEU A 1 710 ? 37.574 -2.701 -44.255 1.00 98.38 710 LEU A O 1
ATOM 5638 N N . VAL A 1 711 ? 39.511 -3.168 -43.223 1.00 98.19 711 VAL A N 1
ATOM 5639 C CA . VAL A 1 711 ? 39.862 -1.785 -42.860 1.00 98.19 711 VAL A CA 1
ATOM 5640 C C . VAL A 1 711 ? 41.158 -1.367 -43.550 1.00 98.19 711 VAL A C 1
ATOM 5642 O O . VAL A 1 711 ? 42.251 -1.847 -43.224 1.00 98.19 711 VAL A O 1
ATOM 5645 N N . THR A 1 712 ? 41.066 -0.421 -44.486 1.00 97.00 712 THR A N 1
ATOM 5646 C CA . THR A 1 712 ? 42.260 0.179 -45.097 1.00 97.00 712 THR A CA 1
ATOM 5647 C C . THR A 1 712 ? 42.875 1.222 -44.157 1.00 97.00 712 THR A C 1
ATOM 5649 O O . THR A 1 712 ? 42.184 1.971 -43.472 1.00 97.00 712 THR A O 1
ATOM 5652 N N . GLY A 1 713 ? 44.202 1.267 -44.065 1.00 92.94 713 GLY A N 1
ATOM 5653 C CA . GLY A 1 713 ? 44.910 2.059 -43.057 1.00 92.94 713 GLY A CA 1
ATOM 5654 C C . GLY A 1 713 ? 44.733 1.541 -41.622 1.00 92.94 713 GLY A C 1
ATOM 5655 O O . GLY A 1 713 ? 44.893 2.317 -40.686 1.00 92.94 713 GLY A O 1
ATOM 5656 N N . GLY A 1 714 ? 44.409 0.257 -41.431 1.00 91.75 714 GLY A N 1
ATOM 5657 C CA . GLY A 1 714 ? 44.051 -0.335 -40.132 1.00 91.75 714 GLY A CA 1
ATOM 5658 C C . GLY A 1 714 ? 45.181 -0.506 -39.103 1.00 91.75 714 GLY A C 1
ATOM 5659 O O . GLY A 1 714 ? 44.946 -1.112 -38.071 1.00 91.75 714 GLY A O 1
ATOM 5660 N N . GLY A 1 715 ? 46.403 -0.027 -39.366 1.00 89.06 715 GLY A N 1
ATOM 5661 C CA . GLY A 1 715 ? 47.563 -0.258 -38.486 1.00 89.06 715 GLY A CA 1
ATOM 5662 C C . GLY A 1 715 ? 47.795 0.799 -37.398 1.00 89.06 715 GLY A C 1
ATOM 5663 O O . GLY A 1 715 ? 48.412 0.511 -36.380 1.00 89.06 715 GLY A O 1
ATOM 5664 N N . ARG A 1 716 ? 47.314 2.037 -37.585 1.00 88.69 716 ARG A N 1
ATOM 5665 C CA . ARG A 1 716 ? 47.516 3.144 -36.628 1.00 88.69 716 ARG A CA 1
ATOM 5666 C C . ARG A 1 716 ? 46.337 4.119 -36.614 1.00 88.69 716 ARG A C 1
ATOM 5668 O O . ARG A 1 716 ? 45.544 4.147 -37.555 1.00 88.69 716 ARG A O 1
ATOM 5675 N N . GLY A 1 717 ? 46.253 4.945 -35.569 1.00 88.00 717 GLY A N 1
ATOM 5676 C CA . GLY A 1 717 ? 45.265 6.026 -35.452 1.00 88.00 717 GLY A CA 1
ATOM 5677 C C . GLY A 1 717 ? 43.816 5.541 -35.581 1.00 88.00 717 GLY A C 1
ATOM 5678 O O . GLY A 1 717 ? 43.457 4.499 -35.038 1.00 88.00 717 GLY A O 1
ATOM 5679 N N . ILE A 1 718 ? 43.001 6.282 -36.339 1.00 89.38 718 ILE A N 1
ATOM 5680 C CA . ILE A 1 718 ? 41.564 6.013 -36.536 1.00 89.38 718 ILE A CA 1
ATOM 5681 C C . ILE A 1 718 ? 41.312 4.591 -37.065 1.00 89.38 718 ILE A C 1
ATOM 5683 O O . ILE A 1 718 ? 40.443 3.886 -36.560 1.00 89.38 718 ILE A O 1
ATOM 5687 N N . GLY A 1 719 ? 42.093 4.143 -38.053 1.00 92.81 719 GLY A N 1
ATOM 5688 C CA . GLY A 1 719 ? 41.909 2.826 -38.668 1.00 92.81 719 GLY A CA 1
ATOM 5689 C C . GLY A 1 719 ? 42.132 1.669 -37.695 1.00 92.81 719 GLY A C 1
ATOM 5690 O O . GLY A 1 719 ? 41.390 0.689 -37.739 1.00 92.81 719 GLY A O 1
ATOM 5691 N N . ARG A 1 720 ? 43.114 1.799 -36.792 1.00 93.75 720 ARG A N 1
ATOM 5692 C CA . ARG A 1 720 ? 43.377 0.809 -35.737 1.00 93.75 720 ARG A CA 1
ATOM 5693 C C . ARG A 1 720 ? 42.200 0.703 -34.770 1.00 93.75 720 ARG A C 1
ATOM 5695 O O . ARG A 1 720 ? 41.730 -0.402 -34.516 1.00 93.75 720 ARG A O 1
ATOM 5702 N N . GLU A 1 721 ? 41.698 1.831 -34.268 1.00 93.69 721 GLU A N 1
ATOM 5703 C CA . GLU A 1 721 ? 40.559 1.819 -33.338 1.00 93.69 721 GLU A CA 1
ATOM 5704 C C . GLU A 1 721 ? 39.278 1.290 -33.988 1.00 93.69 721 GLU A C 1
ATOM 5706 O O . GLU A 1 721 ? 38.535 0.550 -33.349 1.00 93.69 721 GLU A O 1
ATOM 5711 N N . ILE A 1 722 ? 39.041 1.576 -35.275 1.00 95.12 722 ILE A N 1
ATOM 5712 C CA . ILE A 1 722 ? 37.921 0.970 -36.007 1.00 95.12 722 ILE A CA 1
ATOM 5713 C C . ILE A 1 722 ? 38.078 -0.556 -36.068 1.00 95.12 722 ILE A C 1
ATOM 5715 O O . ILE A 1 722 ? 37.134 -1.274 -35.747 1.00 95.12 722 ILE A O 1
ATOM 5719 N N . ALA A 1 723 ? 39.255 -1.071 -36.435 1.00 96.81 723 ALA A N 1
ATOM 5720 C CA . ALA A 1 723 ? 39.480 -2.515 -36.515 1.00 96.81 723 ALA A CA 1
ATOM 5721 C C . ALA A 1 723 ? 39.294 -3.210 -35.150 1.00 96.81 723 ALA A C 1
ATOM 5723 O O . ALA A 1 723 ? 38.631 -4.246 -35.070 1.00 96.81 723 ALA A O 1
ATOM 5724 N N . LEU A 1 724 ? 39.804 -2.611 -34.069 1.00 95.19 724 LEU A N 1
ATOM 5725 C CA . LEU A 1 724 ? 39.622 -3.119 -32.705 1.00 95.19 724 LEU A CA 1
ATOM 5726 C C . LEU A 1 724 ? 38.163 -3.050 -32.247 1.00 95.19 724 LEU A C 1
ATOM 5728 O O . LEU A 1 724 ? 37.689 -3.979 -31.598 1.00 95.19 724 LEU A O 1
ATOM 5732 N N . ALA A 1 725 ? 37.429 -1.992 -32.594 1.00 92.94 725 ALA A N 1
ATOM 5733 C CA . ALA A 1 725 ? 36.013 -1.864 -32.262 1.00 92.94 725 ALA A CA 1
ATOM 5734 C C . ALA A 1 725 ? 35.173 -2.988 -32.878 1.00 92.94 725 ALA A C 1
ATOM 5736 O O . ALA A 1 725 ? 34.378 -3.612 -32.180 1.00 92.94 725 ALA A O 1
ATOM 5737 N N . PHE A 1 726 ? 35.377 -3.289 -34.161 1.00 95.31 726 PHE A N 1
ATOM 5738 C CA . PHE A 1 726 ? 34.680 -4.393 -34.824 1.00 95.31 726 PHE A CA 1
ATOM 5739 C C . PHE A 1 726 ? 35.092 -5.761 -34.261 1.00 95.31 726 PHE A C 1
ATOM 5741 O O . PHE A 1 726 ? 34.227 -6.616 -34.068 1.00 95.31 726 PHE A O 1
ATOM 5748 N N . ALA A 1 727 ? 36.373 -5.951 -33.925 1.00 95.19 727 ALA A N 1
ATOM 5749 C CA . ALA A 1 727 ? 36.854 -7.175 -33.284 1.00 95.19 727 ALA A CA 1
ATOM 5750 C C . ALA A 1 727 ? 36.237 -7.395 -31.891 1.00 95.19 727 ALA A C 1
ATOM 5752 O O . ALA A 1 727 ? 35.779 -8.496 -31.586 1.00 95.19 727 ALA A O 1
ATOM 5753 N N . ARG A 1 728 ? 36.155 -6.340 -31.062 1.00 91.62 728 ARG A N 1
ATOM 5754 C CA . ARG A 1 728 ? 35.486 -6.361 -29.743 1.00 91.62 728 ARG A CA 1
ATOM 5755 C C . ARG A 1 728 ? 33.999 -6.709 -29.837 1.00 91.62 728 ARG A C 1
ATOM 5757 O O . ARG A 1 728 ? 33.437 -7.191 -28.862 1.00 91.62 728 ARG A O 1
ATOM 5764 N N . LEU A 1 729 ? 33.387 -6.452 -30.993 1.00 88.81 729 LEU A N 1
ATOM 5765 C CA . LEU A 1 729 ? 31.992 -6.758 -31.302 1.00 88.81 729 LEU A CA 1
ATOM 5766 C C . LEU A 1 729 ? 31.826 -8.078 -32.077 1.00 88.81 729 LEU A C 1
ATOM 5768 O O . LEU A 1 729 ? 30.742 -8.359 -32.577 1.00 88.81 729 LEU A O 1
ATOM 5772 N N . GLY A 1 730 ? 32.877 -8.895 -32.192 1.00 90.88 730 GLY A N 1
ATOM 5773 C CA . GLY A 1 730 ? 32.782 -10.271 -32.681 1.00 90.88 730 GLY A CA 1
ATOM 5774 C C . GLY A 1 730 ? 33.186 -10.504 -34.141 1.00 90.88 730 GLY A C 1
ATOM 5775 O O . GLY A 1 730 ? 33.184 -11.666 -34.557 1.00 90.88 730 GLY A O 1
ATOM 5776 N N . ALA A 1 731 ? 33.564 -9.466 -34.898 1.00 96.38 731 ALA A N 1
ATOM 5777 C CA . ALA A 1 731 ? 33.979 -9.605 -36.298 1.00 96.38 731 ALA A CA 1
ATOM 5778 C C . ALA A 1 731 ? 35.409 -10.155 -36.445 1.00 96.38 731 ALA A C 1
ATOM 5780 O O . ALA A 1 731 ? 36.296 -9.821 -35.660 1.00 96.38 731 ALA A O 1
ATOM 5781 N N . ASP A 1 732 ? 35.646 -10.930 -37.504 1.00 98.19 732 ASP A N 1
ATOM 5782 C CA . ASP A 1 732 ? 36.994 -11.191 -38.018 1.00 98.19 732 ASP A CA 1
ATOM 5783 C C . ASP A 1 732 ? 37.480 -9.983 -38.835 1.00 98.19 732 ASP A C 1
ATOM 5785 O O . ASP A 1 732 ? 36.689 -9.317 -39.512 1.00 98.19 732 ASP A O 1
ATOM 5789 N N . CYS A 1 733 ? 38.781 -9.701 -38.817 1.00 98.06 733 CYS A N 1
ATOM 5790 C CA . CYS A 1 733 ? 39.326 -8.472 -39.393 1.00 98.06 733 CYS A CA 1
ATOM 5791 C C . CYS A 1 733 ? 40.351 -8.738 -40.500 1.00 98.06 733 CYS A C 1
ATOM 5793 O O . CYS A 1 733 ? 41.228 -9.589 -40.387 1.00 98.06 733 CYS A O 1
ATOM 5795 N N . VAL A 1 734 ? 40.300 -7.930 -41.553 1.00 98.44 734 VAL A N 1
ATOM 5796 C CA . VAL A 1 734 ? 41.372 -7.771 -42.537 1.00 98.44 734 VAL A CA 1
ATOM 5797 C C . VAL A 1 734 ? 41.877 -6.341 -42.422 1.00 98.44 734 VAL A C 1
ATOM 5799 O O . VAL A 1 734 ? 41.115 -5.395 -42.619 1.00 98.44 734 VAL A O 1
ATOM 5802 N N . ILE A 1 735 ? 43.152 -6.156 -42.097 1.00 98.19 735 ILE A N 1
ATOM 5803 C CA . ILE A 1 735 ? 43.769 -4.830 -41.990 1.00 98.19 735 ILE A CA 1
ATOM 5804 C C . ILE A 1 735 ? 44.814 -4.652 -43.087 1.00 98.19 735 ILE A C 1
ATOM 5806 O O . ILE A 1 735 ? 45.689 -5.492 -43.282 1.00 98.19 735 ILE A O 1
ATOM 5810 N N . ALA A 1 736 ? 44.723 -3.542 -43.816 1.00 96.69 736 ALA A N 1
ATOM 5811 C CA . ALA A 1 736 ? 45.534 -3.317 -45.008 1.00 96.69 736 ALA A CA 1
ATOM 5812 C C . ALA A 1 736 ? 46.254 -1.965 -44.950 1.00 96.69 736 ALA A C 1
ATOM 5814 O O . ALA A 1 736 ? 45.623 -0.929 -44.753 1.00 96.69 736 ALA A O 1
ATOM 5815 N N . SER A 1 737 ? 47.576 -1.934 -45.118 1.00 94.12 737 SER A N 1
ATOM 5816 C CA . SER A 1 737 ? 48.368 -0.692 -45.216 1.00 94.12 737 SER A CA 1
ATOM 5817 C C . SER A 1 737 ? 49.706 -0.959 -45.906 1.00 94.12 737 SER A C 1
ATOM 5819 O O . SER A 1 737 ? 50.031 -2.106 -46.137 1.00 94.12 737 SER A O 1
ATOM 5821 N N . ARG A 1 738 ? 50.522 0.052 -46.219 1.00 91.50 738 ARG A N 1
ATOM 5822 C CA . ARG A 1 738 ? 51.805 -0.171 -46.923 1.00 91.50 738 ARG A CA 1
ATOM 5823 C C . ARG A 1 738 ? 52.887 -0.852 -46.074 1.00 91.50 738 ARG A C 1
ATOM 5825 O O . ARG A 1 738 ? 53.755 -1.509 -46.633 1.00 91.50 738 ARG A O 1
ATOM 5832 N N . ASN A 1 739 ? 52.852 -0.671 -44.752 1.00 88.75 739 ASN A N 1
ATOM 5833 C CA . ASN A 1 739 ? 53.952 -1.044 -43.860 1.00 88.75 739 ASN A CA 1
ATOM 5834 C C . ASN A 1 739 ? 53.504 -2.143 -42.897 1.00 88.75 739 ASN A C 1
ATOM 5836 O O . ASN A 1 739 ? 52.640 -1.905 -42.051 1.00 88.75 739 ASN A O 1
ATOM 5840 N N . MET A 1 740 ? 54.124 -3.321 -42.991 1.00 92.94 740 MET A N 1
ATOM 5841 C CA . MET A 1 740 ? 53.803 -4.460 -42.125 1.00 92.94 740 MET A CA 1
ATOM 5842 C C . MET A 1 740 ? 54.076 -4.170 -40.641 1.00 92.94 740 MET A C 1
ATOM 5844 O O . MET A 1 740 ? 53.291 -4.569 -39.787 1.00 92.94 740 MET A O 1
ATOM 5848 N N . GLU A 1 741 ? 55.123 -3.404 -40.332 1.00 90.75 741 GLU A N 1
ATOM 5849 C CA . GLU A 1 741 ? 55.475 -3.022 -38.955 1.00 90.75 741 GLU A CA 1
ATOM 5850 C C . GLU A 1 741 ? 54.347 -2.272 -38.229 1.00 90.75 741 GLU A C 1
ATOM 5852 O O . GLU A 1 741 ? 54.173 -2.440 -37.027 1.00 90.75 741 GLU A O 1
ATOM 5857 N N . ASN A 1 742 ? 53.522 -1.511 -38.959 1.00 87.44 742 ASN A N 1
ATOM 5858 C CA . ASN A 1 742 ? 52.359 -0.834 -38.381 1.00 87.44 742 ASN A CA 1
ATOM 5859 C C . ASN A 1 742 ? 51.149 -1.770 -38.231 1.00 87.44 742 ASN A C 1
ATOM 5861 O O . ASN A 1 742 ? 50.271 -1.514 -37.414 1.00 87.44 742 ASN A O 1
ATOM 5865 N N . LEU A 1 743 ? 51.054 -2.828 -39.040 1.00 93.12 743 LEU A N 1
ATOM 5866 C CA . LEU A 1 743 ? 49.916 -3.753 -39.014 1.00 93.12 743 LEU A CA 1
ATOM 5867 C C . LEU A 1 743 ? 50.076 -4.822 -37.930 1.00 93.12 743 LEU A C 1
ATOM 5869 O O . LEU A 1 743 ? 49.099 -5.146 -37.258 1.00 93.12 743 LEU A O 1
ATOM 5873 N N . ALA A 1 744 ? 51.293 -5.339 -37.739 1.00 93.38 744 ALA A N 1
ATOM 5874 C CA . ALA A 1 744 ? 51.561 -6.465 -36.845 1.00 93.38 744 ALA A CA 1
ATOM 5875 C C . ALA A 1 744 ? 51.086 -6.250 -35.388 1.00 93.38 744 ALA A C 1
ATOM 5877 O O . ALA A 1 744 ? 50.460 -7.163 -34.846 1.00 93.38 744 ALA A O 1
ATOM 5878 N N . PRO A 1 745 ? 51.275 -5.071 -34.752 1.00 94.56 745 PRO A N 1
ATOM 5879 C CA . PRO A 1 745 ? 50.769 -4.835 -33.398 1.00 94.56 745 PRO A CA 1
ATOM 5880 C C . PRO A 1 745 ? 49.240 -4.894 -33.320 1.00 94.56 745 PRO A C 1
ATOM 5882 O O . PRO A 1 745 ? 48.688 -5.543 -32.436 1.00 94.56 745 PRO A O 1
ATOM 5885 N N . THR A 1 746 ? 48.554 -4.275 -34.286 1.00 95.25 746 THR A N 1
ATOM 5886 C CA . THR A 1 746 ? 47.085 -4.264 -34.326 1.00 95.25 746 THR A CA 1
ATOM 5887 C C . THR A 1 746 ? 46.526 -5.666 -34.572 1.00 95.25 746 THR A C 1
ATOM 5889 O O . THR A 1 746 ? 45.556 -6.054 -33.925 1.00 95.25 746 THR A O 1
ATOM 5892 N N . ALA A 1 747 ? 47.157 -6.453 -35.450 1.00 96.44 747 ALA A N 1
ATOM 5893 C CA . ALA A 1 747 ? 46.765 -7.842 -35.685 1.00 96.44 747 ALA A CA 1
ATOM 5894 C C . ALA A 1 747 ? 46.873 -8.690 -34.408 1.00 96.44 747 ALA A C 1
ATOM 5896 O O . ALA A 1 747 ? 45.907 -9.354 -34.037 1.00 96.44 747 ALA A O 1
ATOM 5897 N N . ALA A 1 748 ? 47.993 -8.586 -33.685 1.00 95.31 748 ALA A N 1
ATOM 5898 C CA . ALA A 1 748 ? 48.198 -9.312 -32.432 1.00 95.31 748 ALA A CA 1
ATOM 5899 C C . ALA A 1 748 ? 47.173 -8.928 -31.347 1.00 95.31 748 ALA A C 1
ATOM 5901 O O . ALA A 1 748 ? 46.778 -9.760 -30.531 1.00 95.31 748 ALA A O 1
ATOM 5902 N N . GLU A 1 749 ? 46.727 -7.671 -31.309 1.00 95.44 749 GLU A N 1
ATOM 5903 C CA . GLU A 1 749 ? 45.664 -7.238 -30.397 1.00 95.44 749 GLU A CA 1
ATOM 5904 C C . GLU A 1 749 ? 44.289 -7.799 -30.775 1.00 95.44 749 GLU A C 1
ATOM 5906 O O . GLU A 1 749 ? 43.545 -8.227 -29.894 1.00 95.44 749 GLU A O 1
ATOM 5911 N N . ILE A 1 750 ? 43.962 -7.854 -32.067 1.00 95.94 750 ILE A N 1
ATOM 5912 C CA . ILE A 1 750 ? 42.717 -8.467 -32.555 1.00 95.94 750 ILE A CA 1
ATOM 5913 C C . ILE A 1 750 ? 42.699 -9.971 -32.242 1.00 95.94 750 ILE A C 1
ATOM 5915 O O . ILE A 1 750 ? 41.688 -10.496 -31.772 1.00 95.94 750 ILE A O 1
ATOM 5919 N N . GLU A 1 751 ? 43.828 -10.656 -32.416 1.00 95.56 751 GLU A N 1
ATOM 5920 C CA . GLU A 1 751 ? 43.974 -12.076 -32.077 1.00 95.56 751 GLU A CA 1
ATOM 5921 C C . GLU A 1 751 ? 43.817 -12.335 -30.572 1.00 95.56 751 GLU A C 1
ATOM 5923 O O . GLU A 1 751 ? 43.179 -13.312 -30.176 1.00 95.56 751 GLU A O 1
ATOM 5928 N N . LYS A 1 752 ? 44.302 -11.428 -29.710 1.00 93.44 752 LYS A N 1
ATOM 5929 C CA . LYS A 1 752 ? 44.068 -11.491 -28.253 1.00 93.44 752 LYS A CA 1
ATOM 5930 C C . LYS A 1 752 ? 42.590 -11.366 -27.872 1.00 93.44 752 LYS A C 1
ATOM 5932 O O . LYS A 1 752 ? 42.197 -11.890 -26.835 1.00 93.44 752 LYS A O 1
ATOM 5937 N N . LEU A 1 753 ? 41.767 -10.722 -28.703 1.00 90.25 753 LEU A N 1
ATOM 5938 C CA . LEU A 1 753 ? 40.303 -10.682 -28.554 1.00 90.25 753 LEU A CA 1
ATOM 5939 C C . LEU A 1 753 ? 39.619 -11.966 -29.078 1.00 90.25 753 LEU A C 1
ATOM 5941 O O . LEU A 1 753 ? 38.390 -12.059 -29.133 1.00 90.25 753 LEU A O 1
ATOM 5945 N N . GLY A 1 754 ? 40.402 -12.969 -29.485 1.00 92.62 754 GLY A N 1
ATOM 5946 C CA . GLY A 1 754 ? 39.919 -14.253 -29.983 1.00 92.62 754 GLY A CA 1
ATOM 5947 C C . GLY A 1 754 ? 39.286 -14.178 -31.373 1.00 92.62 754 GLY A C 1
ATOM 5948 O O . GLY A 1 754 ? 38.446 -15.020 -31.687 1.00 92.62 754 GLY A O 1
ATOM 5949 N N . ARG A 1 755 ? 39.620 -13.157 -32.173 1.00 96.50 755 ARG A N 1
ATOM 5950 C CA . ARG A 1 755 ? 39.147 -12.985 -33.558 1.00 96.50 755 ARG A CA 1
ATOM 5951 C C . ARG A 1 755 ? 40.259 -13.312 -34.553 1.00 96.50 755 ARG A C 1
ATOM 5953 O O . ARG A 1 755 ? 41.433 -13.123 -34.242 1.00 96.50 755 ARG A O 1
ATOM 5960 N N . ARG A 1 756 ? 39.913 -13.763 -35.763 1.00 97.06 756 ARG A N 1
ATOM 5961 C CA . ARG A 1 756 ? 40.907 -13.959 -36.833 1.00 97.06 756 ARG A CA 1
ATOM 5962 C C . ARG A 1 756 ? 41.302 -12.602 -37.410 1.00 97.06 756 ARG A C 1
ATOM 5964 O O . ARG A 1 756 ? 40.431 -11.775 -37.680 1.00 97.06 756 ARG A O 1
ATOM 5971 N N . CYS A 1 757 ? 42.596 -12.388 -37.643 1.00 97.75 757 CYS A N 1
ATOM 5972 C CA . CYS A 1 757 ? 43.097 -11.180 -38.291 1.00 97.75 757 CYS A CA 1
ATOM 5973 C C . CYS A 1 757 ? 44.013 -11.519 -39.474 1.00 97.75 757 CYS A C 1
ATOM 5975 O O . CYS A 1 757 ? 44.951 -12.291 -39.320 1.00 97.75 757 CYS A O 1
ATOM 5977 N N . LEU A 1 758 ? 43.779 -10.917 -40.644 1.00 97.69 758 LEU A N 1
ATOM 5978 C CA . LEU A 1 758 ? 44.689 -10.982 -41.794 1.00 97.69 758 LEU A CA 1
ATOM 5979 C C . LEU A 1 758 ? 45.290 -9.597 -42.046 1.00 97.69 758 LEU A C 1
ATOM 5981 O O . LEU A 1 758 ? 44.570 -8.646 -42.351 1.00 97.69 758 LEU A O 1
ATOM 5985 N N . ALA A 1 759 ? 46.609 -9.479 -41.910 1.00 97.56 759 ALA A N 1
ATOM 5986 C CA . ALA A 1 759 ? 47.347 -8.245 -42.159 1.00 97.56 759 ALA A CA 1
ATOM 5987 C C . ALA A 1 759 ? 48.001 -8.273 -43.546 1.00 97.56 759 ALA A C 1
ATOM 5989 O O . ALA A 1 759 ? 48.871 -9.104 -43.792 1.00 97.56 759 ALA A O 1
ATOM 5990 N N . LEU A 1 760 ? 47.615 -7.351 -44.435 1.00 96.69 760 LEU A N 1
ATOM 5991 C CA . LEU A 1 760 ? 48.082 -7.324 -45.828 1.00 96.69 760 LEU A CA 1
ATOM 5992 C C . LEU A 1 760 ? 48.859 -6.035 -46.149 1.00 96.69 760 LEU A C 1
ATOM 5994 O O . LEU A 1 760 ? 48.285 -4.937 -46.091 1.00 96.69 760 LEU A O 1
ATOM 5998 N N . PRO A 1 761 ? 50.157 -6.130 -46.503 1.00 95.75 761 PRO A N 1
ATOM 5999 C CA . PRO A 1 761 ? 50.938 -4.987 -46.932 1.00 95.75 761 PRO A CA 1
ATOM 6000 C C . PRO A 1 761 ? 50.559 -4.615 -48.375 1.00 95.75 761 PRO A C 1
ATOM 6002 O O . PRO A 1 761 ? 50.894 -5.330 -49.313 1.00 95.75 761 PRO A O 1
ATOM 6005 N N . VAL A 1 762 ? 49.852 -3.501 -48.575 1.00 95.31 762 VAL A N 1
ATOM 6006 C CA . VAL A 1 762 ? 49.303 -3.116 -49.886 1.00 95.31 762 VAL A CA 1
ATOM 6007 C C . VAL A 1 762 ? 49.397 -1.612 -50.148 1.00 95.31 762 VAL A C 1
ATOM 6009 O O . VAL A 1 762 ? 49.188 -0.770 -49.267 1.00 95.31 762 VAL A O 1
ATOM 6012 N N . ASN A 1 763 ? 49.666 -1.256 -51.404 1.00 94.81 763 ASN A N 1
ATOM 6013 C CA . ASN A 1 763 ? 49.502 0.101 -51.915 1.00 94.81 763 ASN A CA 1
ATOM 6014 C C . ASN A 1 763 ? 48.175 0.201 -52.677 1.00 94.81 763 ASN A C 1
ATOM 6016 O O . ASN A 1 763 ? 48.104 -0.171 -53.841 1.00 94.81 763 ASN A O 1
ATOM 6020 N N . ILE A 1 764 ? 47.141 0.767 -52.049 1.00 96.06 764 ILE A N 1
ATOM 6021 C CA . ILE A 1 764 ? 45.787 0.831 -52.634 1.00 96.06 764 ILE A CA 1
ATOM 6022 C C . ILE A 1 764 ? 45.678 1.663 -53.927 1.00 96.06 764 ILE A C 1
ATOM 6024 O O . ILE A 1 764 ? 44.661 1.618 -54.617 1.00 96.06 764 ILE A O 1
ATOM 6028 N N . ARG A 1 765 ? 46.724 2.424 -54.271 1.00 95.19 765 ARG A N 1
ATOM 6029 C CA . ARG A 1 765 ? 46.816 3.155 -55.544 1.00 95.19 765 ARG A CA 1
ATOM 6030 C C . ARG A 1 765 ? 47.018 2.223 -56.740 1.00 95.19 765 ARG A C 1
ATOM 6032 O O . ARG A 1 765 ? 46.722 2.628 -57.855 1.00 95.19 765 ARG A O 1
ATOM 6039 N N . ASP A 1 766 ? 47.517 1.010 -56.508 1.00 95.81 766 ASP A N 1
ATOM 6040 C CA . ASP A 1 766 ? 47.726 -0.014 -57.528 1.00 95.81 766 ASP A CA 1
ATOM 6041 C C . ASP A 1 766 ? 46.489 -0.935 -57.619 1.00 95.81 766 ASP A C 1
ATOM 6043 O O . ASP A 1 766 ? 46.223 -1.699 -56.684 1.00 95.81 766 ASP A O 1
ATOM 6047 N N . PRO A 1 767 ? 45.713 -0.888 -58.719 1.00 94.62 767 PRO A N 1
ATOM 6048 C CA . PRO A 1 767 ? 44.521 -1.718 -58.880 1.00 94.62 767 PRO A CA 1
ATOM 6049 C C . PRO A 1 767 ? 44.806 -3.226 -58.881 1.00 94.62 767 PRO A C 1
ATOM 6051 O O . PRO A 1 767 ? 43.941 -4.007 -58.468 1.00 94.62 767 PRO A O 1
ATOM 6054 N N . GLN A 1 768 ? 45.989 -3.647 -59.342 1.00 95.69 768 GLN A N 1
ATOM 6055 C CA . GLN A 1 768 ? 46.363 -5.058 -59.358 1.00 95.69 768 GLN A CA 1
ATOM 6056 C C . GLN A 1 768 ? 46.627 -5.545 -57.932 1.00 95.69 768 GLN A C 1
ATOM 6058 O O . GLN A 1 768 ? 46.006 -6.515 -57.502 1.00 95.69 768 GLN A O 1
ATOM 6063 N N . ALA A 1 769 ? 47.427 -4.804 -57.163 1.00 95.88 769 ALA A N 1
ATOM 6064 C CA . ALA A 1 769 ? 47.689 -5.127 -55.760 1.00 95.88 769 ALA A CA 1
ATOM 6065 C C . ALA A 1 769 ? 46.402 -5.137 -54.908 1.00 95.88 769 ALA A C 1
ATOM 6067 O O . ALA A 1 769 ? 46.246 -5.962 -54.011 1.00 95.88 769 ALA A O 1
ATOM 6068 N N . VAL A 1 770 ? 45.438 -4.251 -55.198 1.00 97.62 770 VAL A N 1
ATOM 6069 C CA . VAL A 1 770 ? 44.110 -4.276 -54.552 1.00 97.62 770 VAL A CA 1
ATOM 6070 C C . VAL A 1 770 ? 43.321 -5.532 -54.919 1.00 97.62 770 VAL A C 1
ATOM 6072 O O . VAL A 1 770 ? 42.623 -6.079 -54.067 1.00 97.62 770 VAL A O 1
ATOM 6075 N N . THR A 1 771 ? 43.407 -5.984 -56.169 1.00 96.38 771 THR A N 1
ATOM 6076 C CA . THR A 1 771 ? 42.737 -7.214 -56.610 1.00 96.38 771 THR A CA 1
ATOM 6077 C C . THR A 1 771 ? 43.295 -8.420 -55.863 1.00 96.38 771 THR A C 1
ATOM 6079 O O . THR A 1 771 ? 42.518 -9.150 -55.256 1.00 96.38 771 THR A O 1
ATOM 6082 N N . GLU A 1 772 ? 44.621 -8.551 -55.817 1.00 96.56 772 GLU A N 1
ATOM 6083 C CA . GLU A 1 772 ? 45.323 -9.619 -55.094 1.00 96.56 772 GLU A CA 1
ATOM 6084 C C . GLU A 1 772 ? 44.982 -9.605 -53.593 1.00 96.56 772 GLU A C 1
ATOM 6086 O O . GLU A 1 772 ? 44.599 -10.634 -53.041 1.00 96.56 772 GLU A O 1
ATOM 6091 N N . MET A 1 773 ? 44.987 -8.426 -52.954 1.00 96.94 773 MET A N 1
ATOM 6092 C CA . MET A 1 773 ? 44.605 -8.264 -51.543 1.00 96.94 773 MET A CA 1
ATOM 6093 C C . MET A 1 773 ? 43.166 -8.728 -51.262 1.00 96.94 773 MET A C 1
ATOM 6095 O O . MET A 1 773 ? 42.918 -9.403 -50.264 1.00 96.94 773 MET A O 1
ATOM 6099 N N . VAL A 1 774 ? 42.192 -8.334 -52.091 1.00 97.31 774 VAL A N 1
ATOM 6100 C CA . VAL A 1 774 ? 40.788 -8.723 -51.869 1.00 97.31 774 VAL A CA 1
ATOM 6101 C C . VAL A 1 774 ? 40.587 -10.218 -52.116 1.00 97.31 774 VAL A C 1
ATOM 6103 O O . VAL A 1 774 ? 39.825 -10.849 -51.385 1.00 97.31 774 VAL A O 1
ATOM 6106 N N . ASP A 1 775 ? 41.273 -10.790 -53.104 1.00 96.19 775 ASP A N 1
ATOM 6107 C CA . ASP A 1 775 ? 41.194 -12.220 -53.411 1.00 96.19 775 ASP A CA 1
ATOM 6108 C C . ASP A 1 775 ? 41.759 -13.061 -52.263 1.00 96.19 775 ASP A C 1
ATOM 6110 O O . ASP A 1 775 ? 41.094 -13.990 -51.802 1.00 96.19 775 ASP A O 1
ATOM 6114 N N . GLU A 1 776 ? 42.919 -12.677 -51.728 1.00 97.25 776 GLU A N 1
ATOM 6115 C CA . GLU A 1 776 ? 43.528 -13.318 -50.559 1.00 97.25 776 GLU A CA 1
ATOM 6116 C C . GLU A 1 776 ? 42.646 -13.183 -49.306 1.00 97.25 776 GLU A C 1
ATOM 6118 O O . GLU A 1 776 ? 42.445 -14.154 -48.567 1.00 97.25 776 GLU A O 1
ATOM 6123 N N . ALA A 1 777 ? 42.054 -12.003 -49.089 1.00 96.56 777 ALA A N 1
ATOM 6124 C CA . ALA A 1 777 ? 41.121 -11.763 -47.993 1.00 96.56 777 ALA A CA 1
ATOM 6125 C C . ALA A 1 777 ? 39.888 -12.674 -48.078 1.00 96.56 777 ALA A C 1
ATOM 6127 O O . ALA A 1 777 ? 39.519 -13.299 -47.084 1.00 96.56 777 ALA A O 1
ATOM 6128 N N . ILE A 1 778 ? 39.276 -12.801 -49.258 1.00 96.00 778 ILE A N 1
ATOM 6129 C CA . ILE A 1 778 ? 38.120 -13.683 -49.472 1.00 96.00 778 ILE A CA 1
ATOM 6130 C C . ILE A 1 778 ? 38.527 -15.152 -49.330 1.00 96.00 778 ILE A C 1
ATOM 6132 O O . ILE A 1 778 ? 37.802 -15.914 -48.696 1.00 96.00 778 ILE A O 1
ATOM 6136 N N . GLN A 1 779 ? 39.678 -15.559 -49.866 1.00 96.06 779 GLN A N 1
ATOM 6137 C CA . GLN A 1 779 ? 40.163 -16.936 -49.759 1.00 96.06 779 GLN A CA 1
ATOM 6138 C C . GLN A 1 779 ? 40.408 -17.347 -48.300 1.00 96.06 779 GLN A C 1
ATOM 6140 O O . GLN A 1 779 ? 40.084 -18.468 -47.913 1.00 96.06 779 GLN A O 1
ATOM 6145 N N . THR A 1 780 ? 40.953 -16.441 -47.488 1.00 95.31 780 THR A N 1
ATOM 6146 C CA . THR A 1 780 ? 41.339 -16.724 -46.098 1.00 95.31 780 THR A CA 1
ATOM 6147 C C . THR A 1 780 ? 40.168 -16.576 -45.124 1.00 95.31 780 THR A C 1
ATOM 6149 O O . THR A 1 780 ? 39.962 -17.413 -44.242 1.00 95.31 780 THR A O 1
ATOM 6152 N N . MET A 1 781 ? 39.378 -15.509 -45.270 1.00 94.56 781 MET A N 1
ATOM 6153 C CA . MET A 1 781 ? 38.276 -15.191 -44.352 1.00 94.56 781 MET A CA 1
ATOM 6154 C C . MET A 1 781 ? 36.936 -15.783 -44.796 1.00 94.56 781 MET A C 1
ATOM 6156 O O . MET A 1 781 ? 36.019 -15.895 -43.981 1.00 94.56 781 MET A O 1
ATOM 6160 N N . GLY A 1 782 ? 36.827 -16.185 -46.064 1.00 93.25 782 GLY A N 1
ATOM 6161 C CA . GLY A 1 782 ? 35.630 -16.720 -46.718 1.00 93.25 782 GLY A CA 1
ATOM 6162 C C . GLY A 1 782 ? 34.741 -15.645 -47.348 1.00 93.25 782 GLY A C 1
ATOM 6163 O O . GLY A 1 782 ? 34.004 -15.926 -48.292 1.00 93.25 782 GLY A O 1
ATOM 6164 N N . LYS A 1 783 ? 34.792 -14.411 -46.835 1.00 94.38 783 LYS A N 1
ATOM 6165 C CA . LYS A 1 783 ? 33.933 -13.299 -47.256 1.00 94.38 783 LYS A CA 1
ATOM 6166 C C . LYS A 1 783 ? 34.437 -11.958 -46.733 1.00 94.38 783 LYS A C 1
ATOM 6168 O O . LYS A 1 783 ? 35.253 -11.915 -45.818 1.00 94.38 783 LYS A O 1
ATOM 6173 N N . ILE A 1 784 ? 33.877 -10.879 -47.271 1.00 97.81 784 ILE A N 1
ATOM 6174 C CA . ILE A 1 784 ? 33.995 -9.522 -46.731 1.00 97.81 784 ILE A CA 1
ATOM 6175 C C . ILE A 1 784 ? 32.580 -8.954 -46.604 1.00 97.81 784 ILE A C 1
ATOM 6177 O O . ILE A 1 784 ? 31.933 -8.655 -47.606 1.00 97.81 784 ILE A O 1
ATOM 6181 N N . ASP A 1 785 ? 32.099 -8.827 -45.368 1.00 97.12 785 ASP A N 1
ATOM 6182 C CA . ASP A 1 785 ? 30.772 -8.286 -45.056 1.00 97.12 785 ASP A CA 1
ATOM 6183 C C . ASP A 1 785 ? 30.805 -6.753 -44.967 1.00 97.12 785 ASP A C 1
ATOM 6185 O O . ASP A 1 785 ? 29.855 -6.082 -45.375 1.00 97.12 785 ASP A O 1
ATOM 6189 N N . PHE A 1 786 ? 31.906 -6.193 -44.455 1.00 98.06 786 PHE A N 1
ATOM 6190 C CA . PHE A 1 786 ? 32.057 -4.760 -44.211 1.00 98.06 786 PHE A CA 1
ATOM 6191 C C . PHE A 1 786 ? 33.366 -4.226 -44.797 1.00 98.06 786 PHE A C 1
ATOM 6193 O O . PHE A 1 786 ? 34.417 -4.844 -44.648 1.00 98.06 786 PHE A O 1
ATOM 6200 N N . LEU A 1 787 ? 33.321 -3.054 -45.428 1.00 98.19 787 LEU A N 1
ATOM 6201 C CA . LEU A 1 787 ? 34.499 -2.331 -45.910 1.00 98.19 787 LEU A CA 1
ATOM 6202 C C . LEU A 1 787 ? 34.570 -0.959 -45.251 1.00 98.19 787 LEU A C 1
ATOM 6204 O O . LEU A 1 787 ? 33.661 -0.149 -45.406 1.00 98.19 787 LEU A O 1
ATOM 6208 N N . ILE A 1 788 ? 35.687 -0.667 -44.596 1.00 97.81 788 ILE A N 1
ATOM 6209 C CA . ILE A 1 788 ? 36.018 0.659 -44.089 1.00 97.81 788 ILE A CA 1
ATOM 6210 C C . ILE A 1 788 ? 37.173 1.224 -44.922 1.00 97.81 788 ILE A C 1
ATOM 6212 O O . ILE A 1 788 ? 38.338 0.850 -44.754 1.00 97.81 788 ILE A O 1
ATOM 6216 N N . ASN A 1 789 ? 36.851 2.160 -45.814 1.00 97.19 789 ASN A N 1
ATOM 6217 C CA . ASN A 1 789 ? 37.842 2.933 -46.552 1.00 97.19 789 ASN A CA 1
ATOM 6218 C C . ASN A 1 789 ? 38.369 4.063 -45.663 1.00 97.19 789 ASN A C 1
ATOM 6220 O O . ASN A 1 789 ? 37.812 5.161 -45.648 1.00 97.19 789 ASN A O 1
ATOM 6224 N N . ASN A 1 790 ? 39.425 3.778 -44.903 1.00 94.75 790 ASN A N 1
ATOM 6225 C CA . ASN A 1 790 ? 40.060 4.731 -43.993 1.00 94.75 790 ASN A CA 1
ATOM 6226 C C . ASN A 1 790 ? 41.456 5.185 -44.460 1.00 94.75 790 ASN A C 1
ATOM 6228 O O . ASN A 1 790 ? 41.918 6.248 -44.048 1.00 94.75 790 ASN A O 1
ATOM 6232 N N . ALA A 1 791 ? 42.131 4.428 -45.331 1.00 88.50 791 ALA A N 1
ATOM 6233 C CA . ALA A 1 791 ? 43.432 4.827 -45.856 1.00 88.50 791 ALA A CA 1
ATOM 6234 C C . ALA A 1 791 ? 43.348 6.198 -46.541 1.00 88.50 791 ALA A C 1
ATOM 6236 O O . ALA A 1 791 ? 42.590 6.397 -47.486 1.00 88.50 791 ALA A O 1
ATOM 6237 N N . GLY A 1 792 ? 44.170 7.128 -46.071 1.00 85.25 792 GLY A N 1
ATOM 6238 C CA . GLY A 1 792 ? 44.249 8.465 -46.625 1.00 85.25 792 GLY A CA 1
ATOM 6239 C C . GLY A 1 792 ? 45.483 9.202 -46.132 1.00 85.25 792 GLY A C 1
ATOM 6240 O O . GLY A 1 792 ? 46.151 8.769 -45.192 1.00 85.25 792 GLY A O 1
ATOM 6241 N N . GLY A 1 793 ? 45.796 10.305 -46.796 1.00 83.69 793 GLY A N 1
ATOM 6242 C CA . GLY A 1 793 ? 46.919 11.172 -46.458 1.00 83.69 793 GLY A CA 1
ATOM 6243 C C . GLY A 1 793 ? 46.659 12.598 -46.920 1.00 83.69 793 GLY A C 1
ATOM 6244 O O . GLY A 1 793 ? 45.831 12.827 -47.804 1.00 83.69 793 GLY A O 1
ATOM 6245 N N . GLN A 1 794 ? 47.332 13.549 -46.287 1.00 86.19 794 GLN A N 1
ATOM 6246 C CA . GLN A 1 794 ? 47.283 14.977 -46.594 1.00 86.19 794 GLN A CA 1
ATOM 6247 C C . GLN A 1 794 ? 48.479 15.672 -45.937 1.00 86.19 794 GLN A C 1
ATOM 6249 O O . GLN A 1 794 ? 49.136 15.080 -45.085 1.00 86.19 794 GLN A O 1
ATOM 6254 N N . PHE A 1 795 ? 48.754 16.909 -46.335 1.00 85.12 795 PHE A N 1
ATOM 6255 C CA . PHE A 1 795 ? 49.747 17.765 -45.688 1.00 85.12 795 PHE A CA 1
ATOM 6256 C C . PHE A 1 795 ? 49.292 19.228 -45.784 1.00 85.12 795 PHE A C 1
ATOM 6258 O O . PHE A 1 795 ? 48.665 19.586 -46.787 1.00 85.12 795 PHE A O 1
ATOM 6265 N N . PRO A 1 796 ? 49.560 20.069 -44.769 1.00 80.12 796 PRO A N 1
ATOM 6266 C CA . PRO A 1 796 ? 49.247 21.487 -44.856 1.00 80.12 796 PRO A CA 1
ATOM 6267 C C . PRO A 1 796 ? 50.178 22.145 -45.879 1.00 80.12 796 PRO A C 1
ATOM 6269 O O . PRO A 1 796 ? 51.388 21.925 -45.853 1.00 80.12 796 PRO A O 1
ATOM 6272 N N . ALA A 1 797 ? 49.630 22.936 -46.798 1.00 80.38 797 ALA A N 1
ATOM 6273 C CA . ALA A 1 797 ? 50.432 23.710 -47.742 1.00 80.38 797 ALA A CA 1
ATOM 6274 C C . ALA A 1 797 ? 49.677 24.949 -48.220 1.00 80.38 797 ALA A C 1
ATOM 6276 O O . ALA A 1 797 ? 48.462 24.905 -48.432 1.00 80.38 797 ALA A O 1
ATOM 6277 N N . ASN A 1 798 ? 50.408 26.039 -48.466 1.00 80.56 798 ASN A N 1
ATOM 6278 C CA . ASN A 1 798 ? 49.881 27.134 -49.269 1.00 80.56 798 ASN A CA 1
ATOM 6279 C C . ASN A 1 798 ? 49.522 26.574 -50.659 1.00 80.56 798 ASN A C 1
ATOM 6281 O O . ASN A 1 798 ? 50.340 25.859 -51.243 1.00 80.56 798 ASN A O 1
ATOM 6285 N N . PRO A 1 799 ? 48.335 26.873 -51.219 1.00 81.12 799 PRO A N 1
ATOM 6286 C CA . PRO A 1 799 ? 47.952 26.387 -52.542 1.00 81.12 799 PRO A CA 1
ATOM 6287 C C . PRO A 1 799 ? 48.98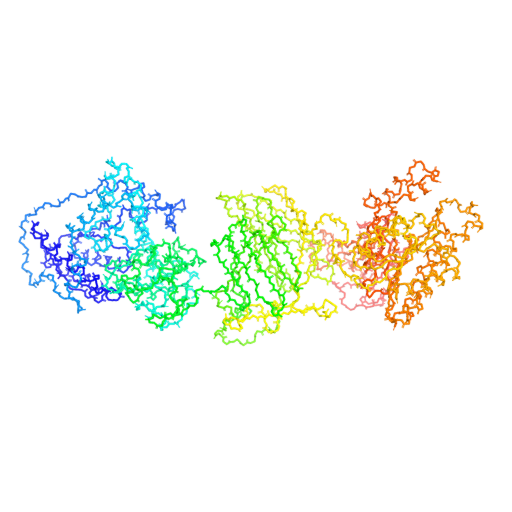0 26.662 -53.651 1.00 81.12 799 PRO A C 1
ATOM 6289 O O . PRO A 1 799 ? 49.035 25.900 -54.612 1.00 81.12 799 PRO A O 1
ATOM 6292 N N . LEU A 1 800 ? 49.797 27.713 -53.514 1.00 84.88 800 LEU A N 1
ATOM 6293 C CA . LEU A 1 800 ? 50.866 28.054 -54.460 1.00 84.88 800 LEU A CA 1
ATOM 6294 C C . LEU A 1 800 ? 52.088 27.118 -54.388 1.00 84.88 800 LEU A C 1
ATOM 6296 O O . LEU A 1 800 ? 52.840 27.045 -55.355 1.00 84.88 800 LEU A O 1
ATOM 6300 N N . ASP A 1 801 ? 52.256 26.380 -53.289 1.00 87.19 801 ASP A N 1
ATOM 6301 C CA . ASP A 1 801 ? 53.433 25.541 -53.015 1.00 87.19 801 ASP A CA 1
ATOM 6302 C C . ASP A 1 801 ? 53.170 24.041 -53.260 1.00 87.19 801 ASP A C 1
ATOM 6304 O O . ASP A 1 801 ? 54.058 23.196 -53.113 1.00 87.19 801 ASP A O 1
ATOM 6308 N N . ILE A 1 802 ? 51.945 23.672 -53.650 1.00 88.88 802 ILE A N 1
ATOM 6309 C CA . ILE A 1 802 ? 51.590 22.279 -53.936 1.00 88.88 802 ILE A CA 1
ATOM 6310 C C . ILE A 1 802 ? 52.146 21.885 -55.308 1.00 88.88 802 ILE A C 1
ATOM 6312 O O . ILE A 1 802 ? 51.625 22.283 -56.346 1.00 88.88 802 ILE A O 1
ATOM 6316 N N . SER A 1 803 ? 53.174 21.033 -55.317 1.00 92.62 803 SER A N 1
ATOM 6317 C CA . SER A 1 803 ? 53.680 20.430 -56.557 1.00 92.62 803 SER A CA 1
ATOM 6318 C C . SER A 1 803 ? 52.661 19.486 -57.211 1.00 92.62 803 SER A C 1
ATOM 6320 O O . SER A 1 803 ? 51.880 18.825 -56.520 1.00 92.62 803 SER A O 1
ATOM 6322 N N . ASP A 1 804 ? 52.745 19.317 -58.535 1.00 91.81 804 ASP A N 1
ATOM 6323 C CA . ASP A 1 804 ? 51.936 18.343 -59.290 1.00 91.81 804 ASP A CA 1
ATOM 6324 C C . ASP A 1 804 ? 52.028 16.924 -58.711 1.00 91.81 804 ASP A C 1
ATOM 6326 O O . ASP A 1 804 ? 51.032 16.203 -58.625 1.00 91.81 804 ASP A O 1
ATOM 6330 N N . ASN A 1 805 ? 53.228 16.525 -58.278 1.00 91.94 805 ASN A N 1
ATOM 6331 C CA . ASN A 1 805 ? 53.462 15.225 -57.657 1.00 91.94 805 ASN A CA 1
ATOM 6332 C C . ASN A 1 805 ? 52.753 15.110 -56.302 1.00 91.94 805 ASN A C 1
ATOM 6334 O O . ASN A 1 805 ? 52.154 14.073 -56.020 1.00 91.94 805 ASN A O 1
ATOM 6338 N N . GLY A 1 806 ? 52.786 16.165 -55.483 1.00 89.25 806 GLY A N 1
ATOM 6339 C CA . GLY A 1 806 ? 52.073 16.220 -54.206 1.00 89.25 806 GLY A CA 1
ATOM 6340 C C . GLY A 1 806 ? 50.556 16.168 -54.387 1.00 89.25 806 GLY A C 1
ATOM 6341 O O . GLY A 1 806 ? 49.882 15.387 -53.714 1.00 89.25 806 GLY A O 1
ATOM 6342 N N . TRP A 1 807 ? 50.025 16.923 -55.355 1.00 93.44 807 TRP A N 1
ATOM 6343 C CA . TRP A 1 807 ? 48.608 16.890 -55.721 1.00 93.44 807 TRP A CA 1
ATOM 6344 C C . TRP A 1 807 ? 48.168 15.485 -56.142 1.00 93.44 807 TRP A C 1
ATOM 6346 O O . TRP A 1 807 ? 47.239 14.922 -55.556 1.00 93.44 807 TRP A O 1
ATOM 6356 N N . ARG A 1 808 ? 48.862 14.888 -57.122 1.00 93.56 808 ARG A N 1
ATOM 6357 C CA . ARG A 1 808 ? 48.551 13.541 -57.626 1.00 93.56 808 ARG A CA 1
ATOM 6358 C C . ARG A 1 808 ? 48.663 12.494 -56.532 1.00 93.56 808 ARG A C 1
ATOM 6360 O O . ARG A 1 808 ? 47.756 11.689 -56.390 1.00 93.56 808 ARG A O 1
ATOM 6367 N N . ALA A 1 809 ? 49.704 12.543 -55.701 1.00 91.94 809 ALA A N 1
ATOM 6368 C CA . ALA A 1 809 ? 49.881 11.580 -54.619 1.00 91.94 809 ALA A CA 1
ATOM 6369 C C . ALA A 1 809 ? 48.682 11.541 -53.657 1.00 91.94 809 ALA A C 1
ATOM 6371 O O . ALA A 1 809 ? 48.264 10.448 -53.269 1.00 91.94 809 ALA A O 1
ATOM 6372 N N . VAL A 1 810 ? 48.113 12.699 -53.298 1.00 92.62 810 VAL A N 1
ATOM 6373 C CA . VAL A 1 810 ? 46.956 12.748 -52.393 1.00 92.62 810 VAL A CA 1
ATOM 6374 C C . VAL A 1 810 ? 45.647 12.416 -53.107 1.00 92.62 810 VAL A C 1
ATOM 6376 O O . VAL A 1 810 ? 44.838 11.667 -52.557 1.00 92.62 810 VAL A O 1
ATOM 6379 N N . VAL A 1 811 ? 45.433 12.912 -54.328 1.00 93.94 811 VAL A N 1
ATOM 6380 C CA . VAL A 1 811 ? 44.233 12.573 -55.112 1.00 93.94 811 VAL A CA 1
ATOM 6381 C C . VAL A 1 811 ? 44.191 11.076 -55.425 1.00 93.94 811 VAL A C 1
ATOM 6383 O O . VAL A 1 811 ? 43.164 10.433 -55.206 1.00 93.94 811 VAL A O 1
ATOM 6386 N N . ASP A 1 812 ? 45.311 10.496 -55.853 1.00 94.38 812 ASP A N 1
ATOM 6387 C CA . ASP A 1 812 ? 45.402 9.072 -56.163 1.00 94.38 812 ASP A CA 1
ATOM 6388 C C . ASP A 1 812 ? 45.198 8.206 -54.923 1.00 94.38 812 ASP A C 1
ATOM 6390 O O . ASP A 1 812 ? 44.578 7.151 -55.010 1.00 94.38 812 ASP A O 1
ATOM 6394 N N . LEU A 1 813 ? 45.684 8.635 -53.757 1.00 94.44 813 LEU A N 1
ATOM 6395 C CA . LEU A 1 813 ? 45.472 7.901 -52.514 1.00 94.44 813 LEU A CA 1
ATOM 6396 C C . LEU A 1 813 ? 44.017 7.996 -52.033 1.00 94.44 813 LEU A C 1
ATOM 6398 O O . LEU A 1 813 ? 43.383 6.968 -51.806 1.00 94.44 813 LEU A O 1
ATOM 6402 N N . ASN A 1 814 ? 43.491 9.216 -51.886 1.00 94.19 814 ASN A N 1
ATOM 6403 C CA . ASN A 1 814 ? 42.208 9.459 -51.223 1.00 94.19 814 ASN A CA 1
ATOM 6404 C C . ASN A 1 814 ? 41.001 9.161 -52.130 1.00 94.19 814 ASN A C 1
ATOM 6406 O O . ASN A 1 814 ? 39.980 8.696 -51.627 1.00 94.19 814 ASN A O 1
ATOM 6410 N N . LEU A 1 815 ? 41.088 9.419 -53.443 1.00 95.44 815 LEU A N 1
ATOM 6411 C CA . LEU A 1 815 ? 39.990 9.194 -54.393 1.00 95.44 815 LEU A CA 1
ATOM 6412 C C . LEU A 1 815 ? 40.176 7.897 -55.187 1.00 95.44 815 LEU A C 1
ATOM 6414 O O . LEU A 1 815 ? 39.345 6.995 -55.072 1.00 95.44 815 LEU A O 1
ATOM 6418 N N . ASN A 1 816 ? 41.264 7.780 -55.959 1.00 96.25 816 ASN A N 1
ATOM 6419 C CA . ASN A 1 816 ? 41.466 6.618 -56.837 1.00 96.25 816 ASN A CA 1
ATOM 6420 C C . ASN A 1 816 ? 41.691 5.331 -56.030 1.00 96.25 816 ASN A C 1
ATOM 6422 O O . ASN A 1 816 ? 41.113 4.297 -56.353 1.00 96.25 816 ASN A O 1
ATOM 6426 N N . GLY A 1 817 ? 42.443 5.397 -54.930 1.00 96.50 817 GLY A N 1
ATOM 6427 C CA . GLY A 1 817 ? 42.643 4.273 -54.018 1.00 96.50 817 GLY A CA 1
ATOM 6428 C C . GLY A 1 817 ? 41.341 3.805 -53.370 1.00 96.50 817 GLY A C 1
ATOM 6429 O O . GLY A 1 817 ? 41.040 2.611 -53.380 1.00 96.50 817 GLY A O 1
ATOM 6430 N N . THR A 1 818 ? 40.519 4.742 -52.886 1.00 96.75 818 THR A N 1
ATOM 6431 C CA . THR A 1 818 ? 39.174 4.443 -52.365 1.00 96.75 818 THR A CA 1
ATOM 6432 C C . THR A 1 818 ? 38.303 3.771 -53.425 1.00 96.75 818 THR A C 1
ATOM 6434 O O . THR A 1 818 ? 37.635 2.779 -53.130 1.00 96.75 818 THR A O 1
ATOM 6437 N N . TRP A 1 819 ? 38.328 4.261 -54.668 1.00 97.00 819 TRP A N 1
ATOM 6438 C CA . TRP A 1 819 ? 37.612 3.641 -55.783 1.00 97.00 819 TRP A CA 1
ATOM 6439 C C . TRP A 1 819 ? 38.102 2.221 -56.076 1.00 97.00 819 TRP A C 1
ATOM 6441 O O . TRP A 1 819 ? 37.272 1.320 -56.185 1.00 97.00 819 TRP A O 1
ATOM 6451 N N . ASN A 1 820 ? 39.416 1.995 -56.158 1.00 97.62 820 ASN A N 1
ATOM 6452 C CA . ASN A 1 820 ? 39.989 0.680 -56.452 1.00 97.62 820 ASN A CA 1
ATOM 6453 C C . ASN A 1 820 ? 39.474 -0.382 -55.468 1.00 97.62 820 ASN A C 1
ATOM 6455 O O . ASN A 1 820 ? 38.983 -1.434 -55.887 1.00 97.62 820 ASN A O 1
ATOM 6459 N N . VAL A 1 821 ? 39.527 -0.081 -54.165 1.00 97.81 821 VAL A N 1
ATOM 6460 C CA . VAL A 1 821 ? 39.078 -0.998 -53.105 1.00 97.81 821 VAL A CA 1
ATOM 6461 C C . VAL A 1 821 ? 37.557 -1.158 -53.130 1.00 97.81 821 VAL A C 1
ATOM 6463 O O . VAL A 1 821 ? 37.056 -2.283 -53.166 1.00 97.81 821 VAL A O 1
ATOM 6466 N N . THR A 1 822 ? 36.817 -0.048 -53.199 1.00 97.38 822 THR A N 1
ATOM 6467 C CA . THR A 1 822 ? 35.344 -0.038 -53.250 1.00 97.38 822 THR A CA 1
ATOM 6468 C C . THR A 1 822 ? 34.808 -0.838 -54.430 1.00 97.38 822 THR A C 1
ATOM 6470 O O . THR A 1 822 ? 33.881 -1.624 -54.272 1.00 97.38 822 THR A O 1
ATOM 6473 N N . ASN A 1 823 ? 35.400 -0.684 -55.612 1.00 95.88 823 ASN A N 1
ATOM 6474 C CA . ASN A 1 823 ? 34.985 -1.390 -56.818 1.00 95.88 823 ASN A CA 1
ATOM 6475 C C . ASN A 1 823 ? 35.254 -2.900 -56.712 1.00 95.88 823 ASN A C 1
ATOM 6477 O O . ASN A 1 823 ? 34.391 -3.705 -57.067 1.00 95.88 823 ASN A O 1
ATOM 6481 N N . ARG A 1 824 ? 36.426 -3.315 -56.207 1.00 96.88 824 ARG A N 1
ATOM 6482 C CA . ARG A 1 824 ? 36.769 -4.744 -56.096 1.00 96.88 824 ARG A CA 1
ATOM 6483 C C . ARG A 1 824 ? 35.942 -5.458 -55.025 1.00 96.88 824 ARG A C 1
ATOM 6485 O O . ARG A 1 824 ? 35.433 -6.546 -55.310 1.00 96.88 824 ARG A O 1
ATOM 6492 N N . VAL A 1 825 ? 35.790 -4.858 -53.843 1.00 97.69 825 VAL A N 1
ATOM 6493 C CA . VAL A 1 825 ? 34.982 -5.410 -52.740 1.00 97.69 825 VAL A CA 1
ATOM 6494 C C . VAL A 1 825 ? 33.489 -5.320 -53.056 1.00 97.69 825 VAL A C 1
ATOM 6496 O O . VAL A 1 825 ? 32.758 -6.282 -52.839 1.00 97.69 825 VAL A O 1
ATOM 6499 N N . GLY A 1 826 ? 33.034 -4.218 -53.658 1.00 95.75 826 GLY A N 1
ATOM 6500 C CA . GLY A 1 826 ? 31.642 -4.032 -54.070 1.00 95.75 826 GLY A CA 1
ATOM 6501 C C . GLY A 1 826 ? 31.162 -5.119 -55.032 1.00 95.75 826 GLY A C 1
ATOM 6502 O O . GLY A 1 826 ? 30.059 -5.628 -54.869 1.00 95.75 826 GLY A O 1
ATOM 6503 N N . LYS A 1 827 ? 32.008 -5.574 -55.971 1.00 95.62 827 LYS A N 1
ATOM 6504 C CA . LYS A 1 827 ? 31.697 -6.735 -56.831 1.00 95.62 827 LYS A CA 1
ATOM 6505 C C . LYS A 1 827 ? 31.423 -8.014 -56.030 1.00 95.62 827 LYS A C 1
ATOM 6507 O O . LYS A 1 827 ? 30.517 -8.758 -56.386 1.00 95.62 827 LYS A O 1
ATOM 6512 N N . HIS A 1 828 ? 32.185 -8.262 -54.962 1.00 96.06 828 HIS A N 1
ATOM 6513 C CA . HIS A 1 828 ? 31.965 -9.403 -54.068 1.00 96.06 828 HIS A CA 1
ATOM 6514 C C . HIS A 1 828 ? 30.665 -9.249 -53.263 1.00 96.06 828 HIS A C 1
ATOM 6516 O O . HIS A 1 828 ? 29.856 -10.171 -53.236 1.00 96.06 828 HIS A O 1
ATOM 6522 N N . MET A 1 829 ? 30.423 -8.072 -52.678 1.00 96.56 829 MET A N 1
ATOM 6523 C CA . MET A 1 829 ? 29.205 -7.786 -51.904 1.00 96.56 829 MET A CA 1
ATOM 6524 C C . MET A 1 829 ? 27.931 -7.886 -52.755 1.00 96.56 829 MET A C 1
ATOM 6526 O O . MET A 1 829 ? 26.944 -8.478 -52.328 1.00 96.56 829 MET A O 1
ATOM 6530 N N . VAL A 1 830 ? 27.966 -7.369 -53.989 1.00 94.81 830 VAL A N 1
ATOM 6531 C CA . VAL A 1 830 ? 26.854 -7.472 -54.950 1.00 94.81 830 VAL A CA 1
ATOM 6532 C C . VAL A 1 830 ? 26.587 -8.927 -55.333 1.00 94.81 830 VAL A C 1
ATOM 6534 O O . VAL A 1 830 ? 25.428 -9.332 -55.376 1.00 94.81 830 VAL A O 1
ATOM 6537 N N . ALA A 1 831 ? 27.632 -9.726 -55.573 1.00 94.62 831 ALA A N 1
ATOM 6538 C CA . ALA A 1 831 ? 27.479 -11.153 -55.859 1.00 94.62 831 ALA A CA 1
ATOM 6539 C C . ALA A 1 831 ? 26.886 -11.930 -54.669 1.00 94.62 831 ALA A C 1
ATOM 6541 O O . ALA A 1 831 ? 26.098 -12.849 -54.872 1.00 94.62 831 ALA A O 1
ATOM 6542 N N . ASN A 1 832 ? 27.216 -11.526 -53.440 1.00 92.25 832 ASN A N 1
ATOM 6543 C CA . ASN A 1 832 ? 26.704 -12.126 -52.206 1.00 92.25 832 ASN A CA 1
ATOM 6544 C C . ASN A 1 832 ? 25.362 -11.547 -51.735 1.00 92.25 832 ASN A C 1
ATOM 6546 O O . ASN A 1 832 ? 24.822 -12.014 -50.733 1.00 92.25 832 ASN A O 1
ATOM 6550 N N . ASN A 1 833 ? 24.829 -10.538 -52.432 1.00 91.69 833 ASN A N 1
ATOM 6551 C CA . ASN A 1 833 ? 23.600 -9.830 -52.078 1.00 91.69 833 ASN A CA 1
ATOM 6552 C C . ASN A 1 833 ? 23.579 -9.314 -50.622 1.00 91.69 833 ASN A C 1
ATOM 6554 O O . ASN A 1 833 ? 22.550 -9.388 -49.941 1.00 91.69 833 ASN A O 1
ATOM 6558 N N . PHE A 1 834 ? 24.736 -8.859 -50.129 1.00 91.94 834 PHE A N 1
ATOM 6559 C CA . PHE A 1 834 ? 24.910 -8.293 -48.792 1.00 91.94 834 PHE A CA 1
ATOM 6560 C C . PHE A 1 834 ? 26.243 -7.542 -48.687 1.00 91.94 834 PHE A C 1
ATOM 6562 O O . PHE A 1 834 ? 27.288 -8.051 -49.099 1.00 91.94 834 PHE A O 1
ATOM 6569 N N . GLY A 1 835 ? 26.228 -6.365 -48.062 1.00 92.12 835 GLY A N 1
ATOM 6570 C CA . GLY A 1 835 ? 27.451 -5.709 -47.604 1.00 92.12 835 GLY A CA 1
ATOM 6571 C C . GLY A 1 835 ? 27.234 -4.284 -47.106 1.00 92.12 835 GLY A C 1
ATOM 6572 O O . GLY A 1 835 ? 26.212 -3.663 -47.390 1.00 92.12 835 GLY A O 1
ATOM 6573 N N . ALA A 1 836 ? 28.207 -3.743 -46.376 1.00 94.75 836 ALA A N 1
ATOM 6574 C CA . ALA A 1 836 ? 28.200 -2.332 -45.994 1.00 94.75 836 ALA A CA 1
ATOM 6575 C C . ALA A 1 836 ? 29.574 -1.690 -46.185 1.00 94.75 836 ALA A C 1
ATOM 6577 O O . ALA A 1 836 ? 30.598 -2.237 -45.777 1.00 94.75 836 ALA A O 1
ATOM 6578 N N . ILE A 1 837 ? 29.590 -0.506 -46.790 1.00 95.50 837 ILE A N 1
ATOM 6579 C CA . ILE A 1 837 ? 30.801 0.257 -47.085 1.00 95.50 837 ILE A CA 1
ATOM 6580 C C . ILE A 1 837 ? 30.746 1.584 -46.331 1.00 95.50 837 ILE A C 1
ATOM 6582 O O . ILE A 1 837 ? 29.758 2.313 -46.410 1.00 95.50 837 ILE A O 1
ATOM 6586 N N . VAL A 1 838 ? 31.819 1.931 -45.630 1.00 94.12 838 VAL A N 1
ATOM 6587 C CA . VAL A 1 838 ? 31.979 3.214 -44.942 1.00 94.12 838 VAL A CA 1
ATOM 6588 C C . VAL A 1 838 ? 33.236 3.902 -45.455 1.00 94.12 838 VAL A C 1
ATOM 6590 O O . VAL A 1 838 ? 34.339 3.372 -45.343 1.00 94.12 838 VAL A O 1
ATOM 6593 N N . ASN A 1 839 ? 33.074 5.104 -45.997 1.00 94.50 839 ASN A N 1
ATOM 6594 C CA . ASN A 1 839 ? 34.176 5.945 -46.446 1.00 94.50 839 ASN A CA 1
ATOM 6595 C C . ASN A 1 839 ? 34.510 6.989 -45.383 1.00 94.50 839 ASN A C 1
ATOM 6597 O O . ASN A 1 839 ? 33.649 7.793 -45.018 1.00 94.50 839 ASN A O 1
ATOM 6601 N N . ILE A 1 840 ? 35.755 7.017 -44.911 1.00 90.75 840 ILE A N 1
ATOM 6602 C CA . ILE A 1 840 ? 36.227 8.078 -44.022 1.00 90.75 840 ILE A CA 1
ATOM 6603 C C . ILE A 1 840 ? 36.608 9.291 -44.870 1.00 90.75 840 ILE A C 1
ATOM 6605 O O . ILE A 1 840 ? 37.642 9.336 -45.538 1.00 90.75 840 ILE A O 1
ATOM 6609 N N . VAL A 1 841 ? 35.756 10.308 -44.840 1.00 88.06 841 VAL A N 1
ATOM 6610 C CA . VAL A 1 841 ? 35.985 11.605 -45.485 1.00 88.06 841 VAL A CA 1
ATOM 6611 C C . VAL A 1 841 ? 36.358 12.646 -44.425 1.00 88.06 841 VAL A C 1
ATOM 6613 O O . VAL A 1 841 ? 36.679 12.289 -43.300 1.00 88.06 841 VAL A O 1
ATOM 6616 N N . HIS A 1 842 ? 36.385 13.930 -44.770 1.00 78.88 842 HIS A N 1
ATOM 6617 C CA . HIS A 1 842 ? 36.689 15.007 -43.819 1.00 78.88 842 HIS A CA 1
ATOM 6618 C C . HIS A 1 842 ? 35.493 15.953 -43.686 1.00 78.88 842 HIS A C 1
ATOM 6620 O O . HIS A 1 842 ? 34.748 16.110 -44.657 1.00 78.88 842 HIS A O 1
ATOM 6626 N N . ILE A 1 843 ? 35.314 16.631 -42.548 1.00 71.25 843 ILE A N 1
ATOM 6627 C CA . ILE A 1 843 ? 34.171 17.542 -42.330 1.00 71.25 843 ILE A CA 1
ATOM 6628 C C . ILE A 1 843 ? 34.049 18.652 -43.393 1.00 71.25 843 ILE A C 1
ATOM 6630 O O . ILE A 1 843 ? 32.949 19.010 -43.801 1.00 71.25 843 ILE A O 1
ATOM 6634 N N . TYR A 1 844 ? 35.172 19.126 -43.941 1.00 68.25 844 TYR A N 1
ATOM 6635 C CA . TYR A 1 844 ? 35.195 20.115 -45.031 1.00 68.25 844 TYR A CA 1
ATOM 6636 C C . TYR A 1 844 ? 34.794 19.548 -46.406 1.00 68.25 844 TYR A C 1
ATOM 6638 O O . TYR A 1 844 ? 34.709 20.292 -47.369 1.00 68.25 844 TYR A O 1
ATOM 6646 N N . SER A 1 845 ? 34.502 18.252 -46.534 1.00 68.31 845 SER A N 1
ATOM 6647 C CA . SER A 1 845 ? 34.059 17.658 -47.812 1.00 68.31 845 SER A CA 1
ATOM 6648 C C . SER A 1 845 ? 32.622 18.062 -48.190 1.00 68.31 845 SER A C 1
ATOM 6650 O O . SER A 1 845 ? 32.155 17.721 -49.275 1.00 68.31 845 SER A O 1
ATOM 6652 N N . TYR A 1 846 ? 31.916 18.778 -47.303 1.00 62.56 846 TYR A N 1
ATOM 6653 C CA . TYR A 1 846 ? 30.518 19.184 -47.449 1.00 62.56 846 TYR A CA 1
ATOM 6654 C C . TYR A 1 846 ? 30.383 20.714 -47.421 1.00 62.56 846 TYR A C 1
ATOM 6656 O O . TYR A 1 846 ? 30.253 21.329 -46.366 1.00 62.56 846 TYR A O 1
ATOM 6664 N N . GLY A 1 847 ? 30.409 21.344 -48.600 1.00 54.59 847 GLY A N 1
ATOM 6665 C CA . GLY A 1 847 ? 30.004 22.746 -48.793 1.00 54.59 847 GLY A CA 1
ATOM 6666 C C . GLY A 1 847 ? 30.935 23.836 -48.245 1.00 54.59 847 GLY A C 1
ATOM 6667 O O . GLY A 1 847 ? 30.556 25.003 -48.286 1.00 54.59 847 GLY A O 1
ATOM 6668 N N . ARG A 1 848 ? 32.142 23.503 -47.767 1.00 62.75 848 ARG A N 1
ATOM 6669 C CA . ARG A 1 848 ? 33.175 24.479 -47.370 1.00 62.75 848 ARG A CA 1
ATOM 6670 C C . ARG A 1 848 ? 34.503 24.132 -48.047 1.00 62.75 848 ARG A C 1
ATOM 6672 O O . ARG A 1 848 ? 34.846 22.965 -48.150 1.00 62.75 848 ARG A O 1
ATOM 6679 N N . GLY A 1 849 ? 35.272 25.124 -48.491 1.00 64.62 849 GLY A N 1
ATOM 6680 C CA . GLY A 1 849 ? 36.657 24.885 -48.917 1.00 64.62 849 GLY A CA 1
ATOM 6681 C C . GLY A 1 849 ? 37.547 24.467 -47.738 1.00 64.62 849 GLY A C 1
ATOM 6682 O O . GLY A 1 849 ? 37.267 24.838 -46.599 1.00 64.62 849 GLY A O 1
ATOM 6683 N N . ALA A 1 850 ? 38.625 23.726 -48.010 1.00 73.94 850 ALA A N 1
ATOM 6684 C CA . ALA A 1 850 ? 39.686 23.410 -47.049 1.00 73.94 850 ALA A CA 1
ATOM 6685 C C . ALA A 1 850 ? 40.950 24.212 -47.424 1.00 73.94 850 ALA A C 1
ATOM 6687 O O . ALA A 1 850 ? 41.748 23.711 -48.215 1.00 73.94 850 ALA A O 1
ATOM 6688 N N . PRO A 1 851 ? 41.123 25.457 -46.930 1.00 74.69 851 PRO A N 1
ATOM 6689 C CA . PRO A 1 851 ? 42.148 26.374 -47.439 1.00 74.69 851 PRO A CA 1
ATOM 6690 C C . PRO A 1 851 ? 43.576 25.837 -47.312 1.00 74.69 851 PRO A C 1
ATOM 6692 O O . PRO A 1 851 ? 44.360 25.997 -48.239 1.00 74.69 851 PRO A O 1
ATOM 6695 N N . ASP A 1 852 ? 43.867 25.140 -46.211 1.00 78.75 852 ASP A N 1
ATOM 6696 C CA . ASP A 1 852 ? 45.187 24.562 -45.933 1.00 78.75 852 ASP A CA 1
ATOM 6697 C C . ASP A 1 852 ? 45.372 23.163 -46.578 1.00 78.75 852 ASP A C 1
ATOM 6699 O O . ASP A 1 852 ? 46.475 22.623 -46.579 1.00 78.75 852 ASP A O 1
ATOM 6703 N N . PHE A 1 853 ? 44.309 22.566 -47.148 1.00 85.50 853 PHE A N 1
ATOM 6704 C CA . PHE A 1 853 ? 44.303 21.199 -47.704 1.00 85.50 853 PHE A CA 1
ATOM 6705 C C . PHE A 1 853 ? 43.456 21.059 -48.991 1.00 85.50 853 PHE A C 1
ATOM 6707 O O . PHE A 1 853 ? 42.608 20.157 -49.081 1.00 85.50 853 PHE A O 1
ATOM 6714 N N . PRO A 1 854 ? 43.635 21.913 -50.017 1.00 86.69 854 PRO A N 1
ATOM 6715 C CA . PRO A 1 854 ? 42.746 21.937 -51.184 1.00 86.69 854 PRO A CA 1
ATOM 6716 C C . PRO A 1 854 ? 42.738 20.609 -51.965 1.00 86.69 854 PRO A C 1
ATOM 6718 O O . PRO A 1 854 ? 41.690 20.182 -52.447 1.00 86.69 854 PRO A O 1
ATOM 6721 N N . HIS A 1 855 ? 43.878 19.913 -52.021 1.00 89.88 855 HIS A N 1
ATOM 6722 C CA . HIS A 1 855 ? 44.036 18.604 -52.662 1.00 89.88 855 HIS A CA 1
ATOM 6723 C C . HIS A 1 855 ? 43.229 17.495 -51.951 1.00 89.88 855 HIS A C 1
ATOM 6725 O O . HIS A 1 855 ? 42.508 16.732 -52.597 1.00 89.88 855 HIS A O 1
ATOM 6731 N N . SER A 1 856 ? 43.283 17.436 -50.613 1.00 88.06 856 SER A N 1
ATOM 6732 C CA . SER A 1 856 ? 42.528 16.466 -49.801 1.00 88.06 856 SER A CA 1
ATOM 6733 C C . SER A 1 856 ? 41.027 16.764 -49.832 1.00 88.06 856 SER A C 1
ATOM 6735 O O . SER A 1 856 ? 40.218 15.853 -50.022 1.00 88.06 856 SER A O 1
ATOM 6737 N N . GLY A 1 857 ? 40.654 18.047 -49.726 1.00 87.62 857 GLY A N 1
ATOM 6738 C CA . GLY A 1 857 ? 39.265 18.500 -49.805 1.00 87.62 857 GLY A CA 1
ATOM 6739 C C . GLY A 1 857 ? 38.599 18.128 -51.131 1.00 87.62 857 GLY A C 1
ATOM 6740 O O . GLY A 1 857 ? 37.517 17.541 -51.126 1.00 87.62 857 GLY A O 1
ATOM 6741 N N . ALA A 1 858 ? 39.269 18.386 -52.261 1.00 88.25 858 ALA A N 1
ATOM 6742 C CA . ALA A 1 858 ? 38.768 18.020 -53.587 1.00 88.25 858 ALA A CA 1
ATOM 6743 C C . ALA A 1 858 ? 38.595 16.497 -53.743 1.00 88.25 858 ALA A C 1
ATOM 6745 O O . ALA A 1 858 ? 37.534 16.032 -54.165 1.00 88.25 858 ALA A O 1
ATOM 6746 N N . ALA A 1 859 ? 39.603 15.711 -53.346 1.00 91.94 859 ALA A N 1
ATOM 6747 C CA . ALA A 1 859 ? 39.557 14.253 -53.447 1.00 91.94 859 ALA A CA 1
ATOM 6748 C C . ALA A 1 859 ? 38.420 13.642 -52.606 1.00 91.94 859 ALA A C 1
ATOM 6750 O O . ALA A 1 859 ? 37.648 12.821 -53.103 1.00 91.94 859 ALA A O 1
ATOM 6751 N N . ARG A 1 860 ? 38.268 14.068 -51.344 1.00 89.81 860 ARG A N 1
ATOM 6752 C CA . ARG A 1 860 ? 37.250 13.528 -50.425 1.00 89.81 860 ARG A CA 1
ATOM 6753 C C . ARG A 1 860 ? 35.834 13.996 -50.765 1.00 89.81 860 ARG A C 1
ATOM 6755 O O . ARG A 1 860 ? 34.900 13.217 -50.593 1.00 89.81 860 ARG A O 1
ATOM 6762 N N . ALA A 1 861 ? 35.658 15.194 -51.328 1.00 88.06 861 ALA A N 1
ATOM 6763 C CA . ALA A 1 861 ? 34.382 15.601 -51.927 1.00 88.06 861 ALA A CA 1
ATOM 6764 C C . ALA A 1 861 ? 34.000 14.699 -53.119 1.00 88.06 861 ALA A C 1
ATOM 6766 O O . ALA A 1 861 ? 32.837 14.309 -53.259 1.00 88.06 861 ALA A O 1
ATOM 6767 N N . GLY A 1 862 ? 34.987 14.286 -53.924 1.00 90.62 862 GLY A N 1
ATOM 6768 C CA . GLY A 1 862 ? 34.816 13.261 -54.956 1.00 90.62 862 GLY A CA 1
ATOM 6769 C C . GLY A 1 862 ? 34.326 11.926 -54.388 1.00 90.62 862 GLY A C 1
ATOM 6770 O O . GLY A 1 862 ? 33.382 11.350 -54.923 1.00 90.62 862 GLY A O 1
ATOM 6771 N N . VAL A 1 863 ? 34.882 11.472 -53.258 1.00 91.94 863 VAL A N 1
ATOM 6772 C CA . VAL A 1 863 ? 34.443 10.241 -52.566 1.00 91.94 863 VAL A CA 1
ATOM 6773 C C . VAL A 1 863 ? 33.008 10.354 -52.044 1.00 91.94 863 VAL A C 1
ATOM 6775 O O . VAL A 1 863 ? 32.239 9.402 -52.157 1.00 91.94 863 VAL A O 1
ATOM 6778 N N . VAL A 1 864 ? 32.604 11.513 -51.513 1.00 87.69 864 VAL A N 1
ATOM 6779 C CA . VAL A 1 864 ? 31.209 11.751 -51.097 1.00 87.69 864 VAL A CA 1
ATOM 6780 C C . VAL A 1 864 ? 30.249 11.606 -52.279 1.00 87.69 864 VAL A C 1
ATOM 6782 O O . VAL A 1 864 ? 29.200 10.973 -52.149 1.00 87.69 864 VAL A O 1
ATOM 6785 N N . ASN A 1 865 ? 30.593 12.177 -53.434 1.00 86.38 865 ASN A N 1
ATOM 6786 C CA . ASN A 1 865 ? 29.778 12.056 -54.642 1.00 86.38 865 ASN A CA 1
ATOM 6787 C C . ASN A 1 865 ? 29.763 10.609 -55.174 1.00 86.38 865 ASN A C 1
ATOM 6789 O O . ASN A 1 865 ? 28.701 10.067 -55.487 1.00 86.38 865 ASN A O 1
ATOM 6793 N N . LEU A 1 866 ? 30.924 9.949 -55.179 1.00 87.94 866 LEU A N 1
ATOM 6794 C CA . LEU A 1 866 ? 31.057 8.538 -55.536 1.00 87.94 866 LEU A CA 1
ATOM 6795 C C . LEU A 1 866 ? 30.144 7.656 -54.673 1.00 87.94 866 LEU A C 1
ATOM 6797 O O . LEU A 1 866 ? 29.401 6.842 -55.215 1.00 87.94 866 LEU A O 1
ATOM 6801 N N . ALA A 1 867 ? 30.143 7.854 -53.352 1.00 87.81 867 ALA A N 1
ATOM 6802 C CA . ALA A 1 867 ? 29.285 7.117 -52.429 1.00 87.81 867 ALA A CA 1
ATOM 6803 C C . ALA A 1 867 ? 27.802 7.267 -52.795 1.00 87.81 867 ALA A C 1
ATOM 6805 O O . ALA A 1 867 ? 27.119 6.262 -52.970 1.00 87.81 867 ALA A O 1
ATOM 6806 N N . LYS A 1 868 ? 27.324 8.501 -53.004 1.00 81.75 868 LYS A N 1
ATOM 6807 C CA . LYS A 1 868 ? 25.933 8.779 -53.414 1.00 81.75 868 LYS A CA 1
ATOM 6808 C C . LYS A 1 868 ? 25.566 8.090 -54.730 1.00 81.75 868 LYS A C 1
ATOM 6810 O O . LYS A 1 868 ? 24.486 7.517 -54.845 1.00 81.75 868 LYS A O 1
ATOM 6815 N N . SER A 1 869 ? 26.480 8.116 -55.698 1.00 84.38 869 SER A N 1
ATOM 6816 C CA . SER A 1 869 ? 26.281 7.519 -57.022 1.00 84.38 869 SER A CA 1
ATOM 6817 C C . SER A 1 869 ? 26.195 5.991 -56.961 1.00 84.38 869 SER A C 1
ATOM 6819 O O . SER A 1 869 ? 25.320 5.386 -57.580 1.00 84.38 869 SER A O 1
ATOM 6821 N N . LEU A 1 870 ? 27.072 5.352 -56.182 1.00 85.56 870 LEU A N 1
ATOM 6822 C CA . LEU A 1 870 ? 27.084 3.896 -56.023 1.00 85.56 870 LEU A CA 1
ATOM 6823 C C . LEU A 1 870 ? 25.906 3.394 -55.185 1.00 85.56 870 LEU A C 1
ATOM 6825 O O . LEU A 1 870 ? 25.350 2.342 -55.496 1.00 85.56 870 LEU A O 1
ATOM 6829 N N . ALA A 1 871 ? 25.482 4.160 -54.174 1.00 82.12 871 ALA A N 1
ATOM 6830 C CA . ALA A 1 871 ? 24.374 3.789 -53.298 1.00 82.12 871 ALA A CA 1
ATOM 6831 C C . ALA A 1 871 ? 23.084 3.527 -54.086 1.00 82.12 871 ALA A C 1
ATOM 6833 O O . ALA A 1 871 ? 22.393 2.546 -53.828 1.00 82.12 871 ALA A O 1
ATOM 6834 N N . PHE A 1 872 ? 22.808 4.359 -55.096 1.00 73.44 872 PHE A N 1
ATOM 6835 C CA . PHE A 1 872 ? 21.651 4.201 -55.976 1.00 73.44 872 PHE A CA 1
ATOM 6836 C C . PHE A 1 872 ? 21.639 2.845 -56.701 1.00 73.44 872 PHE A C 1
ATOM 6838 O O . PHE A 1 872 ? 20.609 2.178 -56.769 1.00 73.44 872 PHE A O 1
ATOM 6845 N N . HIS A 1 873 ? 22.787 2.405 -57.220 1.00 77.56 873 HIS A N 1
ATOM 6846 C CA . HIS A 1 873 ? 22.879 1.160 -57.985 1.00 77.56 873 HIS A CA 1
ATOM 6847 C C . HIS A 1 873 ? 22.987 -0.094 -57.116 1.00 77.56 873 HIS A C 1
ATOM 6849 O O . HIS A 1 873 ? 22.546 -1.166 -57.535 1.00 77.56 873 HIS A O 1
ATOM 6855 N N . TRP A 1 874 ? 23.604 0.012 -55.942 1.00 86.94 874 TRP A N 1
ATOM 6856 C CA . TRP A 1 874 ? 23.938 -1.137 -55.100 1.00 86.94 874 TRP A CA 1
ATOM 6857 C C . TRP A 1 874 ? 22.896 -1.437 -54.021 1.00 86.94 874 TRP A C 1
ATOM 6859 O O . TRP A 1 874 ? 22.827 -2.575 -53.558 1.00 86.94 874 TRP A O 1
ATOM 6869 N N . ALA A 1 875 ? 22.003 -0.489 -53.717 1.00 78.75 875 ALA A N 1
ATOM 6870 C CA . ALA A 1 875 ? 20.904 -0.692 -52.773 1.00 78.75 875 ALA A CA 1
ATOM 6871 C C . ALA A 1 875 ? 20.028 -1.910 -53.114 1.00 78.75 875 ALA A C 1
ATOM 6873 O O . ALA A 1 875 ? 19.663 -2.671 -52.224 1.00 78.75 875 ALA A O 1
ATOM 6874 N N . ARG A 1 876 ? 19.757 -2.158 -54.405 1.00 80.94 876 ARG A N 1
ATOM 6875 C CA . ARG A 1 876 ? 18.972 -3.323 -54.870 1.00 80.94 876 ARG A CA 1
ATOM 6876 C C . ARG A 1 876 ? 19.636 -4.682 -54.606 1.00 80.94 876 ARG A C 1
ATOM 6878 O O . ARG A 1 876 ? 19.003 -5.709 -54.813 1.00 80.94 876 ARG A O 1
ATOM 6885 N N . HIS A 1 877 ? 20.913 -4.677 -54.230 1.00 85.88 877 HIS A N 1
ATOM 6886 C CA . HIS A 1 877 ? 21.700 -5.862 -53.896 1.00 85.88 877 HIS A CA 1
ATOM 6887 C C . HIS A 1 877 ? 21.962 -5.965 -52.384 1.00 85.88 877 HIS A C 1
ATOM 6889 O O . HIS A 1 877 ? 22.899 -6.640 -51.969 1.00 85.88 877 HIS A O 1
ATOM 6895 N N . ASN A 1 878 ? 21.192 -5.239 -51.561 1.00 83.50 878 ASN A N 1
ATOM 6896 C CA . ASN A 1 878 ? 21.382 -5.121 -50.112 1.00 83.50 878 ASN A CA 1
ATOM 6897 C C . ASN A 1 878 ? 22.803 -4.674 -49.717 1.00 83.50 878 ASN A C 1
ATOM 6899 O O . ASN A 1 878 ? 23.330 -5.084 -48.680 1.00 83.50 878 ASN A O 1
ATOM 6903 N N . VAL A 1 879 ? 23.435 -3.846 -50.556 1.00 88.81 879 VAL A N 1
ATOM 6904 C CA . VAL A 1 879 ? 24.745 -3.258 -50.273 1.00 88.81 879 VAL A CA 1
ATOM 6905 C C . VAL A 1 879 ? 24.568 -1.780 -49.948 1.00 88.81 879 VAL A C 1
ATOM 6907 O O . VAL A 1 879 ? 24.118 -0.998 -50.789 1.00 88.81 879 VAL A O 1
ATOM 6910 N N . THR A 1 880 ? 24.932 -1.387 -48.729 1.00 87.12 880 THR A N 1
ATOM 6911 C CA . THR A 1 880 ? 24.878 0.011 -48.284 1.00 87.12 880 THR A CA 1
ATOM 6912 C C . THR A 1 880 ? 26.235 0.688 -48.447 1.00 87.12 880 THR A C 1
ATOM 6914 O O . THR A 1 880 ? 27.290 0.061 -48.351 1.00 87.12 880 THR A O 1
ATOM 6917 N N . ILE A 1 881 ? 26.221 1.996 -48.700 1.00 89.25 881 ILE A N 1
ATOM 6918 C CA . ILE A 1 881 ? 27.435 2.810 -48.754 1.00 89.25 881 ILE A CA 1
ATOM 6919 C C . ILE A 1 881 ? 27.197 4.152 -48.063 1.00 89.25 881 ILE A C 1
ATOM 6921 O O . ILE A 1 881 ? 26.248 4.883 -48.361 1.00 89.25 881 ILE A O 1
ATOM 6925 N N . ASN A 1 882 ? 28.066 4.448 -47.105 1.00 86.44 882 ASN A N 1
ATOM 6926 C CA . ASN A 1 882 ? 27.983 5.580 -46.195 1.00 86.44 882 ASN A CA 1
ATOM 6927 C C . ASN A 1 882 ? 29.317 6.331 -46.144 1.00 86.44 882 ASN A C 1
ATOM 6929 O O . ASN A 1 882 ? 30.366 5.785 -46.492 1.00 86.44 882 ASN A O 1
ATOM 6933 N N . SER A 1 883 ? 29.282 7.584 -45.691 1.00 86.38 883 SER A N 1
ATOM 6934 C CA . SER A 1 883 ? 30.477 8.419 -45.546 1.00 86.38 883 SER A CA 1
ATOM 6935 C C . SER A 1 883 ? 30.504 9.053 -44.161 1.00 86.38 883 SER A C 1
ATOM 6937 O O . SER A 1 883 ? 29.648 9.871 -43.835 1.00 86.38 883 SER A O 1
ATOM 6939 N N . VAL A 1 884 ? 31.500 8.713 -43.348 1.00 85.94 884 VAL A N 1
ATOM 6940 C CA . VAL A 1 884 ? 31.712 9.317 -42.023 1.00 85.94 884 VAL A CA 1
ATOM 6941 C C . VAL A 1 884 ? 32.715 10.452 -42.170 1.00 85.94 884 VAL A C 1
ATOM 6943 O O . VAL A 1 884 ? 33.738 10.287 -42.832 1.00 85.94 884 VAL A O 1
ATOM 6946 N N . ALA A 1 885 ? 32.420 11.611 -41.579 1.00 84.19 885 ALA A N 1
ATOM 6947 C CA . ALA A 1 885 ? 33.231 12.817 -41.713 1.00 84.19 885 ALA A CA 1
ATOM 6948 C C . ALA A 1 885 ? 33.730 13.281 -40.336 1.00 84.19 885 ALA A C 1
ATOM 6950 O O . ALA A 1 885 ? 33.098 14.140 -39.712 1.00 84.19 885 ALA A O 1
ATOM 6951 N N . PRO A 1 886 ? 34.839 12.714 -39.830 1.00 78.62 886 PRO A N 1
ATOM 6952 C CA . PRO A 1 886 ? 35.425 13.168 -38.581 1.00 78.62 886 PRO A CA 1
ATOM 6953 C C . PRO A 1 886 ? 35.874 14.634 -38.677 1.00 78.62 886 PRO A C 1
ATOM 6955 O O . PRO A 1 886 ? 36.253 15.119 -39.751 1.00 78.62 886 PRO A O 1
ATOM 6958 N N . GLY A 1 887 ? 35.803 15.337 -37.543 1.00 74.88 887 GLY A N 1
ATOM 6959 C CA . GLY A 1 887 ? 36.534 16.588 -37.336 1.00 74.88 887 GLY A CA 1
ATOM 6960 C C . GLY A 1 887 ? 38.010 16.304 -37.043 1.00 74.88 887 GLY A C 1
ATOM 6961 O O . GLY A 1 887 ? 38.525 15.245 -37.397 1.00 74.88 887 GLY A O 1
ATOM 6962 N N . THR A 1 888 ? 38.693 17.215 -36.355 1.00 77.75 888 THR A N 1
ATOM 6963 C CA . THR A 1 888 ? 40.073 16.959 -35.922 1.00 77.75 888 THR A CA 1
ATOM 6964 C C . THR A 1 888 ? 40.085 15.893 -34.820 1.00 77.75 888 THR A C 1
ATOM 6966 O O . THR A 1 888 ? 39.524 16.114 -33.743 1.00 77.75 888 THR A O 1
ATOM 6969 N N . ILE A 1 889 ? 40.701 14.737 -35.096 1.00 82.56 889 ILE A N 1
ATOM 6970 C CA . ILE A 1 889 ? 40.788 13.599 -34.168 1.00 82.56 889 ILE A CA 1
ATOM 6971 C C . ILE A 1 889 ? 42.181 13.522 -33.550 1.00 82.56 889 ILE A C 1
ATOM 6973 O O . ILE A 1 889 ? 43.194 13.575 -34.250 1.00 82.56 889 ILE A O 1
ATOM 6977 N N . ASN A 1 890 ? 42.218 13.352 -32.236 1.00 81.62 890 ASN A N 1
ATOM 6978 C CA . ASN A 1 890 ? 43.414 13.202 -31.435 1.00 81.62 890 ASN A CA 1
ATOM 6979 C C . ASN A 1 890 ? 44.164 11.910 -31.808 1.00 81.62 890 ASN A C 1
ATOM 6981 O O . ASN A 1 890 ? 43.860 10.819 -31.334 1.00 81.62 890 ASN A O 1
ATOM 6985 N N . THR A 1 891 ? 45.141 12.021 -32.706 1.00 80.75 891 THR A N 1
ATOM 6986 C CA . THR A 1 891 ? 45.997 10.903 -33.118 1.00 80.75 891 THR A CA 1
ATOM 6987 C C . THR A 1 891 ? 47.449 11.350 -33.197 1.00 80.75 891 THR A C 1
ATOM 6989 O O . THR A 1 891 ? 47.724 12.529 -33.418 1.00 80.75 891 THR A O 1
ATOM 6992 N N . ALA A 1 892 ? 48.381 10.400 -33.075 1.00 73.38 892 ALA A N 1
ATOM 6993 C CA . ALA A 1 892 ? 49.811 10.673 -33.225 1.00 73.38 892 ALA A CA 1
ATOM 6994 C C . ALA A 1 892 ? 50.126 11.374 -34.559 1.00 73.38 892 ALA A C 1
ATOM 6996 O O . ALA A 1 892 ? 50.846 12.358 -34.564 1.00 73.38 892 ALA A O 1
ATOM 6997 N N . GLY A 1 893 ? 49.493 10.966 -35.668 1.00 70.56 893 GLY A N 1
ATOM 6998 C CA . GLY A 1 893 ? 49.681 11.623 -36.970 1.00 70.56 893 GLY A CA 1
ATOM 6999 C C . GLY A 1 893 ? 49.260 13.098 -36.980 1.00 70.56 893 GLY A C 1
ATOM 7000 O O . GLY A 1 893 ? 49.963 13.936 -37.530 1.00 70.56 893 GLY A O 1
ATOM 7001 N N . VAL A 1 894 ? 48.163 13.452 -36.308 1.00 72.75 894 VAL A N 1
ATOM 7002 C CA . VAL A 1 894 ? 47.740 14.860 -36.203 1.00 72.75 894 VAL A CA 1
ATOM 7003 C C . VAL A 1 894 ? 48.714 15.666 -35.337 1.00 72.75 894 VAL A C 1
ATOM 7005 O O . VAL A 1 894 ? 49.095 16.771 -35.715 1.00 72.75 894 VAL A O 1
ATOM 7008 N N . ARG A 1 895 ? 49.171 15.113 -34.207 1.00 70.94 895 ARG A N 1
ATOM 7009 C CA . ARG A 1 895 ? 50.083 15.814 -33.286 1.00 70.94 895 ARG A CA 1
ATOM 7010 C C . ARG A 1 895 ? 51.514 15.940 -33.820 1.00 70.94 895 ARG A C 1
ATOM 7012 O O . ARG A 1 895 ? 52.128 16.989 -33.670 1.00 70.94 895 ARG A O 1
ATOM 7019 N N . GLU A 1 896 ? 52.040 14.878 -34.419 1.00 66.62 896 GLU A N 1
ATOM 7020 C CA . GLU A 1 896 ? 53.454 14.750 -34.796 1.00 66.62 896 GLU A CA 1
ATOM 7021 C C . GLU A 1 896 ? 53.721 15.107 -36.263 1.00 66.62 896 GLU A C 1
ATOM 7023 O O . GLU A 1 896 ? 54.826 15.534 -36.581 1.00 66.62 896 GLU A O 1
ATOM 7028 N N . GLU A 1 897 ? 52.739 14.945 -37.158 1.00 66.56 897 GLU A N 1
ATOM 7029 C CA . GLU A 1 897 ? 52.912 15.186 -38.599 1.00 66.56 897 GLU A CA 1
ATOM 7030 C C . GLU A 1 897 ? 52.189 16.476 -39.044 1.00 66.56 897 GLU A C 1
ATOM 7032 O O . GLU A 1 897 ? 52.785 17.293 -39.739 1.00 66.56 897 GLU A O 1
ATOM 7037 N N . GLU A 1 898 ? 50.936 16.716 -38.629 1.00 69.25 898 GLU A N 1
ATOM 7038 C CA . GLU A 1 898 ? 50.162 17.893 -39.080 1.00 69.25 898 GLU A CA 1
ATOM 7039 C C . GLU A 1 898 ? 50.419 19.159 -38.242 1.00 69.25 898 GLU A C 1
ATOM 7041 O O . GLU A 1 898 ? 50.695 20.221 -38.801 1.00 69.25 898 GLU A O 1
ATOM 7046 N N . PHE A 1 899 ? 50.351 19.071 -36.909 1.00 70.75 899 PHE A N 1
ATOM 7047 C CA . PHE A 1 899 ? 50.562 20.229 -36.029 1.00 70.75 899 PHE A CA 1
ATOM 7048 C C . PHE A 1 899 ? 52.025 20.674 -36.006 1.00 70.75 899 PHE A C 1
ATOM 7050 O O . PHE A 1 899 ? 52.297 21.872 -36.012 1.00 70.75 899 PHE A O 1
ATOM 7057 N N . ALA A 1 900 ? 52.963 19.724 -36.037 1.00 64.12 900 ALA A N 1
ATOM 7058 C CA . ALA A 1 900 ? 54.395 20.015 -36.041 1.00 64.12 900 ALA A CA 1
ATOM 7059 C C . ALA A 1 900 ? 54.894 20.628 -37.365 1.00 64.12 900 ALA A C 1
ATOM 7061 O O . ALA A 1 900 ? 55.893 21.341 -37.362 1.00 64.12 900 ALA A O 1
ATOM 7062 N N . ALA A 1 901 ? 54.209 20.369 -38.487 1.00 62.41 901 ALA A N 1
ATOM 7063 C CA . ALA A 1 901 ? 54.562 20.900 -39.808 1.00 62.41 901 ALA A CA 1
ATOM 7064 C C . ALA A 1 901 ? 53.897 22.252 -40.136 1.00 62.41 901 ALA A C 1
ATOM 7066 O O . ALA A 1 901 ? 54.082 22.777 -41.232 1.00 62.41 901 ALA A O 1
ATOM 7067 N N . SER A 1 902 ? 53.096 22.808 -39.223 1.00 63.09 902 SER A N 1
ATOM 7068 C CA . SER A 1 902 ? 52.415 24.091 -39.412 1.00 63.09 902 SER A CA 1
ATOM 7069 C C . SER A 1 902 ? 53.287 25.263 -38.942 1.00 63.09 902 SER A C 1
ATOM 7071 O O . SER A 1 902 ? 53.688 25.311 -37.783 1.00 63.09 902 SER A O 1
ATOM 7073 N N . ASP A 1 903 ? 53.448 26.288 -39.785 1.00 59.06 903 ASP A N 1
ATOM 7074 C CA . ASP A 1 903 ? 54.160 27.539 -39.452 1.00 59.06 903 ASP A CA 1
ATOM 7075 C C . ASP A 1 903 ? 53.441 28.419 -38.400 1.00 59.06 903 ASP A C 1
ATOM 7077 O O . ASP A 1 903 ? 53.943 29.468 -37.991 1.00 59.06 903 ASP A O 1
ATOM 7081 N N . LYS A 1 904 ? 52.234 28.031 -37.962 1.00 59.50 904 LYS A N 1
ATOM 7082 C CA . LYS A 1 904 ? 51.449 28.742 -36.938 1.00 59.50 904 LYS A CA 1
ATOM 7083 C C . LYS A 1 904 ? 51.819 28.236 -35.539 1.00 59.50 904 LYS A C 1
ATOM 7085 O O . LYS A 1 904 ? 51.578 27.074 -35.227 1.00 59.50 904 LYS A O 1
ATOM 7090 N N . THR A 1 905 ? 52.289 29.130 -34.669 1.00 52.94 905 THR A N 1
ATOM 7091 C CA . THR A 1 905 ? 52.799 28.849 -33.309 1.00 52.94 905 THR A CA 1
ATOM 7092 C C . THR A 1 905 ? 51.774 28.340 -32.279 1.00 52.94 905 THR A C 1
ATOM 7094 O O . THR A 1 905 ? 52.139 28.158 -31.124 1.00 52.94 905 THR A O 1
ATOM 7097 N N . ASP A 1 906 ? 50.517 28.084 -32.662 1.00 64.62 906 ASP A N 1
ATOM 7098 C CA . ASP A 1 906 ? 49.462 27.607 -31.749 1.00 64.62 906 ASP A CA 1
ATOM 7099 C C . ASP A 1 906 ? 48.297 26.909 -32.493 1.00 64.62 906 ASP A C 1
ATOM 7101 O O . ASP A 1 906 ? 47.115 27.239 -32.342 1.00 64.62 906 ASP A O 1
ATOM 7105 N N . TYR A 1 907 ? 48.624 25.985 -33.405 1.00 66.12 907 TYR A N 1
ATOM 7106 C CA . TYR A 1 907 ? 47.623 25.349 -34.276 1.00 66.12 907 TYR A CA 1
ATOM 7107 C C . TYR A 1 907 ? 46.581 24.528 -33.494 1.00 66.12 907 TYR A C 1
ATOM 7109 O O . TYR A 1 907 ? 45.403 24.536 -33.851 1.00 66.12 907 TYR A O 1
ATOM 7117 N N . GLU A 1 908 ? 46.980 23.870 -32.401 1.00 68.44 908 GLU A N 1
ATOM 7118 C CA . GLU A 1 908 ? 46.078 23.074 -31.557 1.00 68.44 908 GLU A CA 1
ATOM 7119 C C . GLU A 1 908 ? 45.031 23.945 -30.844 1.00 68.44 908 GLU A C 1
ATOM 7121 O O . GLU A 1 908 ? 43.840 23.610 -30.861 1.00 68.44 908 GLU A O 1
ATOM 7126 N N . SER A 1 909 ? 45.422 25.098 -30.288 1.00 69.25 909 SER A N 1
ATOM 7127 C CA . SER A 1 909 ? 44.466 26.016 -29.653 1.00 69.25 909 SER A CA 1
ATOM 7128 C C . SER A 1 909 ? 43.551 26.674 -30.678 1.00 69.25 909 SER A C 1
ATOM 7130 O O . SER A 1 909 ? 42.356 26.825 -30.421 1.00 69.25 909 SER A O 1
ATOM 7132 N N . LEU A 1 910 ? 44.060 27.008 -31.871 1.00 67.38 910 LEU A N 1
ATOM 7133 C CA . LEU A 1 910 ? 43.241 27.525 -32.975 1.00 67.38 910 LEU A CA 1
ATOM 7134 C C . LEU A 1 910 ? 42.219 26.493 -33.470 1.00 67.38 910 LEU A C 1
ATOM 7136 O O . LEU A 1 910 ? 41.059 26.845 -33.702 1.00 67.38 910 LEU A O 1
ATOM 7140 N N . ALA A 1 911 ? 42.627 25.228 -33.604 1.00 65.38 911 ALA A N 1
ATOM 7141 C CA . ALA A 1 911 ? 41.739 24.132 -33.971 1.00 65.38 911 ALA A CA 1
ATOM 7142 C C . ALA A 1 911 ? 40.660 23.936 -32.898 1.00 65.38 911 ALA A C 1
ATOM 7144 O O . ALA A 1 911 ? 39.471 23.947 -33.209 1.00 65.38 911 ALA A O 1
ATOM 7145 N N . THR A 1 912 ? 41.057 23.865 -31.628 1.00 69.38 912 THR A N 1
ATOM 7146 C CA . THR A 1 912 ? 40.157 23.629 -30.491 1.00 69.38 912 THR A CA 1
ATOM 7147 C C . THR A 1 912 ? 39.209 24.804 -30.226 1.00 69.38 912 THR A C 1
ATOM 7149 O O . THR A 1 912 ? 38.051 24.597 -29.859 1.00 69.38 912 THR A O 1
ATOM 7152 N N . ALA A 1 913 ? 39.636 26.046 -30.478 1.00 68.00 913 ALA A N 1
ATOM 7153 C CA . ALA A 1 913 ? 38.806 27.240 -30.313 1.00 68.00 913 ALA A CA 1
ATOM 7154 C C . ALA A 1 913 ? 37.554 27.218 -31.205 1.00 68.00 913 ALA A C 1
ATOM 7156 O O . ALA A 1 913 ? 36.493 27.689 -30.779 1.00 68.00 913 ALA A O 1
ATOM 7157 N N . GLN A 1 914 ? 37.656 26.635 -32.403 1.00 59.81 914 GLN A N 1
ATOM 7158 C CA . GLN A 1 914 ? 36.549 26.507 -33.357 1.00 59.81 914 GLN A CA 1
ATOM 7159 C C . GLN A 1 914 ? 35.632 25.308 -33.069 1.00 59.81 914 GLN A C 1
ATOM 7161 O O . GLN A 1 914 ? 34.567 25.192 -33.680 1.00 59.81 914 GLN A O 1
ATOM 7166 N N . ILE A 1 915 ? 36.008 24.431 -32.133 1.00 62.53 915 ILE A N 1
ATOM 7167 C CA . ILE A 1 915 ? 35.210 23.274 -31.726 1.00 62.53 915 ILE A CA 1
ATOM 7168 C C . ILE A 1 915 ? 34.300 23.685 -30.562 1.00 62.53 915 ILE A C 1
ATOM 7170 O O . ILE A 1 915 ? 34.803 24.091 -29.513 1.00 62.53 915 ILE A O 1
ATOM 7174 N N . PRO A 1 916 ? 32.964 23.553 -30.676 1.00 59.19 916 PRO A N 1
ATOM 7175 C CA . PRO A 1 916 ? 32.051 23.897 -29.583 1.00 59.19 916 PRO A CA 1
ATOM 7176 C C . PRO A 1 916 ? 32.340 23.150 -28.273 1.00 59.19 916 PRO A C 1
ATOM 7178 O O . PRO A 1 916 ? 32.237 23.740 -27.205 1.00 59.19 916 PRO A O 1
ATOM 7181 N N . ALA A 1 917 ? 32.762 21.884 -28.357 1.00 57.03 917 ALA A N 1
ATOM 7182 C CA . ALA A 1 917 ? 33.140 21.064 -27.203 1.00 57.03 917 ALA A CA 1
ATOM 7183 C C . ALA A 1 917 ? 34.518 21.399 -26.607 1.00 57.03 917 ALA A C 1
ATOM 7185 O O . ALA A 1 917 ? 34.890 20.808 -25.599 1.00 57.03 917 ALA A O 1
ATOM 7186 N N . LYS A 1 918 ? 35.279 22.317 -27.223 1.00 72.06 918 LYS A N 1
ATOM 7187 C CA . LYS A 1 918 ? 36.594 22.777 -26.745 1.00 72.06 918 LYS A CA 1
ATOM 7188 C C . LYS A 1 918 ? 37.597 21.647 -26.471 1.00 72.06 918 LYS A C 1
ATOM 7190 O O . LYS A 1 918 ? 38.483 21.795 -25.638 1.00 72.06 918 LYS A O 1
ATOM 7195 N N . ARG A 1 919 ? 37.481 20.542 -27.211 1.00 78.38 919 ARG A N 1
ATOM 7196 C CA . ARG A 1 919 ? 38.450 19.442 -27.263 1.00 78.38 919 ARG A CA 1
ATOM 7197 C C . ARG A 1 919 ? 38.497 18.838 -28.663 1.00 78.38 919 ARG A C 1
ATOM 7199 O O . ARG A 1 919 ? 37.538 18.986 -29.420 1.00 78.38 919 ARG A O 1
ATOM 7206 N N . LEU A 1 920 ? 39.578 18.131 -28.979 1.00 72.75 920 LEU A N 1
ATOM 7207 C CA . LEU A 1 920 ? 39.636 17.261 -30.154 1.00 72.75 920 LEU A CA 1
ATOM 7208 C C . LEU A 1 920 ? 38.700 16.052 -29.968 1.00 72.75 920 LEU A C 1
ATOM 7210 O O . LEU A 1 920 ? 38.366 15.674 -28.839 1.00 72.75 920 LEU A O 1
ATOM 7214 N N . GLY A 1 921 ? 38.258 15.465 -31.079 1.00 70.81 921 GLY A N 1
ATOM 7215 C CA . GLY A 1 921 ? 37.548 14.186 -31.045 1.00 70.81 921 GLY A CA 1
ATOM 7216 C C . GLY A 1 921 ? 38.512 13.037 -30.759 1.00 70.81 921 GLY A C 1
ATOM 7217 O O . GLY A 1 921 ? 39.697 13.135 -31.075 1.00 70.81 921 GLY A O 1
ATOM 7218 N N . GLU A 1 922 ? 38.014 11.941 -30.208 1.00 81.31 922 GLU A N 1
ATOM 7219 C CA . GLU A 1 922 ? 38.799 10.731 -29.956 1.00 81.31 922 GLU A CA 1
ATOM 7220 C C . GLU A 1 922 ? 38.538 9.665 -31.037 1.00 81.31 922 GLU A C 1
ATOM 7222 O O . GLU A 1 922 ? 37.526 9.670 -31.754 1.00 81.31 922 GLU A O 1
ATOM 7227 N N . ALA A 1 923 ? 39.507 8.771 -31.241 1.00 81.44 923 ALA A N 1
ATOM 7228 C CA . ALA A 1 923 ? 39.447 7.783 -32.321 1.00 81.44 923 ALA A CA 1
ATOM 7229 C C . ALA A 1 923 ? 38.345 6.723 -32.104 1.00 81.44 923 ALA A C 1
ATOM 7231 O O . ALA A 1 923 ? 37.746 6.247 -33.074 1.00 81.44 923 ALA A O 1
ATOM 7232 N N . ASP A 1 924 ? 38.018 6.409 -30.851 1.00 78.88 924 ASP A N 1
ATOM 7233 C CA . ASP A 1 924 ? 36.924 5.515 -30.459 1.00 78.88 924 ASP A CA 1
ATOM 7234 C C . ASP A 1 924 ? 35.534 6.097 -30.788 1.00 78.88 924 ASP A C 1
ATOM 7236 O O . ASP A 1 924 ? 34.636 5.360 -31.205 1.00 78.88 924 ASP A O 1
ATOM 7240 N N . GLU A 1 925 ? 35.367 7.421 -30.716 1.00 76.31 925 GLU A N 1
ATOM 7241 C CA . GLU A 1 925 ? 34.151 8.122 -31.149 1.00 76.31 925 GLU A CA 1
ATOM 7242 C C . GLU A 1 925 ? 33.919 7.936 -32.662 1.00 76.31 925 GLU A C 1
ATOM 7244 O O . GLU A 1 925 ? 32.788 7.719 -33.108 1.00 76.31 925 GLU A O 1
ATOM 7249 N N . THR A 1 926 ? 34.993 7.939 -33.463 1.00 80.56 926 THR A N 1
ATOM 7250 C CA . THR A 1 926 ? 34.922 7.647 -34.911 1.00 80.56 926 THR A CA 1
ATOM 7251 C C . THR A 1 926 ? 34.609 6.176 -35.175 1.00 80.56 926 THR A C 1
ATOM 7253 O O . THR A 1 926 ? 33.808 5.858 -36.061 1.00 80.56 926 THR A O 1
ATOM 7256 N N . ALA A 1 927 ? 35.186 5.273 -34.382 1.00 85.00 927 ALA A N 1
ATOM 7257 C CA . ALA A 1 927 ? 34.911 3.846 -34.474 1.00 85.00 927 ALA A CA 1
ATOM 7258 C C . ALA A 1 927 ? 33.439 3.514 -34.188 1.00 85.00 927 ALA A C 1
ATOM 7260 O O . ALA A 1 927 ? 32.813 2.783 -34.961 1.00 85.00 927 ALA A O 1
ATOM 7261 N N . ALA A 1 928 ? 32.845 4.123 -33.160 1.00 77.06 928 ALA A N 1
ATOM 7262 C CA . ALA A 1 928 ? 31.431 3.948 -32.829 1.00 77.06 928 ALA A CA 1
ATOM 7263 C C . ALA A 1 928 ? 30.487 4.414 -33.953 1.00 77.06 928 ALA A C 1
ATOM 7265 O O . ALA A 1 928 ? 29.461 3.774 -34.210 1.00 77.06 928 ALA A O 1
ATOM 7266 N N . LEU A 1 929 ? 30.836 5.486 -34.674 1.00 77.50 929 LEU A N 1
ATOM 7267 C CA . LEU A 1 929 ? 30.071 5.910 -35.850 1.00 77.50 929 LEU A CA 1
ATOM 7268 C C . LEU A 1 929 ? 30.176 4.918 -37.006 1.00 77.50 929 LEU A C 1
ATOM 7270 O O . LEU A 1 929 ? 29.175 4.683 -37.680 1.00 77.50 929 LEU A O 1
ATOM 7274 N N . CYS A 1 930 ? 31.347 4.319 -37.227 1.00 85.88 930 CYS A N 1
ATOM 7275 C CA . CYS A 1 930 ? 31.524 3.300 -38.262 1.00 85.88 930 CYS A CA 1
ATOM 7276 C C . CYS A 1 930 ? 30.693 2.047 -37.956 1.00 85.88 930 CYS A C 1
ATOM 7278 O O . CYS A 1 930 ? 29.992 1.558 -38.840 1.00 85.88 930 CYS A O 1
ATOM 7280 N N . VAL A 1 931 ? 30.688 1.593 -36.696 1.00 84.25 931 VAL A N 1
ATOM 7281 C CA . VAL A 1 931 ? 29.821 0.501 -36.214 1.00 84.25 931 VAL A CA 1
ATOM 7282 C C . VAL A 1 931 ? 28.347 0.821 -36.477 1.00 84.25 931 VAL A C 1
ATOM 7284 O O . VAL A 1 931 ? 27.613 0.009 -37.036 1.00 84.25 931 VAL A O 1
ATOM 7287 N N . ARG A 1 932 ? 27.903 2.041 -36.159 1.00 77.50 932 ARG A N 1
ATOM 7288 C CA . ARG A 1 932 ? 26.527 2.473 -36.437 1.00 77.50 932 ARG A CA 1
ATOM 7289 C C . ARG A 1 932 ? 26.211 2.535 -37.937 1.00 77.50 932 ARG A C 1
ATOM 7291 O O . ARG A 1 932 ? 25.103 2.180 -38.337 1.00 77.50 932 ARG A O 1
ATOM 7298 N N . ALA A 1 933 ? 27.152 3.005 -38.754 1.00 77.00 933 ALA A N 1
ATOM 7299 C CA . ALA A 1 933 ? 26.970 3.200 -40.190 1.00 77.00 933 ALA A CA 1
ATOM 7300 C C . ALA A 1 933 ? 26.823 1.881 -40.965 1.00 77.00 933 ALA A C 1
ATOM 7302 O O . ALA A 1 933 ? 26.155 1.874 -41.997 1.00 77.00 933 ALA A O 1
ATOM 7303 N N . VAL A 1 934 ? 27.391 0.774 -40.472 1.00 81.88 934 VAL A N 1
ATOM 7304 C CA . VAL A 1 934 ? 27.219 -0.549 -41.100 1.00 81.88 934 VAL A CA 1
ATOM 7305 C C . VAL A 1 934 ? 25.908 -1.247 -40.716 1.00 81.88 934 VAL A C 1
ATOM 7307 O O . VAL A 1 934 ? 25.457 -2.118 -41.450 1.00 81.88 934 VAL A O 1
ATOM 7310 N N . MET A 1 935 ? 25.278 -0.875 -39.592 1.00 70.69 935 MET A N 1
ATOM 7311 C CA . MET A 1 935 ? 24.061 -1.534 -39.088 1.00 70.69 935 MET A CA 1
ATOM 7312 C C . MET A 1 935 ? 22.748 -1.006 -39.679 1.00 70.69 935 MET A C 1
ATOM 7314 O O . MET A 1 935 ? 21.746 -1.715 -39.672 1.00 70.69 935 MET A O 1
ATOM 7318 N N . ARG A 1 936 ? 22.696 0.250 -40.140 1.00 56.00 936 ARG A N 1
ATOM 7319 C CA . ARG A 1 936 ? 21.446 0.858 -40.627 1.00 56.00 936 ARG A CA 1
ATOM 7320 C C . ARG A 1 936 ? 21.271 0.693 -42.137 1.00 56.00 936 ARG A C 1
ATOM 7322 O O . ARG A 1 936 ? 22.177 1.001 -42.906 1.00 56.00 936 ARG A O 1
ATOM 7329 N N . TYR A 1 937 ? 20.041 0.376 -42.550 1.00 42.91 937 TYR A N 1
ATOM 7330 C CA . TYR A 1 937 ? 19.524 0.562 -43.914 1.00 42.91 937 TYR A CA 1
ATOM 7331 C C . TYR A 1 937 ? 19.332 2.061 -44.218 1.00 42.91 937 TYR A C 1
ATOM 7333 O O . TYR A 1 937 ? 18.227 2.559 -44.405 1.00 42.91 937 TYR A O 1
ATOM 7341 N N . VAL A 1 938 ? 20.421 2.828 -44.196 1.00 39.06 938 VAL A N 1
ATOM 7342 C CA . VAL A 1 938 ? 20.427 4.222 -44.645 1.00 39.06 938 VAL A CA 1
ATOM 7343 C C . VAL A 1 938 ? 21.366 4.327 -45.836 1.00 39.06 938 VAL A C 1
ATOM 7345 O O . VAL A 1 938 ? 22.550 4.008 -45.751 1.00 39.06 938 VAL A O 1
ATOM 7348 N N . ILE A 1 939 ? 20.806 4.774 -46.955 1.00 37.59 939 ILE A N 1
ATOM 7349 C CA . ILE A 1 939 ? 21.523 5.118 -48.178 1.00 37.59 939 ILE A CA 1
ATOM 7350 C C . ILE A 1 939 ? 22.056 6.545 -47.964 1.00 37.59 939 ILE A C 1
ATOM 7352 O O . ILE A 1 939 ? 21.298 7.506 -48.057 1.00 37.59 939 ILE A O 1
ATOM 7356 N N . CYS A 1 940 ? 23.351 6.668 -47.639 1.00 38.31 940 CYS A N 1
ATOM 7357 C CA . CYS A 1 940 ? 24.099 7.916 -47.409 1.00 38.31 940 CYS A CA 1
ATOM 7358 C C . CYS A 1 940 ? 23.724 8.749 -46.164 1.00 38.31 940 CYS A C 1
ATOM 7360 O O . CYS A 1 940 ? 23.059 9.781 -46.254 1.00 38.31 940 CYS A O 1
ATOM 7362 N N . LEU A 1 941 ? 24.288 8.386 -45.006 1.00 40.34 941 LEU A N 1
ATOM 7363 C CA . LEU A 1 941 ? 24.365 9.259 -43.827 1.00 40.34 941 LEU A CA 1
ATOM 7364 C C . LEU A 1 941 ? 25.758 9.910 -43.721 1.00 40.34 941 LEU A C 1
ATOM 7366 O O . LEU A 1 941 ? 26.758 9.203 -43.612 1.00 40.34 941 LEU A O 1
ATOM 7370 N N . ALA A 1 942 ? 25.819 11.247 -43.721 1.00 40.72 942 ALA A N 1
ATOM 7371 C CA . ALA A 1 942 ? 27.002 12.014 -43.327 1.00 40.72 942 ALA A CA 1
ATOM 7372 C C . ALA A 1 942 ? 26.910 12.329 -41.826 1.00 40.72 942 ALA A C 1
ATOM 7374 O O . ALA A 1 942 ? 26.195 13.243 -41.419 1.00 40.72 942 ALA A O 1
ATOM 7375 N N . LEU A 1 943 ? 27.590 11.544 -40.989 1.00 45.38 943 LEU A N 1
ATOM 7376 C CA . LEU A 1 943 ? 27.687 11.801 -39.548 1.00 45.38 943 LEU A CA 1
ATOM 7377 C C . LEU A 1 943 ? 28.933 12.654 -39.284 1.00 45.38 943 LEU A C 1
ATOM 7379 O O . LEU A 1 943 ? 30.054 12.172 -39.447 1.00 45.38 943 LEU A O 1
ATOM 7383 N N . GLY A 1 944 ? 28.728 13.923 -38.921 1.00 39.91 944 GLY A N 1
ATOM 7384 C CA . GLY A 1 944 ? 29.784 14.803 -38.420 1.00 39.91 944 GLY A CA 1
ATOM 7385 C C . GLY A 1 944 ? 30.018 14.560 -36.929 1.00 39.91 944 GLY A C 1
ATOM 7386 O O . GLY A 1 944 ? 29.064 14.566 -36.151 1.00 39.91 944 GLY A O 1
ATOM 7387 N N . LEU A 1 945 ? 31.272 14.332 -36.532 1.00 38.59 945 LEU A N 1
ATOM 7388 C CA . LEU A 1 945 ? 31.663 14.276 -35.120 1.00 38.59 945 LEU A CA 1
ATOM 7389 C C . LEU A 1 945 ? 31.730 15.672 -34.509 1.00 38.59 945 LEU A C 1
ATOM 7391 O O . LEU A 1 945 ? 32.085 16.648 -35.172 1.00 38.59 945 LEU A O 1
ATOM 7395 N N . VAL A 1 946 ? 31.433 15.729 -33.211 1.00 45.50 946 VAL A N 1
ATOM 7396 C CA . VAL A 1 946 ? 31.627 16.883 -32.333 1.00 45.50 946 VAL A CA 1
ATOM 7397 C C . VAL A 1 946 ? 33.126 17.200 -32.275 1.00 45.50 946 VAL A C 1
ATOM 7399 O O . VAL A 1 946 ? 33.864 16.698 -31.441 1.00 45.50 946 VAL A O 1
ATOM 7402 N N . GLY A 1 947 ? 33.570 17.991 -33.247 1.00 32.69 947 GLY A N 1
ATOM 7403 C CA . GLY A 1 947 ? 34.968 18.361 -33.478 1.00 32.69 947 GLY A CA 1
ATOM 7404 C C . GLY A 1 947 ? 35.133 19.442 -34.555 1.00 32.69 947 GLY A C 1
ATOM 7405 O O . GLY A 1 947 ? 36.232 19.679 -35.039 1.00 32.69 947 GLY A O 1
ATOM 7406 N N . GLY A 1 948 ? 34.037 20.073 -34.982 1.00 30.86 948 GLY A N 1
ATOM 7407 C CA . GLY A 1 948 ? 33.997 21.095 -36.025 1.00 30.86 948 GLY A CA 1
ATOM 7408 C C . GLY A 1 948 ? 32.554 21.302 -36.484 1.00 30.86 948 GLY A C 1
ATOM 7409 O O . GLY A 1 948 ? 31.755 20.377 -36.412 1.00 30.86 948 GLY A O 1
ATOM 7410 N N . PHE A 1 949 ? 32.212 22.527 -36.882 1.00 32.88 949 PHE A N 1
ATOM 7411 C CA . PHE A 1 949 ? 30.902 22.991 -37.367 1.00 32.88 949 PHE A CA 1
ATOM 7412 C C . PHE A 1 949 ? 29.978 21.891 -37.963 1.00 32.88 949 PHE A C 1
ATOM 7414 O O . PHE A 1 949 ? 29.962 21.658 -39.168 1.00 32.88 949 PHE A O 1
ATOM 7421 N N . VAL A 1 950 ? 29.103 21.294 -37.142 1.00 37.94 950 VAL A N 1
ATOM 7422 C CA . VAL A 1 950 ? 27.887 20.566 -37.589 1.00 37.94 950 VAL A CA 1
ATOM 7423 C C . VAL A 1 950 ? 26.743 21.579 -37.806 1.00 37.94 950 VAL A C 1
ATOM 7425 O O . VAL A 1 950 ? 25.575 21.328 -37.538 1.00 37.94 950 VAL A O 1
ATOM 7428 N N . GLY A 1 951 ? 27.102 22.795 -38.224 1.00 32.91 951 GLY A N 1
ATOM 7429 C CA . GLY A 1 951 ? 26.235 23.971 -38.191 1.00 32.91 951 GLY A CA 1
ATOM 7430 C C . GLY A 1 951 ? 25.619 24.361 -39.531 1.00 32.91 951 GLY A C 1
ATOM 7431 O O . GLY A 1 951 ? 24.921 25.360 -39.575 1.00 32.91 951 GLY A O 1
ATOM 7432 N N . SER A 1 952 ? 25.877 23.643 -40.629 1.00 30.39 952 SER A N 1
ATOM 7433 C CA . SER A 1 952 ? 25.435 24.107 -41.958 1.00 30.39 952 SER A CA 1
ATOM 7434 C C . SER A 1 952 ? 24.503 23.164 -42.721 1.00 30.39 952 SER A C 1
ATOM 7436 O O . SER A 1 952 ? 23.629 23.667 -43.411 1.00 30.39 952 SER A O 1
ATOM 7438 N N . TYR A 1 953 ? 24.585 21.835 -42.572 1.00 33.78 953 TYR A N 1
ATOM 7439 C CA . TYR A 1 953 ? 23.741 20.924 -43.379 1.00 33.78 953 TYR A CA 1
ATOM 7440 C C . TYR A 1 953 ? 22.512 20.338 -42.668 1.00 33.78 953 TYR A C 1
ATOM 7442 O O . TYR A 1 953 ? 21.569 19.940 -43.342 1.00 33.78 953 TYR A O 1
ATOM 7450 N N . LEU A 1 954 ? 22.452 20.347 -41.330 1.00 34.03 954 LEU A N 1
ATOM 7451 C CA . LEU A 1 954 ? 21.172 20.184 -40.612 1.00 34.03 954 LEU A CA 1
ATOM 7452 C C . LEU A 1 954 ? 20.416 21.520 -40.474 1.00 34.03 954 LEU A C 1
ATOM 7454 O O . LEU A 1 954 ? 19.213 21.529 -40.224 1.00 34.03 954 LEU A O 1
ATOM 7458 N N . PHE A 1 955 ? 21.104 22.645 -40.696 1.00 33.62 955 PHE A N 1
ATOM 7459 C CA . PHE A 1 955 ? 20.550 23.993 -40.562 1.00 33.62 955 PHE A CA 1
ATOM 7460 C C . PHE A 1 955 ? 19.689 24.454 -41.747 1.00 33.62 955 PHE A C 1
ATOM 7462 O O . PHE A 1 955 ? 18.912 25.388 -41.578 1.00 33.62 955 PHE A O 1
ATOM 7469 N N . GLU A 1 956 ? 19.710 23.786 -42.907 1.00 30.03 956 GLU A N 1
ATOM 7470 C CA . GLU A 1 956 ? 18.730 24.090 -43.968 1.00 30.03 956 GLU A CA 1
ATOM 7471 C C . GLU A 1 956 ? 17.306 23.605 -43.639 1.00 30.03 956 GLU A C 1
ATOM 7473 O O . GLU A 1 956 ? 16.346 24.124 -44.203 1.00 30.03 956 GLU A O 1
ATOM 7478 N N . LEU A 1 957 ? 17.137 22.713 -42.654 1.00 32.66 957 LEU A N 1
ATOM 7479 C CA . LEU A 1 957 ? 15.826 22.385 -42.067 1.00 32.66 957 LEU A CA 1
ATOM 7480 C C . LEU A 1 957 ? 15.547 23.131 -40.748 1.00 32.66 957 LEU A C 1
ATOM 7482 O O . LEU A 1 957 ? 14.442 23.054 -40.219 1.00 32.66 957 LEU A O 1
ATOM 7486 N N . GLN A 1 958 ? 16.522 23.885 -40.234 1.00 30.48 958 GLN A N 1
ATOM 7487 C CA . GLN A 1 958 ? 16.404 24.735 -39.050 1.00 30.48 958 GLN A CA 1
ATOM 7488 C C . GLN A 1 958 ? 16.804 26.173 -39.389 1.00 30.48 958 GLN A C 1
ATOM 7490 O O . GLN A 1 958 ? 17.748 26.730 -38.830 1.00 30.48 958 GLN A O 1
ATOM 7495 N N . ARG A 1 959 ? 16.028 26.835 -40.256 1.00 29.39 959 ARG A N 1
ATOM 7496 C CA . ARG A 1 959 ? 15.855 28.274 -40.042 1.00 29.39 959 ARG A CA 1
ATOM 7497 C C . ARG A 1 959 ? 15.089 28.413 -38.733 1.00 29.39 959 ARG A C 1
ATOM 7499 O O . ARG A 1 959 ? 13.935 27.999 -38.647 1.00 29.39 959 ARG A O 1
ATOM 7506 N N . THR A 1 960 ? 15.747 28.961 -37.714 1.00 41.25 960 THR A N 1
ATOM 7507 C CA . THR A 1 960 ? 15.069 29.584 -36.575 1.00 41.25 960 THR A CA 1
ATOM 7508 C C . THR A 1 960 ? 13.928 30.415 -37.141 1.00 41.25 960 THR A C 1
ATOM 7510 O O . THR A 1 960 ? 14.176 31.304 -37.962 1.00 41.25 960 THR A O 1
ATOM 7513 N N . SER A 1 961 ? 12.686 30.074 -36.786 1.00 42.69 961 SER A N 1
ATOM 7514 C CA . SER A 1 961 ? 11.553 30.935 -37.114 1.00 42.69 961 SER A CA 1
ATOM 7515 C C . SER A 1 961 ? 11.908 32.333 -36.604 1.00 42.69 961 SER A C 1
ATOM 7517 O O . SER A 1 961 ? 12.384 32.429 -35.469 1.00 42.69 961 SER A O 1
ATOM 7519 N N . PRO A 1 962 ? 11.806 33.384 -37.434 1.00 52.47 962 PRO A N 1
ATOM 7520 C CA . PRO A 1 962 ? 12.084 34.727 -36.956 1.00 52.47 962 PRO A CA 1
ATOM 7521 C C . PRO A 1 962 ? 11.197 34.994 -35.737 1.00 52.47 962 PRO A C 1
ATOM 7523 O O . PRO A 1 962 ? 10.067 34.508 -35.681 1.00 52.47 962 PRO A O 1
ATOM 7526 N N . GLU A 1 963 ? 11.721 35.709 -34.747 1.00 58.81 963 GLU A N 1
ATOM 7527 C CA . GLU A 1 963 ? 10.949 36.072 -33.561 1.00 58.81 963 GLU A CA 1
ATOM 7528 C C . GLU A 1 963 ? 9.718 36.878 -34.011 1.00 58.81 963 GLU A C 1
ATOM 7530 O O . GLU A 1 963 ? 9.849 37.830 -34.788 1.00 58.81 963 GLU A O 1
ATOM 7535 N N . LEU A 1 964 ? 8.527 36.419 -33.613 1.00 76.81 964 LEU A N 1
ATOM 7536 C CA . LEU A 1 964 ? 7.257 37.073 -33.907 1.00 76.81 964 LEU A CA 1
ATOM 7537 C C . LEU A 1 964 ? 6.936 38.026 -32.756 1.00 76.81 964 LEU A C 1
ATOM 7539 O O . LEU A 1 964 ? 6.657 37.579 -31.645 1.00 76.81 964 LEU A O 1
ATOM 7543 N N . THR A 1 965 ? 6.919 39.320 -33.039 1.00 86.94 965 THR A N 1
ATOM 7544 C CA . THR A 1 965 ? 6.533 40.361 -32.086 1.00 86.94 965 THR A CA 1
ATOM 7545 C C . THR A 1 965 ? 5.168 40.910 -32.477 1.00 86.94 965 THR A C 1
ATOM 7547 O O . THR A 1 965 ? 4.987 41.390 -33.594 1.00 86.94 965 THR A O 1
ATOM 7550 N N . ILE A 1 966 ? 4.198 40.849 -31.566 1.00 87.06 966 ILE A N 1
ATOM 7551 C CA . ILE A 1 966 ? 2.887 41.480 -31.761 1.00 87.06 966 ILE A CA 1
ATOM 7552 C C . ILE A 1 966 ? 3.033 42.981 -31.492 1.00 87.06 966 ILE A C 1
ATOM 7554 O O . ILE A 1 966 ? 3.571 43.374 -30.457 1.00 87.06 966 ILE A O 1
ATOM 7558 N N . LEU A 1 967 ? 2.587 43.810 -32.434 1.00 87.19 967 LEU A N 1
ATOM 7559 C CA . LEU A 1 967 ? 2.676 45.265 -32.368 1.00 87.19 967 LEU A CA 1
ATOM 7560 C C . LEU A 1 967 ? 1.310 45.829 -31.969 1.00 87.19 967 LEU A C 1
ATOM 7562 O O . LEU A 1 967 ? 0.409 45.915 -32.800 1.00 87.19 967 LEU A O 1
ATOM 7566 N N . SER A 1 968 ? 1.170 46.198 -30.699 1.00 81.50 968 SER A N 1
ATOM 7567 C CA . SER A 1 968 ? 0.001 46.902 -30.157 1.00 81.50 968 SER A CA 1
ATOM 7568 C C . SER A 1 968 ? 0.464 48.081 -29.305 1.00 81.50 968 SER A C 1
ATOM 7570 O O . SER A 1 968 ? 1.576 48.053 -28.763 1.00 81.50 968 SER A O 1
ATOM 7572 N N . THR A 1 969 ? -0.371 49.112 -29.167 1.00 78.19 969 THR A N 1
ATOM 7573 C CA . THR A 1 969 ? -0.129 50.211 -28.222 1.00 78.19 969 THR A CA 1
ATOM 7574 C C . THR A 1 969 ? -1.200 50.273 -27.137 1.00 78.19 969 THR A C 1
ATOM 7576 O O . THR A 1 969 ? -2.338 49.870 -27.382 1.00 78.19 969 THR A O 1
ATOM 7579 N N . PRO A 1 970 ? -0.887 50.846 -25.959 1.00 76.50 970 PRO A N 1
ATOM 7580 C CA . PRO A 1 970 ? -1.871 51.047 -24.898 1.00 76.50 970 PRO A CA 1
ATOM 7581 C C . PRO A 1 970 ? -3.109 51.833 -25.351 1.00 76.50 970 PRO A C 1
ATOM 7583 O O . PRO A 1 970 ? -4.208 51.574 -24.873 1.00 76.50 970 PRO A O 1
ATOM 7586 N N . GLU A 1 971 ? -2.957 52.781 -26.281 1.00 73.88 971 GLU A N 1
ATOM 7587 C CA . GLU A 1 971 ? -4.081 53.536 -26.845 1.00 73.88 971 GLU A CA 1
ATOM 7588 C C . GLU A 1 971 ? -4.991 52.656 -27.709 1.00 73.88 971 GLU A C 1
ATOM 7590 O O . GLU A 1 971 ? -6.205 52.842 -27.697 1.00 73.88 971 GLU A O 1
ATOM 7595 N N . GLN A 1 972 ? -4.430 51.687 -28.435 1.00 73.62 972 GLN A N 1
ATOM 7596 C CA . GLN A 1 972 ? -5.202 50.734 -29.230 1.00 73.62 972 GLN A CA 1
ATOM 7597 C C . GLN A 1 972 ? -5.870 49.673 -28.346 1.00 73.62 972 GLN A C 1
ATOM 7599 O O . GLN A 1 972 ? -7.043 49.356 -28.549 1.00 73.62 972 GLN A O 1
ATOM 7604 N N . ASP A 1 973 ? -5.165 49.194 -27.319 1.00 75.31 973 ASP A N 1
ATOM 7605 C CA . ASP A 1 973 ? -5.717 48.284 -26.311 1.00 75.31 973 ASP A CA 1
ATOM 7606 C C . ASP A 1 973 ? -6.872 48.954 -25.540 1.00 75.31 973 ASP A C 1
ATOM 7608 O O . ASP A 1 973 ? -7.889 48.319 -25.258 1.00 75.31 973 ASP A O 1
ATOM 7612 N N . ALA A 1 974 ? -6.782 50.264 -25.274 1.00 77.94 974 ALA A N 1
ATOM 7613 C CA . ALA A 1 974 ? -7.848 51.044 -24.638 1.00 77.94 974 ALA A CA 1
ATOM 7614 C C . ALA A 1 974 ? -9.116 51.186 -25.503 1.00 77.94 974 ALA A C 1
ATOM 7616 O O . ALA A 1 974 ? -10.202 51.401 -24.961 1.00 77.94 974 ALA A O 1
ATOM 7617 N N . LEU A 1 975 ? -9.004 51.037 -26.828 1.00 78.75 975 LEU A N 1
ATOM 7618 C CA . LEU A 1 975 ? -10.146 50.990 -27.751 1.00 78.75 975 LEU A CA 1
ATOM 7619 C C . LEU A 1 975 ? -10.788 49.594 -27.833 1.00 78.75 975 LEU A C 1
ATOM 7621 O O . LEU A 1 975 ? -11.828 49.442 -28.474 1.00 78.75 975 LEU A O 1
ATOM 7625 N N . ASN A 1 976 ? -10.204 48.595 -27.160 1.00 79.69 976 ASN A N 1
ATOM 7626 C CA . ASN A 1 976 ? -10.716 47.230 -27.031 1.00 79.69 976 ASN A CA 1
ATOM 7627 C C . ASN A 1 976 ? -10.969 46.539 -28.389 1.00 79.69 976 ASN A C 1
ATOM 7629 O O . ASN A 1 976 ? -11.947 45.807 -28.568 1.00 79.69 976 ASN A O 1
ATOM 7633 N N . LEU A 1 977 ? -10.101 46.810 -29.369 1.00 79.19 977 LEU A N 1
ATOM 7634 C CA . LEU A 1 977 ? -10.181 46.224 -30.705 1.00 79.19 977 LEU A CA 1
ATOM 7635 C C . LEU A 1 977 ? -9.735 44.749 -30.676 1.00 79.19 977 LEU A C 1
ATOM 7637 O O . LEU A 1 977 ? -8.760 44.420 -30.004 1.00 79.19 977 LEU A O 1
ATOM 7641 N N . PRO A 1 978 ? -10.391 43.840 -31.424 1.00 79.94 978 PRO A N 1
ATOM 7642 C CA . PRO A 1 978 ? -10.094 42.406 -31.374 1.00 79.94 978 PRO A CA 1
ATOM 7643 C C . PRO A 1 978 ? -8.840 42.001 -32.179 1.00 79.94 978 PRO A C 1
ATOM 7645 O O . PRO A 1 978 ? -8.681 40.829 -32.519 1.00 79.94 978 PRO A O 1
ATOM 7648 N N . PHE A 1 979 ? -7.970 42.953 -32.530 1.00 83.06 979 PHE A N 1
ATOM 7649 C CA . PHE A 1 979 ? -6.779 42.753 -33.359 1.00 83.06 979 PHE A CA 1
ATOM 7650 C C . PHE A 1 979 ? -5.671 43.767 -33.019 1.00 83.06 979 PHE A C 1
ATOM 7652 O O . PHE A 1 979 ? -5.949 44.859 -32.529 1.00 83.06 979 PHE A O 1
ATOM 7659 N N . ALA A 1 980 ? -4.417 43.406 -33.310 1.00 86.00 980 ALA A N 1
ATOM 7660 C CA . ALA A 1 980 ? -3.228 44.239 -33.093 1.00 86.00 980 ALA A CA 1
ATOM 7661 C C . ALA A 1 980 ? -2.994 45.260 -34.230 1.00 86.00 980 ALA A C 1
ATOM 7663 O O . ALA A 1 980 ? -3.514 45.090 -35.335 1.00 86.00 980 ALA A O 1
ATOM 7664 N N . GLU A 1 981 ? -2.186 46.304 -33.997 1.00 87.50 981 GLU A N 1
ATOM 7665 C CA . GLU A 1 981 ? -1.749 47.282 -35.023 1.00 87.50 981 GLU A CA 1
ATOM 7666 C C . GLU A 1 981 ? -0.982 46.594 -36.159 1.00 87.50 981 GLU A C 1
ATOM 7668 O O . GLU A 1 981 ? -1.089 46.978 -37.324 1.00 87.50 981 GLU A O 1
ATOM 7673 N N . GLY A 1 982 ? -0.231 45.547 -35.821 1.00 90.81 982 GLY A N 1
ATOM 7674 C CA . GLY A 1 982 ? 0.473 44.693 -36.765 1.00 90.81 982 GLY A CA 1
ATOM 7675 C C . GLY A 1 982 ? 1.283 43.603 -36.072 1.00 90.81 982 GLY A C 1
ATOM 7676 O O . GLY A 1 982 ? 1.193 43.394 -34.863 1.00 90.81 982 GLY A O 1
ATOM 7677 N N . VAL A 1 983 ? 2.112 42.907 -36.842 1.00 92.06 983 VAL A N 1
ATOM 7678 C CA . VAL A 1 983 ? 3.093 41.944 -36.333 1.00 92.06 983 VAL A CA 1
ATOM 7679 C C . VAL A 1 983 ? 4.439 42.153 -37.014 1.00 92.06 983 VAL A C 1
ATOM 7681 O O . VAL A 1 983 ? 4.509 42.391 -38.219 1.00 92.06 983 VAL A O 1
ATOM 7684 N N . GLN A 1 984 ? 5.523 42.047 -36.257 1.00 91.19 984 GLN A N 1
ATOM 7685 C CA . GLN A 1 984 ? 6.882 42.045 -36.781 1.00 91.19 984 GLN A CA 1
ATOM 7686 C C . GLN A 1 984 ? 7.430 40.621 -36.761 1.00 91.19 984 GLN A C 1
ATOM 7688 O O . GLN A 1 984 ? 7.403 39.954 -35.732 1.00 91.19 984 GLN A O 1
ATOM 7693 N N . LEU A 1 985 ? 7.946 40.164 -37.897 1.00 85.56 985 LEU A N 1
ATOM 7694 C CA . LEU A 1 985 ? 8.605 38.873 -38.043 1.00 85.56 985 LEU A CA 1
ATOM 7695 C C . LEU A 1 985 ? 10.025 39.118 -38.562 1.00 85.56 985 LEU A C 1
ATOM 7697 O O . LEU A 1 985 ? 10.233 39.381 -39.749 1.00 85.56 985 LEU A O 1
ATOM 7701 N N . GLY A 1 986 ? 11.010 39.061 -37.665 1.00 85.25 986 GLY A N 1
ATOM 7702 C CA . GLY A 1 986 ? 12.386 39.441 -37.994 1.00 85.25 986 GLY A CA 1
ATOM 7703 C C . GLY A 1 986 ? 12.510 40.937 -38.312 1.00 85.25 986 GLY A C 1
ATOM 7704 O O . GLY A 1 986 ? 12.222 41.776 -37.464 1.00 85.25 986 GLY A O 1
ATOM 7705 N N . ASP A 1 987 ? 12.969 41.284 -39.517 1.00 88.69 987 ASP A N 1
ATOM 7706 C CA . ASP A 1 987 ? 13.115 42.671 -39.986 1.00 88.69 987 ASP A CA 1
ATOM 7707 C C . ASP A 1 987 ? 11.936 43.162 -40.843 1.00 88.69 987 ASP A C 1
ATOM 7709 O O . ASP A 1 987 ? 12.025 44.239 -41.431 1.00 88.69 987 ASP A O 1
ATOM 7713 N N . VAL A 1 988 ? 10.831 42.411 -40.903 1.00 91.81 988 VAL A N 1
ATOM 7714 C CA . VAL A 1 988 ? 9.633 42.754 -41.683 1.00 91.81 988 VAL A CA 1
ATOM 7715 C C . VAL A 1 988 ? 8.441 42.997 -40.758 1.00 91.81 988 VAL A C 1
ATOM 7717 O O . VAL A 1 988 ? 8.158 42.184 -39.881 1.00 91.81 988 VAL A O 1
ATOM 7720 N N . ILE A 1 989 ? 7.725 44.096 -40.982 1.00 93.69 989 ILE A N 1
ATOM 7721 C CA . ILE A 1 989 ? 6.477 44.470 -40.315 1.00 93.69 989 ILE A CA 1
ATOM 7722 C C . ILE A 1 989 ? 5.307 44.215 -41.267 1.00 93.69 989 ILE A C 1
ATOM 7724 O O . ILE A 1 989 ? 5.323 44.671 -42.411 1.00 93.69 989 ILE A O 1
ATOM 7728 N N . TYR A 1 990 ? 4.277 43.540 -40.767 1.00 95.31 990 TYR A N 1
ATOM 7729 C CA . TYR A 1 990 ? 2.974 43.368 -41.400 1.00 95.31 990 TYR A CA 1
ATOM 7730 C C . TYR A 1 990 ? 1.957 44.198 -40.611 1.00 95.31 990 TYR A C 1
ATOM 7732 O O . TYR A 1 990 ? 1.602 43.818 -39.495 1.00 95.31 990 TYR A O 1
ATOM 7740 N N . LEU A 1 991 ? 1.531 45.343 -41.148 1.00 93.38 991 LEU A N 1
ATOM 7741 C CA . LEU A 1 991 ? 0.535 46.197 -40.498 1.00 93.38 991 LEU A CA 1
ATOM 7742 C C . LEU A 1 991 ? -0.882 45.752 -40.850 1.00 93.38 991 LEU A C 1
ATOM 7744 O O . LEU A 1 991 ? -1.181 45.484 -42.015 1.00 93.38 991 LEU A O 1
ATOM 7748 N N . SER A 1 992 ? -1.750 45.741 -39.842 1.00 91.88 992 SER A N 1
ATOM 7749 C CA . SER A 1 992 ? -3.193 45.593 -40.020 1.00 91.88 992 SER A CA 1
ATOM 7750 C C . SER A 1 992 ? -3.751 46.778 -40.809 1.00 91.88 992 SER A C 1
ATOM 7752 O O . SER A 1 992 ? -3.189 47.879 -40.770 1.00 91.88 992 SER A O 1
ATOM 7754 N N . GLY A 1 993 ? -4.869 46.564 -41.503 1.00 91.38 993 GLY A N 1
ATOM 7755 C CA . GLY A 1 993 ? -5.532 47.601 -42.285 1.00 91.38 993 GLY A CA 1
ATOM 7756 C C . GLY A 1 993 ? -5.857 48.844 -41.456 1.00 91.38 993 GLY A C 1
ATOM 7757 O O . GLY A 1 993 ? -6.447 48.773 -40.379 1.00 91.38 993 GLY A O 1
ATOM 7758 N N . GLN A 1 994 ? -5.407 49.994 -41.948 1.00 93.06 994 GLN A N 1
ATOM 7759 C CA . GLN A 1 994 ? -5.604 51.291 -41.318 1.00 93.06 994 GLN A CA 1
ATOM 7760 C C . GLN A 1 994 ? -6.720 52.053 -42.021 1.00 93.06 994 GLN A C 1
ATOM 7762 O O . GLN A 1 994 ? -6.840 52.024 -43.249 1.00 93.06 994 GLN A O 1
ATOM 7767 N N . LEU A 1 995 ? -7.495 52.786 -41.224 1.00 93.38 995 LEU A N 1
ATOM 7768 C CA . LEU A 1 995 ? -8.562 53.674 -41.674 1.00 93.38 995 LEU A CA 1
ATOM 7769 C C . LEU A 1 995 ? -8.177 55.138 -41.451 1.00 93.38 995 LEU A C 1
ATOM 7771 O O . LEU A 1 995 ? -7.321 55.467 -40.625 1.00 93.38 995 LEU A O 1
ATOM 7775 N N . GLY A 1 996 ? -8.886 56.036 -42.132 1.00 92.38 996 GLY A N 1
ATOM 7776 C CA . GLY A 1 996 ? -8.761 57.485 -41.977 1.00 92.38 996 GLY A CA 1
ATOM 7777 C C . GLY A 1 996 ? -9.424 58.007 -40.704 1.00 92.38 996 GLY A C 1
ATOM 7778 O O . GLY A 1 996 ? -10.177 58.974 -40.766 1.00 92.38 996 GLY A O 1
ATOM 7779 N N . VAL A 1 997 ? -9.206 57.358 -39.562 1.00 92.38 997 VAL A N 1
ATOM 7780 C CA . VAL A 1 997 ? -9.729 57.797 -38.262 1.00 92.38 997 VAL A CA 1
ATOM 7781 C C . VAL A 1 997 ? -8.811 58.827 -37.615 1.00 92.38 997 VAL A C 1
ATOM 7783 O O . VAL A 1 997 ? -7.605 58.869 -37.886 1.00 92.38 997 VAL A O 1
ATOM 7786 N N . LYS A 1 998 ? -9.376 59.668 -36.747 1.00 90.31 998 LYS A N 1
ATOM 7787 C CA . LYS A 1 998 ? -8.582 60.552 -35.887 1.00 90.31 998 LYS A CA 1
ATOM 7788 C C . LYS A 1 998 ? -7.740 59.699 -34.922 1.00 90.31 998 LYS A C 1
ATOM 7790 O O . LYS A 1 998 ? -8.282 58.764 -34.334 1.00 90.31 998 LYS A O 1
ATOM 7795 N N . PRO A 1 999 ? -6.445 60.004 -34.721 1.00 84.94 999 PRO A N 1
ATOM 7796 C CA . PRO A 1 999 ? -5.588 59.217 -33.836 1.00 84.94 999 PRO A CA 1
ATOM 7797 C C . PRO A 1 999 ? -6.186 59.044 -32.434 1.00 84.94 999 PRO A C 1
ATOM 7799 O O . PRO A 1 999 ? -6.587 60.022 -31.803 1.00 84.94 999 PRO A O 1
ATOM 7802 N N . GLY A 1 1000 ? -6.238 57.799 -31.955 1.00 79.94 1000 GLY A N 1
ATOM 7803 C CA . GLY A 1 1000 ? -6.770 57.452 -30.633 1.00 79.94 1000 GLY A CA 1
ATOM 7804 C C . GLY A 1 1000 ? -8.300 57.408 -30.528 1.00 79.94 1000 GLY A C 1
ATOM 7805 O O . GLY A 1 1000 ? -8.811 57.214 -29.428 1.00 79.94 1000 GLY A O 1
ATOM 7806 N N . THR A 1 1001 ? -9.044 57.575 -31.629 1.00 86.12 1001 THR A N 1
ATOM 7807 C CA . THR A 1 1001 ? -10.507 57.398 -31.659 1.00 86.12 1001 THR A CA 1
ATOM 7808 C C . THR A 1 1001 ? -10.943 56.497 -32.818 1.00 86.12 1001 THR A C 1
ATOM 7810 O O . THR A 1 1001 ? -10.141 56.119 -33.670 1.00 86.12 1001 THR A O 1
ATOM 7813 N N . LEU A 1 1002 ? -12.232 56.145 -32.853 1.00 88.56 1002 LEU A N 1
ATOM 7814 C CA . LEU A 1 1002 ? -12.865 55.437 -33.975 1.00 88.56 1002 LEU A CA 1
ATOM 7815 C C . LEU A 1 1002 ? -13.664 56.394 -34.883 1.00 88.56 1002 LEU A C 1
ATOM 7817 O O . LEU A 1 1002 ? -14.524 55.961 -35.645 1.00 88.56 1002 LEU A O 1
ATOM 7821 N N . ASP A 1 1003 ? -13.393 57.701 -34.816 1.00 92.19 1003 ASP A N 1
ATOM 7822 C CA . ASP A 1 1003 ? -14.089 58.695 -35.638 1.00 92.19 1003 ASP A CA 1
ATOM 7823 C C . ASP A 1 1003 ? -13.371 58.888 -36.975 1.00 92.19 1003 ASP A C 1
ATOM 7825 O O . ASP A 1 1003 ? -12.255 59.416 -37.024 1.00 92.19 1003 ASP A O 1
ATOM 7829 N N . VAL A 1 1004 ? -14.033 58.523 -38.072 1.00 93.12 1004 VAL A N 1
ATOM 7830 C CA . VAL A 1 1004 ? -13.527 58.737 -39.435 1.00 93.12 1004 VAL A CA 1
ATOM 7831 C C . VAL A 1 1004 ? -13.495 60.235 -39.764 1.00 93.12 1004 VAL A C 1
ATOM 7833 O O . VAL A 1 1004 ? -14.430 60.979 -39.451 1.00 93.12 1004 VAL A O 1
ATOM 7836 N N . VAL A 1 1005 ? -12.417 60.713 -40.397 1.00 93.62 1005 VAL A N 1
ATOM 7837 C CA . VAL A 1 1005 ? -12.313 62.127 -40.779 1.00 93.62 1005 VAL A CA 1
ATOM 7838 C C . VAL A 1 1005 ? -13.351 62.490 -41.852 1.00 93.62 1005 VAL A C 1
ATOM 7840 O O . VAL A 1 1005 ? -13.546 61.743 -42.818 1.00 93.62 1005 VAL A O 1
ATOM 7843 N N . PRO A 1 1006 ? -14.029 63.645 -41.719 1.00 88.06 1006 PRO A N 1
ATOM 7844 C CA . PRO A 1 1006 ? -14.999 64.091 -42.711 1.00 88.06 1006 PRO A CA 1
ATOM 7845 C C . PRO A 1 1006 ? -14.303 64.574 -43.994 1.00 88.06 1006 PRO A C 1
ATOM 7847 O O . PRO A 1 1006 ? -13.128 64.940 -43.983 1.00 88.06 1006 PRO A O 1
ATOM 7850 N N . GLY A 1 1007 ? -15.055 64.645 -45.097 1.00 84.38 1007 GLY A N 1
ATOM 7851 C CA . GLY A 1 1007 ? -14.589 65.231 -46.363 1.00 84.38 1007 GLY A CA 1
ATOM 7852 C C . GLY A 1 1007 ? -14.305 64.236 -47.495 1.00 84.38 1007 GLY A C 1
ATOM 7853 O O . GLY A 1 1007 ? -13.745 64.637 -48.513 1.00 84.38 1007 GLY A O 1
ATOM 7854 N N . GLY A 1 1008 ? -14.720 62.975 -47.344 1.00 88.94 1008 GLY A N 1
ATOM 7855 C CA . GLY A 1 1008 ? -14.686 61.958 -48.401 1.00 88.94 1008 GLY A CA 1
ATOM 7856 C C . GLY A 1 1008 ? -13.299 61.360 -48.650 1.00 88.94 1008 GLY A C 1
ATOM 7857 O O . GLY A 1 1008 ? -12.397 61.461 -47.811 1.00 88.94 1008 GLY A O 1
ATOM 7858 N N . ILE A 1 1009 ? -13.125 60.740 -49.820 1.00 93.88 1009 ILE A N 1
ATOM 7859 C CA . ILE A 1 1009 ? -11.964 59.895 -50.133 1.00 93.88 1009 ILE A CA 1
ATOM 7860 C C . ILE A 1 1009 ? -10.609 60.599 -49.962 1.00 93.88 1009 ILE A C 1
ATOM 7862 O O . ILE A 1 1009 ? -9.668 59.999 -49.451 1.00 93.88 1009 ILE A O 1
ATOM 7866 N N . GLY A 1 1010 ? -10.479 61.872 -50.347 1.00 93.56 1010 GLY A N 1
ATOM 7867 C CA . GLY A 1 1010 ? -9.201 62.594 -50.307 1.00 93.56 1010 GLY A CA 1
ATOM 7868 C C . GLY A 1 1010 ? -8.662 62.777 -48.878 1.00 93.56 1010 GLY A C 1
ATOM 7869 O O . GLY A 1 1010 ? -7.577 62.273 -48.569 1.00 93.56 1010 GLY A O 1
ATOM 7870 N N . PRO A 1 1011 ? -9.405 63.463 -47.988 1.00 95.19 1011 PRO A N 1
ATOM 7871 C CA . PRO A 1 1011 ? -9.048 63.605 -46.576 1.00 95.19 1011 PRO A CA 1
ATOM 7872 C C . PRO A 1 1011 ? -8.864 62.268 -45.856 1.00 95.19 1011 PRO A C 1
ATOM 7874 O O . PRO A 1 1011 ? -7.883 62.110 -45.128 1.00 95.19 1011 PRO A O 1
ATOM 7877 N N . GLN A 1 1012 ? -9.738 61.285 -46.105 1.00 95.94 1012 GLN A N 1
ATOM 7878 C CA . GLN A 1 1012 ? -9.597 59.959 -45.500 1.00 95.94 1012 GLN A CA 1
ATOM 7879 C C . GLN A 1 1012 ? -8.339 59.234 -45.989 1.00 95.94 1012 GLN A C 1
ATOM 7881 O O . GLN A 1 1012 ? -7.643 58.630 -45.175 1.00 95.94 1012 GLN A O 1
ATOM 7886 N N . THR A 1 1013 ? -7.978 59.341 -47.275 1.00 96.69 1013 THR A N 1
ATOM 7887 C CA . THR A 1 1013 ? -6.741 58.740 -47.811 1.00 96.69 1013 THR A CA 1
ATOM 7888 C C . THR A 1 1013 ? -5.518 59.341 -47.136 1.00 96.69 1013 THR A C 1
ATOM 7890 O O . THR A 1 1013 ? -4.611 58.616 -46.727 1.00 96.69 1013 THR A O 1
ATOM 7893 N N . ARG A 1 1014 ? -5.499 60.670 -46.973 1.00 96.06 1014 ARG A N 1
ATOM 7894 C CA . ARG A 1 1014 ? -4.385 61.364 -46.321 1.00 96.06 1014 ARG A CA 1
ATOM 7895 C C . ARG A 1 1014 ? -4.248 60.932 -44.868 1.00 96.06 1014 ARG A C 1
ATOM 7897 O O . ARG A 1 1014 ? -3.153 60.571 -44.454 1.00 96.06 1014 ARG A O 1
ATOM 7904 N N . GLN A 1 1015 ? -5.353 60.925 -44.123 1.00 96.88 1015 GLN A N 1
ATOM 7905 C CA . GLN A 1 1015 ? -5.333 60.517 -42.721 1.00 96.88 1015 GLN A CA 1
ATOM 7906 C C . GLN A 1 1015 ? -4.919 59.050 -42.562 1.00 96.88 1015 GLN A C 1
ATOM 7908 O O . GLN A 1 1015 ? -4.114 58.744 -41.691 1.00 96.88 1015 GLN A O 1
ATOM 7913 N N . THR A 1 1016 ? -5.398 58.158 -43.435 1.00 96.19 1016 THR A N 1
ATOM 7914 C CA . THR A 1 1016 ? -5.021 56.735 -43.427 1.00 96.19 1016 THR A CA 1
ATOM 7915 C C . THR A 1 1016 ? -3.509 56.557 -43.582 1.00 96.19 1016 THR A C 1
ATOM 7917 O O . THR A 1 1016 ? -2.880 55.820 -42.827 1.00 96.19 1016 THR A O 1
ATOM 7920 N N . LEU A 1 1017 ? -2.900 57.263 -44.539 1.00 95.81 1017 LEU A N 1
ATOM 7921 C CA . LEU A 1 1017 ? -1.461 57.172 -44.795 1.00 95.81 1017 LEU A CA 1
ATOM 7922 C C . LEU A 1 1017 ? -0.618 57.845 -43.699 1.00 95.81 1017 LEU A C 1
ATOM 7924 O O . LEU A 1 1017 ? 0.478 57.368 -43.412 1.00 95.81 1017 LEU A O 1
ATOM 7928 N N . GLU A 1 1018 ? -1.112 58.907 -43.058 1.00 95.94 1018 GLU A N 1
ATOM 7929 C CA . GLU A 1 1018 ? -0.458 59.489 -41.874 1.00 95.94 1018 GLU A CA 1
ATOM 7930 C C . GLU A 1 1018 ? -0.536 58.553 -40.657 1.00 95.94 1018 GLU A C 1
ATOM 7932 O O . GLU A 1 1018 ? 0.449 58.424 -39.931 1.00 95.94 1018 GLU A O 1
ATOM 7937 N N . ASN A 1 1019 ? -1.651 57.836 -40.474 1.00 93.62 1019 ASN A N 1
ATOM 7938 C CA . ASN A 1 1019 ? -1.774 56.812 -39.435 1.00 93.62 1019 ASN A CA 1
ATOM 7939 C C . ASN A 1 1019 ? -0.744 55.692 -39.666 1.00 93.62 1019 ASN A C 1
ATOM 7941 O O . ASN A 1 1019 ? 0.056 55.416 -38.776 1.00 93.62 1019 ASN A O 1
ATOM 7945 N N . ILE A 1 1020 ? -0.659 55.152 -40.890 1.00 94.81 1020 ILE A N 1
ATOM 7946 C CA . ILE A 1 1020 ? 0.361 54.153 -41.271 1.00 94.81 1020 ILE A CA 1
ATOM 7947 C C . ILE A 1 1020 ? 1.778 54.669 -41.005 1.00 94.81 1020 ILE A C 1
ATOM 7949 O O . ILE A 1 1020 ? 2.605 53.962 -40.431 1.00 94.81 1020 ILE A O 1
ATOM 7953 N N . LYS A 1 1021 ? 2.079 55.904 -41.412 1.00 94.31 1021 LYS A N 1
ATOM 7954 C CA . LYS A 1 1021 ? 3.396 56.514 -41.203 1.00 94.31 1021 LYS A CA 1
ATOM 7955 C C . LYS A 1 1021 ? 3.754 56.589 -39.720 1.00 94.31 1021 LYS A C 1
ATOM 7957 O O . LYS A 1 1021 ? 4.890 56.272 -39.368 1.00 94.31 1021 LYS A O 1
ATOM 7962 N N . ALA A 1 1022 ? 2.807 56.974 -38.866 1.00 91.94 1022 ALA A N 1
ATOM 7963 C CA . ALA A 1 1022 ? 3.009 57.022 -37.422 1.00 91.94 1022 ALA A CA 1
ATOM 7964 C C . ALA A 1 1022 ? 3.271 55.623 -36.838 1.00 91.94 1022 ALA A C 1
ATOM 7966 O O . ALA A 1 1022 ? 4.218 55.461 -36.063 1.00 91.94 1022 ALA A O 1
ATOM 7967 N N . SER A 1 1023 ? 2.502 54.610 -37.253 1.00 91.56 1023 SER A N 1
ATOM 7968 C CA . SER A 1 1023 ? 2.702 53.214 -36.836 1.00 91.56 1023 SER A CA 1
ATOM 7969 C C . SER A 1 1023 ? 4.083 52.701 -37.248 1.00 91.56 1023 SER A C 1
ATOM 7971 O O . SER A 1 1023 ? 4.834 52.188 -36.422 1.00 91.56 1023 SER A O 1
ATOM 7973 N N . LEU A 1 1024 ? 4.482 52.906 -38.507 1.00 92.50 1024 LEU A N 1
ATOM 7974 C CA . LEU A 1 1024 ? 5.793 52.477 -39.000 1.00 92.50 1024 LEU A CA 1
ATOM 7975 C C . LEU A 1 1024 ? 6.944 53.145 -38.242 1.00 92.50 1024 LEU A C 1
ATOM 7977 O O . LEU A 1 1024 ? 7.888 52.460 -37.853 1.00 92.50 1024 LEU A O 1
ATOM 7981 N N . GLN A 1 1025 ? 6.864 54.454 -37.989 1.00 92.75 1025 GLN A N 1
ATOM 7982 C CA . GLN A 1 1025 ? 7.894 55.182 -37.241 1.00 92.75 1025 GLN A CA 1
ATOM 7983 C C . GLN A 1 1025 ? 8.054 54.660 -35.813 1.00 92.75 1025 GLN A C 1
ATOM 7985 O O . GLN A 1 1025 ? 9.181 54.524 -35.333 1.00 92.75 1025 GLN A O 1
ATOM 7990 N N . ARG A 1 1026 ? 6.941 54.327 -35.149 1.00 89.88 1026 ARG A N 1
ATOM 7991 C CA . ARG A 1 1026 ? 6.951 53.765 -33.793 1.00 89.88 1026 ARG A CA 1
ATOM 7992 C C . ARG A 1 1026 ? 7.738 52.459 -33.718 1.00 89.88 1026 ARG A C 1
ATOM 7994 O O . ARG A 1 1026 ? 8.442 52.230 -32.740 1.00 89.88 1026 ARG A O 1
ATOM 8001 N N . TYR A 1 1027 ? 7.663 51.645 -34.767 1.00 89.94 1027 TYR A N 1
ATOM 8002 C CA . TYR A 1 1027 ? 8.309 50.335 -34.837 1.00 89.94 1027 TYR A CA 1
ATOM 8003 C C . TYR A 1 1027 ? 9.609 50.343 -35.657 1.00 89.94 1027 TYR A C 1
ATOM 8005 O O . TYR A 1 1027 ? 10.030 49.326 -36.201 1.00 89.94 1027 TYR A O 1
ATOM 8013 N N . GLY A 1 1028 ? 10.276 51.501 -35.735 1.00 90.44 1028 GLY A N 1
ATOM 8014 C CA . GLY A 1 1028 ? 11.609 51.620 -36.329 1.00 90.44 1028 GLY A CA 1
ATOM 8015 C C . GLY A 1 1028 ? 11.638 51.523 -37.857 1.00 90.44 1028 GLY A C 1
ATOM 8016 O O . GLY A 1 1028 ? 12.689 51.262 -38.433 1.00 90.44 1028 GLY A O 1
ATOM 8017 N N . SER A 1 1029 ? 10.515 51.737 -38.537 1.00 93.38 1029 SER A N 1
ATOM 8018 C CA . SER A 1 1029 ? 10.390 51.760 -39.999 1.00 93.38 1029 SER A CA 1
ATOM 8019 C C . SER A 1 1029 ? 10.023 53.167 -40.509 1.00 93.38 1029 SER A C 1
ATOM 8021 O O . SER A 1 1029 ? 10.003 54.145 -39.760 1.00 93.38 1029 SER A O 1
ATOM 8023 N N . SER A 1 1030 ? 9.798 53.314 -41.812 1.00 93.00 1030 SER A N 1
ATOM 8024 C CA . SER A 1 1030 ? 9.373 54.564 -42.447 1.00 93.00 1030 SER A CA 1
ATOM 8025 C C . SER A 1 1030 ? 8.579 54.284 -43.725 1.00 93.00 1030 SER A C 1
ATOM 8027 O O . SER A 1 1030 ? 8.586 53.168 -44.242 1.00 93.00 1030 SER A O 1
ATOM 8029 N N . MET A 1 1031 ? 7.916 55.311 -44.267 1.00 92.50 1031 MET A N 1
ATOM 8030 C CA . MET A 1 1031 ? 7.146 55.189 -45.515 1.00 92.50 1031 MET A CA 1
ATOM 8031 C C . MET A 1 1031 ? 7.998 54.711 -46.703 1.00 92.50 1031 MET A C 1
ATOM 8033 O O . MET A 1 1031 ? 7.495 53.981 -47.551 1.00 92.50 1031 MET A O 1
ATOM 8037 N N . ASP A 1 1032 ? 9.294 55.042 -46.738 1.00 91.31 1032 ASP A N 1
ATOM 8038 C CA . ASP A 1 1032 ? 10.213 54.599 -47.799 1.00 91.31 1032 ASP A CA 1
ATOM 8039 C C . ASP A 1 1032 ? 10.615 53.119 -47.687 1.00 91.31 1032 ASP A C 1
ATOM 8041 O O . ASP A 1 1032 ? 11.140 52.550 -48.643 1.00 91.31 1032 ASP A O 1
ATOM 8045 N N . GLN A 1 1033 ? 10.376 52.483 -46.536 1.00 93.00 1033 GLN A N 1
ATOM 8046 C CA . GLN A 1 1033 ? 10.611 51.050 -46.336 1.00 93.00 1033 GLN A CA 1
ATOM 8047 C C . GLN A 1 1033 ? 9.372 50.195 -46.604 1.00 93.00 1033 GLN A C 1
ATOM 8049 O O . GLN A 1 1033 ? 9.417 48.975 -46.416 1.00 93.00 1033 GLN A O 1
ATOM 8054 N N . VAL A 1 1034 ? 8.261 50.803 -47.023 1.00 94.25 1034 VAL A N 1
ATOM 8055 C CA . VAL A 1 1034 ? 7.068 50.051 -47.404 1.00 94.25 1034 VAL A CA 1
ATOM 8056 C C . VAL A 1 1034 ? 7.367 49.286 -48.691 1.00 94.25 1034 VAL A C 1
ATOM 8058 O O . VAL A 1 1034 ? 7.759 49.855 -49.706 1.00 94.25 1034 VAL A O 1
ATOM 8061 N N . LEU A 1 1035 ? 7.185 47.970 -48.638 1.00 94.19 1035 LEU A N 1
ATOM 8062 C CA . LEU A 1 1035 ? 7.433 47.042 -49.739 1.00 94.19 1035 LEU A CA 1
ATOM 8063 C C . LEU A 1 1035 ? 6.169 46.834 -50.573 1.00 94.19 1035 LEU A C 1
ATOM 8065 O O . LEU A 1 1035 ? 6.224 46.790 -51.805 1.00 94.19 1035 LEU A O 1
ATOM 8069 N N . LYS A 1 1036 ? 5.019 46.699 -49.899 1.00 95.88 1036 LYS A N 1
ATOM 8070 C CA . LYS A 1 1036 ? 3.725 46.440 -50.535 1.00 95.88 1036 LYS A CA 1
ATOM 8071 C C . LYS A 1 1036 ? 2.579 47.126 -49.792 1.00 95.88 1036 LYS A C 1
ATOM 8073 O O . LYS A 1 1036 ? 2.555 47.104 -48.567 1.00 95.88 1036 LYS A O 1
ATOM 8078 N N . CYS A 1 1037 ? 1.601 47.637 -50.539 1.00 95.88 1037 CYS A N 1
ATOM 8079 C CA . CYS A 1 1037 ? 0.295 48.058 -50.033 1.00 95.88 1037 CYS A CA 1
ATOM 8080 C C . CYS A 1 1037 ? -0.849 47.284 -50.700 1.00 95.88 1037 CYS A C 1
ATOM 8082 O O . CYS A 1 1037 ? -0.816 47.020 -51.910 1.00 95.88 1037 CYS A O 1
ATOM 8084 N N . THR A 1 1038 ? -1.906 47.031 -49.936 1.00 96.94 1038 THR A N 1
ATOM 8085 C CA . THR A 1 1038 ? -3.223 46.666 -50.470 1.00 96.94 1038 THR A CA 1
ATOM 8086 C C . THR A 1 1038 ? -4.200 47.775 -50.098 1.00 96.94 1038 THR A C 1
ATOM 8088 O O . THR A 1 1038 ? -4.287 48.155 -48.935 1.00 96.94 1038 THR A O 1
ATOM 8091 N N . VAL A 1 1039 ? -4.889 48.333 -51.093 1.00 96.19 1039 VAL A N 1
ATOM 8092 C CA . VAL A 1 1039 ? -5.861 49.419 -50.919 1.00 96.19 1039 VAL A CA 1
ATOM 8093 C C . VAL A 1 1039 ? -7.258 48.881 -51.200 1.00 96.19 1039 VAL A C 1
ATOM 8095 O O . VAL A 1 1039 ? -7.537 48.436 -52.316 1.00 96.19 1039 VAL A O 1
ATOM 8098 N N . PHE A 1 1040 ? -8.129 48.950 -50.202 1.00 96.88 1040 PHE A N 1
ATOM 8099 C CA . PHE A 1 1040 ? -9.539 48.596 -50.302 1.00 96.88 1040 PHE A CA 1
ATOM 8100 C C . PHE A 1 1040 ? -10.363 49.881 -50.379 1.00 96.88 1040 PHE A C 1
ATOM 8102 O O . PHE A 1 1040 ? -10.171 50.772 -49.557 1.00 96.88 1040 PHE A O 1
ATOM 8109 N N . MET A 1 1041 ? -11.246 50.000 -51.371 1.00 94.88 1041 MET A N 1
ATOM 8110 C CA . MET A 1 1041 ? -12.056 51.206 -51.600 1.00 94.88 1041 MET A CA 1
ATOM 8111 C C . MET A 1 1041 ? -13.546 50.875 -51.603 1.00 94.88 1041 MET A C 1
ATOM 8113 O O . MET A 1 1041 ? -13.946 49.905 -52.245 1.00 94.88 1041 MET A O 1
ATOM 8117 N N . ALA A 1 1042 ? -14.363 51.691 -50.937 1.00 93.62 1042 ALA A N 1
ATOM 8118 C CA . ALA A 1 1042 ? -15.818 51.533 -50.923 1.00 93.62 1042 ALA A CA 1
ATOM 8119 C C . ALA A 1 1042 ? -16.427 51.752 -52.320 1.00 93.62 1042 ALA A C 1
ATOM 8121 O O . ALA A 1 1042 ? -17.275 50.972 -52.755 1.00 93.62 1042 ALA A O 1
ATOM 8122 N N . ASP A 1 1043 ? -15.930 52.755 -53.052 1.00 92.94 1043 ASP A N 1
ATOM 8123 C CA . ASP A 1 1043 ? -16.260 52.996 -54.456 1.00 92.94 1043 ASP A CA 1
ATOM 8124 C C . ASP A 1 1043 ? -14.983 53.148 -55.297 1.00 92.94 1043 ASP A C 1
ATOM 8126 O O . ASP A 1 1043 ? -14.120 53.992 -55.051 1.00 92.94 1043 ASP A O 1
ATOM 8130 N N . MET A 1 1044 ? -14.855 52.323 -56.336 1.00 93.69 1044 MET A N 1
ATOM 8131 C CA . MET A 1 1044 ? -13.727 52.394 -57.267 1.00 93.69 1044 MET A CA 1
ATOM 8132 C C . MET A 1 1044 ? -13.787 53.620 -58.188 1.00 93.69 1044 MET A C 1
ATOM 8134 O O . MET A 1 1044 ? -12.772 53.953 -58.804 1.00 93.69 1044 MET A O 1
ATOM 8138 N N . ALA A 1 1045 ? -14.924 54.318 -58.277 1.00 92.75 1045 ALA A N 1
ATOM 8139 C CA . ALA A 1 1045 ? -15.025 55.593 -58.986 1.00 92.75 1045 ALA A CA 1
ATOM 8140 C C . ALA A 1 1045 ? -14.113 56.675 -58.375 1.00 92.75 1045 ALA A C 1
ATOM 8142 O O . ALA A 1 1045 ? -13.591 57.521 -59.104 1.00 92.75 1045 ALA A O 1
ATOM 8143 N N . ASP A 1 1046 ? -13.835 56.591 -57.072 1.00 93.94 1046 ASP A N 1
ATOM 8144 C CA . ASP A 1 1046 ? -12.989 57.529 -56.328 1.00 93.94 1046 ASP A CA 1
ATOM 8145 C C . ASP A 1 1046 ? -11.480 57.248 -56.448 1.00 93.94 1046 ASP A C 1
ATOM 8147 O O . ASP A 1 1046 ? -10.634 57.999 -55.943 1.00 93.94 1046 ASP A O 1
ATOM 8151 N N . TRP A 1 1047 ? -11.109 56.185 -57.165 1.00 93.94 1047 TRP A N 1
ATOM 8152 C CA . TRP A 1 1047 ? -9.722 55.769 -57.376 1.00 93.94 1047 TRP A CA 1
ATOM 8153 C C . TRP A 1 1047 ? -8.792 56.881 -57.902 1.00 93.94 1047 TRP A C 1
ATOM 8155 O O . TRP A 1 1047 ? -7.667 56.993 -57.395 1.00 93.94 1047 TRP A O 1
ATOM 8165 N N . PRO A 1 1048 ? -9.199 57.745 -58.859 1.00 94.50 1048 PRO A N 1
ATOM 8166 C CA . PRO A 1 1048 ? -8.352 58.848 -59.309 1.00 94.50 1048 PRO A CA 1
ATOM 8167 C C . PRO A 1 1048 ? -8.028 59.849 -58.192 1.00 94.50 1048 PRO A C 1
ATOM 8169 O O . PRO A 1 1048 ? -6.891 60.311 -58.111 1.00 94.50 1048 PRO A O 1
ATOM 8172 N N . ALA A 1 1049 ? -8.989 60.158 -57.314 1.00 92.56 1049 ALA A N 1
ATOM 8173 C CA . ALA A 1 1049 ? -8.815 61.125 -56.230 1.00 92.56 1049 ALA A CA 1
ATOM 8174 C C . ALA A 1 1049 ? -7.921 60.574 -55.106 1.00 92.56 1049 ALA A C 1
ATOM 8176 O O . ALA A 1 1049 ? -7.009 61.266 -54.649 1.00 92.56 1049 ALA A O 1
ATOM 8177 N N . MET A 1 1050 ? -8.113 59.306 -54.726 1.00 95.25 1050 MET A N 1
ATOM 8178 C CA . MET A 1 1050 ? -7.221 58.593 -53.801 1.00 95.25 1050 MET A CA 1
ATOM 8179 C C . MET A 1 1050 ? -5.775 58.580 -54.322 1.00 95.25 1050 MET A C 1
ATOM 8181 O O . MET A 1 1050 ? -4.836 58.885 -53.584 1.00 95.25 1050 MET A O 1
ATOM 8185 N N . ASN A 1 1051 ? -5.584 58.300 -55.617 1.00 95.00 1051 ASN A N 1
ATOM 8186 C CA . ASN A 1 1051 ? -4.255 58.218 -56.225 1.00 95.00 1051 ASN A CA 1
ATOM 8187 C C . ASN A 1 1051 ? -3.444 59.509 -56.137 1.00 95.00 1051 ASN A C 1
ATOM 8189 O O . ASN A 1 1051 ? -2.223 59.423 -56.016 1.00 95.00 1051 ASN A O 1
ATOM 8193 N N . VAL A 1 1052 ? -4.086 60.676 -56.218 1.00 94.44 1052 VAL A N 1
ATOM 8194 C CA . VAL A 1 1052 ? -3.389 61.966 -56.090 1.00 94.44 1052 VAL A CA 1
ATOM 8195 C C . VAL A 1 1052 ? -2.711 62.052 -54.724 1.00 94.44 1052 VAL A C 1
ATOM 8197 O O . VAL A 1 1052 ? -1.512 62.310 -54.643 1.00 94.44 1052 VAL A O 1
ATOM 8200 N N . VAL A 1 1053 ? -3.452 61.740 -53.659 1.00 94.19 1053 VAL A N 1
ATOM 8201 C CA . VAL A 1 1053 ? -2.932 61.758 -52.286 1.00 94.19 1053 VAL A CA 1
ATOM 8202 C C . VAL A 1 1053 ? -1.898 60.650 -52.072 1.00 94.19 1053 VAL A C 1
ATOM 8204 O O . VAL A 1 1053 ? -0.852 60.878 -51.470 1.00 94.19 1053 VAL A O 1
ATOM 8207 N N . TYR A 1 1054 ? -2.149 59.455 -52.608 1.00 92.81 1054 TYR A N 1
ATOM 8208 C CA . TYR A 1 1054 ? -1.221 58.329 -52.508 1.00 92.81 1054 TYR A CA 1
ATOM 8209 C C . TYR A 1 1054 ? 0.142 58.641 -53.147 1.00 92.81 1054 TYR A C 1
ATOM 8211 O O . TYR A 1 1054 ? 1.185 58.318 -52.581 1.00 92.81 1054 TYR A O 1
ATOM 8219 N N . GLN A 1 1055 ? 0.151 59.291 -54.316 1.00 91.94 1055 GLN A N 1
ATOM 8220 C CA . GLN A 1 1055 ? 1.385 59.693 -54.999 1.00 91.94 1055 GLN A CA 1
ATOM 8221 C C . GLN A 1 1055 ? 2.161 60.768 -54.237 1.00 91.94 1055 GLN A C 1
ATOM 8223 O O . GLN A 1 1055 ? 3.389 60.765 -54.288 1.00 91.94 1055 GLN A O 1
ATOM 8228 N N . GLU A 1 1056 ? 1.459 61.662 -53.544 1.00 91.69 1056 GLU A N 1
ATOM 8229 C CA . GLU A 1 1056 ? 2.071 62.684 -52.697 1.00 91.69 1056 GLU A CA 1
ATOM 8230 C C . GLU A 1 1056 ? 2.773 62.061 -51.481 1.00 91.69 1056 GLU A C 1
ATOM 8232 O O . GLU A 1 1056 ? 3.907 62.417 -51.172 1.00 91.69 1056 GLU A O 1
ATOM 8237 N N . MET A 1 1057 ? 2.132 61.085 -50.830 1.00 90.00 1057 MET A N 1
ATOM 8238 C CA . MET A 1 1057 ? 2.653 60.442 -49.617 1.00 90.00 1057 MET A CA 1
ATOM 8239 C C . MET A 1 1057 ? 3.791 59.442 -49.887 1.00 90.00 1057 MET A C 1
ATOM 8241 O O . MET A 1 1057 ? 4.650 59.256 -49.029 1.00 90.00 1057 MET A O 1
ATOM 8245 N N . PHE A 1 1058 ? 3.832 58.831 -51.077 1.00 90.44 1058 PHE A N 1
ATOM 8246 C CA . PHE A 1 1058 ? 4.915 57.947 -51.540 1.00 90.44 1058 PHE A CA 1
ATOM 8247 C C . PHE A 1 1058 ? 5.750 58.608 -52.650 1.00 90.44 1058 PHE A C 1
ATOM 8249 O O . PHE A 1 1058 ? 5.910 58.068 -53.751 1.00 90.44 1058 PHE A O 1
ATOM 8256 N N . ALA A 1 1059 ? 6.264 59.811 -52.380 1.00 77.94 1059 ALA A N 1
ATOM 8257 C CA . ALA A 1 1059 ? 7.047 60.577 -53.351 1.00 77.94 1059 ALA A CA 1
ATOM 8258 C C . ALA A 1 1059 ? 8.461 60.005 -53.602 1.00 77.94 1059 ALA A C 1
ATOM 8260 O O . ALA A 1 1059 ? 8.994 60.186 -54.696 1.00 77.94 1059 ALA A O 1
ATOM 8261 N N . GLY A 1 1060 ? 9.056 59.320 -52.614 1.00 76.88 1060 GLY A N 1
ATOM 8262 C CA . GLY A 1 1060 ? 10.402 58.737 -52.684 1.00 76.88 1060 GLY A CA 1
ATOM 8263 C C . GLY A 1 1060 ? 10.422 57.356 -53.341 1.00 76.88 1060 GLY A C 1
ATOM 8264 O O . GLY A 1 1060 ? 10.757 57.221 -54.520 1.00 76.88 1060 GLY A O 1
ATOM 8265 N N . HIS A 1 1061 ? 10.052 56.323 -52.581 1.00 80.12 1061 HIS A N 1
ATOM 8266 C CA . HIS A 1 1061 ? 9.911 54.952 -53.077 1.00 80.12 1061 HIS A CA 1
ATOM 8267 C C . HIS A 1 1061 ? 8.437 54.528 -53.110 1.00 80.12 1061 HIS A C 1
ATOM 8269 O O . HIS A 1 1061 ? 7.727 54.636 -52.112 1.00 80.12 1061 HIS A O 1
ATOM 8275 N N . ARG A 1 1062 ? 7.959 54.049 -54.266 1.00 86.88 1062 ARG A N 1
ATOM 8276 C CA . ARG A 1 1062 ? 6.569 53.593 -54.426 1.00 86.88 1062 ARG A CA 1
ATOM 8277 C C . ARG A 1 1062 ? 6.488 52.078 -54.208 1.00 86.88 1062 ARG A C 1
ATOM 8279 O O . ARG A 1 1062 ? 7.098 51.353 -54.997 1.00 86.88 1062 ARG A O 1
ATOM 8286 N N . PRO A 1 1063 ? 5.727 51.591 -53.213 1.00 91.88 1063 PRO A N 1
ATOM 8287 C CA . PRO A 1 1063 ? 5.603 50.161 -52.956 1.00 91.88 1063 PRO A CA 1
ATOM 8288 C C . PRO A 1 1063 ? 4.817 49.447 -54.061 1.00 91.88 1063 PRO A C 1
ATOM 8290 O O . PRO A 1 1063 ? 4.027 50.055 -54.793 1.00 91.88 1063 PRO A O 1
ATOM 8293 N N . ALA A 1 1064 ? 4.974 48.124 -54.142 1.00 93.12 1064 ALA A N 1
ATOM 8294 C CA . ALA A 1 1064 ? 4.079 47.298 -54.944 1.00 93.12 1064 ALA A CA 1
ATOM 8295 C C . ALA A 1 1064 ? 2.638 47.474 -54.434 1.00 93.12 1064 ALA A C 1
ATOM 8297 O O . ALA A 1 1064 ? 2.391 47.378 -53.236 1.00 93.12 1064 ALA A O 1
ATOM 8298 N N . ARG A 1 1065 ? 1.668 47.733 -55.316 1.00 93.88 1065 ARG A N 1
ATOM 8299 C CA . ARG A 1 1065 ? 0.300 48.057 -54.886 1.00 93.88 1065 ARG A CA 1
ATOM 8300 C C . ARG A 1 1065 ? -0.757 47.233 -55.601 1.00 93.88 1065 ARG A C 1
ATOM 8302 O O . ARG A 1 1065 ? -0.747 47.140 -56.824 1.00 93.88 1065 ARG A O 1
ATOM 8309 N N . SER A 1 1066 ? -1.713 46.717 -54.835 1.00 94.50 1066 SER A N 1
ATOM 8310 C CA . SER A 1 1066 ? -3.015 46.249 -55.331 1.00 94.50 1066 SER A CA 1
ATOM 8311 C C . SER A 1 1066 ? -4.112 47.206 -54.859 1.00 94.50 1066 SER A C 1
ATOM 8313 O O . SER A 1 1066 ? -4.054 47.672 -53.725 1.00 94.50 1066 SER A O 1
ATOM 8315 N N . ALA A 1 1067 ? -5.077 47.525 -55.721 1.00 93.25 1067 ALA A N 1
ATOM 8316 C CA . ALA A 1 1067 ? -6.242 48.334 -55.368 1.00 93.25 1067 ALA A CA 1
ATOM 8317 C C . ALA A 1 1067 ? -7.506 47.616 -55.844 1.00 93.25 1067 ALA A C 1
ATOM 8319 O O . ALA A 1 1067 ? -7.567 47.215 -57.008 1.00 93.25 1067 ALA A O 1
ATOM 8320 N N . LEU A 1 1068 ? -8.476 47.435 -54.953 1.00 94.06 1068 LEU A N 1
ATOM 8321 C CA . LEU A 1 1068 ? -9.721 46.736 -55.254 1.00 94.06 1068 LEU A CA 1
ATOM 8322 C C . LEU A 1 1068 ? -10.919 47.369 -54.540 1.00 94.06 1068 LEU A C 1
ATOM 8324 O O . LEU A 1 1068 ? -10.779 47.978 -53.481 1.00 94.06 1068 LEU A O 1
ATOM 8328 N N . GLY A 1 1069 ? -12.099 47.193 -55.133 1.00 91.06 1069 GLY A N 1
ATOM 8329 C CA . GLY A 1 1069 ? -13.361 47.589 -54.518 1.00 91.06 1069 GLY A CA 1
ATOM 8330 C C . GLY A 1 1069 ? -13.762 46.603 -53.423 1.00 91.06 1069 GLY A C 1
ATOM 8331 O O . GLY A 1 1069 ? -13.694 45.391 -53.637 1.00 91.06 1069 GLY A O 1
ATOM 8332 N N . ALA A 1 1070 ? -14.184 47.111 -52.271 1.00 87.69 1070 ALA A N 1
ATOM 8333 C CA . ALA A 1 1070 ? -14.618 46.331 -51.121 1.00 87.69 1070 ALA A CA 1
ATOM 8334 C C . ALA A 1 1070 ? -15.945 46.883 -50.585 1.00 87.69 1070 ALA A C 1
ATOM 8336 O O . ALA A 1 1070 ? -16.063 48.067 -50.285 1.00 87.69 1070 ALA A O 1
ATOM 8337 N N . GLY A 1 1071 ? -16.954 46.019 -50.463 1.00 81.31 1071 GLY A N 1
ATOM 8338 C CA . GLY A 1 1071 ? -18.242 46.395 -49.885 1.00 81.31 1071 GLY A CA 1
ATOM 8339 C C . GLY A 1 1071 ? -18.213 46.307 -48.361 1.00 81.31 1071 GLY A C 1
ATOM 8340 O O . GLY A 1 1071 ? -17.840 45.268 -47.823 1.00 81.31 1071 GLY A O 1
ATOM 8341 N N . GLY A 1 1072 ? -18.662 47.362 -47.676 1.00 79.25 1072 GLY A N 1
ATOM 8342 C CA . GLY A 1 1072 ? -18.877 47.338 -46.225 1.00 79.25 1072 GLY A CA 1
ATOM 8343 C C . GLY A 1 1072 ? -17.610 47.516 -45.387 1.00 79.25 1072 GLY A C 1
ATOM 8344 O O . GLY A 1 1072 ? -17.405 46.768 -44.434 1.00 79.25 1072 GLY A O 1
ATOM 8345 N N . LEU A 1 1073 ? -16.777 48.504 -45.728 1.00 90.94 1073 LEU A N 1
ATOM 8346 C CA . LEU A 1 1073 ? -15.636 48.893 -44.897 1.00 90.94 1073 LEU A CA 1
ATOM 8347 C C . LEU A 1 1073 ? -16.095 49.354 -43.504 1.00 90.94 1073 LEU A C 1
ATOM 8349 O O . LEU A 1 1073 ? -17.160 49.963 -43.337 1.00 90.94 1073 LEU A O 1
ATOM 8353 N N . ALA A 1 1074 ? -15.287 49.041 -42.491 1.00 87.00 1074 ALA A N 1
ATOM 8354 C CA . ALA A 1 1074 ? -15.622 49.321 -41.102 1.00 87.00 1074 ALA A CA 1
ATOM 8355 C C . ALA A 1 1074 ? -15.835 50.825 -40.865 1.00 87.00 1074 ALA A C 1
ATOM 8357 O O . ALA A 1 1074 ? -15.217 51.676 -41.506 1.00 87.00 1074 ALA A O 1
ATOM 8358 N N . LEU A 1 1075 ? -16.743 51.149 -39.937 1.00 88.69 1075 LEU A N 1
ATOM 8359 C CA . LEU A 1 1075 ? -17.097 52.525 -39.556 1.00 88.69 1075 LEU A CA 1
ATOM 8360 C C . LEU A 1 1075 ? -17.651 53.386 -40.712 1.00 88.69 1075 LEU A C 1
ATOM 8362 O O . LEU A 1 1075 ? -17.771 54.601 -40.567 1.00 88.69 1075 LEU A O 1
ATOM 8366 N N . GLY A 1 1076 ? -18.011 52.768 -41.844 1.00 88.50 1076 GLY A N 1
ATOM 8367 C CA . GLY A 1 1076 ? -18.460 53.478 -43.043 1.00 88.50 1076 GLY A CA 1
ATOM 8368 C C . GLY A 1 1076 ? -17.344 54.266 -43.731 1.00 88.50 1076 GLY A C 1
ATOM 8369 O O . GLY A 1 1076 ? -17.626 55.275 -44.371 1.00 88.50 1076 GLY A O 1
ATOM 8370 N N . ALA A 1 1077 ? -16.085 53.855 -43.560 1.00 92.38 1077 ALA A N 1
ATOM 8371 C CA . ALA A 1 1077 ? -14.951 54.491 -44.216 1.00 92.38 1077 ALA A CA 1
ATOM 8372 C C . ALA A 1 1077 ? -14.980 54.291 -45.742 1.00 92.38 1077 ALA A C 1
ATOM 8374 O O . ALA A 1 1077 ? -15.445 53.270 -46.245 1.00 92.38 1077 ALA A O 1
ATOM 8375 N N . GLU A 1 1078 ? -14.424 55.254 -46.474 1.00 93.88 1078 GLU A N 1
ATOM 8376 C CA . GLU A 1 1078 ? -14.334 55.218 -47.940 1.00 93.88 1078 GLU A CA 1
ATOM 8377 C C . GLU A 1 1078 ? -13.152 54.367 -48.425 1.00 93.88 1078 GLU A C 1
ATOM 8379 O O . GLU A 1 1078 ? -13.153 53.869 -49.553 1.00 93.88 1078 GLU A O 1
ATOM 8384 N N . LEU A 1 1079 ? -12.125 54.196 -47.584 1.00 95.25 1079 LEU A N 1
ATOM 8385 C CA . LEU A 1 1079 ? -10.994 53.321 -47.869 1.00 95.25 1079 LEU A CA 1
ATOM 8386 C C . LEU A 1 1079 ? -10.329 52.753 -46.609 1.00 95.25 1079 LEU A C 1
ATOM 8388 O O . LEU A 1 1079 ? -10.358 53.363 -45.540 1.00 95.25 1079 LEU A O 1
ATOM 8392 N N . GLU A 1 1080 ? -9.645 51.631 -46.805 1.00 96.19 1080 GLU A N 1
ATOM 8393 C CA . GLU A 1 1080 ? -8.741 50.990 -45.851 1.00 96.19 1080 GLU A CA 1
ATOM 8394 C C . GLU A 1 1080 ? -7.433 50.623 -46.561 1.00 96.19 1080 GLU A C 1
ATOM 8396 O O . GLU A 1 1080 ? -7.443 50.189 -47.719 1.00 96.19 1080 GLU A O 1
ATOM 8401 N N . ILE A 1 1081 ? -6.291 50.812 -45.897 1.00 96.31 1081 ILE A N 1
ATOM 8402 C CA . ILE A 1 1081 ? -4.978 50.465 -46.456 1.00 96.31 1081 ILE A CA 1
ATOM 8403 C C . ILE A 1 1081 ? -4.195 49.617 -45.459 1.00 96.31 1081 ILE A C 1
ATOM 8405 O O . ILE A 1 1081 ? -3.923 50.057 -44.347 1.00 96.31 1081 ILE A O 1
ATOM 8409 N N . GLU A 1 1082 ? -3.751 48.440 -45.891 1.00 94.94 1082 GLU A N 1
ATOM 8410 C CA . GLU A 1 1082 ? -2.742 47.638 -45.187 1.00 94.94 1082 GLU A CA 1
ATOM 8411 C C . GLU A 1 1082 ? -1.389 47.731 -45.902 1.00 94.94 1082 GLU A C 1
ATOM 8413 O O . GLU A 1 1082 ? -1.317 47.972 -47.120 1.00 94.94 1082 GLU A O 1
ATOM 8418 N N . CYS A 1 1083 ? -0.295 47.518 -45.168 1.00 95.31 1083 CYS A N 1
ATOM 8419 C CA . CYS A 1 1083 ? 1.025 47.487 -45.782 1.00 95.31 1083 CYS A CA 1
ATOM 8420 C C . CYS A 1 1083 ? 2.023 46.549 -45.095 1.00 95.31 1083 CYS A C 1
ATOM 8422 O O . CYS A 1 1083 ? 1.908 46.200 -43.921 1.00 95.31 1083 CYS A O 1
ATOM 8424 N N . ILE A 1 1084 ? 3.028 46.150 -45.874 1.00 96.00 1084 ILE A N 1
ATOM 8425 C CA . ILE A 1 1084 ? 4.190 45.385 -45.423 1.00 96.00 1084 ILE A CA 1
ATOM 8426 C C . ILE A 1 1084 ? 5.408 46.287 -45.577 1.00 96.00 1084 ILE A C 1
ATOM 8428 O O . ILE A 1 1084 ? 5.624 46.830 -46.664 1.00 96.00 1084 ILE A O 1
ATOM 8432 N N . ALA A 1 1085 ? 6.214 46.426 -44.530 1.00 94.81 1085 ALA A N 1
ATOM 8433 C CA . ALA A 1 1085 ? 7.392 47.288 -44.521 1.00 94.81 1085 ALA A CA 1
ATOM 8434 C C . ALA A 1 1085 ? 8.605 46.599 -43.892 1.00 94.81 1085 ALA A C 1
ATOM 8436 O O . ALA A 1 1085 ? 8.462 45.628 -43.154 1.00 94.81 1085 ALA A O 1
ATOM 8437 N N . ARG A 1 1086 ? 9.810 47.102 -44.163 1.00 93.06 1086 ARG A N 1
ATOM 8438 C CA . ARG A 1 1086 ? 11.039 46.648 -43.494 1.00 93.06 1086 ARG A CA 1
ATOM 8439 C C . ARG A 1 1086 ? 11.420 47.586 -42.347 1.00 93.06 1086 ARG A C 1
ATOM 8441 O O . ARG A 1 1086 ? 11.221 48.794 -42.444 1.00 93.06 1086 ARG A O 1
ATOM 8448 N N . VAL A 1 1087 ? 11.992 47.065 -41.269 1.00 87.69 1087 VAL A N 1
ATOM 8449 C CA . VAL A 1 1087 ? 12.577 47.884 -40.194 1.00 87.69 1087 VAL A CA 1
ATOM 8450 C C . VAL A 1 1087 ? 13.887 48.512 -40.691 1.00 87.69 1087 VAL A C 1
ATOM 8452 O O . VAL A 1 1087 ? 14.695 47.841 -41.346 1.00 87.69 1087 VAL A O 1
ATOM 8455 N N . ASN A 1 1088 ? 14.104 49.796 -40.392 1.00 73.88 1088 ASN A N 1
ATOM 8456 C CA . ASN A 1 1088 ? 15.368 50.479 -40.661 1.00 73.88 1088 ASN A CA 1
ATOM 8457 C C . ASN A 1 1088 ? 16.455 49.842 -39.780 1.00 73.88 1088 ASN A C 1
ATOM 8459 O O . ASN A 1 1088 ? 16.316 49.817 -38.559 1.00 73.88 1088 ASN A O 1
ATOM 8463 N N . ARG A 1 1089 ? 17.512 49.300 -40.391 1.00 54.19 1089 ARG A N 1
ATOM 8464 C CA . ARG A 1 1089 ? 18.714 48.856 -39.670 1.00 54.19 1089 ARG A CA 1
ATOM 8465 C C . ARG A 1 1089 ? 19.791 49.918 -39.730 1.00 54.19 1089 ARG A C 1
ATOM 8467 O O . ARG A 1 1089 ? 19.959 50.481 -40.836 1.00 54.19 1089 ARG A O 1
#

Sequence (1089 aa):
MSAAQWRSHDMGDWRLAFQLRTLDALQAQLQRLNIELFIVDAPEFSDVPGALTDLCKRLRVDALETIDEYPLNERLRDNAVEQALLEIGVQVNRHVADVLVEPGVLKTGSGGPYTVFTPFYKKWRERAENAANQTCAVPQPQARFELPVVEQENQVPVEVDGVDRSLGESLWPAGEEVAQQLLDTFITTRAERYPDDRDLPSLAGTSGLSAHLAVGSISARQCVSAALRASMHDTQAADGLQKWVSEIAWRDFYRHIVAQFDHVNKGAAFRREKDHLPWRHAPDELQAWQQGVTGYPLVDAAMRQLNETGWMHNRLRMIAAMFLTKHLLIDWRAGERYFMHKLVDGDFASNNGGWQWSASTGTDAAPYFRIFNPTSQGTKFDRGGAFTTQYVPELSGLDAKYMFEPHKAGVTFYPAPIVDHQFARVGPISVQVLEPLQKLRLQIDDTARGLRADLTFTGRIAAQEEPRFTRRVGSALTMDSTRLTQNGSWQGWIEHKGRRTEVTPELWLGTRDRSWGVRNIGAADSQPNPMAPEHFQFYWLWAPINWEDGVSLYHLNDDELGRPWNTNGVFVPTGEGAVTEQMVQVSSLIDFKPGTRHARAAKIRFTRHQAGEIEISMTPRYHWYMKGVGYGHPEFGHGTYHGEFDSTYEEYALCDVDDATNLHIQAICDVHMTGDLGEKKGPHGYGAVSDNSGPLAIYAADLFAGKCVLVTGGGRGIGREIALAFARLGADCVIASRNMENLAPTAAEIEKLGRRCLALPVNIRDPQAVTEMVDEAIQTMGKIDFLINNAGGQFPANPLDISDNGWRAVVDLNLNGTWNVTNRVGKHMVANNFGAIVNIVHIYSYGRGAPDFPHSGAARAGVVNLAKSLAFHWARHNVTINSVAPGTINTAGVREEEFAASDKTDYESLATAQIPAKRLGEADETAALCVRAVMRYVICLALGLVGGFVGSYLFELQRTSPELTILSTPEQDALNLPFAEGVQLGDVIYLSGQLGVKPGTLDVVPGGIGPQTRQTLENIKASLQRYGSSMDQVLKCTVFMADMADWPAMNVVYQEMFAGHRPARSALGAGGLALGAELEIECIARVNR

Radius of gyration: 45.11 Å; chains: 1; bounding box: 102×102×117 Å